Protein AF-0000000065935639 (afdb_homodimer)

InterPro domains:
  IPR000665 Haemagglutinin/haemagglutinin-neuraminidase, paramyxovirus [PF00423] (34-598)
  IPR036278 Sialidase superfamily [SSF50939] (177-603)

Foldseek 3Di:
DPDDPPPDDPPDDDDPDDDDDDPDDDDDDDDDDDDDPVVPPVVVVVVVVVVVVVVVPPVVPPCPPVCPPCVPPCVPPVVVVVVVVCCCVVNVVVVVVCVCVVVVNPQDPDPVSNVVVCVVVVCVPVVVPNDPCVQVLCLDDQDPPQPDPPSVQSVVVVVLVVVLVVCVVQLVQFQVFQAFAQADDPPLVFDKDKDKDWFFQEPDPVSVPLVPPKDWALWFWDDDSFKIKIKIKIQDDPDPPDDDRFIKIKIWIEGFGADPPRDTHHYTQDMDIGTLVLQAVFKEWAEDDQKIKMWGGNAQKAFQAPDPDDDRFFIWIFMAGRNNPDPLRTDTDTDRHHDHFWGIWGGHHAYFYDDPQKTKFKTWTFGDPPQPVLQLLLVQLCVVPPDPLNPQQDEVVVDPSGWTWMKMWMWHSDSSDDTDIDIDTDHAETDRDANTWYWADEPDPQKTWIWGFDDPQWFRTFIWIFGRDPDTDIYGDPQWDRRPRDPDRYIYGHTDRDNPDPQFQDKEGKEFEHYPFTKIKIWTFGDPDPFIWIKMWIDRVVVRDIDIDIGGDPFDFHWDDKYKYWTGGNSKIKIWIKTWGQTPVPSDIRIDTIIMIMHIDRDDDDD/DPPDDDDDDPDDDPDDDDPDPPPPPDDDDDDDDPDPCVVPPVVVVVVVVVVVVVVVPPVVPPVPPVCPDCCPDCVPPVVVVVVVVCCCVVVVVVVVVCVCVVVVNPDDPDPVVNVVVCVVVVCVPVVVPNDPCVQPLCLDCQDPPQPDPPSVQSVVVVVLVVVLVVCVVQLVQFQVFQAFAQADDPPLVFDKDKDKDWFFQEPDPVSVPLVDPKDWALWFWDDDSFKIKIKIKIQDPPDPPDDDRFIKIKIWIEGFGADPPRDTHHYTQDMDIGTVVLQAVFKEWAEDDQKIKMWGGNAQKAFQAPDPPDDRFFIWIFMAGRNSPDPLRTDTDTDRHHDHFWGIWGGHHAYFYDDPQKTKFKTWTFGDPPQPVLQLLLVQLCVVPPDPLNPQQDEVVVDPSGWTWMKMWMWHSDPSDDTDIDIDTDHAETDRDANTWYWADEPDPQKTWIWGFDDPQFFRTFIWIFGNDPDTDIYGDPQWDRRPRGPDRYIYGHTDRDNPDPQFQDKEGKEFEHYPFTKIKIWTFGDPDPFIWIKMWIDRVVVRDIDIDIGGDPFDFHWDDKYKYWTGGNSKIKIWIKTWGQTPVPSDIRIDTIIMIMHIDRDDDDD

Nearest PDB structures (foldseek):
  7zny-assembly1_A  TM=9.201E-01  e=2.730E-72  Morbillivirus canis
  3alz-assembly1_A  TM=9.225E-01  e=1.526E-40  Measles virus strain Edmonston-B
  3alx-assembly1_A  TM=9.258E-01  e=3.860E-40  Measles morbillivirus
  3alx-assembly1_B  TM=9.224E-01  e=2.339E-39  Measles morbillivirus
  2zb6-assembly1_A-2  TM=8.888E-01  e=9.246E-40  Measles virus strain Edmonston-B

Organism: Canine distemper virus (strain A92-27/4) (NCBI:txid82826)

Secondary structure (DSSP, 8-state):
---SSTTS-TT-------------------------THHHHHHHHHHHHHHHHHHHHHHHHHTTTTTTTHHHHHHHHHHHHHHHHHIIIIIIHHHHHHHHHHHT-----SHHHHHHHHHHHHHHHS-SS---GGG--------TT--S-HHHHHHHHHHHHHHHHHHHHHHHHHHHHTS---SPPS---S-EEEEEEEE--EESHHHHHHTTT-EEEEEEEEEETTEEEEEEEEE----TTTS----EEEEEEEEEEEEGGGEEEEEEEEEEEEETTTT-SEEEEEEETTEEEEEEESSSEEE----SSS---PEEEEEEESS--SGGGEEEEEE----SSEEEEE--S-EEEEETTEEEEEEEEEESTTHHHHHHHHHHHHHHS--GGGG--S-TTT-TT--PEEEEEEEE--TTS----EEEEE--SPP---S--EEEE-SSTTEEEEEE--BTTTB--EEEEEE-SSS--EEEEESEE--TT--SS--EE-B-SS-S-TTEEEE---EE--SSS--EEEEEEE-SSSS-EEEEEEEETTTTEEEEEEEEPSS-EEEEEEEEEEEEETTEEEEEEEEEEEETTT--EEEEEEEEEEEEEE-----/---S--------------------------------THHHHHHHHHHHHHHHHHHHHHHHHHHHHTTSSTTTTTTTSHHHHHHHHHIIIIIIHHHHHHHHHHHT-----SHHHHHHHHHHHHHHHS-SS---GGG--------TT--S-HHHHHHHHHHHHHHHHHHHHHHHHHHHHTS---SPPS--SS-EEEEEEEE--EESHHHHHHTTT-EEEEEEEEEETTEEEEEEEEE----TTTS----EEEEEEEEEEEETTTEEEEEEEEEEEEETTTT-SEEEEEEETTEEEEEEESSSEEE----SSS---PEEEEEEESS--SGGGEEEEEE----SSEEEEE--S-EEEEETTEEEEEEEEEESS-HHHHHHHHHHHHHHS--GGGG--S-TTT-TTPPPEEEEEEEE--TTS----EEEEE--S-----S--EEEE-SSTTEEEEEE--BTTTB--EEEEEE-SSS--EEEEESEE--TT--SS--EE-B-SS-S-TTEEEE---EE--SSS--EEEEEEE-SSSS-EEEEEEEETTTTEEEEEEEEPSS-EEEEEEEEEEEEETTEEEEEEEEEEEETTT--EEEEEEEEEEEEEE-----

pLDDT: mean 70.75, std 25.41, range [14.59, 98.06]

Radius of gyration: 39.3 Å; Cα contacts (8 Å, |Δi|>4): 2523; chains: 2; bounding box: 90×131×108 Å

Solvent-accessible surface area (backbone atoms only — not comparable to full-atom values): 66334 Å² total; per-residue (Å²): 110,98,67,84,74,83,72,69,77,88,75,79,84,85,82,83,76,72,87,71,89,78,85,87,84,96,83,94,85,94,81,89,90,83,90,78,67,77,68,56,61,66,55,48,60,62,50,51,60,54,49,59,59,48,55,68,54,51,68,58,51,64,66,52,57,74,52,51,64,65,44,53,66,46,46,68,67,43,50,64,57,45,52,53,49,43,42,37,54,66,42,40,38,47,43,42,45,48,44,14,64,64,69,66,44,86,62,66,85,47,70,69,46,36,46,48,47,45,44,49,46,41,37,58,55,46,30,96,58,88,49,74,64,92,66,66,71,82,44,74,86,65,66,86,79,48,85,56,61,59,65,58,49,30,48,46,52,50,31,51,51,29,50,50,58,27,43,40,63,54,32,50,55,31,48,65,28,29,67,44,62,43,65,58,70,85,86,43,90,31,65,77,43,75,49,76,48,80,38,65,52,46,29,32,68,63,60,44,38,50,78,36,87,33,46,72,43,78,70,38,65,39,74,31,78,35,33,35,27,36,35,31,37,34,39,60,52,76,47,90,84,71,58,79,76,60,44,28,24,39,39,39,26,26,40,40,37,79,40,77,94,72,32,72,26,42,36,35,45,27,73,50,79,39,57,29,90,64,35,37,65,34,45,26,43,17,23,23,92,63,32,35,40,29,50,16,23,71,51,44,67,40,68,17,57,73,59,94,81,70,88,69,73,46,42,28,37,35,36,40,28,41,70,47,39,39,76,81,27,48,39,81,45,72,40,76,58,74,35,94,59,41,39,33,39,41,52,32,78,31,32,20,34,34,57,93,58,26,34,39,38,45,28,46,17,35,49,74,88,63,49,59,61,56,50,46,43,52,50,48,43,35,72,78,42,86,47,83,59,60,76,55,62,38,22,78,91,71,33,92,58,36,56,49,34,45,22,37,39,38,34,55,62,47,85,80,48,78,82,52,75,42,79,46,70,37,70,50,54,55,51,69,73,53,81,44,29,35,33,35,72,39,89,50,82,60,32,24,38,33,25,28,27,40,44,86,62,24,33,76,20,37,36,27,39,29,40,66,50,92,65,62,46,46,40,81,72,45,53,55,43,61,53,86,80,35,78,76,88,42,32,37,60,45,63,50,96,47,66,75,54,85,43,51,73,44,57,20,46,60,36,65,41,75,40,93,58,68,30,39,38,37,39,32,40,32,54,75,44,101,47,27,25,44,35,36,37,41,37,27,68,88,75,71,43,73,47,76,50,73,44,76,41,95,64,57,59,52,66,80,45,47,38,62,40,60,45,46,50,76,34,23,38,33,30,43,38,40,37,31,26,37,28,66,88,73,71,39,80,44,61,49,74,38,35,33,38,42,37,47,41,59,46,76,68,76,130,128,84,76,74,89,79,83,71,90,84,70,70,91,68,84,72,84,70,79,80,75,77,75,80,70,88,75,84,74,85,71,85,77,76,75,71,62,72,62,54,58,62,54,50,58,59,51,52,58,51,49,56,58,48,55,68,53,52,66,58,53,64,67,53,60,80,53,51,70,74,44,58,68,60,45,65,72,46,52,62,58,48,50,53,48,44,41,36,54,65,43,38,37,46,45,40,43,48,46,12,65,69,67,67,43,86,62,66,86,48,71,66,48,36,47,48,48,46,46,51,46,42,37,58,57,48,29,93,58,89,50,70,62,89,65,67,70,81,45,72,86,67,65,85,80,49,86,55,61,59,66,59,50,31,49,45,53,50,29,50,51,30,49,49,57,24,44,40,66,55,34,51,52,30,47,66,28,28,69,46,60,43,66,55,69,85,86,43,90,32,63,77,43,76,52,74,49,79,38,66,52,48,30,34,68,63,60,46,37,49,79,37,84,34,46,73,42,78,68,37,65,40,76,32,79,34,31,36,27,34,37,30,36,36,38,59,50,78,48,90,82,72,59,80,76,59,43,29,24,38,38,38,24,26,40,40,38,79,32,76,96,74,32,73,26,43,38,35,45,27,70,48,77,41,57,30,89,62,34,38,66,34,46,24,43,18,23,22,91,61,33,35,39,30,49,16,23,71,50,44,66,41,66,18,54,76,57,92,85,64,85,72,70,49,41,28,36,36,36,40,26,39,68,48,36,39,77,81,26,48,41,81,46,72,39,76,58,73,34,95,58,40,38,32,37,41,54,32,78,30,31,20,32,34,57,92,57,28,33,37,38,44,28,45,18,36,50,73,88,64,49,57,60,57,48,47,42,51,49,45,42,33,72,77,40,85,48,83,60,58,75,57,61,38,22,76,92,72,33,93,58,36,56,50,33,45,21,37,39,38,34,55,64,48,86,79,47,77,83,52,76,42,79,47,69,35,71,49,54,53,52,70,71,55,82,42,28,34,33,36,73,39,87,51,82,59,33,26,38,33,25,28,29,41,44,86,63,24,33,74,21,38,37,27,39,30,41,67,51,90,66,62,46,48,41,82,73,46,53,57,43,62,51,84,80,34,77,79,87,42,33,38,61,42,62,50,93,48,66,75,52,84,43,52,72,42,57,20,45,61,36,65,40,74,40,93,58,68,32,37,38,39,37,31,40,32,54,75,44,99,47,27,24,44,35,36,39,42,36,27,69,85,74,70,44,72,47,75,48,73,44,77,40,94,63,56,58,53,67,81,45,47,38,62,38,60,46,46,50,75,34,22,39,33,31,42,38,39,38,32,27,37,28,67,89,74,72,39,81,43,63,49,75,39,36,34,37,43,37,48,40,58,47,76,68,77,130

Sequence (1214 aa):
MLSYQDKVGAFYKDNARANSSRLSLVTEDQGGRRPPYLLFVLLILLVGIMALLAITGVRFHQVSTSNMEFSRLLKEDMEKSEAVHHQVIDVLTPLFKIIGDEIGLRLPQKLNEIKQFILQKTNFFNPNREFDFRDLHWCINPPSKIKVNFTNYCDTIGIRKSIASAANPILLSALSRSRGDIFPPYRCSGATTSVGSVFPLSVSLSMSLISRTSEIINMLTAISDGVYGKTYLLVPDYLEGEFDTQKIRVFEIGFIKRWLNNMPLLQTTNYMVLPENSKAKVCTIAVGELTLASLCVDESTVLLYHDSNGSQGGILVVTLGIFGATPMDQVEEVIPVPHPSVEKIHITNHRGFIKDSIATWMVPALVSEKQEEQKNCLESACQRKSYPMCNQTSWEPFGGGQLPSYGRLTLPLDPSIDLQLNISFTYGPVILNGDGMDYYESPLLDSGWLTIPPKNGTVLGLINKASRGDQFTVIPHVLTFAPRESSGNCYLPIQTSQIMDKDVLTESNLVVLPTQNFIYVIATYDISRGDHAIVYYVYDPIRTISYTHAFRLTTKGRPDFLRIECFVWDDDLWCHQFYRFEADSTNSTTSVENLVRIRFSCNRSKPMLSYQDKVGAFYKDNARANSSRLSLVTEDQGGRRPPYLLFVLLILLVGIMALLAITGVRFHQVSTSNMEFSRLLKEDMEKSEAVHHQVIDVLTPLFKIIGDEIGLRLPQKLNEIKQFILQKTNFFNPNREFDFRDLHWCINPPSKIKVNFTNYCDTIGIRKSIASAANPILLSALSRSRGDIFPPYRCSGATTSVGSVFPLSVSLSMSLISRTSEIINMLTAISDGVYGKTYLLVPDYLEGEFDTQKIRVFEIGFIKRWLNNMPLLQTTNYMVLPENSKAKVCTIAVGELTLASLCVDESTVLLYHDSNGSQGGILVVTLGIFGATPMDQVEEVIPVPHPSVEKIHITNHRGFIKDSIATWMVPALVSEKQEEQKNCLESACQRKSYPMCNQTSWEPFGGGQLPSYGRLTLPLDPSIDLQLNISFTYGPVILNGDGMDYYESPLLDSGWLTIPPKNGTVLGLINKASRGDQFTVIPHVLTFAPRESSGNCYLPIQTSQIMDKDVLTESNLVVLPTQNFIYVIATYDISRGDHAIVYYVYDPIRTISYTHAFRLTTKGRPDFLRIECFVWDDDLWCHQFYRFEADSTNSTTSVENLVRIRFSCNRSKP

Structure (mmCIF, N/CA/C/O backbone):
data_AF-0000000065935639-model_v1
#
loop_
_entity.id
_entity.type
_entity.pdbx_description
1 polymer 'Hemagglutinin glycoprotein'
#
loop_
_atom_site.group_PDB
_atom_site.id
_atom_site.type_symbol
_atom_site.label_atom_id
_atom_site.label_alt_id
_atom_site.label_comp_id
_atom_site.label_asym_id
_atom_site.label_entity_id
_atom_site.label_seq_id
_atom_site.pdbx_PDB_ins_code
_atom_site.Cartn_x
_atom_site.Cartn_y
_atom_site.Cartn_z
_atom_site.occupancy
_atom_site.B_iso_or_equiv
_atom_site.auth_seq_id
_atom_site.auth_comp_id
_atom_site.auth_asym_id
_atom_site.auth_atom_id
_atom_site.pdbx_PDB_model_num
ATOM 1 N N . MET A 1 1 ? -36.781 -12.836 -38.5 1 21.86 1 MET A N 1
ATOM 2 C CA . MET A 1 1 ? -37.594 -11.742 -37.969 1 21.86 1 MET A CA 1
ATOM 3 C C . MET A 1 1 ? -38.5 -12.227 -36.844 1 21.86 1 MET A C 1
ATOM 5 O O . MET A 1 1 ? -38.969 -13.352 -36.875 1 21.86 1 MET A O 1
ATOM 9 N N . LEU A 1 2 ? -39 -12.188 -35.656 1 23.28 2 LEU A N 1
ATOM 10 C CA . LEU A 1 2 ? -39.031 -13.625 -35.438 1 23.28 2 LEU A CA 1
ATOM 11 C C . LEU A 1 2 ? -40.344 -14.219 -35.875 1 23.28 2 LEU A C 1
ATOM 13 O O . LEU A 1 2 ? -41.406 -13.703 -35.531 1 23.28 2 LEU A O 1
ATOM 17 N N . SER A 1 3 ? -40.75 -14.594 -37.281 1 20.84 3 SER A N 1
ATOM 18 C CA . SER A 1 3 ? -41.906 -15.148 -37.969 1 20.84 3 SER A CA 1
ATOM 19 C C . SER A 1 3 ? -42.75 -15.977 -37.031 1 20.84 3 SER A C 1
ATOM 21 O O . SER A 1 3 ? -42.25 -16.5 -36.031 1 20.84 3 SER A O 1
ATOM 23 N N . TYR A 1 4 ? -44.188 -15.953 -37.562 1 21.72 4 TYR A N 1
ATOM 24 C CA . TYR A 1 4 ? -45.281 -15.992 -36.625 1 21.72 4 TYR A CA 1
ATOM 25 C C . TYR A 1 4 ? -45.188 -17.188 -35.656 1 21.72 4 TYR A C 1
ATOM 27 O O . TYR A 1 4 ? -45.312 -17.031 -34.469 1 21.72 4 TYR A O 1
ATOM 35 N N . GLN A 1 5 ? -45.625 -18.344 -36.406 1 22.2 5 GLN A N 1
ATOM 36 C CA . GLN A 1 5 ? -46.125 -19.562 -35.75 1 22.2 5 GLN A CA 1
ATOM 37 C C . GLN A 1 5 ? -45.062 -20.109 -34.781 1 22.2 5 GLN A C 1
ATOM 39 O O . GLN A 1 5 ? -45.344 -21.062 -34.062 1 22.2 5 GLN A O 1
ATOM 44 N N . ASP A 1 6 ? -43.938 -19.797 -35.062 1 19.94 6 ASP A N 1
ATOM 45 C CA . ASP A 1 6 ? -42.719 -20.516 -34.688 1 19.94 6 ASP A CA 1
ATOM 46 C C . ASP A 1 6 ? -42.625 -20.703 -33.156 1 19.94 6 ASP A C 1
ATOM 48 O O . ASP A 1 6 ? -41.562 -20.953 -32.625 1 19.94 6 ASP A O 1
ATOM 52 N N . LYS A 1 7 ? -43.469 -20.281 -32.406 1 20.98 7 LYS A N 1
ATOM 53 C CA . LYS A 1 7 ? -44.062 -20.016 -31.094 1 20.98 7 LYS A CA 1
ATOM 54 C C . LYS A 1 7 ? -44.281 -21.328 -30.344 1 20.98 7 LYS A C 1
ATOM 56 O O . LYS A 1 7 ? -44.281 -21.344 -29.109 1 20.98 7 LYS A O 1
ATOM 61 N N . VAL A 1 8 ? -45.125 -22.219 -31.078 1 18.88 8 VAL A N 1
ATOM 62 C CA . VAL A 1 8 ? -46.094 -23.094 -30.438 1 18.88 8 VAL A CA 1
ATOM 63 C C . VAL A 1 8 ? -45.438 -23.922 -29.344 1 18.88 8 VAL A C 1
ATOM 65 O O . VAL A 1 8 ? -45.875 -23.906 -28.188 1 18.88 8 VAL A O 1
ATOM 68 N N . GLY A 1 9 ? -45.406 -25.297 -29.594 1 18.95 9 GLY A N 1
ATOM 69 C CA . GLY A 1 9 ? -45.688 -26.484 -28.781 1 18.95 9 GLY A CA 1
ATOM 70 C C . GLY A 1 9 ? -44.594 -26.828 -27.828 1 18.95 9 GLY A C 1
ATOM 71 O O . GLY A 1 9 ? -44.594 -27.891 -27.219 1 18.95 9 GLY A O 1
ATOM 72 N N . ALA A 1 10 ? -43.594 -26.297 -27.797 1 16.77 10 ALA A N 1
ATOM 73 C CA . ALA A 1 10 ? -42.312 -26.906 -27.5 1 16.77 10 ALA A CA 1
ATOM 74 C C . ALA A 1 10 ? -42.219 -27.375 -26.047 1 16.77 10 ALA A C 1
ATOM 76 O O . ALA A 1 10 ? -41.344 -26.922 -25.297 1 16.77 10 ALA A O 1
ATOM 77 N N . PHE A 1 11 ? -43.062 -27.391 -25.312 1 17.72 11 PHE A N 1
ATOM 78 C CA . PHE A 1 11 ? -43.344 -27.641 -23.906 1 17.72 11 PHE A CA 1
ATOM 79 C C . PHE A 1 11 ? -42.875 -29.031 -23.516 1 17.72 11 PHE A C 1
ATOM 81 O O . PHE A 1 11 ? -42.281 -29.219 -22.438 1 17.72 11 PHE A O 1
ATOM 88 N N . TYR A 1 12 ? -43.438 -30.047 -24.094 1 15.62 12 TYR A N 1
ATOM 89 C CA . TYR A 1 12 ? -43.812 -31.312 -23.484 1 15.62 12 TYR A CA 1
ATOM 90 C C . TYR A 1 12 ? -42.562 -32.125 -23.109 1 15.62 12 TYR A C 1
ATOM 92 O O . TYR A 1 12 ? -42.375 -32.469 -21.953 1 15.62 12 TYR A O 1
ATOM 100 N N . LYS A 1 13 ? -42.031 -33.406 -23.781 1 15.98 13 LYS A N 1
ATOM 101 C CA . LYS A 1 13 ? -42.406 -34.781 -23.422 1 15.98 13 LYS A CA 1
ATOM 102 C C . LYS A 1 13 ? -41.25 -35.5 -22.734 1 15.98 13 LYS A C 1
ATOM 104 O O . LYS A 1 13 ? -41.469 -36.281 -21.812 1 15.98 13 LYS A O 1
ATOM 109 N N . ASP A 1 14 ? -39.906 -35.594 -22.953 1 15.42 14 ASP A N 1
ATOM 110 C CA . ASP A 1 14 ? -39.375 -36.812 -23.547 1 15.42 14 ASP A CA 1
ATOM 111 C C . ASP A 1 14 ? -39 -37.812 -22.484 1 15.42 14 ASP A C 1
ATOM 113 O O . ASP A 1 14 ? -38.469 -37.469 -21.438 1 15.42 14 ASP A O 1
ATOM 117 N N . ASN A 1 15 ? -39.312 -39.031 -22.641 1 15.17 15 ASN A N 1
ATOM 118 C CA . ASN A 1 15 ? -39.188 -40.375 -22.047 1 15.17 15 ASN A CA 1
ATOM 119 C C . ASN A 1 15 ? -37.719 -40.812 -21.938 1 15.17 15 ASN A C 1
ATOM 121 O O . ASN A 1 15 ? -36.938 -40.594 -22.844 1 15.17 15 ASN A O 1
ATOM 125 N N . ALA A 1 16 ? -37.125 -40.906 -20.625 1 16.08 16 ALA A N 1
ATOM 126 C CA . ALA A 1 16 ? -36.125 -41.75 -19.984 1 16.08 16 ALA A CA 1
ATOM 127 C C . ALA A 1 16 ? -36.031 -43.125 -20.672 1 16.08 16 ALA A C 1
ATOM 129 O O . ALA A 1 16 ? -36.875 -43.969 -20.5 1 16.08 16 ALA A O 1
ATOM 130 N N . ARG A 1 17 ? -35.688 -43.188 -21.625 1 14.8 17 ARG A N 1
ATOM 131 C CA . ARG A 1 17 ? -35.594 -44.531 -22.141 1 14.8 17 ARG A CA 1
ATOM 132 C C . ARG A 1 17 ? -34.656 -45.375 -21.312 1 14.8 17 ARG A C 1
ATOM 134 O O . ARG A 1 17 ? -33.625 -44.906 -20.844 1 14.8 17 ARG A O 1
ATOM 141 N N . ALA A 1 18 ? -34.969 -46.75 -20.953 1 15.94 18 ALA A N 1
ATOM 142 C CA . ALA A 1 18 ? -34.719 -48 -20.266 1 15.94 18 ALA A CA 1
ATOM 143 C C . ALA A 1 18 ? -33.469 -48.688 -20.828 1 15.94 18 ALA A C 1
ATOM 145 O O . ALA A 1 18 ? -33.094 -49.781 -20.359 1 15.94 18 ALA A O 1
ATOM 146 N N . ASN A 1 19 ? -32.719 -48.344 -21.578 1 15.45 19 ASN A N 1
ATOM 147 C CA . ASN A 1 19 ? -32.219 -49.531 -22.281 1 15.45 19 ASN A CA 1
ATOM 148 C C . ASN A 1 19 ? -31.516 -50.5 -21.328 1 15.45 19 ASN A C 1
ATOM 150 O O . ASN A 1 19 ? -30.891 -50.062 -20.359 1 15.45 19 ASN A O 1
ATOM 154 N N . SER A 1 20 ? -31.578 -51.938 -21.469 1 15.45 20 SER A N 1
ATOM 155 C CA . SER A 1 20 ? -31.375 -53.312 -21 1 15.45 20 SER A CA 1
ATOM 156 C C . SER A 1 20 ? -29.906 -53.719 -21.109 1 15.45 20 SER A C 1
ATOM 158 O O . SER A 1 20 ? -29.5 -54.781 -20.656 1 15.45 20 SER A O 1
ATOM 160 N N . SER A 1 21 ? -29 -53.188 -21.641 1 16.8 21 SER A N 1
ATOM 161 C CA . SER A 1 21 ? -28.156 -54.188 -22.281 1 16.8 21 SER A CA 1
ATOM 162 C C . SER A 1 21 ? -27.703 -55.25 -21.297 1 16.8 21 SER A C 1
ATOM 164 O O . SER A 1 21 ? -27.562 -55 -20.109 1 16.8 21 SER A O 1
ATOM 166 N N . ARG A 1 22 ? -27.188 -56.562 -21.688 1 16.81 22 ARG A N 1
ATOM 167 C CA . ARG A 1 22 ? -27.016 -58.031 -21.547 1 16.81 22 ARG A CA 1
ATOM 168 C C . ARG A 1 22 ? -25.688 -58.344 -20.844 1 16.81 22 ARG A C 1
ATOM 170 O O . ARG A 1 22 ? -24.625 -58.312 -21.469 1 16.81 22 ARG A O 1
ATOM 177 N N . LEU A 1 23 ? -24.969 -57.844 -20.141 1 15.48 23 LEU A N 1
ATOM 178 C CA . LEU A 1 23 ? -23.875 -58.688 -19.703 1 15.48 23 LEU A CA 1
ATOM 179 C C . LEU A 1 23 ? -24.359 -60.062 -19.344 1 15.48 23 LEU A C 1
ATOM 181 O O . LEU A 1 23 ? -25.266 -60.219 -18.531 1 15.48 23 LEU A O 1
ATOM 185 N N . SER A 1 24 ? -24.141 -61.219 -20 1 16.42 24 SER A N 1
ATOM 186 C CA . SER A 1 24 ? -24.141 -62.656 -20.172 1 16.42 24 SER A CA 1
ATOM 187 C C . SER A 1 24 ? -23.75 -63.375 -18.891 1 16.42 24 SER A C 1
ATOM 189 O O . SER A 1 24 ? -23.156 -62.781 -17.984 1 16.42 24 SER A O 1
ATOM 191 N N . LEU A 1 25 ? -23.25 -64.812 -19.031 1 15.45 25 LEU A N 1
ATOM 192 C CA . LEU A 1 25 ? -23.453 -66.25 -18.688 1 15.45 25 LEU A CA 1
ATOM 193 C C . LEU A 1 25 ? -22.641 -66.625 -17.453 1 15.45 25 LEU A C 1
ATOM 195 O O . LEU A 1 25 ? -23.172 -67.188 -16.5 1 15.45 25 LEU A O 1
ATOM 199 N N . VAL A 1 26 ? -21.156 -67.25 -17.453 1 18.36 26 VAL A N 1
ATOM 200 C CA . VAL A 1 26 ? -20.922 -68.688 -17.156 1 18.36 26 VAL A CA 1
ATOM 201 C C . VAL A 1 26 ? -20.844 -68.875 -15.641 1 18.36 26 VAL A C 1
ATOM 203 O O . VAL A 1 26 ? -20.531 -67.938 -14.898 1 18.36 26 VAL A O 1
ATOM 206 N N . THR A 1 27 ? -20.938 -70.25 -14.898 1 16.05 27 THR A N 1
ATOM 207 C CA . THR A 1 27 ? -21.328 -71.312 -13.953 1 16.05 27 THR A CA 1
ATOM 208 C C . THR A 1 27 ? -20.328 -71.375 -12.797 1 16.05 27 THR A C 1
ATOM 210 O O . THR A 1 27 ? -20.734 -71.5 -11.633 1 16.05 27 THR A O 1
ATOM 213 N N . GLU A 1 28 ? -18.906 -71.812 -12.836 1 18.23 28 GLU A N 1
ATOM 214 C CA . GLU A 1 28 ? -18.609 -73.062 -12.109 1 18.23 28 GLU A CA 1
ATOM 215 C C . GLU A 1 28 ? -18.547 -72.812 -10.609 1 18.23 28 GLU A C 1
ATOM 217 O O . GLU A 1 28 ? -18.328 -71.688 -10.172 1 18.23 28 GLU A O 1
ATOM 222 N N . ASP A 1 29 ? -18.016 -73.75 -9.586 1 17.09 29 ASP A N 1
ATOM 223 C CA . ASP A 1 29 ? -18.203 -74.688 -8.5 1 17.09 29 ASP A CA 1
ATOM 224 C C . ASP A 1 29 ? -17.656 -74.125 -7.188 1 17.09 29 ASP A C 1
ATOM 226 O O . ASP A 1 29 ? -18.344 -74.188 -6.164 1 17.09 29 ASP A O 1
ATOM 230 N N . GLN A 1 30 ? -16.234 -74.188 -6.652 1 18.33 30 GLN A N 1
ATOM 231 C CA . GLN A 1 30 ? -15.992 -75.125 -5.555 1 18.33 30 GLN A CA 1
ATOM 232 C C . GLN A 1 30 ? -16.141 -74.438 -4.203 1 18.33 30 GLN A C 1
ATOM 234 O O . GLN A 1 30 ? -16.062 -73.188 -4.125 1 18.33 30 GLN A O 1
ATOM 239 N N . GLY A 1 31 ? -15.641 -74.812 -2.887 1 17.47 31 GLY A N 1
ATOM 240 C CA . GLY A 1 31 ? -15.891 -75.438 -1.599 1 17.47 31 GLY A CA 1
ATOM 241 C C . GLY A 1 31 ? -15.633 -74.5 -0.426 1 17.47 31 GLY A C 1
ATOM 242 O O . GLY A 1 31 ? -16.484 -74.312 0.444 1 17.47 31 GLY A O 1
ATOM 243 N N . GLY A 1 32 ? -14.328 -74.062 0.168 1 20.08 32 GLY A N 1
ATOM 244 C CA . GLY A 1 32 ? -14.18 -74.5 1.527 1 20.08 32 GLY A CA 1
ATOM 245 C C . GLY A 1 32 ? -14.641 -73.562 2.578 1 20.08 32 GLY A C 1
ATOM 246 O O . GLY A 1 32 ? -14.867 -72.375 2.273 1 20.08 32 GLY A O 1
ATOM 247 N N . ARG A 1 33 ? -14.289 -73.562 3.893 1 21.52 33 ARG A N 1
ATOM 248 C CA . ARG A 1 33 ? -14.75 -73.688 5.27 1 21.52 33 ARG A CA 1
ATOM 249 C C . ARG A 1 33 ? -14.836 -72.375 5.965 1 21.52 33 ARG A C 1
ATOM 251 O O . ARG A 1 33 ? -14.227 -71.375 5.523 1 21.52 33 ARG A O 1
ATOM 258 N N . ARG A 1 34 ? -14.875 -72.188 7.277 1 22.36 34 ARG A N 1
ATOM 259 C CA . ARG A 1 34 ? -15.758 -71.875 8.406 1 22.36 34 ARG A CA 1
ATOM 260 C C . ARG A 1 34 ? -15.508 -70.5 8.977 1 22.36 34 ARG A C 1
ATOM 262 O O . ARG A 1 34 ? -16.438 -69.75 9.148 1 22.36 34 ARG A O 1
ATOM 269 N N . PRO A 1 35 ? -14.289 -69.812 9.75 1 26.23 35 PRO A N 1
ATOM 270 C CA . PRO A 1 35 ? -14.586 -70 11.18 1 26.23 35 PRO A CA 1
ATOM 271 C C . PRO A 1 35 ? -15.008 -68.625 11.828 1 26.23 35 PRO A C 1
ATOM 273 O O . PRO A 1 35 ? -14.781 -67.562 11.266 1 26.23 35 PRO A O 1
ATOM 276 N N . PRO A 1 36 ? -15.289 -68.312 13.242 1 26.48 36 PRO A N 1
ATOM 277 C CA . PRO A 1 36 ? -16.141 -67.75 14.305 1 26.48 36 PRO A CA 1
ATOM 278 C C . PRO A 1 36 ? -15.695 -66.375 14.758 1 26.48 36 PRO A C 1
ATOM 280 O O . PRO A 1 36 ? -16.422 -65.688 15.492 1 26.48 36 PRO A O 1
ATOM 283 N N . TYR A 1 37 ? -14.336 -65.75 14.414 1 26.81 37 TYR A N 1
ATOM 284 C CA . TYR A 1 37 ? -13.625 -65.188 15.555 1 26.81 37 TYR A CA 1
ATOM 285 C C . TYR A 1 37 ? -13.984 -63.688 15.742 1 26.81 37 TYR A C 1
ATOM 287 O O . TYR A 1 37 ? -13.453 -63.031 16.625 1 26.81 37 TYR A O 1
ATOM 295 N N . LEU A 1 38 ? -14.945 -63.156 15.016 1 28.73 38 LEU A N 1
ATOM 296 C CA . LEU A 1 38 ? -15.266 -61.75 15.117 1 28.73 38 LEU A CA 1
ATOM 297 C C . LEU A 1 38 ? -15.906 -61.438 16.469 1 28.73 38 LEU A C 1
ATOM 299 O O . LEU A 1 38 ? -16.094 -60.25 16.812 1 28.73 38 LEU A O 1
ATOM 303 N N . LEU A 1 39 ? -16.672 -62.469 16.906 1 29.52 39 LEU A N 1
ATOM 304 C CA . LEU A 1 39 ? -17.266 -62.438 18.234 1 29.52 39 LEU A CA 1
ATOM 305 C C . LEU A 1 39 ? -16.25 -61.969 19.281 1 29.52 39 LEU A C 1
ATOM 307 O O . LEU A 1 39 ? -16.609 -61.281 20.219 1 29.52 39 LEU A O 1
ATOM 311 N N . PHE A 1 40 ? -14.945 -62.562 19.094 1 31.77 40 PHE A N 1
ATOM 312 C CA . PHE A 1 40 ? -14.055 -62.719 20.25 1 31.77 40 PHE A CA 1
ATOM 313 C C . PHE A 1 40 ? -13.492 -61.375 20.656 1 31.77 40 PHE A C 1
ATOM 315 O O . PHE A 1 40 ? -13.391 -61.062 21.844 1 31.77 40 PHE A O 1
ATOM 322 N N . VAL A 1 41 ? -13.242 -60.469 19.719 1 33.06 41 VAL A N 1
ATOM 323 C CA . VAL A 1 41 ? -12.336 -59.406 20.094 1 33.06 41 VAL A CA 1
ATOM 324 C C . VAL A 1 41 ? -13.117 -58.281 20.75 1 33.06 41 VAL A C 1
ATOM 326 O O . VAL A 1 41 ? -12.57 -57.531 21.562 1 33.06 41 VAL A O 1
ATOM 329 N N . LEU A 1 42 ? -14.414 -58.062 20.453 1 35.78 42 LEU A N 1
ATOM 330 C CA . LEU A 1 42 ? -15.281 -57.031 21.047 1 35.78 42 LEU A CA 1
ATOM 331 C C . LEU A 1 42 ? -15.492 -57.312 22.531 1 35.78 42 LEU A C 1
ATOM 333 O O . LEU A 1 42 ? -15.641 -56.375 23.312 1 35.78 42 LEU A O 1
ATOM 337 N N . LEU A 1 43 ? -15.539 -58.562 22.938 1 35.56 43 LEU A N 1
ATOM 338 C CA . LEU A 1 43 ? -15.594 -59.094 24.297 1 35.56 43 LEU A CA 1
ATOM 339 C C . LEU A 1 43 ? -14.344 -58.688 25.078 1 35.56 43 LEU A C 1
ATOM 341 O O . LEU A 1 43 ? -14.422 -58.406 26.281 1 35.56 43 LEU A O 1
ATOM 345 N N . ILE A 1 44 ? -13.133 -58.594 24.328 1 35.44 44 ILE A N 1
ATOM 346 C CA . ILE A 1 44 ? -11.914 -58.375 25.094 1 35.44 44 ILE A CA 1
ATOM 347 C C . ILE A 1 44 ? -11.852 -56.938 25.562 1 35.44 44 ILE A C 1
ATOM 349 O O . ILE A 1 44 ? -11.359 -56.625 26.656 1 35.44 44 ILE A O 1
ATOM 353 N N . LEU A 1 45 ? -12.375 -56.031 24.844 1 39.88 45 LEU A N 1
ATOM 354 C CA . LEU A 1 45 ? -12.344 -54.594 25.156 1 39.88 45 LEU A CA 1
ATOM 355 C C . LEU A 1 45 ? -13.141 -54.312 26.422 1 39.88 45 LEU A C 1
ATOM 357 O O . LEU A 1 45 ? -12.742 -53.469 27.234 1 39.88 45 LEU A O 1
ATOM 361 N N . LEU A 1 46 ? -14.297 -54.906 26.516 1 40.91 46 LEU A N 1
ATOM 362 C CA . LEU A 1 46 ? -15.164 -54.719 27.672 1 40.91 46 LEU A CA 1
ATOM 363 C C . LEU A 1 46 ? -14.484 -55.25 28.938 1 40.91 46 LEU A C 1
ATOM 365 O O . LEU A 1 46 ? -14.602 -54.625 30 1 40.91 46 LEU A O 1
ATOM 369 N N . VAL A 1 47 ? -13.75 -56.469 28.781 1 36.47 47 VAL A N 1
ATOM 370 C CA . VAL A 1 47 ? -13.141 -57.156 29.906 1 36.47 47 VAL A CA 1
ATOM 371 C C . VAL A 1 47 ? -11.93 -56.375 30.406 1 36.47 47 VAL A C 1
ATOM 373 O O . VAL A 1 47 ? -11.672 -56.312 31.609 1 36.47 47 VAL A O 1
ATOM 376 N N . GLY A 1 48 ? -11.188 -55.844 29.453 1 29.77 48 GLY A N 1
ATOM 377 C CA . GLY A 1 48 ? -9.953 -55.219 29.891 1 29.77 48 GLY A CA 1
ATOM 378 C C . GLY A 1 48 ? -10.188 -53.938 30.672 1 29.77 48 GLY A C 1
ATOM 379 O O . GLY A 1 48 ? -9.367 -53.594 31.531 1 29.77 48 GLY A O 1
ATOM 380 N N . ILE A 1 49 ? -11.258 -53.125 30.375 1 40.41 49 ILE A N 1
ATOM 381 C CA . ILE A 1 49 ? -11.672 -51.938 31.141 1 40.41 49 ILE A CA 1
ATOM 382 C C . ILE A 1 49 ? -12 -52.344 32.562 1 40.41 49 ILE A C 1
ATOM 384 O O . ILE A 1 49 ? -11.68 -51.625 33.531 1 40.41 49 ILE A O 1
ATOM 388 N N . MET A 1 50 ? -12.547 -53.562 32.719 1 36.97 50 MET A N 1
ATOM 389 C CA . MET A 1 50 ? -12.891 -54.094 34.031 1 36.97 50 MET A CA 1
ATOM 390 C C . MET A 1 50 ? -11.633 -54.375 34.844 1 36.97 50 MET A C 1
ATOM 392 O O . MET A 1 50 ? -11.633 -54.188 36.062 1 36.97 50 MET A O 1
ATOM 396 N N . ALA A 1 51 ? -10.609 -54.969 34.062 1 33.53 51 ALA A N 1
ATOM 397 C CA . ALA A 1 51 ? -9.43 -55.438 34.75 1 33.53 51 ALA A CA 1
ATOM 398 C C . ALA A 1 51 ? -8.625 -54.281 35.312 1 33.53 51 ALA A C 1
ATOM 400 O O . ALA A 1 51 ? -8.094 -54.375 36.438 1 33.53 51 ALA A O 1
ATOM 401 N N . LEU A 1 52 ? -8.5 -53.25 34.531 1 32.28 52 LEU A N 1
ATOM 402 C CA . LEU A 1 52 ? -7.68 -52.125 34.969 1 32.28 52 LEU A CA 1
ATOM 403 C C . LEU A 1 52 ? -8.352 -51.406 36.125 1 32.28 52 LEU A C 1
ATOM 405 O O . LEU A 1 52 ? -7.672 -50.812 36.969 1 32.28 52 LEU A O 1
ATOM 409 N N . LEU A 1 53 ? -9.68 -51.406 36.219 1 37.31 53 LEU A N 1
ATOM 410 C CA . LEU A 1 53 ? -10.406 -50.938 37.406 1 37.31 53 LEU A CA 1
ATOM 411 C C . LEU A 1 53 ? -9.992 -51.75 38.625 1 37.31 53 LEU A C 1
ATOM 413 O O . LEU A 1 53 ? -9.938 -51.219 39.719 1 37.31 53 LEU A O 1
ATOM 417 N N . ALA A 1 54 ? -9.641 -53 38.344 1 35.12 54 ALA A N 1
ATOM 418 C CA . ALA A 1 54 ? -9.32 -53.938 39.438 1 35.12 54 ALA A CA 1
ATOM 419 C C . ALA A 1 54 ? -7.953 -53.625 40.031 1 35.12 54 ALA A C 1
ATOM 421 O O . ALA A 1 54 ? -7.773 -53.688 41.25 1 35.12 54 ALA A O 1
ATOM 422 N N . ILE A 1 55 ? -6.988 -53.375 39.094 1 32.56 55 ILE A N 1
ATOM 423 C CA . ILE A 1 55 ? -5.66 -53.25 39.688 1 32.56 55 ILE A CA 1
ATOM 424 C C . ILE A 1 55 ? -5.551 -51.969 40.469 1 32.56 55 ILE A C 1
ATOM 426 O O . ILE A 1 55 ? -4.848 -51.906 41.5 1 32.56 55 ILE A O 1
ATOM 430 N N . THR A 1 56 ? -6.309 -50.781 40.188 1 36.78 56 THR A N 1
ATOM 431 C CA . THR A 1 56 ? -6.348 -49.562 41 1 36.78 56 THR A CA 1
ATOM 432 C C . THR A 1 56 ? -6.793 -49.875 42.438 1 36.78 56 THR A C 1
ATOM 434 O O . THR A 1 56 ? -6.551 -49.094 43.344 1 36.78 56 THR A O 1
ATOM 437 N N . GLY A 1 57 ? -7.387 -51.031 42.5 1 33.78 57 GLY A N 1
ATOM 438 C CA . GLY A 1 57 ? -7.887 -51.531 43.781 1 33.78 57 GLY A CA 1
ATOM 439 C C . GLY A 1 57 ? -6.781 -51.906 44.75 1 33.78 57 GLY A C 1
ATOM 440 O O . GLY A 1 57 ? -6.828 -51.594 45.938 1 33.78 57 GLY A O 1
ATOM 441 N N . VAL A 1 58 ? -5.82 -52.719 44.094 1 33.84 58 VAL A N 1
ATOM 442 C CA . VAL A 1 58 ? -4.941 -53.406 45.031 1 33.84 58 VAL A CA 1
ATOM 443 C C . VAL A 1 58 ? -3.906 -52.469 45.594 1 33.84 58 VAL A C 1
ATOM 445 O O . VAL A 1 58 ? -3.617 -52.5 46.812 1 33.84 58 VAL A O 1
ATOM 448 N N . ARG A 1 59 ? -3.279 -51.688 44.75 1 27.88 59 ARG A N 1
ATOM 449 C CA . ARG A 1 59 ? -2.129 -50.938 45.281 1 27.88 59 ARG A CA 1
ATOM 450 C C . ARG A 1 59 ? -2.561 -49.906 46.281 1 27.88 59 ARG A C 1
ATOM 452 O O . ARG A 1 59 ? -1.72 -49.312 46.969 1 27.88 59 ARG A O 1
ATOM 459 N N . PHE A 1 60 ? -3.879 -49.656 46.469 1 31.97 60 PHE A N 1
ATOM 460 C CA . PHE A 1 60 ? -4.469 -48.938 47.594 1 31.97 60 PHE A CA 1
ATOM 461 C C . PHE A 1 60 ? -4.133 -49.625 48.906 1 31.97 60 PHE A C 1
ATOM 463 O O . PHE A 1 60 ? -3.953 -48.969 49.938 1 31.97 60 PHE A O 1
ATOM 470 N N . HIS A 1 61 ? -4.012 -50.906 48.781 1 32.72 61 HIS A N 1
ATOM 471 C CA . HIS A 1 61 ? -3.951 -51.656 50.031 1 32.72 61 HIS A CA 1
ATOM 472 C C . HIS A 1 61 ? -2.607 -51.469 50.719 1 32.72 61 HIS A C 1
ATOM 474 O O . HIS A 1 61 ? -2.555 -51.312 51.938 1 32.72 61 HIS A O 1
ATOM 480 N N . GLN A 1 62 ? -1.558 -51.656 49.969 1 31.25 62 GLN A N 1
ATOM 481 C CA . GLN A 1 62 ? -0.283 -51.812 50.656 1 31.25 62 GLN A CA 1
ATOM 482 C C . GLN A 1 62 ? 0.219 -50.5 51.219 1 31.25 62 GLN A C 1
ATOM 484 O O . GLN A 1 62 ? 0.938 -50.469 52.219 1 31.25 62 GLN A O 1
ATOM 489 N N . VAL A 1 63 ? -0.094 -49.25 50.562 1 34 63 VAL A N 1
ATOM 490 C CA . VAL A 1 63 ? 0.235 -47.969 51.156 1 34 63 VAL A CA 1
ATOM 491 C C . VAL A 1 63 ? -0.488 -47.781 52.5 1 34 63 VAL A C 1
ATOM 493 O O . VAL A 1 63 ? -0.135 -46.906 53.281 1 34 63 VAL A O 1
ATOM 496 N N . SER A 1 64 ? -1.331 -48.688 52.781 1 31.83 64 SER A N 1
ATOM 497 C CA . SER A 1 64 ? -2.061 -48.688 54.031 1 31.83 64 SER A CA 1
ATOM 498 C C . SER A 1 64 ? -1.134 -48.969 55.219 1 31.83 64 SER A C 1
ATOM 500 O O . SER A 1 64 ? -1.248 -48.312 56.281 1 31.83 64 SER A O 1
ATOM 502 N N . THR A 1 65 ? -0.329 -50 55.062 1 33.41 65 THR A N 1
ATOM 503 C CA . THR A 1 65 ? 0.241 -50.531 56.312 1 33.41 65 THR A CA 1
ATOM 504 C C . THR A 1 65 ? 1.396 -49.656 56.781 1 33.41 65 THR A C 1
ATOM 506 O O . THR A 1 65 ? 1.506 -49.344 57.969 1 33.41 65 THR A O 1
ATOM 509 N N . SER A 1 66 ? 2.395 -49.531 56.062 1 29.08 66 SER A N 1
ATOM 510 C CA . SER A 1 66 ? 3.566 -48.906 56.688 1 29.08 66 SER A CA 1
ATOM 511 C C . SER A 1 66 ? 3.396 -47.406 56.844 1 29.08 66 SER A C 1
ATOM 513 O O . SER A 1 66 ? 4.293 -46.719 57.312 1 29.08 66 SER A O 1
ATOM 515 N N . ASN A 1 67 ? 2.24 -46.75 56.25 1 31.28 67 ASN A N 1
ATOM 516 C CA . ASN A 1 67 ? 1.663 -45.5 56.656 1 31.28 67 ASN A CA 1
ATOM 517 C C . ASN A 1 67 ? 1.357 -45.438 58.125 1 31.28 67 ASN A C 1
ATOM 519 O O . ASN A 1 67 ? 1.036 -44.406 58.688 1 31.28 67 ASN A O 1
ATOM 523 N N . MET A 1 68 ? 1.349 -46.531 58.781 1 33.91 68 MET A N 1
ATOM 524 C CA . MET A 1 68 ? 0.94 -46.594 60.156 1 33.91 68 MET A CA 1
ATOM 525 C C . MET A 1 68 ? 1.983 -45.969 61.062 1 33.91 68 MET A C 1
ATOM 527 O O . MET A 1 68 ? 1.641 -45.188 61.969 1 33.91 68 MET A O 1
ATOM 531 N N . GLU A 1 69 ? 3.207 -46.469 61.156 1 36.66 69 GLU A N 1
ATOM 532 C CA . GLU A 1 69 ? 4.062 -46.125 62.312 1 36.66 69 GLU A CA 1
ATOM 533 C C . GLU A 1 69 ? 4.754 -44.781 62.094 1 36.66 69 GLU A C 1
ATOM 535 O O . GLU A 1 69 ? 4.812 -43.969 63 1 36.66 69 GLU A O 1
ATOM 540 N N . PHE A 1 70 ? 5.516 -44.625 60.969 1 32.19 70 PHE A N 1
ATOM 541 C CA . PHE A 1 70 ? 6.137 -43.344 60.719 1 32.19 70 PHE A CA 1
ATOM 542 C C . PHE A 1 70 ? 5.078 -42.281 60.469 1 32.19 70 PHE A C 1
ATOM 544 O O . PHE A 1 70 ? 5.363 -41.094 60.562 1 32.19 70 PHE A O 1
ATOM 551 N N . SER A 1 71 ? 3.633 -42.5 60.344 1 32.94 71 SER A N 1
ATOM 552 C CA . SER A 1 71 ? 2.377 -41.812 60.562 1 32.94 71 SER A CA 1
ATOM 553 C C . SER A 1 71 ? 2.377 -41.094 61.906 1 32.94 71 SER A C 1
ATOM 555 O O . SER A 1 71 ? 1.844 -39.969 62.031 1 32.94 71 SER A O 1
ATOM 557 N N . ARG A 1 72 ? 2.889 -41.656 62.844 1 40.5 72 ARG A N 1
ATOM 558 C CA . ARG A 1 72 ? 2.793 -41.094 64.188 1 40.5 72 ARG A CA 1
ATOM 559 C C . ARG A 1 72 ? 3.689 -39.875 64.375 1 40.5 72 ARG A C 1
ATOM 561 O O . ARG A 1 72 ? 3.236 -38.844 64.812 1 40.5 72 ARG A O 1
ATOM 568 N N . LEU A 1 73 ? 4.902 -40.031 64.312 1 36.75 73 LEU A N 1
ATOM 569 C CA . LEU A 1 73 ? 5.812 -39 64.812 1 36.75 73 LEU A CA 1
ATOM 570 C C . LEU A 1 73 ? 6.086 -37.969 63.719 1 36.75 73 LEU A C 1
ATOM 572 O O . LEU A 1 73 ? 6.23 -36.781 64 1 36.75 73 LEU A O 1
ATOM 576 N N . LEU A 1 74 ? 6.141 -38.438 62.281 1 33.31 74 LEU A N 1
ATOM 577 C CA . LEU A 1 74 ? 6.105 -37.5 61.188 1 33.31 74 LEU A CA 1
ATOM 578 C C . LEU A 1 74 ? 4.836 -36.656 61.219 1 33.31 74 LEU A C 1
ATOM 580 O O . LEU A 1 74 ? 4.809 -35.562 60.656 1 33.31 74 LEU A O 1
ATOM 584 N N . LYS A 1 75 ? 3.715 -37.156 61.844 1 35.5 75 LYS A N 1
ATOM 585 C CA . LYS A 1 75 ? 2.379 -36.594 62.094 1 35.5 75 LYS A CA 1
ATOM 586 C C . LYS A 1 75 ? 2.451 -35.25 62.75 1 35.5 75 LYS A C 1
ATOM 588 O O . LYS A 1 75 ? 1.721 -34.312 62.375 1 35.5 75 LYS A O 1
ATOM 593 N N . GLU A 1 76 ? 3.135 -35.125 63.781 1 41.16 76 GLU A N 1
ATOM 594 C CA . GLU A 1 76 ? 3.16 -33.875 64.562 1 41.16 76 GLU A CA 1
ATOM 595 C C . GLU A 1 76 ? 3.984 -32.812 63.812 1 41.16 76 GLU A C 1
ATOM 597 O O . GLU A 1 76 ? 3.545 -31.672 63.688 1 41.16 76 GLU A O 1
ATOM 602 N N . ASP A 1 77 ? 5.223 -32.875 63.781 1 34.31 77 ASP A N 1
ATOM 603 C CA . ASP A 1 77 ? 6.125 -31.812 63.312 1 34.31 77 ASP A CA 1
ATOM 604 C C . ASP A 1 77 ? 6.199 -31.797 61.781 1 34.31 77 ASP A C 1
ATOM 606 O O . ASP A 1 77 ? 6.367 -30.734 61.188 1 34.31 77 ASP A O 1
ATOM 610 N N . MET A 1 78 ? 6.176 -32.969 60.969 1 31.94 78 MET A N 1
ATOM 611 C CA . MET A 1 78 ? 6.137 -33.219 59.531 1 31.94 78 MET A CA 1
ATOM 612 C C . MET A 1 78 ? 4.824 -32.719 58.906 1 31.94 78 MET A C 1
ATOM 614 O O . MET A 1 78 ? 4.703 -32.594 57.688 1 31.94 78 MET A O 1
ATOM 618 N N . GLU A 1 79 ? 3.646 -32.594 59.625 1 37.22 79 GLU A N 1
ATOM 619 C CA . GLU A 1 79 ? 2.342 -32.062 59.25 1 37.22 79 GLU A CA 1
ATOM 620 C C . GLU A 1 79 ? 2.461 -30.625 58.75 1 37.22 79 GLU A C 1
ATOM 622 O O . GLU A 1 79 ? 1.819 -30.266 57.75 1 37.22 79 GLU A O 1
ATOM 627 N N . LYS A 1 80 ? 3.283 -29.766 59.375 1 38.84 80 LYS A N 1
ATOM 628 C CA . LYS A 1 80 ? 3.418 -28.375 58.969 1 38.84 80 LYS A CA 1
ATOM 629 C C . LYS A 1 80 ? 4.293 -28.234 57.719 1 38.84 80 LYS A C 1
ATOM 631 O O . LYS A 1 80 ? 3.984 -27.453 56.812 1 38.84 80 LYS A O 1
ATOM 636 N N . SER A 1 81 ? 5.496 -28.844 57.781 1 33.5 81 SER A N 1
ATOM 637 C CA . SER A 1 81 ? 6.41 -28.734 56.656 1 33.5 81 SER A CA 1
ATOM 638 C C . SER A 1 81 ? 5.91 -29.547 55.469 1 33.5 81 SER A C 1
ATOM 640 O O . SER A 1 81 ? 6.121 -29.172 54.312 1 33.5 81 SER A O 1
ATOM 642 N N . GLU A 1 82 ? 5.211 -30.719 55.469 1 38.41 82 GLU A N 1
ATOM 643 C CA . GLU A 1 82 ? 4.648 -31.562 54.438 1 38.41 82 GLU A CA 1
ATOM 644 C C . GLU A 1 82 ? 3.541 -30.844 53.688 1 38.41 82 GLU A C 1
ATOM 646 O O . GLU A 1 82 ? 3.396 -31.031 52.469 1 38.41 82 GLU A O 1
ATOM 651 N N . ALA A 1 83 ? 2.865 -29.906 54.375 1 36.44 83 ALA A N 1
ATOM 652 C CA . ALA A 1 83 ? 1.868 -29.125 53.656 1 36.44 83 ALA A CA 1
ATOM 653 C C . ALA A 1 83 ? 2.527 -28.234 52.594 1 36.44 83 ALA A C 1
ATOM 655 O O . ALA A 1 83 ? 2.006 -28.062 51.5 1 36.44 83 ALA A O 1
ATOM 656 N N . VAL A 1 84 ? 3.713 -27.688 52.969 1 38.53 84 VAL A N 1
ATOM 657 C CA . VAL A 1 84 ? 4.367 -26.859 51.969 1 38.53 84 VAL A CA 1
ATOM 658 C C . VAL A 1 84 ? 4.938 -27.734 50.844 1 38.53 84 VAL A C 1
ATOM 660 O O . VAL A 1 84 ? 4.816 -27.406 49.688 1 38.53 84 VAL A O 1
ATOM 663 N N . HIS A 1 85 ? 5.559 -28.844 51.156 1 36.38 85 HIS A N 1
ATOM 664 C CA . HIS A 1 85 ? 6.082 -29.75 50.125 1 36.38 85 HIS A CA 1
ATOM 665 C C . HIS A 1 85 ? 4.957 -30.328 49.281 1 36.38 85 HIS A C 1
ATOM 667 O O . HIS A 1 85 ? 5.07 -30.375 48.062 1 36.38 85 HIS A O 1
ATOM 673 N N . HIS A 1 86 ? 3.803 -30.719 49.875 1 38.66 86 HIS A N 1
ATOM 674 C CA . HIS A 1 86 ? 2.684 -31.172 49.062 1 38.66 86 HIS A CA 1
ATOM 675 C C . HIS A 1 86 ? 2.158 -30.062 48.188 1 38.66 86 HIS A C 1
ATOM 677 O O . HIS A 1 86 ? 1.825 -30.297 47 1 38.66 86 HIS A O 1
ATOM 683 N N . GLN A 1 87 ? 2.203 -28.859 48.75 1 35.56 87 GLN A N 1
ATOM 684 C CA . GLN A 1 87 ? 1.767 -27.781 47.875 1 35.56 87 GLN A CA 1
ATOM 685 C C . GLN A 1 87 ? 2.752 -27.562 46.719 1 35.56 87 GLN A C 1
ATOM 687 O O . GLN A 1 87 ? 2.346 -27.297 45.594 1 35.56 87 GLN A O 1
ATOM 692 N N . VAL A 1 88 ? 3.992 -27.797 47.062 1 37.53 88 VAL A N 1
ATOM 693 C CA . VAL A 1 88 ? 4.941 -27.609 45.969 1 37.53 88 VAL A CA 1
ATOM 694 C C . VAL A 1 88 ? 4.914 -28.828 45.062 1 37.53 88 VAL A C 1
ATOM 696 O O . VAL A 1 88 ? 4.836 -28.688 43.844 1 37.53 88 VAL A O 1
ATOM 699 N N . ILE A 1 89 ? 5.012 -30.031 45.531 1 41.91 89 ILE A N 1
ATOM 700 C CA . ILE A 1 89 ? 5.121 -31.203 44.656 1 41.91 89 ILE A CA 1
ATOM 701 C C . ILE A 1 89 ? 3.76 -31.516 44.031 1 41.91 89 ILE A C 1
ATOM 703 O O . ILE A 1 89 ? 3.668 -31.828 42.844 1 41.91 89 ILE A O 1
ATOM 707 N N . ASP A 1 90 ? 2.664 -31.422 44.875 1 38.91 90 ASP A N 1
ATOM 708 C CA . ASP A 1 90 ? 1.372 -31.859 44.375 1 38.91 90 ASP A CA 1
ATOM 709 C C . ASP A 1 90 ? 0.634 -30.703 43.688 1 38.91 90 ASP A C 1
ATOM 711 O O . ASP A 1 90 ? -0.237 -30.938 42.844 1 38.91 90 ASP A O 1
ATOM 715 N N . VAL A 1 91 ? 1.006 -29.484 44.281 1 37 91 VAL A N 1
ATOM 716 C CA . VAL A 1 91 ? 0.352 -28.359 43.594 1 37 91 VAL A CA 1
ATOM 717 C C . VAL A 1 91 ? 1.345 -27.672 42.656 1 37 91 VAL A C 1
ATOM 719 O O . VAL A 1 91 ? 1.074 -27.5 41.469 1 37 91 VAL A O 1
ATOM 722 N N . LEU A 1 92 ? 2.529 -27.391 43.312 1 40.66 92 LEU A N 1
ATOM 723 C CA . LEU A 1 92 ? 3.361 -26.531 42.469 1 40.66 92 LEU A CA 1
ATOM 724 C C . LEU A 1 92 ? 4.062 -27.359 41.406 1 40.66 92 LEU A C 1
ATOM 726 O O . LEU A 1 92 ? 4.172 -26.938 40.25 1 40.66 92 LEU A O 1
ATOM 730 N N . THR A 1 93 ? 4.477 -28.625 41.781 1 42.72 93 THR A N 1
ATOM 731 C CA . THR A 1 93 ? 5.172 -29.422 40.75 1 42.72 93 THR A CA 1
ATOM 732 C C . THR A 1 93 ? 4.211 -29.828 39.625 1 42.72 93 THR A C 1
ATOM 734 O O . THR A 1 93 ? 4.52 -29.656 38.469 1 42.72 93 THR A O 1
ATOM 737 N N . PRO A 1 94 ? 3.004 -30.453 40 1 42.62 94 PRO A N 1
ATOM 738 C CA . PRO A 1 94 ? 2.107 -30.672 38.875 1 42.62 94 PRO A CA 1
ATOM 739 C C . PRO A 1 94 ? 1.672 -29.359 38.188 1 42.62 94 PRO A C 1
ATOM 741 O O . PRO A 1 94 ? 1.517 -29.312 36.969 1 42.62 94 PRO A O 1
ATOM 744 N N . LEU A 1 95 ? 1.598 -28.234 39 1 40 95 LEU A N 1
ATOM 745 C CA . LEU A 1 95 ? 1.317 -26.953 38.344 1 40 95 LEU A CA 1
ATOM 746 C C . LEU A 1 95 ? 2.488 -26.5 37.5 1 40 95 LEU A C 1
ATOM 748 O O . LEU A 1 95 ? 2.293 -26.047 36.375 1 40 95 LEU A O 1
ATOM 752 N N . PHE A 1 96 ? 3.748 -26.703 38 1 43.12 96 PHE A N 1
ATOM 753 C CA . PHE A 1 96 ? 4.875 -26.359 37.156 1 43.12 96 PHE A CA 1
ATOM 754 C C . PHE A 1 96 ? 5.031 -27.391 36.031 1 43.12 96 PHE A C 1
ATOM 756 O O . PHE A 1 96 ? 5.402 -27.047 34.906 1 43.12 96 PHE A O 1
ATOM 763 N N . LYS A 1 97 ? 4.742 -28.703 36.25 1 44.03 97 LYS A N 1
ATOM 764 C CA . LYS A 1 97 ? 4.703 -29.688 35.156 1 44.03 97 LYS A CA 1
ATOM 765 C C . LYS A 1 97 ? 3.604 -29.344 34.156 1 44.03 97 LYS A C 1
ATOM 767 O O . LYS A 1 97 ? 3.826 -29.391 32.938 1 44.03 97 LYS A O 1
ATOM 772 N N . ILE A 1 98 ? 2.391 -28.984 34.625 1 38.94 98 ILE A N 1
ATOM 773 C CA . ILE A 1 98 ? 1.301 -28.594 33.75 1 38.94 98 ILE A CA 1
ATOM 774 C C . ILE A 1 98 ? 1.635 -27.266 33.062 1 38.94 98 ILE A C 1
ATOM 776 O O . ILE A 1 98 ? 1.444 -27.125 31.859 1 38.94 98 ILE A O 1
ATOM 780 N N . ILE A 1 99 ? 2.23 -26.328 33.906 1 37.62 99 ILE A N 1
ATOM 781 C CA . ILE A 1 99 ? 2.693 -25.109 33.25 1 37.62 99 ILE A CA 1
ATOM 782 C C . ILE A 1 99 ? 3.867 -25.438 32.312 1 37.62 99 ILE A C 1
ATOM 784 O O . ILE A 1 99 ? 3.928 -24.953 31.188 1 37.62 99 ILE A O 1
ATOM 788 N N . GLY A 1 100 ? 4.852 -26.266 32.812 1 36.41 100 GLY A N 1
ATOM 789 C CA . GLY A 1 100 ? 5.922 -26.719 31.938 1 36.41 100 GLY A CA 1
ATOM 790 C C . GLY A 1 100 ? 5.422 -27.5 30.734 1 36.41 100 GLY A C 1
ATOM 791 O O . GLY A 1 100 ? 5.879 -27.281 29.609 1 36.41 100 GLY A O 1
ATOM 792 N N . ASP A 1 101 ? 4.57 -28.469 30.938 1 42.28 101 ASP A N 1
ATOM 793 C CA . ASP A 1 101 ? 3.996 -29.234 29.828 1 42.28 101 ASP A CA 1
ATOM 794 C C . ASP A 1 101 ? 3.129 -28.344 28.938 1 42.28 101 ASP A C 1
ATOM 796 O O . ASP A 1 101 ? 3.123 -28.5 27.719 1 42.28 101 ASP A O 1
ATOM 800 N N . GLU A 1 102 ? 2.434 -27.375 29.547 1 33.53 102 GLU A N 1
ATOM 801 C CA . GLU A 1 102 ? 1.61 -26.469 28.766 1 33.53 102 GLU A CA 1
ATOM 802 C C . GLU A 1 102 ? 2.457 -25.359 28.141 1 33.53 102 GLU A C 1
ATOM 804 O O . GLU A 1 102 ? 2.197 -24.938 27 1 33.53 102 GLU A O 1
ATOM 809 N N . ILE A 1 103 ? 3.566 -24.922 28.844 1 35.78 103 ILE A N 1
ATOM 810 C CA . ILE A 1 103 ? 4.453 -23.938 28.25 1 35.78 103 ILE A CA 1
ATOM 811 C C . ILE A 1 103 ? 5.652 -24.625 27.609 1 35.78 103 ILE A C 1
ATOM 813 O O . ILE A 1 103 ? 6.367 -24.016 26.812 1 35.78 103 ILE A O 1
ATOM 817 N N . GLY A 1 104 ? 5.742 -25.969 27.375 1 32.72 104 GLY A N 1
ATOM 818 C CA . GLY A 1 104 ? 6.777 -26.812 26.797 1 32.72 104 GLY A CA 1
ATOM 819 C C . GLY A 1 104 ? 8.117 -26.672 27.5 1 32.72 104 GLY A C 1
ATOM 820 O O . GLY A 1 104 ? 9.164 -26.891 26.891 1 32.72 104 GLY A O 1
ATOM 821 N N . LEU A 1 105 ? 8.281 -26.016 28.547 1 32.69 105 LEU A N 1
ATOM 822 C CA . LEU A 1 105 ? 9.562 -26 29.25 1 32.69 105 LEU A CA 1
ATOM 823 C C . LEU A 1 105 ? 9.648 -27.156 30.25 1 32.69 105 LEU A C 1
ATOM 825 O O . LEU A 1 105 ? 8.711 -27.391 31.016 1 32.69 105 LEU A O 1
ATOM 829 N N . ARG A 1 106 ? 10.484 -28.219 29.938 1 34.66 106 ARG A N 1
ATOM 830 C CA . ARG A 1 106 ? 10.828 -29.266 30.891 1 34.66 106 ARG A CA 1
ATOM 831 C C . ARG A 1 106 ? 11.312 -28.672 32.219 1 34.66 106 ARG A C 1
ATOM 833 O O . ARG A 1 106 ? 12.398 -28.094 32.281 1 34.66 106 ARG A O 1
ATOM 840 N N . LEU A 1 107 ? 10.492 -28.438 33.094 1 37 107 LEU A N 1
ATOM 841 C CA . LEU A 1 107 ? 10.914 -27.984 34.438 1 37 107 LEU A CA 1
ATOM 842 C C . LEU A 1 107 ? 11.609 -29.094 35.188 1 37 107 LEU A C 1
ATOM 844 O O . LEU A 1 107 ? 11.133 -30.234 35.188 1 37 107 LEU A O 1
ATOM 848 N N . PRO A 1 108 ? 13.023 -29 35.562 1 36.16 108 PRO A N 1
ATOM 849 C CA . PRO A 1 108 ? 13.781 -30.047 36.281 1 36.16 108 PRO A CA 1
ATOM 850 C C . PRO A 1 108 ? 13.031 -30.609 37.5 1 36.16 108 PRO A C 1
ATOM 852 O O . PRO A 1 108 ? 12.344 -29.859 38.188 1 36.16 108 PRO A O 1
ATOM 855 N N . GLN A 1 109 ? 12.828 -32 37.625 1 38.78 109 GLN A N 1
ATOM 856 C CA . GLN A 1 109 ? 12.07 -32.781 38.594 1 38.78 109 GLN A CA 1
ATOM 857 C C . GLN A 1 109 ? 12.914 -33.094 39.812 1 38.78 109 GLN A C 1
ATOM 859 O O . GLN A 1 109 ? 12.375 -33.469 40.844 1 38.78 109 GLN A O 1
ATOM 864 N N . LYS A 1 110 ? 14.258 -33.344 39.781 1 36.69 110 LYS A N 1
ATOM 865 C CA . LYS A 1 110 ? 15.078 -33.688 40.938 1 36.69 110 LYS A CA 1
ATOM 866 C C . LYS A 1 110 ? 15.766 -32.438 41.5 1 36.69 110 LYS A C 1
ATOM 868 O O . LYS A 1 110 ? 16.016 -31.469 40.812 1 36.69 110 LYS A O 1
ATOM 873 N N . LEU A 1 111 ? 15.977 -32.5 42.906 1 36.31 111 LEU A N 1
ATOM 874 C CA . LEU A 1 111 ? 16.547 -31.375 43.656 1 36.31 111 LEU A CA 1
ATOM 875 C C . LEU A 1 111 ? 17.891 -30.969 43.062 1 36.31 111 LEU A C 1
ATOM 877 O O . LEU A 1 111 ? 18.188 -29.781 42.906 1 36.31 111 LEU A O 1
ATOM 881 N N . ASN A 1 112 ? 18.75 -31.969 42.844 1 41.38 112 ASN A N 1
ATOM 882 C CA . ASN A 1 112 ? 20.047 -31.656 42.219 1 41.38 112 ASN A CA 1
ATOM 883 C C . ASN A 1 112 ? 19.891 -31.062 40.844 1 41.38 112 ASN A C 1
ATOM 885 O O . ASN A 1 112 ? 20.641 -30.156 40.438 1 41.38 112 ASN A O 1
ATOM 889 N N . GLU A 1 113 ? 18.906 -31.484 40.031 1 43.31 113 GLU A N 1
ATOM 890 C CA . GLU A 1 113 ? 18.672 -30.938 38.719 1 43.31 113 GLU A CA 1
ATOM 891 C C . GLU A 1 113 ? 18 -29.578 38.781 1 43.31 113 GLU A C 1
ATOM 893 O O . GLU A 1 113 ? 18.312 -28.688 37.969 1 43.31 113 GLU A O 1
ATOM 898 N N . ILE A 1 114 ? 17.234 -29.406 39.812 1 40.69 114 ILE A N 1
ATOM 899 C CA . ILE A 1 114 ? 16.703 -28.078 40.094 1 40.69 114 ILE A CA 1
ATOM 900 C C . ILE A 1 114 ? 17.828 -27.156 40.562 1 40.69 114 ILE A C 1
ATOM 902 O O . ILE A 1 114 ? 17.922 -26.016 40.125 1 40.69 114 ILE A O 1
ATOM 906 N N . LYS A 1 115 ? 18.719 -27.688 41.469 1 38.72 115 LYS A N 1
ATOM 907 C CA . LYS A 1 115 ? 19.906 -26.938 41.875 1 38.72 115 LYS A CA 1
ATOM 908 C C . LYS A 1 115 ? 20.812 -26.656 40.688 1 38.72 115 LYS A C 1
ATOM 910 O O . LYS A 1 115 ? 21.266 -25.516 40.5 1 38.72 115 LYS A O 1
ATOM 915 N N . GLN A 1 116 ? 21.156 -27.625 39.875 1 45.03 116 GLN A N 1
ATOM 916 C CA . GLN A 1 116 ? 21.984 -27.391 38.688 1 45.03 116 GLN A CA 1
ATOM 917 C C . GLN A 1 116 ? 21.25 -26.5 37.688 1 45.03 116 GLN A C 1
ATOM 919 O O . GLN A 1 116 ? 21.875 -25.656 37.031 1 45.03 116 GLN A O 1
ATOM 924 N N . PHE A 1 117 ? 19.969 -26.578 37.531 1 40.38 117 PHE A N 1
ATOM 925 C CA . PHE A 1 117 ? 19.125 -25.719 36.719 1 40.38 117 PHE A CA 1
ATOM 926 C C . PHE A 1 117 ? 19.094 -24.312 37.281 1 40.38 117 PHE A C 1
ATOM 928 O O . PHE A 1 117 ? 19.266 -23.328 36.531 1 40.38 117 PHE A O 1
ATOM 935 N N . ILE A 1 118 ? 18.953 -24.281 38.531 1 39 118 ILE A N 1
ATOM 936 C CA . ILE A 1 118 ? 19.078 -22.984 39.188 1 39 118 ILE A CA 1
ATOM 937 C C . ILE A 1 118 ? 20.516 -22.5 39.094 1 39 118 ILE A C 1
ATOM 939 O O . ILE A 1 118 ? 20.766 -21.328 38.75 1 39 118 ILE A O 1
ATOM 943 N N . LEU A 1 119 ? 21.5 -23.359 39.375 1 39.06 119 LEU A N 1
ATOM 944 C CA . LEU A 1 119 ? 22.891 -22.969 39.25 1 39.06 119 LEU A CA 1
ATOM 945 C C . LEU A 1 119 ? 23.234 -22.656 37.812 1 39.06 119 LEU A C 1
ATOM 947 O O . LEU A 1 119 ? 23.922 -21.656 37.531 1 39.06 119 LEU A O 1
ATOM 951 N N . GLN A 1 120 ? 22.891 -23.422 36.812 1 39 120 GLN A N 1
ATOM 952 C CA . GLN A 1 120 ? 23.094 -23.125 35.406 1 39 120 GLN A CA 1
ATOM 953 C C . GLN A 1 120 ? 22.281 -21.906 34.969 1 39 120 GLN A C 1
ATOM 955 O O . GLN A 1 120 ? 22.766 -21.062 34.219 1 39 120 GLN A O 1
ATOM 960 N N . LYS A 1 121 ? 21.125 -21.828 35.469 1 35.19 121 LYS A N 1
ATOM 961 C CA . LYS A 1 121 ? 20.359 -20.609 35.188 1 35.19 121 LYS A CA 1
ATOM 962 C C . LYS A 1 121 ? 20.906 -19.438 36 1 35.19 121 LYS A C 1
ATOM 964 O O . LYS A 1 121 ? 20.984 -18.312 35.5 1 35.19 121 LYS A O 1
ATOM 969 N N . THR A 1 122 ? 21.297 -19.594 37.25 1 34.34 122 THR A N 1
ATOM 970 C CA . THR A 1 122 ? 22.016 -18.562 37.969 1 34.34 122 THR A CA 1
ATOM 971 C C . THR A 1 122 ? 23.406 -18.344 37.375 1 34.34 122 THR A C 1
ATOM 973 O O . THR A 1 122 ? 23.875 -17.203 37.312 1 34.34 122 THR A O 1
ATOM 976 N N . ASN A 1 123 ? 24.141 -19.359 37.094 1 37.03 123 ASN A N 1
ATOM 977 C CA . ASN A 1 123 ? 25.359 -19.141 36.312 1 37.03 123 ASN A CA 1
ATOM 978 C C . ASN A 1 123 ? 25.047 -18.469 34.969 1 37.03 123 ASN A C 1
ATOM 980 O O . ASN A 1 123 ? 25.859 -17.703 34.469 1 37.03 123 ASN A O 1
ATOM 984 N N . PHE A 1 124 ? 24.062 -18.828 34.25 1 34.16 124 PHE A N 1
ATOM 985 C CA . PHE A 1 124 ? 23.562 -18.141 33.062 1 34.16 124 PHE A CA 1
ATOM 986 C C . PHE A 1 124 ? 23.109 -16.734 33.438 1 34.16 124 PHE A C 1
ATOM 988 O O . PHE A 1 124 ? 23.344 -15.781 32.688 1 34.16 124 PHE A O 1
ATOM 995 N N . PHE A 1 125 ? 22.406 -16.469 34.406 1 31.91 125 PHE A N 1
ATOM 996 C CA . PHE A 1 125 ? 22.078 -15.125 34.906 1 31.91 125 PHE A CA 1
ATOM 997 C C . PHE A 1 125 ? 23.281 -14.492 35.594 1 31.91 125 PHE A C 1
ATOM 999 O O . PHE A 1 125 ? 23.359 -13.273 35.719 1 31.91 125 PHE A O 1
ATOM 1006 N N . ASN A 1 126 ? 23.938 -15.102 36.281 1 28.55 126 ASN A N 1
ATOM 1007 C CA . ASN A 1 126 ? 25.219 -14.617 36.781 1 28.55 126 ASN A CA 1
ATOM 1008 C C . ASN A 1 126 ? 26.391 -15.25 36.031 1 28.55 126 ASN A C 1
ATOM 1010 O O . ASN A 1 126 ? 27.062 -16.141 36.562 1 28.55 126 ASN A O 1
ATOM 1014 N N . PRO A 1 127 ? 26.312 -15.078 34.594 1 31.62 127 PRO A N 1
ATOM 1015 C CA . PRO A 1 127 ? 27.578 -15.609 34.062 1 31.62 127 PRO A CA 1
ATOM 1016 C C . PRO A 1 127 ? 28.797 -15.094 34.812 1 31.62 127 PRO A C 1
ATOM 1018 O O . PRO A 1 127 ? 28.719 -14.078 35.531 1 31.62 127 PRO A O 1
ATOM 1021 N N . ASN A 1 128 ? 29.703 -15.781 35.094 1 32.03 128 ASN A N 1
ATOM 1022 C CA . ASN A 1 128 ? 30.953 -15.125 35.5 1 32.03 128 ASN A CA 1
ATOM 1023 C C . ASN A 1 128 ? 31.078 -13.734 34.875 1 32.03 128 ASN A C 1
ATOM 1025 O O . ASN A 1 128 ? 31.969 -12.969 35.219 1 32.03 128 ASN A O 1
ATOM 1029 N N . ARG A 1 129 ? 30.719 -13.625 33.625 1 28.69 129 ARG A N 1
ATOM 1030 C CA . ARG A 1 129 ? 30.641 -12.297 33 1 28.69 129 ARG A CA 1
ATOM 1031 C C . ARG A 1 129 ? 29.266 -11.68 33.25 1 28.69 129 ARG A C 1
ATOM 1033 O O . ARG A 1 129 ? 28.266 -12.391 33.375 1 28.69 129 ARG A O 1
ATOM 1040 N N . GLU A 1 130 ? 28.938 -10.391 33.781 1 29.08 130 GLU A N 1
ATOM 1041 C CA . GLU A 1 130 ? 27.875 -9.43 34.031 1 29.08 130 GLU A CA 1
ATOM 1042 C C . GLU A 1 130 ? 26.766 -9.531 33 1 29.08 130 GLU A C 1
ATOM 1044 O O . GLU A 1 130 ? 26.953 -9.164 31.844 1 29.08 130 GLU A O 1
ATOM 1049 N N . PHE A 1 131 ? 25.969 -10.617 33.031 1 26.94 131 PHE A N 1
ATOM 1050 C CA . PHE A 1 131 ? 24.953 -10.688 31.969 1 26.94 131 PHE A CA 1
ATOM 1051 C C . PHE A 1 131 ? 23.781 -9.758 32.281 1 26.94 131 PHE A C 1
ATOM 1053 O O . PHE A 1 131 ? 23.266 -9.758 33.406 1 26.94 131 PHE A O 1
ATOM 1060 N N . ASP A 1 132 ? 23.609 -8.516 31.781 1 28.7 132 ASP A N 1
ATOM 1061 C CA . ASP A 1 132 ? 22.562 -7.5 31.797 1 28.7 132 ASP A CA 1
ATOM 1062 C C . ASP A 1 132 ? 21.203 -8.117 31.469 1 28.7 132 ASP A C 1
ATOM 1064 O O . ASP A 1 132 ? 21 -8.625 30.359 1 28.7 132 ASP A O 1
ATOM 1068 N N . PHE A 1 133 ? 20.438 -8.586 32.438 1 29.5 133 PHE A N 1
ATOM 1069 C CA . PHE A 1 133 ? 19.172 -9.305 32.375 1 29.5 133 PHE A CA 1
ATOM 1070 C C . PHE A 1 133 ? 18.109 -8.461 31.672 1 29.5 133 PHE A C 1
ATOM 1072 O O . PHE A 1 133 ? 16.984 -8.906 31.484 1 29.5 133 PHE A O 1
ATOM 1079 N N . ARG A 1 134 ? 18.172 -7.113 31.734 1 31.09 134 ARG A N 1
ATOM 1080 C CA . ARG A 1 134 ? 17.281 -6.246 30.984 1 31.09 134 ARG A CA 1
ATOM 1081 C C . ARG A 1 134 ? 16.984 -6.824 29.609 1 31.09 134 ARG A C 1
ATOM 1083 O O . ARG A 1 134 ? 16.094 -6.348 28.906 1 31.09 134 ARG A O 1
ATOM 1090 N N . ASP A 1 135 ? 17.938 -7.625 29.109 1 28.16 135 ASP A N 1
ATOM 1091 C CA . ASP A 1 135 ? 17.922 -8.234 27.781 1 28.16 135 ASP A CA 1
ATOM 1092 C C . ASP A 1 135 ? 17.25 -9.609 27.828 1 28.16 135 ASP A C 1
ATOM 1094 O O . ASP A 1 135 ? 17.531 -10.453 26.969 1 28.16 135 ASP A O 1
ATOM 1098 N N . LEU A 1 136 ? 16.766 -10.195 28.875 1 29 136 LEU A N 1
ATOM 1099 C CA . LEU A 1 136 ? 16.234 -11.555 28.906 1 29 136 LEU A CA 1
ATOM 1100 C C . LEU A 1 136 ? 14.945 -11.664 28.109 1 29 136 LEU A C 1
ATOM 1102 O O . LEU A 1 136 ? 13.922 -11.109 28.5 1 29 136 LEU A O 1
ATOM 1106 N N . HIS A 1 137 ? 14.883 -11.555 26.812 1 30.64 137 HIS A N 1
ATOM 1107 C CA . HIS A 1 137 ? 13.789 -11.898 25.922 1 30.64 137 HIS A CA 1
ATOM 1108 C C . HIS A 1 137 ? 13.469 -13.391 25.984 1 30.64 137 HIS A C 1
ATOM 1110 O O . HIS A 1 137 ? 14.336 -14.227 25.719 1 30.64 137 HIS A O 1
ATOM 1116 N N . TRP A 1 138 ? 12.758 -13.969 27.047 1 30.88 138 TRP A N 1
ATOM 1117 C CA . TRP A 1 138 ? 12.383 -15.367 27.203 1 30.88 138 TRP A CA 1
ATOM 1118 C C . TRP A 1 138 ? 11.836 -15.938 25.891 1 30.88 138 TRP A C 1
ATOM 1120 O O . TRP A 1 138 ? 10.672 -15.711 25.547 1 30.88 138 TRP A O 1
ATOM 1130 N N . CYS A 1 139 ? 12.258 -15.734 24.781 1 37.56 139 CYS A N 1
ATOM 1131 C CA . CYS A 1 139 ? 11.836 -16.609 23.688 1 37.56 139 CYS A CA 1
ATOM 1132 C C . CYS A 1 139 ? 12.062 -18.078 24.047 1 37.56 139 CYS A C 1
ATOM 1134 O O . CYS A 1 139 ? 13.156 -18.453 24.484 1 37.56 139 CYS A O 1
ATOM 1136 N N . ILE A 1 140 ? 11.172 -18.891 24.672 1 35.25 140 ILE A N 1
ATOM 1137 C CA . ILE A 1 140 ? 11.398 -20.266 25.078 1 35.25 140 ILE A CA 1
ATOM 1138 C C . ILE A 1 140 ? 12.555 -20.859 24.266 1 35.25 140 ILE A C 1
ATOM 1140 O O . ILE A 1 140 ? 13.016 -20.266 23.297 1 35.25 140 ILE A O 1
ATOM 1144 N N . ASN A 1 141 ? 12.602 -22.5 24.141 1 29.44 141 ASN A N 1
ATOM 1145 C CA . ASN A 1 141 ? 13.656 -23.422 23.75 1 29.44 141 ASN A CA 1
ATOM 1146 C C . ASN A 1 141 ? 14.109 -23.188 22.297 1 29.44 141 ASN A C 1
ATOM 1148 O O . ASN A 1 141 ? 13.422 -23.578 21.359 1 29.44 141 ASN A O 1
ATOM 1152 N N . PRO A 1 142 ? 14.984 -22.172 22.172 1 36.59 142 PRO A N 1
ATOM 1153 C CA . PRO A 1 142 ? 15.523 -22.234 20.812 1 36.59 142 PRO A CA 1
ATOM 1154 C C . PRO A 1 142 ? 16.062 -23.625 20.453 1 36.59 142 PRO A C 1
ATOM 1156 O O . PRO A 1 142 ? 16.516 -24.359 21.328 1 36.59 142 PRO A O 1
ATOM 1159 N N . PRO A 1 143 ? 15.578 -24.203 19.406 1 34 143 PRO A N 1
ATOM 1160 C CA . PRO A 1 143 ? 16.25 -25.453 19.094 1 34 143 PRO A CA 1
ATOM 1161 C C . PRO A 1 143 ? 17.766 -25.375 19.266 1 34 143 PRO A C 1
ATOM 1163 O O . PRO A 1 143 ? 18.344 -24.281 19.203 1 34 143 PRO A O 1
ATOM 1166 N N . SER A 1 144 ? 18.328 -26.312 19.922 1 35.53 144 SER A N 1
ATOM 1167 C CA . SER A 1 144 ? 19.734 -26.5 20.234 1 35.53 144 SER A CA 1
ATOM 1168 C C . SER A 1 144 ? 20.625 -25.844 19.172 1 35.53 144 SER A C 1
ATOM 1170 O O . SER A 1 144 ? 21.703 -25.312 19.5 1 35.53 144 SER A O 1
ATOM 1172 N N . LYS A 1 145 ? 20.5 -26.109 17.922 1 32.09 145 LYS A N 1
ATOM 1173 C CA . LYS A 1 145 ? 21.516 -25.828 16.906 1 32.09 145 LYS A CA 1
ATOM 1174 C C . LYS A 1 145 ? 21.406 -24.375 16.422 1 32.09 145 LYS A C 1
ATOM 1176 O O . LYS A 1 145 ? 21.969 -24.031 15.383 1 32.09 145 LYS A O 1
ATOM 1181 N N . ILE A 1 146 ? 20.641 -23.625 17 1 36.53 146 ILE A N 1
ATOM 1182 C CA . ILE A 1 146 ? 20.547 -22.344 16.328 1 36.53 146 ILE A CA 1
ATOM 1183 C C . ILE A 1 146 ? 21.75 -21.469 16.719 1 36.53 146 ILE A C 1
ATOM 1185 O O . ILE A 1 146 ? 21.953 -21.156 17.891 1 36.53 146 ILE A O 1
ATOM 1189 N N . LYS A 1 147 ? 22.859 -21.547 16.078 1 36.19 147 LYS A N 1
ATOM 1190 C CA . LYS A 1 147 ? 23.938 -20.578 16.125 1 36.19 147 LYS A CA 1
ATOM 1191 C C . LYS A 1 147 ? 23.391 -19.156 16.203 1 36.19 147 LYS A C 1
ATOM 1193 O O . LYS A 1 147 ? 24.141 -18.188 16.094 1 36.19 147 LYS A O 1
ATOM 1198 N N . VAL A 1 148 ? 22.125 -18.922 16.062 1 38.41 148 VAL A N 1
ATOM 1199 C CA . VAL A 1 148 ? 21.594 -17.562 15.891 1 38.41 148 VAL A CA 1
ATOM 1200 C C . VAL A 1 148 ? 21.594 -16.844 17.234 1 38.41 148 VAL A C 1
ATOM 1202 O O . VAL A 1 148 ? 21.484 -17.469 18.281 1 38.41 148 VAL A O 1
ATOM 1205 N N . ASN A 1 149 ? 22.141 -15.664 17.172 1 47 149 ASN A N 1
ATOM 1206 C CA . ASN A 1 149 ? 21.875 -14.672 18.219 1 47 149 ASN A CA 1
ATOM 1207 C C . ASN A 1 149 ? 20.469 -14.805 18.766 1 47 149 ASN A C 1
ATOM 1209 O O . ASN A 1 149 ? 19.5 -14.445 18.094 1 47 149 ASN A O 1
ATOM 1213 N N . PHE A 1 150 ? 20.453 -15.602 19.828 1 47.69 150 PHE A N 1
ATOM 1214 C CA . PHE A 1 150 ? 19.219 -15.992 20.5 1 47.69 150 PHE A CA 1
ATOM 1215 C C . PHE A 1 150 ? 18.281 -14.805 20.656 1 47.69 150 PHE A C 1
ATOM 1217 O O . PHE A 1 150 ? 17.062 -14.938 20.469 1 47.69 150 PHE A O 1
ATOM 1224 N N . THR A 1 151 ? 18.781 -13.75 20.922 1 52.56 151 THR A N 1
ATOM 1225 C CA . THR A 1 151 ? 17.969 -12.562 21.141 1 52.56 151 THR A CA 1
ATOM 1226 C C . THR A 1 151 ? 17.281 -12.133 19.844 1 52.56 151 THR A C 1
ATOM 1228 O O . THR A 1 151 ? 16.094 -11.797 19.844 1 52.56 151 THR A O 1
ATOM 1231 N N . ASN A 1 152 ? 18.109 -12.344 18.875 1 61.94 152 ASN A N 1
ATOM 1232 C CA . ASN A 1 152 ? 17.547 -11.93 17.594 1 61.94 152 ASN A CA 1
ATOM 1233 C C . ASN A 1 152 ? 16.469 -12.891 17.125 1 61.94 152 ASN A C 1
ATOM 1235 O O . ASN A 1 152 ? 15.453 -12.461 16.547 1 61.94 152 ASN A O 1
ATOM 1239 N N . TYR A 1 153 ? 16.719 -14.156 17.547 1 64.06 153 TYR A N 1
ATOM 1240 C CA . TYR A 1 153 ? 15.742 -15.156 17.141 1 64.06 153 TYR A CA 1
ATOM 1241 C C . TYR A 1 153 ? 14.422 -14.977 17.891 1 64.06 153 TYR A C 1
ATOM 1243 O O . TYR A 1 153 ? 13.352 -14.984 17.281 1 64.06 153 TYR A O 1
ATOM 1251 N N . CYS A 1 154 ? 14.516 -14.742 19.156 1 63.22 154 CYS A N 1
ATOM 1252 C CA . CYS A 1 154 ? 13.312 -14.578 19.953 1 63.22 154 CYS A CA 1
ATOM 1253 C C . CYS A 1 154 ? 12.555 -13.312 19.562 1 63.22 154 CYS A C 1
ATOM 1255 O O . CYS A 1 154 ? 11.32 -13.32 19.516 1 63.22 154 CYS A O 1
ATOM 1257 N N . ASP A 1 155 ? 13.305 -12.391 19.266 1 68.25 155 ASP A N 1
ATOM 1258 C CA . ASP A 1 155 ? 12.68 -11.148 18.844 1 68.25 155 ASP A CA 1
ATOM 1259 C C . ASP A 1 155 ? 11.977 -11.312 17.5 1 68.25 155 ASP A C 1
ATOM 1261 O O . ASP A 1 155 ? 10.859 -10.828 17.312 1 68.25 155 ASP A O 1
ATOM 1265 N N . THR A 1 156 ? 12.578 -12.125 16.75 1 72.19 156 THR A N 1
ATOM 1266 C CA . THR A 1 156 ? 12.016 -12.344 15.422 1 72.19 156 THR A CA 1
ATOM 1267 C C . THR A 1 156 ? 10.727 -13.148 15.508 1 72.19 156 THR A C 1
ATOM 1269 O O . THR A 1 156 ? 9.734 -12.828 14.852 1 72.19 156 THR A O 1
ATOM 1272 N N . ILE A 1 157 ? 10.812 -14.156 16.344 1 72.38 157 ILE A N 1
ATOM 1273 C CA . ILE A 1 157 ? 9.625 -14.992 16.484 1 72.38 157 ILE A CA 1
ATOM 1274 C C . ILE A 1 157 ? 8.5 -14.188 17.141 1 72.38 157 ILE A C 1
ATOM 1276 O O . ILE A 1 157 ? 7.336 -14.312 16.766 1 72.38 157 ILE A O 1
ATOM 1280 N N . GLY A 1 158 ? 8.906 -13.414 18.109 1 74 158 GLY A N 1
ATOM 1281 C CA . GLY A 1 158 ? 7.926 -12.555 18.75 1 74 158 GLY A CA 1
ATOM 1282 C C . GLY A 1 158 ? 7.285 -11.562 17.797 1 74 158 GLY A C 1
ATOM 1283 O O . GLY A 1 158 ? 6.066 -11.383 17.797 1 74 158 GLY A O 1
ATOM 1284 N N . ILE A 1 159 ? 8.086 -11.031 16.953 1 77.94 159 ILE A N 1
ATOM 1285 C CA . ILE A 1 159 ? 7.594 -10.062 15.977 1 77.94 159 ILE A CA 1
ATOM 1286 C C . ILE A 1 159 ? 6.68 -10.766 14.977 1 77.94 159 ILE A C 1
ATOM 1288 O O . ILE A 1 159 ? 5.605 -10.258 14.648 1 77.94 159 ILE A O 1
ATOM 1292 N N . ARG A 1 160 ? 7.059 -11.914 14.594 1 79.06 160 ARG A N 1
ATOM 1293 C CA . ARG A 1 160 ? 6.266 -12.664 13.625 1 79.06 160 ARG A CA 1
ATOM 1294 C C . ARG A 1 160 ? 4.898 -13.031 14.195 1 79.06 160 ARG A C 1
ATOM 1296 O O . ARG A 1 160 ? 3.885 -12.922 13.5 1 79.06 160 ARG A O 1
ATOM 1303 N N . LYS A 1 161 ? 4.953 -13.398 15.367 1 77.31 161 LYS A N 1
ATOM 1304 C CA . LYS A 1 161 ? 3.691 -13.758 16.016 1 77.31 161 LYS A CA 1
ATOM 1305 C C . LYS A 1 161 ? 2.791 -12.539 16.172 1 77.31 161 LYS A C 1
ATOM 1307 O O . LYS A 1 161 ? 1.574 -12.625 15.992 1 77.31 161 LYS A O 1
ATOM 1312 N N . SER A 1 162 ? 3.398 -11.492 16.5 1 77.94 162 SER A N 1
ATOM 1313 C CA . SER A 1 162 ? 2.629 -10.266 16.672 1 77.94 162 SER A CA 1
ATOM 1314 C C . SER A 1 162 ? 2.039 -9.797 15.352 1 77.94 162 SER A C 1
ATOM 1316 O O . SER A 1 162 ? 0.885 -9.367 15.297 1 77.94 162 SER A O 1
ATOM 1318 N N . ILE A 1 163 ? 2.814 -9.93 14.367 1 80.44 163 ILE A N 1
ATOM 1319 C CA . ILE A 1 163 ? 2.338 -9.539 13.047 1 80.44 163 ILE A CA 1
ATOM 1320 C C . ILE A 1 163 ? 1.193 -10.453 12.609 1 80.44 163 ILE A C 1
ATOM 1322 O O . ILE A 1 163 ? 0.194 -9.984 12.062 1 80.44 163 ILE A O 1
ATOM 1326 N N . ALA A 1 164 ? 1.391 -11.672 12.898 1 83 164 ALA A N 1
ATOM 1327 C CA . ALA A 1 164 ? 0.335 -12.625 12.562 1 83 164 ALA A CA 1
ATOM 1328 C C . ALA A 1 164 ? -0.948 -12.312 13.328 1 83 164 ALA A C 1
ATOM 1330 O O . ALA A 1 164 ? -2.045 -12.398 12.773 1 83 164 ALA A O 1
ATOM 1331 N N . SER A 1 165 ? -0.791 -11.953 14.539 1 80.56 165 SER A N 1
ATOM 1332 C CA . SER A 1 165 ? -1.955 -11.609 15.344 1 80.56 165 SER A CA 1
ATOM 1333 C C . SER A 1 165 ? -2.629 -10.336 14.836 1 80.56 165 SER A C 1
ATOM 1335 O O . SER A 1 165 ? -3.859 -10.242 14.82 1 80.56 165 SER A O 1
ATOM 1337 N N . ALA A 1 166 ? -1.809 -9.453 14.445 1 79.94 166 ALA A N 1
ATOM 1338 C CA . ALA A 1 166 ? -2.346 -8.203 13.922 1 79.94 166 ALA A CA 1
ATOM 1339 C C . ALA A 1 166 ? -3.045 -8.422 12.586 1 79.94 166 ALA A C 1
ATOM 1341 O O . ALA A 1 166 ? -4.012 -7.727 12.258 1 79.94 166 ALA A O 1
ATOM 1342 N N . ALA A 1 167 ? -2.586 -9.367 11.844 1 85.31 167 ALA A N 1
ATOM 1343 C CA . ALA A 1 167 ? -3.109 -9.617 10.5 1 85.31 167 ALA A CA 1
ATOM 1344 C C . ALA A 1 167 ? -4.344 -10.516 10.547 1 85.31 167 ALA A C 1
ATOM 1346 O O . ALA A 1 167 ? -5.109 -10.578 9.586 1 85.31 167 ALA A O 1
ATOM 1347 N N . ASN A 1 168 ? -4.613 -11.148 11.586 1 84.56 168 ASN A N 1
ATOM 1348 C CA . ASN A 1 168 ? -5.629 -12.195 11.688 1 84.56 168 ASN A CA 1
ATOM 1349 C C . ASN A 1 168 ? -7.02 -11.656 11.352 1 84.56 168 ASN A C 1
ATOM 1351 O O . ASN A 1 168 ? -7.758 -12.273 10.586 1 84.56 168 ASN A O 1
ATOM 1355 N N . PRO A 1 169 ? -7.359 -10.469 11.891 1 81.44 169 PRO A N 1
ATOM 1356 C CA . PRO A 1 169 ? -8.703 -9.984 11.555 1 81.44 169 PRO A CA 1
ATOM 1357 C C . PRO A 1 169 ? -8.883 -9.742 10.055 1 81.44 169 PRO A C 1
ATOM 1359 O O . PRO A 1 169 ? -9.977 -9.938 9.523 1 81.44 169 PRO A O 1
ATOM 1362 N N . ILE A 1 170 ? -7.879 -9.328 9.445 1 85.31 170 ILE A N 1
ATOM 1363 C CA . ILE A 1 170 ? -7.941 -9.078 8.016 1 85.31 170 ILE A CA 1
ATOM 1364 C C . ILE A 1 170 ? -8.094 -10.398 7.262 1 85.31 170 ILE A C 1
ATOM 1366 O O . ILE A 1 170 ? -8.922 -10.508 6.355 1 85.31 170 ILE A O 1
ATOM 1370 N N . LEU A 1 171 ? -7.352 -11.375 7.703 1 88.94 171 LEU A N 1
ATOM 1371 C CA . LEU A 1 171 ? -7.375 -12.672 7.043 1 88.94 171 LEU A CA 1
ATOM 1372 C C . LEU A 1 171 ? -8.719 -13.367 7.258 1 88.94 171 LEU A C 1
ATOM 1374 O O . LEU A 1 171 ? -9.266 -13.961 6.328 1 88.94 171 LEU A O 1
ATOM 1378 N N . LEU A 1 172 ? -9.211 -13.18 8.406 1 86.62 172 LEU A N 1
ATOM 1379 C CA . LEU A 1 172 ? -10.5 -13.797 8.695 1 86.62 172 LEU A CA 1
ATOM 1380 C C . LEU A 1 172 ? -11.609 -13.164 7.867 1 86.62 172 LEU A C 1
ATOM 1382 O O . LEU A 1 172 ? -12.5 -13.859 7.379 1 86.62 172 LEU A O 1
ATOM 1386 N N . SER A 1 173 ? -11.516 -11.938 7.719 1 85.44 173 SER A N 1
ATOM 1387 C CA . SER A 1 173 ? -12.5 -11.242 6.891 1 85.44 173 SER A CA 1
ATOM 1388 C C . SER A 1 173 ? -12.414 -11.695 5.438 1 85.44 173 SER A C 1
ATOM 1390 O O . SER A 1 173 ? -13.438 -11.922 4.789 1 85.44 173 SER A O 1
ATOM 1392 N N . ALA A 1 174 ? -11.273 -11.82 4.973 1 87.5 174 ALA A N 1
ATOM 1393 C CA . ALA A 1 174 ? -11.078 -12.273 3.596 1 87.5 174 ALA A CA 1
ATOM 1394 C C . ALA A 1 174 ? -11.555 -13.711 3.418 1 87.5 174 ALA A C 1
ATOM 1396 O O . ALA A 1 174 ? -12.203 -14.039 2.426 1 87.5 174 ALA A O 1
ATOM 1397 N N . LEU A 1 175 ? -11.242 -14.562 4.352 1 86.38 175 LEU A N 1
ATOM 1398 C CA . LEU A 1 175 ? -11.609 -15.969 4.273 1 86.38 175 LEU A CA 1
ATOM 1399 C C . LEU A 1 175 ? -13.125 -16.141 4.309 1 86.38 175 LEU A C 1
ATOM 1401 O O . LEU A 1 175 ? -13.68 -16.969 3.588 1 86.38 175 LEU A O 1
ATOM 1405 N N . SER A 1 176 ? -13.734 -15.352 5.059 1 86.88 176 SER A N 1
ATOM 1406 C CA . SER A 1 176 ? -15.188 -15.445 5.156 1 86.88 176 SER A CA 1
ATOM 1407 C C . SER A 1 176 ? -15.859 -15.047 3.842 1 86.88 176 SER A C 1
ATOM 1409 O O . SER A 1 176 ? -16.891 -15.617 3.469 1 86.88 176 SER A O 1
ATOM 1411 N N . ARG A 1 177 ? -15.242 -14.289 3.152 1 85.81 177 ARG A N 1
ATOM 1412 C CA . ARG A 1 177 ? -15.836 -13.773 1.92 1 85.81 177 ARG A CA 1
ATOM 1413 C C . ARG A 1 177 ? -15.461 -14.656 0.73 1 85.81 177 ARG A C 1
ATOM 1415 O O . ARG A 1 177 ? -16.047 -14.531 -0.345 1 85.81 177 ARG A O 1
ATOM 1422 N N . SER A 1 178 ? -14.516 -15.484 0.951 1 84.31 178 SER A N 1
ATOM 1423 C CA . SER A 1 178 ? -14.031 -16.344 -0.126 1 84.31 178 SER A CA 1
ATOM 1424 C C . SER A 1 178 ? -14.781 -17.656 -0.17 1 84.31 178 SER A C 1
ATOM 1426 O O . SER A 1 178 ? -14.547 -18.484 -1.051 1 84.31 178 SER A O 1
ATOM 1428 N N . ARG A 1 179 ? -15.742 -17.938 0.667 1 78.75 179 ARG A N 1
ATOM 1429 C CA . ARG A 1 179 ? -16.406 -19.219 0.775 1 78.75 179 ARG A CA 1
ATOM 1430 C C . ARG A 1 179 ? -17.734 -19.219 0.026 1 78.75 179 ARG A C 1
ATOM 1432 O O . ARG A 1 179 ? -18.453 -20.219 0.029 1 78.75 179 ARG A O 1
ATOM 1439 N N . GLY A 1 180 ? -17.891 -18.266 -0.638 1 78.94 180 GLY A N 1
ATOM 1440 C CA . GLY A 1 180 ? -19.188 -18.188 -1.314 1 78.94 180 GLY A CA 1
ATOM 1441 C C . GLY A 1 180 ? -19.219 -18.984 -2.607 1 78.94 180 GLY A C 1
ATOM 1442 O O . GLY A 1 180 ? -18.172 -19.359 -3.137 1 78.94 180 GLY A O 1
ATOM 1443 N N . ASP A 1 181 ? -20.469 -19.297 -2.982 1 83.25 181 ASP A N 1
ATOM 1444 C CA . ASP A 1 181 ? -20.703 -19.953 -4.27 1 83.25 181 ASP A CA 1
ATOM 1445 C C . ASP A 1 181 ? -20.906 -18.922 -5.375 1 83.25 181 ASP A C 1
ATOM 1447 O O . ASP A 1 181 ? -21.766 -18.047 -5.258 1 83.25 181 ASP A O 1
ATOM 1451 N N . ILE A 1 182 ? -20.141 -19.109 -6.367 1 87.19 182 ILE A N 1
ATOM 1452 C CA . ILE A 1 182 ? -20.188 -18.094 -7.41 1 87.19 182 ILE A CA 1
ATOM 1453 C C . ILE A 1 182 ? -21.375 -18.359 -8.328 1 87.19 182 ILE A C 1
ATOM 1455 O O . ILE A 1 182 ? -21.828 -17.453 -9.047 1 87.19 182 ILE A O 1
ATOM 1459 N N . PHE A 1 183 ? -21.828 -19.641 -8.391 1 82.81 183 PHE A N 1
ATOM 1460 C CA . PHE A 1 183 ? -22.922 -19.969 -9.289 1 82.81 183 PHE A CA 1
ATOM 1461 C C . PHE A 1 183 ? -24.25 -19.922 -8.547 1 82.81 183 PHE A C 1
ATOM 1463 O O . PHE A 1 183 ? -24.328 -20.25 -7.359 1 82.81 183 PHE A O 1
ATOM 1470 N N . PRO A 1 184 ? -25.281 -19.453 -9.32 1 78.75 184 PRO A N 1
ATOM 1471 C CA . PRO A 1 184 ? -26.625 -19.531 -8.727 1 78.75 184 PRO A CA 1
ATOM 1472 C C . PRO A 1 184 ? -27.062 -20.953 -8.43 1 78.75 184 PRO A C 1
ATOM 1474 O O . PRO A 1 184 ? -26.484 -21.906 -8.969 1 78.75 184 PRO A O 1
ATOM 1477 N N . PRO A 1 185 ? -28.031 -21.016 -7.523 1 73.12 185 PRO A N 1
ATOM 1478 C CA . PRO A 1 185 ? -28.516 -22.359 -7.199 1 73.12 185 PRO A CA 1
ATOM 1479 C C . PRO A 1 185 ? -29.094 -23.094 -8.414 1 73.12 185 PRO A C 1
ATOM 1481 O O . PRO A 1 185 ? -29.5 -22.453 -9.383 1 73.12 185 PRO A O 1
ATOM 1484 N N . TYR A 1 186 ? -29.016 -24.359 -8.523 1 65.25 186 TYR A N 1
ATOM 1485 C CA . TYR A 1 186 ? -29.391 -25.25 -9.617 1 65.25 186 TYR A CA 1
ATOM 1486 C C . TYR A 1 186 ? -30.797 -24.938 -10.117 1 65.25 186 TYR A C 1
ATOM 1488 O O . TYR A 1 186 ? -31.094 -25.078 -11.305 1 65.25 186 TYR A O 1
ATOM 1496 N N . ARG A 1 187 ? -31.859 -24.672 -9.266 1 60.84 187 ARG A N 1
ATOM 1497 C CA . ARG A 1 187 ? -33.25 -24.516 -9.703 1 60.84 187 ARG A CA 1
ATOM 1498 C C . ARG A 1 187 ? -33.469 -23.109 -10.25 1 60.84 187 ARG A C 1
ATOM 1500 O O . ARG A 1 187 ? -34.469 -22.453 -9.898 1 60.84 187 ARG A O 1
ATOM 1507 N N . CYS A 1 188 ? -32.344 -22.734 -11.016 1 66.88 188 CYS A N 1
ATOM 1508 C CA . CYS A 1 188 ? -32.594 -21.438 -11.625 1 66.88 188 CYS A CA 1
ATOM 1509 C C . CYS A 1 188 ? -33.625 -21.562 -12.75 1 66.88 188 CYS A C 1
ATOM 1511 O O . CYS A 1 188 ? -33.406 -22.328 -13.695 1 66.88 188 CYS A O 1
ATOM 1513 N N . SER A 1 189 ? -34.938 -21.422 -12.539 1 59.34 189 SER A N 1
ATOM 1514 C CA . SER A 1 189 ? -36 -21.578 -13.523 1 59.34 189 SER A CA 1
ATOM 1515 C C . SER A 1 189 ? -35.688 -20.812 -14.805 1 59.34 189 SER A C 1
ATOM 1517 O O . SER A 1 189 ? -36.188 -21.156 -15.883 1 59.34 189 SER A O 1
ATOM 1519 N N . GLY A 1 190 ? -34.75 -19.812 -14.75 1 62.28 190 GLY A N 1
ATOM 1520 C CA . GLY A 1 190 ? -34.469 -19.016 -15.938 1 62.28 190 GLY A CA 1
ATOM 1521 C C . GLY A 1 190 ? -33.031 -19.109 -16.391 1 62.28 190 GLY A C 1
ATOM 1522 O O . GLY A 1 190 ? -32.312 -20.047 -16.016 1 62.28 190 GLY A O 1
ATOM 1523 N N . ALA A 1 191 ? -32.781 -18.375 -17.484 1 71 191 ALA A N 1
ATOM 1524 C CA . ALA A 1 191 ? -31.438 -18.312 -18.062 1 71 191 ALA A CA 1
ATOM 1525 C C . ALA A 1 191 ? -30.453 -17.656 -17.078 1 71 191 ALA A C 1
ATOM 1527 O O . ALA A 1 191 ? -30.844 -16.781 -16.312 1 71 191 ALA A O 1
ATOM 1528 N N . THR A 1 192 ? -29.312 -18.297 -16.906 1 79.56 192 THR A N 1
ATOM 1529 C CA . THR A 1 192 ? -28.25 -17.688 -16.125 1 79.56 192 THR A CA 1
ATOM 1530 C C . THR A 1 192 ? -27.625 -16.531 -16.875 1 79.56 192 THR A C 1
ATOM 1532 O O . THR A 1 192 ? -27.281 -16.656 -18.062 1 79.56 192 THR A O 1
ATOM 1535 N N . THR A 1 193 ? -27.641 -15.398 -16.234 1 84.62 193 THR A N 1
ATOM 1536 C CA . THR A 1 193 ? -27.031 -14.219 -16.828 1 84.62 193 THR A CA 1
ATOM 1537 C C . THR A 1 193 ? -25.734 -13.867 -16.109 1 84.62 193 THR A C 1
ATOM 1539 O O . THR A 1 193 ? -25.609 -14.086 -14.898 1 84.62 193 THR A O 1
ATOM 1542 N N . SER A 1 194 ? -24.75 -13.547 -16.938 1 89.12 194 SER A N 1
ATOM 1543 C CA . SER A 1 194 ? -23.469 -13.094 -16.375 1 89.12 194 SER A CA 1
ATOM 1544 C C . SER A 1 194 ? -23.266 -11.602 -16.641 1 89.12 194 SER A C 1
ATOM 1546 O O . SER A 1 194 ? -23.578 -11.109 -17.719 1 89.12 194 SER A O 1
ATOM 1548 N N . VAL A 1 195 ? -22.891 -10.891 -15.562 1 91.12 195 VAL A N 1
ATOM 1549 C CA . VAL A 1 195 ? -22.531 -9.477 -15.68 1 91.12 195 VAL A CA 1
ATOM 1550 C C . VAL A 1 195 ? -21.078 -9.273 -15.305 1 91.12 195 VAL A C 1
ATOM 1552 O O . VAL A 1 195 ? -20.625 -9.727 -14.25 1 91.12 195 VAL A O 1
ATOM 1555 N N . GLY A 1 196 ? -20.344 -8.703 -16.25 1 92.88 196 GLY A N 1
ATOM 1556 C CA . GLY A 1 196 ? -18.922 -8.453 -16.016 1 92.88 196 GLY A CA 1
ATOM 1557 C C . GLY A 1 196 ? -18.594 -6.984 -15.836 1 92.88 196 GLY A C 1
ATOM 1558 O O . GLY A 1 196 ? -19.234 -6.121 -16.453 1 92.88 196 GLY A O 1
ATOM 1559 N N . SER A 1 197 ? -17.672 -6.68 -14.914 1 90.12 197 SER A N 1
ATOM 1560 C CA . SER A 1 197 ? -17.172 -5.328 -14.695 1 90.12 197 SER A CA 1
ATOM 1561 C C . SER A 1 197 ? -15.648 -5.316 -14.547 1 90.12 197 SER A C 1
ATOM 1563 O O . SER A 1 197 ? -15.055 -6.297 -14.102 1 90.12 197 SER A O 1
ATOM 1565 N N . VAL A 1 198 ? -15.055 -4.266 -14.969 1 90.06 198 VAL A N 1
ATOM 1566 C CA . VAL A 1 198 ? -13.609 -4.086 -14.883 1 90.06 198 VAL A CA 1
ATOM 1567 C C . VAL A 1 198 ? -13.289 -2.967 -13.891 1 90.06 198 VAL A C 1
ATOM 1569 O O . VAL A 1 198 ? -13.938 -1.917 -13.898 1 90.06 198 VAL A O 1
ATOM 1572 N N . PHE A 1 199 ? -12.266 -3.254 -12.992 1 82 199 PHE A N 1
ATOM 1573 C CA . PHE A 1 199 ? -11.922 -2.285 -11.961 1 82 199 PHE A CA 1
ATOM 1574 C C . PHE A 1 199 ? -10.414 -2.092 -11.883 1 82 199 PHE A C 1
ATOM 1576 O O . PHE A 1 199 ? -9.648 -3.045 -12.039 1 82 199 PHE A O 1
ATOM 1583 N N . PRO A 1 200 ? -10.016 -0.87 -11.586 1 78.81 200 PRO A N 1
ATOM 1584 C CA . PRO A 1 200 ? -8.609 -0.649 -11.227 1 78.81 200 PRO A CA 1
ATOM 1585 C C . PRO A 1 200 ? -8.359 -0.754 -9.727 1 78.81 200 PRO A C 1
ATOM 1587 O O . PRO A 1 200 ? -7.824 0.175 -9.117 1 78.81 200 PRO A O 1
ATOM 1590 N N . LEU A 1 201 ? -8.852 -1.677 -9.102 1 68 201 LEU A N 1
ATOM 1591 C CA . LEU A 1 201 ? -8.867 -1.789 -7.645 1 68 201 LEU A CA 1
ATOM 1592 C C . LEU A 1 201 ? -7.594 -2.459 -7.141 1 68 201 LEU A C 1
ATOM 1594 O O . LEU A 1 201 ? -7.652 -3.541 -6.547 1 68 201 LEU A O 1
ATOM 1598 N N . SER A 1 202 ? -6.438 -1.896 -7.445 1 76.75 202 SER A N 1
ATOM 1599 C CA . SER A 1 202 ? -5.168 -2.354 -6.887 1 76.75 202 SER A CA 1
ATOM 1600 C C . SER A 1 202 ? -4.277 -1.178 -6.504 1 76.75 202 SER A C 1
ATOM 1602 O O . SER A 1 202 ? -4.184 -0.195 -7.238 1 76.75 202 SER A O 1
ATOM 1604 N N . VAL A 1 203 ? -3.949 -1.219 -5.227 1 85.88 203 VAL A N 1
ATOM 1605 C CA . VAL A 1 203 ? -2.93 -0.289 -4.75 1 85.88 203 VAL A CA 1
ATOM 1606 C C . VAL A 1 203 ? -1.562 -0.966 -4.773 1 85.88 203 VAL A C 1
ATOM 1608 O O . VAL A 1 203 ? -1.112 -1.509 -3.76 1 85.88 203 VAL A O 1
ATOM 1611 N N . SER A 1 204 ? -1.019 -0.956 -5.969 1 87.75 204 SER A N 1
ATOM 1612 C CA . SER A 1 204 ? 0.226 -1.677 -6.215 1 87.75 204 SER A CA 1
ATOM 1613 C C . SER A 1 204 ? 1.202 -0.833 -7.027 1 87.75 204 SER A C 1
ATOM 1615 O O . SER A 1 204 ? 0.801 0.131 -7.684 1 87.75 204 SER A O 1
ATOM 1617 N N . LEU A 1 205 ? 2.428 -1.194 -6.941 1 86.38 205 LEU A N 1
ATOM 1618 C CA . LEU A 1 205 ? 3.488 -0.488 -7.652 1 86.38 205 LEU A CA 1
ATOM 1619 C C . LEU A 1 205 ? 3.309 -0.616 -9.164 1 86.38 205 LEU A C 1
ATOM 1621 O O . LEU A 1 205 ? 3.52 0.349 -9.898 1 86.38 205 LEU A O 1
ATOM 1625 N N . SER A 1 206 ? 2.836 -1.696 -9.562 1 84.75 206 SER A N 1
ATOM 1626 C CA . SER A 1 206 ? 2.691 -1.94 -10.992 1 84.75 206 SER A CA 1
ATOM 1627 C C . SER A 1 206 ? 1.653 -1.009 -11.609 1 84.75 206 SER A C 1
ATOM 1629 O O . SER A 1 206 ? 1.848 -0.501 -12.719 1 84.75 206 SER A O 1
ATOM 1631 N N . MET A 1 207 ? 0.631 -0.789 -10.883 1 78 207 MET A N 1
ATOM 1632 C CA . MET A 1 207 ? -0.434 0.063 -11.406 1 78 207 MET A CA 1
ATOM 1633 C C . MET A 1 207 ? 0.061 1.492 -11.602 1 78 207 MET A C 1
ATOM 1635 O O . MET A 1 207 ? -0.306 2.15 -12.578 1 78 207 MET A O 1
ATOM 1639 N N . SER A 1 208 ? 0.882 1.911 -10.727 1 73.06 208 SER A N 1
ATOM 1640 C CA . SER A 1 208 ? 1.432 3.26 -10.828 1 73.06 208 SER A CA 1
ATOM 1641 C C . SER A 1 208 ? 2.41 3.373 -11.992 1 73.06 208 SER A C 1
ATOM 1643 O O . SER A 1 208 ? 2.545 4.441 -12.594 1 73.06 208 SER A O 1
ATOM 1645 N N . LEU A 1 209 ? 2.967 2.271 -12.336 1 71.44 209 LEU A N 1
ATOM 1646 C CA . LEU A 1 209 ? 4.012 2.285 -13.352 1 71.44 209 LEU A CA 1
ATOM 1647 C C . LEU A 1 209 ? 3.418 2.104 -14.742 1 71.44 209 LEU A C 1
ATOM 1649 O O . LEU A 1 209 ? 4.004 2.547 -15.734 1 71.44 209 LEU A O 1
ATOM 1653 N N . ILE A 1 210 ? 2.342 1.327 -14.781 1 62.75 210 ILE A N 1
ATOM 1654 C CA . ILE A 1 210 ? 1.697 1.079 -16.062 1 62.75 210 ILE A CA 1
ATOM 1655 C C . ILE A 1 210 ? 1.191 2.396 -16.656 1 62.75 210 ILE A C 1
ATOM 1657 O O . ILE A 1 210 ? 1.196 2.582 -17.875 1 62.75 210 ILE A O 1
ATOM 1661 N N . SER A 1 211 ? 0.875 3.24 -15.742 1 61.44 211 SER A N 1
ATOM 1662 C CA . SER A 1 211 ? 0.405 4.535 -16.234 1 61.44 211 SER A CA 1
ATOM 1663 C C . SER A 1 211 ? 1.547 5.348 -16.828 1 61.44 211 SER A C 1
ATOM 1665 O O . SER A 1 211 ? 1.313 6.312 -17.562 1 61.44 211 SER A O 1
ATOM 1667 N N . ARG A 1 212 ? 2.65 4.699 -16.516 1 62.56 212 ARG A N 1
ATOM 1668 C CA . ARG A 1 212 ? 3.84 5.316 -17.094 1 62.56 212 ARG A CA 1
ATOM 1669 C C . ARG A 1 212 ? 4.27 4.59 -18.375 1 62.56 212 ARG A C 1
ATOM 1671 O O . ARG A 1 212 ? 3.625 3.623 -18.781 1 62.56 212 ARG A O 1
ATOM 1678 N N . THR A 1 213 ? 5.121 5.129 -19.094 1 64.88 213 THR A N 1
ATOM 1679 C CA . THR A 1 213 ? 5.633 4.508 -20.312 1 64.88 213 THR A CA 1
ATOM 1680 C C . THR A 1 213 ? 6.543 3.33 -19.969 1 64.88 213 THR A C 1
ATOM 1682 O O . THR A 1 213 ? 7.332 2.891 -20.812 1 64.88 213 THR A O 1
ATOM 1685 N N . SER A 1 214 ? 6.312 2.748 -18.75 1 74.62 214 SER A N 1
ATOM 1686 C CA . SER A 1 214 ? 7.141 1.607 -18.391 1 74.62 214 SER A CA 1
ATOM 1687 C C . SER A 1 214 ? 6.551 0.301 -18.906 1 74.62 214 SER A C 1
ATOM 1689 O O . SER A 1 214 ? 5.328 0.171 -19.016 1 74.62 214 SER A O 1
ATOM 1691 N N . GLU A 1 215 ? 7.5 -0.542 -19.25 1 83.44 215 GLU A N 1
ATOM 1692 C CA . GLU A 1 215 ? 7.082 -1.855 -19.734 1 83.44 215 GLU A CA 1
ATOM 1693 C C . GLU A 1 215 ? 7.164 -2.9 -18.625 1 83.44 215 GLU A C 1
ATOM 1695 O O . GLU A 1 215 ? 8.164 -2.975 -17.906 1 83.44 215 GLU A O 1
ATOM 1700 N N . ILE A 1 216 ? 6.078 -3.584 -18.438 1 89.19 216 ILE A N 1
ATOM 1701 C CA . ILE A 1 216 ? 6.023 -4.664 -17.453 1 89.19 216 ILE A CA 1
ATOM 1702 C C . ILE A 1 216 ? 5.957 -6.008 -18.172 1 89.19 216 ILE A C 1
ATOM 1704 O O . ILE A 1 216 ? 5.113 -6.207 -19.047 1 89.19 216 ILE A O 1
ATOM 1708 N N . ILE A 1 217 ? 6.93 -6.891 -17.719 1 88.56 217 ILE A N 1
ATOM 1709 C CA . ILE A 1 217 ? 7.043 -8.18 -18.375 1 88.56 217 ILE A CA 1
ATOM 1710 C C . ILE A 1 217 ? 6.863 -9.305 -17.359 1 88.56 217 ILE A C 1
ATOM 1712 O O . ILE A 1 217 ? 7.383 -9.234 -16.25 1 88.56 217 ILE A O 1
ATOM 1716 N N . ASN A 1 218 ? 6.129 -10.391 -17.766 1 85.75 218 ASN A N 1
ATOM 1717 C CA . ASN A 1 218 ? 6.023 -11.648 -17.047 1 85.75 218 ASN A CA 1
ATOM 1718 C C . ASN A 1 218 ? 5.453 -11.453 -15.648 1 85.75 218 ASN A C 1
ATOM 1720 O O . ASN A 1 218 ? 6.059 -11.875 -14.656 1 85.75 218 ASN A O 1
ATOM 1724 N N . MET A 1 219 ? 4.328 -10.859 -15.602 1 92.94 219 MET A N 1
ATOM 1725 C CA . MET A 1 219 ? 3.68 -10.656 -14.305 1 92.94 219 MET A CA 1
ATOM 1726 C C . MET A 1 219 ? 3.016 -11.945 -13.828 1 92.94 219 MET A C 1
ATOM 1728 O O . MET A 1 219 ? 2.314 -12.609 -14.586 1 92.94 219 MET A O 1
ATOM 1732 N N . LEU A 1 220 ? 3.418 -12.297 -12.656 1 95.75 220 LEU A N 1
ATOM 1733 C CA . LEU A 1 220 ? 2.83 -13.438 -11.969 1 95.75 220 LEU A CA 1
ATOM 1734 C C . LEU A 1 220 ? 2.191 -13.008 -10.648 1 95.75 220 LEU A C 1
ATOM 1736 O O . LEU A 1 220 ? 2.801 -12.273 -9.867 1 95.75 220 LEU A O 1
ATOM 1740 N N . THR A 1 221 ? 0.911 -13.383 -10.5 1 96.19 221 THR A N 1
ATOM 1741 C CA . THR A 1 221 ? 0.192 -13.094 -9.266 1 96.19 221 THR A CA 1
ATOM 1742 C C . THR A 1 221 ? -0.315 -14.383 -8.625 1 96.19 221 THR A C 1
ATOM 1744 O O . THR A 1 221 ? -0.78 -15.289 -9.32 1 96.19 221 THR A O 1
ATOM 1747 N N . ALA A 1 222 ? -0.129 -14.477 -7.398 1 97.06 222 ALA A N 1
ATOM 1748 C CA . ALA A 1 222 ? -0.653 -15.594 -6.625 1 97.06 222 ALA A CA 1
ATOM 1749 C C . ALA A 1 222 ? -1.47 -15.109 -5.434 1 97.06 222 ALA A C 1
ATOM 1751 O O . ALA A 1 222 ? -1.095 -14.133 -4.77 1 97.06 222 ALA A O 1
ATOM 1752 N N . ILE A 1 223 ? -2.588 -15.688 -5.227 1 94.62 223 ILE A N 1
ATOM 1753 C CA . ILE A 1 223 ? -3.463 -15.344 -4.109 1 94.62 223 ILE A CA 1
ATOM 1754 C C . ILE A 1 223 ? -3.727 -16.578 -3.258 1 94.62 223 ILE A C 1
ATOM 1756 O O . ILE A 1 223 ? -3.994 -17.656 -3.791 1 94.62 223 ILE A O 1
ATOM 1760 N N . SER A 1 224 ? -3.516 -16.422 -1.981 1 90.38 224 SER A N 1
ATOM 1761 C CA . SER A 1 224 ? -3.799 -17.5 -1.043 1 90.38 224 SER A CA 1
ATOM 1762 C C . SER A 1 224 ? -4.281 -16.969 0.297 1 90.38 224 SER A C 1
ATOM 1764 O O . SER A 1 224 ? -3.57 -16.203 0.958 1 90.38 224 SER A O 1
ATOM 1766 N N . ASP A 1 225 ? -5.418 -17.297 0.762 1 86.81 225 ASP A N 1
ATOM 1767 C CA . ASP A 1 225 ? -5.969 -17.016 2.086 1 86.81 225 ASP A CA 1
ATOM 1768 C C . ASP A 1 225 ? -5.934 -15.523 2.395 1 86.81 225 ASP A C 1
ATOM 1770 O O . ASP A 1 225 ? -5.422 -15.117 3.439 1 86.81 225 ASP A O 1
ATOM 1774 N N . GLY A 1 226 ? -6.289 -14.75 1.48 1 90.44 226 GLY A N 1
ATOM 1775 C CA . GLY A 1 226 ? -6.43 -13.32 1.71 1 90.44 226 GLY A CA 1
ATOM 1776 C C . GLY A 1 226 ? -5.145 -12.547 1.467 1 90.44 226 GLY A C 1
ATOM 1777 O O . GLY A 1 226 ? -5.125 -11.32 1.565 1 90.44 226 GLY A O 1
ATOM 1778 N N . VAL A 1 227 ? -4.09 -13.258 1.227 1 93.38 227 VAL A N 1
ATOM 1779 C CA . VAL A 1 227 ? -2.805 -12.641 0.908 1 93.38 227 VAL A CA 1
ATOM 1780 C C . VAL A 1 227 ? -2.516 -12.789 -0.584 1 93.38 227 VAL A C 1
ATOM 1782 O O . VAL A 1 227 ? -2.814 -13.828 -1.18 1 93.38 227 VAL A O 1
ATOM 1785 N N . TYR A 1 228 ? -2.006 -11.75 -1.154 1 94.81 228 TYR A N 1
ATOM 1786 C CA . TYR A 1 228 ? -1.581 -11.906 -2.541 1 94.81 228 TYR A CA 1
ATOM 1787 C C . TYR A 1 228 ? -0.104 -11.562 -2.699 1 94.81 228 TYR A C 1
ATOM 1789 O O . TYR A 1 228 ? 0.466 -10.844 -1.875 1 94.81 228 TYR A O 1
ATOM 1797 N N . GLY A 1 229 ? 0.509 -12.18 -3.592 1 96.06 229 GLY A N 1
ATOM 1798 C CA . GLY A 1 229 ? 1.866 -11.898 -4.031 1 96.06 229 GLY A CA 1
ATOM 1799 C C . GLY A 1 229 ? 1.984 -11.727 -5.535 1 96.06 229 GLY A C 1
ATOM 1800 O O . GLY A 1 229 ? 1.214 -12.32 -6.293 1 96.06 229 GLY A O 1
ATOM 1801 N N . LYS A 1 230 ? 2.963 -10.852 -5.82 1 96.06 230 LYS A N 1
ATOM 1802 C CA . LYS A 1 230 ? 3.152 -10.57 -7.238 1 96.06 230 LYS A CA 1
ATOM 1803 C C . LYS A 1 230 ? 4.625 -10.344 -7.562 1 96.06 230 LYS A C 1
ATOM 1805 O O . LYS A 1 230 ? 5.391 -9.883 -6.711 1 96.06 230 LYS A O 1
ATOM 1810 N N . THR A 1 231 ? 4.988 -10.758 -8.773 1 96.56 231 THR A N 1
ATOM 1811 C CA . THR A 1 231 ? 6.328 -10.453 -9.266 1 96.56 231 THR A CA 1
ATOM 1812 C C . THR A 1 231 ? 6.301 -10.164 -10.758 1 96.56 231 THR A C 1
ATOM 1814 O O . THR A 1 231 ? 5.434 -10.664 -11.477 1 96.56 231 THR A O 1
ATOM 1817 N N . TYR A 1 232 ? 7.129 -9.297 -11.18 1 94.44 232 TYR A N 1
ATOM 1818 C CA . TYR A 1 232 ? 7.234 -8.93 -12.586 1 94.44 232 TYR A CA 1
ATOM 1819 C C . TYR A 1 232 ? 8.578 -8.281 -12.883 1 94.44 232 TYR A C 1
ATOM 1821 O O . TYR A 1 232 ? 9.281 -7.852 -11.961 1 94.44 232 TYR A O 1
ATOM 1829 N N . LEU A 1 233 ? 8.914 -8.352 -14.125 1 92.44 233 LEU A N 1
ATOM 1830 C CA . LEU A 1 233 ? 10.078 -7.613 -14.594 1 92.44 233 LEU A CA 1
ATOM 1831 C C . LEU A 1 233 ? 9.68 -6.23 -15.102 1 92.44 233 LEU A C 1
ATOM 1833 O O . LEU A 1 233 ? 8.734 -6.098 -15.875 1 92.44 233 LEU A O 1
ATOM 1837 N N . LEU A 1 234 ? 10.422 -5.242 -14.57 1 88.88 234 LEU A N 1
ATOM 1838 C CA . LEU A 1 234 ? 10.164 -3.861 -14.961 1 88.88 234 LEU A CA 1
ATOM 1839 C C . LEU A 1 234 ? 11.312 -3.316 -15.812 1 88.88 234 LEU A C 1
ATOM 1841 O O . LEU A 1 234 ? 12.484 -3.455 -15.445 1 88.88 234 LEU A O 1
ATOM 1845 N N . VAL A 1 235 ? 10.875 -2.809 -16.906 1 84.25 235 VAL A N 1
ATOM 1846 C CA . VAL A 1 235 ? 11.812 -2.059 -17.719 1 84.25 235 VAL A CA 1
ATOM 1847 C C . VAL A 1 235 ? 11.539 -0.562 -17.594 1 84.25 235 VAL A C 1
ATOM 1849 O O . VAL A 1 235 ? 10.648 -0.023 -18.25 1 84.25 235 VAL A O 1
ATOM 1852 N N . PRO A 1 236 ? 12.305 0.035 -16.703 1 75.06 236 PRO A N 1
ATOM 1853 C CA . PRO A 1 236 ? 12.039 1.455 -16.469 1 75.06 236 PRO A CA 1
ATOM 1854 C C . PRO A 1 236 ? 12.242 2.312 -17.719 1 75.06 236 PRO A C 1
ATOM 1856 O O . PRO A 1 236 ? 13.094 1.995 -18.547 1 75.06 236 PRO A O 1
ATOM 1859 N N . ASP A 1 237 ? 11.211 3.225 -17.891 1 68.44 237 ASP A N 1
ATOM 1860 C CA . ASP A 1 237 ? 11.328 4.145 -19.016 1 68.44 237 ASP A CA 1
ATOM 1861 C C . ASP A 1 237 ? 12.555 5.047 -18.859 1 68.44 237 ASP A C 1
ATOM 1863 O O . ASP A 1 237 ? 12.953 5.371 -17.734 1 68.44 237 ASP A O 1
ATOM 1867 N N . TYR A 1 238 ? 13.242 5.082 -20.016 1 56.75 238 TYR A N 1
ATOM 1868 C CA . TYR A 1 238 ? 14.375 6 -20.078 1 56.75 238 TYR A CA 1
ATOM 1869 C C . TYR A 1 238 ? 13.984 7.387 -19.578 1 56.75 238 TYR A C 1
ATOM 1871 O O . TYR A 1 238 ? 13.359 8.156 -20.312 1 56.75 238 TYR A O 1
ATOM 1879 N N . LEU A 1 239 ? 13.484 7.527 -18.5 1 49.72 239 LEU A N 1
ATOM 1880 C CA . LEU A 1 239 ? 13.461 8.969 -18.297 1 49.72 239 LEU A CA 1
ATOM 1881 C C . LEU A 1 239 ? 14.82 9.594 -18.594 1 49.72 239 LEU A C 1
ATOM 1883 O O . LEU A 1 239 ? 15.844 8.922 -18.5 1 49.72 239 LEU A O 1
ATOM 1887 N N . GLU A 1 240 ? 14.914 10.789 -18.984 1 44.81 240 GLU A N 1
ATOM 1888 C CA . GLU A 1 240 ? 16.016 11.617 -19.453 1 44.81 240 GLU A CA 1
ATOM 1889 C C . GLU A 1 240 ? 17.297 11.32 -18.688 1 44.81 240 GLU A C 1
ATOM 1891 O O . GLU A 1 240 ? 17.609 12 -17.703 1 44.81 240 GLU A O 1
ATOM 1896 N N . GLY A 1 241 ? 18 10.234 -19 1 48.06 241 GLY A N 1
ATOM 1897 C CA . GLY A 1 241 ? 19.406 10.07 -18.719 1 48.06 241 GLY A CA 1
ATOM 1898 C C . GLY A 1 241 ? 19.672 9.508 -17.328 1 48.06 241 GLY A C 1
ATOM 1899 O O . GLY A 1 241 ? 20.828 9.234 -16.969 1 48.06 241 GLY A O 1
ATOM 1900 N N . GLU A 1 242 ? 18.75 9.609 -16.453 1 51.22 242 GLU A N 1
ATOM 1901 C CA . GLU A 1 242 ? 19.188 9.469 -15.07 1 51.22 242 GLU A CA 1
ATOM 1902 C C . GLU A 1 242 ? 19.094 8.016 -14.602 1 51.22 242 GLU A C 1
ATOM 1904 O O . GLU A 1 242 ? 19.703 7.641 -13.602 1 51.22 242 GLU A O 1
ATOM 1909 N N . PHE A 1 243 ? 18.156 7.191 -15.188 1 53.22 243 PHE A N 1
ATOM 1910 C CA . PHE A 1 243 ? 18.078 5.891 -14.531 1 53.22 243 PHE A CA 1
ATOM 1911 C C . PHE A 1 243 ? 18.688 4.809 -15.422 1 53.22 243 PHE A C 1
ATOM 1913 O O . PHE A 1 243 ? 18.562 4.859 -16.641 1 53.22 243 PHE A O 1
ATOM 1920 N N . ASP A 1 244 ? 19.75 4.258 -14.938 1 56.03 244 ASP A N 1
ATOM 1921 C CA . ASP A 1 244 ? 20.344 3.1 -15.594 1 56.03 244 ASP A CA 1
ATOM 1922 C C . ASP A 1 244 ? 19.281 2.102 -16.031 1 56.03 244 ASP A C 1
ATOM 1924 O O . ASP A 1 244 ? 18.375 1.781 -15.258 1 56.03 244 ASP A O 1
ATOM 1928 N N . THR A 1 245 ? 19.094 1.869 -17.328 1 62 245 THR A N 1
ATOM 1929 C CA . THR A 1 245 ? 18.156 1.106 -18.141 1 62 245 THR A CA 1
ATOM 1930 C C . THR A 1 245 ? 18.172 -0.367 -17.75 1 62 245 THR A C 1
ATOM 1932 O O . THR A 1 245 ? 17.797 -1.232 -18.547 1 62 245 THR A O 1
ATOM 1935 N N . GLN A 1 246 ? 18.594 -0.695 -16.547 1 75.81 246 GLN A N 1
ATOM 1936 C CA . GLN A 1 246 ? 18.609 -2.131 -16.297 1 75.81 246 GLN A CA 1
ATOM 1937 C C . GLN A 1 246 ? 17.234 -2.611 -15.812 1 75.81 246 GLN A C 1
ATOM 1939 O O . GLN A 1 246 ? 16.562 -1.917 -15.055 1 75.81 246 GLN A O 1
ATOM 1944 N N . LYS A 1 247 ? 16.812 -3.721 -16.422 1 85.06 247 LYS A N 1
ATOM 1945 C CA . LYS A 1 247 ? 15.578 -4.391 -15.992 1 85.06 247 LYS A CA 1
ATOM 1946 C C . LYS A 1 247 ? 15.641 -4.754 -14.516 1 85.06 247 LYS A C 1
ATOM 1948 O O . LYS A 1 247 ? 16.688 -5.145 -14.008 1 85.06 247 LYS A O 1
ATOM 1953 N N . ILE A 1 248 ? 14.555 -4.523 -13.938 1 88.5 248 ILE A N 1
ATOM 1954 C CA . ILE A 1 248 ? 14.516 -4.805 -12.508 1 88.5 248 ILE A CA 1
ATOM 1955 C C . ILE A 1 248 ? 13.375 -5.777 -12.203 1 88.5 248 ILE A C 1
ATOM 1957 O O . ILE A 1 248 ? 12.305 -5.699 -12.812 1 88.5 248 ILE A O 1
ATOM 1961 N N . ARG A 1 249 ? 13.703 -6.734 -11.328 1 93.75 249 ARG A N 1
ATOM 1962 C CA . ARG A 1 249 ? 12.695 -7.648 -10.805 1 93.75 249 ARG A CA 1
ATOM 1963 C C . ARG A 1 249 ? 12.016 -7.062 -9.57 1 93.75 249 ARG A C 1
ATOM 1965 O O . ARG A 1 249 ? 12.688 -6.637 -8.625 1 93.75 249 ARG A O 1
ATOM 1972 N N . VAL A 1 250 ? 10.688 -7.027 -9.602 1 93.38 250 VAL A N 1
ATOM 1973 C CA . VAL A 1 250 ? 9.945 -6.473 -8.477 1 93.38 250 VAL A CA 1
ATOM 1974 C C . VAL A 1 250 ? 9.102 -7.566 -7.82 1 93.38 250 VAL A C 1
ATOM 1976 O O . VAL A 1 250 ? 8.445 -8.352 -8.516 1 93.38 250 VAL A O 1
ATOM 1979 N N . PHE A 1 251 ? 9.188 -7.684 -6.527 1 94.81 251 PHE A N 1
ATOM 1980 C CA . PHE A 1 251 ? 8.305 -8.523 -5.723 1 94.81 251 PHE A CA 1
ATOM 1981 C C . PHE A 1 251 ? 7.391 -7.672 -4.852 1 94.81 251 PHE A C 1
ATOM 1983 O O . PHE A 1 251 ? 7.836 -6.699 -4.238 1 94.81 251 PHE A O 1
ATOM 1990 N N . GLU A 1 252 ? 6.117 -7.969 -4.852 1 94 252 GLU A N 1
ATOM 1991 C CA . GLU A 1 252 ? 5.145 -7.289 -3.998 1 94 252 GLU A CA 1
ATOM 1992 C C . GLU A 1 252 ? 4.332 -8.289 -3.18 1 94 252 GLU A C 1
ATOM 1994 O O . GLU A 1 252 ? 4.012 -9.375 -3.664 1 94 252 GLU A O 1
ATOM 1999 N N . ILE A 1 253 ? 4.016 -7.934 -2.006 1 93.94 253 ILE A N 1
ATOM 2000 C CA . ILE A 1 253 ? 3.127 -8.727 -1.164 1 93.94 253 ILE A CA 1
ATOM 2001 C C . ILE A 1 253 ? 2.143 -7.805 -0.444 1 93.94 253 ILE A C 1
ATOM 2003 O O . ILE A 1 253 ? 2.445 -6.637 -0.195 1 93.94 253 ILE A O 1
ATOM 2007 N N . GLY A 1 254 ? 0.963 -8.289 -0.22 1 92.94 254 GLY A N 1
ATOM 2008 C CA . GLY A 1 254 ? -0.032 -7.477 0.465 1 92.94 254 GLY A CA 1
ATOM 2009 C C . GLY A 1 254 ? -1.288 -8.25 0.819 1 92.94 254 GLY A C 1
ATOM 2010 O O . GLY A 1 254 ? -1.279 -9.484 0.841 1 92.94 254 GLY A O 1
ATOM 2011 N N . PHE A 1 255 ? -2.346 -7.469 1.154 1 91.75 255 PHE A N 1
ATOM 2012 C CA . PHE A 1 255 ? -3.615 -8.047 1.586 1 91.75 255 PHE A CA 1
ATOM 2013 C C . PHE A 1 255 ? -4.699 -7.809 0.542 1 91.75 255 PHE A C 1
ATOM 2015 O O . PHE A 1 255 ? -4.594 -6.887 -0.272 1 91.75 255 PHE A O 1
ATOM 2022 N N . ILE A 1 256 ? -5.617 -8.703 0.588 1 92.56 256 ILE A N 1
ATOM 2023 C CA . ILE A 1 256 ? -6.902 -8.398 -0.03 1 92.56 256 ILE A CA 1
ATOM 2024 C C . ILE A 1 256 ? -7.871 -7.871 1.024 1 92.56 256 ILE A C 1
ATOM 2026 O O . ILE A 1 256 ? -8.258 -8.594 1.942 1 92.56 256 ILE A O 1
ATOM 2030 N N . LYS A 1 257 ? -8.219 -6.609 0.896 1 88.88 257 LYS A N 1
ATOM 2031 C CA . LYS A 1 257 ? -9.055 -5.949 1.894 1 88.88 257 LYS A CA 1
ATOM 2032 C C . LYS A 1 257 ? -10.344 -5.434 1.271 1 88.88 257 LYS A C 1
ATOM 2034 O O . LYS A 1 257 ? -10.438 -5.27 0.052 1 88.88 257 LYS A O 1
ATOM 2039 N N . ARG A 1 258 ? -11.203 -5.215 2.203 1 87.69 258 ARG A N 1
ATOM 2040 C CA . ARG A 1 258 ? -12.477 -4.66 1.771 1 87.69 258 ARG A CA 1
ATOM 2041 C C . ARG A 1 258 ? -12.352 -3.18 1.439 1 87.69 258 ARG A C 1
ATOM 2043 O O . ARG A 1 258 ? -11.695 -2.432 2.164 1 87.69 258 ARG A O 1
ATOM 2050 N N . TRP A 1 259 ? -12.844 -2.912 0.346 1 84.88 259 TRP A N 1
ATOM 2051 C CA . TRP A 1 259 ? -12.945 -1.531 -0.112 1 84.88 259 TRP A CA 1
ATOM 2052 C C . TRP A 1 259 ? -14.406 -1.122 -0.282 1 84.88 259 TRP A C 1
ATOM 2054 O O . TRP A 1 259 ? -15.305 -1.817 0.185 1 84.88 259 TRP A O 1
ATOM 2064 N N . LEU A 1 260 ? -14.672 -0.087 -0.931 1 72.19 260 LEU A N 1
ATOM 2065 C CA . LEU A 1 260 ? -16 0.476 -1.104 1 72.19 260 LEU A CA 1
ATOM 2066 C C . LEU A 1 260 ? -17 -0.604 -1.511 1 72.19 260 LEU A C 1
ATOM 2068 O O . LEU A 1 260 ? -16.688 -1.455 -2.348 1 72.19 260 LEU A O 1
ATOM 2072 N N . ASN A 1 261 ? -18.109 -0.609 -0.908 1 70.06 261 ASN A N 1
ATOM 2073 C CA . ASN A 1 261 ? -19.219 -1.503 -1.217 1 70.06 261 ASN A CA 1
ATOM 2074 C C . ASN A 1 261 ? -18.797 -2.967 -1.168 1 70.06 261 ASN A C 1
ATOM 2076 O O . ASN A 1 261 ? -19.125 -3.746 -2.062 1 70.06 261 ASN A O 1
ATOM 2080 N N . ASN A 1 262 ? -17.875 -3.264 -0.447 1 77.62 262 ASN A N 1
ATOM 2081 C CA . ASN A 1 262 ? -17.438 -4.629 -0.171 1 77.62 262 ASN A CA 1
ATOM 2082 C C . ASN A 1 262 ? -16.641 -5.215 -1.338 1 77.62 262 ASN A C 1
ATOM 2084 O O . ASN A 1 262 ? -16.625 -6.43 -1.525 1 77.62 262 ASN A O 1
ATOM 2088 N N . MET A 1 263 ? -16.141 -4.328 -2.055 1 86.88 263 MET A N 1
ATOM 2089 C CA . MET A 1 263 ? -15.273 -4.801 -3.131 1 86.88 263 MET A CA 1
ATOM 2090 C C . MET A 1 263 ? -13.891 -5.148 -2.6 1 86.88 263 MET A C 1
ATOM 2092 O O . MET A 1 263 ? -13.414 -4.543 -1.636 1 86.88 263 MET A O 1
ATOM 2096 N N . PRO A 1 264 ? -13.359 -6.152 -3.266 1 91.31 264 PRO A N 1
ATOM 2097 C CA . PRO A 1 264 ? -11.992 -6.457 -2.852 1 91.31 264 PRO A CA 1
ATOM 2098 C C . PRO A 1 264 ? -10.977 -5.449 -3.385 1 91.31 264 PRO A C 1
ATOM 2100 O O . PRO A 1 264 ? -11.148 -4.914 -4.484 1 91.31 264 PRO A O 1
ATOM 2103 N N . LEU A 1 265 ? -10.008 -5.168 -2.588 1 91 265 LEU A N 1
ATOM 2104 C CA . LEU A 1 265 ? -8.875 -4.324 -2.957 1 91 265 LEU A CA 1
ATOM 2105 C C . LEU A 1 265 ? -7.555 -5.031 -2.678 1 91 265 LEU A C 1
ATOM 2107 O O . LEU A 1 265 ? -7.348 -5.559 -1.581 1 91 265 LEU A O 1
ATOM 2111 N N . LEU A 1 266 ? -6.734 -5.121 -3.738 1 92.5 266 LEU A N 1
ATOM 2112 C CA . LEU A 1 266 ? -5.375 -5.605 -3.521 1 92.5 266 LEU A CA 1
ATOM 2113 C C . LEU A 1 266 ? -4.469 -4.484 -3.033 1 92.5 266 LEU A C 1
ATOM 2115 O O . LEU A 1 266 ? -4.141 -3.57 -3.793 1 92.5 266 LEU A O 1
ATOM 2119 N N . GLN A 1 267 ? -4.023 -4.633 -1.801 1 90.19 267 GLN A N 1
ATOM 2120 C CA . GLN A 1 267 ? -3.211 -3.584 -1.192 1 90.19 267 GLN A CA 1
ATOM 2121 C C . GLN A 1 267 ? -1.797 -4.082 -0.909 1 90.19 267 GLN A C 1
ATOM 2123 O O . GLN A 1 267 ? -1.596 -4.938 -0.045 1 90.19 267 GLN A O 1
ATOM 2128 N N . THR A 1 268 ? -0.881 -3.449 -1.557 1 91.31 268 THR A N 1
ATOM 2129 C CA . THR A 1 268 ? 0.516 -3.793 -1.315 1 91.31 268 THR A CA 1
ATOM 2130 C C . THR A 1 268 ? 0.994 -3.215 0.013 1 91.31 268 THR A C 1
ATOM 2132 O O . THR A 1 268 ? 0.812 -2.023 0.279 1 91.31 268 THR A O 1
ATOM 2135 N N . THR A 1 269 ? 1.605 -4.02 0.866 1 88.75 269 THR A N 1
ATOM 2136 C CA . THR A 1 269 ? 2.117 -3.559 2.152 1 88.75 269 THR A CA 1
ATOM 2137 C C . THR A 1 269 ? 3.643 -3.582 2.166 1 88.75 269 THR A C 1
ATOM 2139 O O . THR A 1 269 ? 4.273 -2.916 2.992 1 88.75 269 THR A O 1
ATOM 2142 N N . ASN A 1 270 ? 4.199 -4.391 1.301 1 90.12 270 ASN A N 1
ATOM 2143 C CA . ASN A 1 270 ? 5.648 -4.5 1.218 1 90.12 270 ASN A CA 1
ATOM 2144 C C . ASN A 1 270 ? 6.105 -4.867 -0.192 1 90.12 270 ASN A C 1
ATOM 2146 O O . ASN A 1 270 ? 5.328 -5.414 -0.977 1 90.12 270 ASN A O 1
ATOM 2150 N N . TYR A 1 271 ? 7.363 -4.516 -0.505 1 90.5 271 TYR A N 1
ATOM 2151 C CA . TYR A 1 271 ? 7.922 -4.855 -1.81 1 90.5 271 TYR A CA 1
ATOM 2152 C C . TYR A 1 271 ? 9.438 -4.969 -1.74 1 90.5 271 TYR A C 1
ATOM 2154 O O . TYR A 1 271 ? 10.055 -4.516 -0.773 1 90.5 271 TYR A O 1
ATOM 2162 N N . MET A 1 272 ? 10.008 -5.641 -2.721 1 89.88 272 MET A N 1
ATOM 2163 C CA . MET A 1 272 ? 11.445 -5.797 -2.889 1 89.88 272 MET A CA 1
ATOM 2164 C C . MET A 1 272 ? 11.836 -5.688 -4.359 1 89.88 272 MET A C 1
ATOM 2166 O O . MET A 1 272 ? 11.102 -6.137 -5.238 1 89.88 272 MET A O 1
ATOM 2170 N N . VAL A 1 273 ? 12.945 -5.008 -4.543 1 88.5 273 VAL A N 1
ATOM 2171 C CA . VAL A 1 273 ? 13.43 -4.812 -5.902 1 88.5 273 VAL A CA 1
ATOM 2172 C C . VAL A 1 273 ? 14.828 -5.402 -6.043 1 88.5 273 VAL A C 1
ATOM 2174 O O . VAL A 1 273 ? 15.688 -5.176 -5.191 1 88.5 273 VAL A O 1
ATOM 2177 N N . LEU A 1 274 ? 14.984 -6.168 -7.105 1 89.06 274 LEU A N 1
ATOM 2178 C CA . LEU A 1 274 ? 16.281 -6.75 -7.418 1 89.06 274 LEU A CA 1
ATOM 2179 C C . LEU A 1 274 ? 16.688 -6.449 -8.859 1 89.06 274 LEU A C 1
ATOM 2181 O O . LEU A 1 274 ? 15.836 -6.449 -9.758 1 89.06 274 LEU A O 1
ATOM 2185 N N . PRO A 1 275 ? 17.984 -6.168 -8.977 1 83.62 275 PRO A N 1
ATOM 2186 C CA . PRO A 1 275 ? 18.422 -6.07 -10.375 1 83.62 275 PRO A CA 1
ATOM 2187 C C . PRO A 1 275 ? 18.266 -7.387 -11.133 1 83.62 275 PRO A C 1
ATOM 2189 O O . PRO A 1 275 ? 18.453 -8.461 -10.555 1 83.62 275 PRO A O 1
ATOM 2192 N N . GLU A 1 276 ? 17.984 -7.289 -12.383 1 75.25 276 GLU A N 1
ATOM 2193 C CA . GLU A 1 276 ? 17.766 -8.484 -13.188 1 75.25 276 GLU A CA 1
ATOM 2194 C C . GLU A 1 276 ? 19.031 -9.344 -13.242 1 75.25 276 GLU A C 1
ATOM 2196 O O . GLU A 1 276 ? 18.953 -10.578 -13.289 1 75.25 276 GLU A O 1
ATOM 2201 N N . ASN A 1 277 ? 20.062 -8.711 -13.258 1 73.88 277 ASN A N 1
ATOM 2202 C CA . ASN A 1 277 ? 21.312 -9.43 -13.43 1 73.88 277 ASN A CA 1
ATOM 2203 C C . ASN A 1 277 ? 21.672 -10.219 -12.172 1 73.88 277 ASN A C 1
ATOM 2205 O O . ASN A 1 277 ? 22.688 -10.93 -12.148 1 73.88 277 ASN A O 1
ATOM 2209 N N . SER A 1 278 ? 20.766 -10.258 -11.289 1 75.06 278 SER A N 1
ATOM 2210 C CA . SER A 1 278 ? 20.984 -11.016 -10.055 1 75.06 278 SER A CA 1
ATOM 2211 C C . SER A 1 278 ? 20.234 -12.336 -10.07 1 75.06 278 SER A C 1
ATOM 2213 O O . SER A 1 278 ? 19.609 -12.711 -9.078 1 75.06 278 SER A O 1
ATOM 2215 N N . LYS A 1 279 ? 20.25 -13.023 -11.211 1 85.56 279 LYS A N 1
ATOM 2216 C CA . LYS A 1 279 ? 19.578 -14.32 -11.344 1 85.56 279 LYS A CA 1
ATOM 2217 C C . LYS A 1 279 ? 18.078 -14.195 -11.086 1 85.56 279 LYS A C 1
ATOM 2219 O O . LYS A 1 279 ? 17.484 -15.047 -10.43 1 85.56 279 LYS A O 1
ATOM 2224 N N . ALA A 1 280 ? 17.547 -13.07 -11.477 1 90.5 280 ALA A N 1
ATOM 2225 C CA . ALA A 1 280 ? 16.141 -12.828 -11.195 1 90.5 280 ALA A CA 1
ATOM 2226 C C .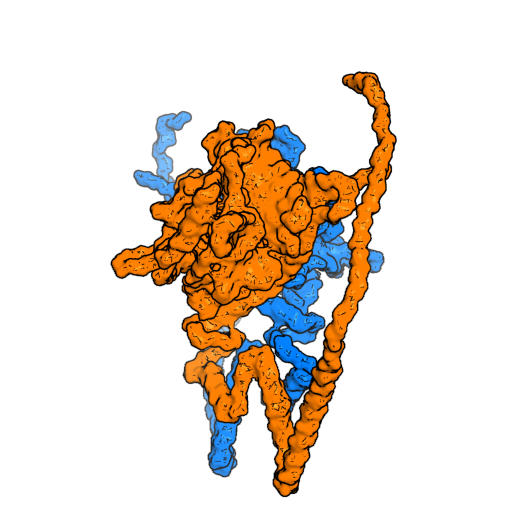 ALA A 1 280 ? 15.344 -12.641 -12.484 1 90.5 280 ALA A C 1
ATOM 2228 O O . ALA A 1 280 ? 14.375 -11.883 -12.523 1 90.5 280 ALA A O 1
ATOM 2229 N N . LYS A 1 281 ? 15.789 -13.375 -13.5 1 90.94 281 LYS A N 1
ATOM 2230 C CA . LYS A 1 281 ? 15.117 -13.227 -14.789 1 90.94 281 LYS A CA 1
ATOM 2231 C C . LYS A 1 281 ? 13.797 -13.992 -14.805 1 90.94 281 LYS A C 1
ATOM 2233 O O . LYS A 1 281 ? 12.773 -13.469 -15.242 1 90.94 281 LYS A O 1
ATOM 2238 N N . VAL A 1 282 ? 13.891 -15.219 -14.398 1 93.69 282 VAL A N 1
ATOM 2239 C CA . VAL A 1 282 ? 12.711 -16.078 -14.312 1 93.69 282 VAL A CA 1
ATOM 2240 C C . VAL A 1 282 ? 12.445 -16.438 -12.852 1 93.69 282 VAL A C 1
ATOM 2242 O O . VAL A 1 282 ? 13.32 -16.984 -12.172 1 93.69 282 VAL A O 1
ATOM 2245 N N . CYS A 1 283 ? 11.219 -16.078 -12.445 1 95.62 283 CYS A N 1
ATOM 2246 C CA . CYS A 1 283 ? 10.93 -16.344 -11.039 1 95.62 283 CYS A CA 1
ATOM 2247 C C . CYS A 1 283 ? 9.57 -17 -10.867 1 95.62 283 CYS A C 1
ATOM 2249 O O . CYS A 1 283 ? 8.625 -16.688 -11.586 1 95.62 283 CYS A O 1
ATOM 2251 N N . THR A 1 284 ? 9.484 -17.969 -9.953 1 96.75 284 THR A N 1
ATOM 2252 C CA . THR A 1 284 ? 8.227 -18.516 -9.461 1 96.75 284 THR A CA 1
ATOM 2253 C C . THR A 1 284 ? 7.922 -17.984 -8.062 1 96.75 284 THR A C 1
ATOM 2255 O O . THR A 1 284 ? 8.828 -17.562 -7.34 1 96.75 284 THR A O 1
ATOM 2258 N N . ILE A 1 285 ? 6.617 -17.953 -7.723 1 97.69 285 ILE A N 1
ATOM 2259 C CA . ILE A 1 285 ? 6.301 -17.453 -6.391 1 97.69 285 ILE A CA 1
ATOM 2260 C C . ILE A 1 285 ? 5.348 -18.422 -5.691 1 97.69 285 ILE A C 1
ATOM 2262 O O . ILE A 1 285 ? 4.613 -19.156 -6.352 1 97.69 285 ILE A O 1
ATOM 2266 N N . ALA A 1 286 ? 5.465 -18.5 -4.453 1 98 286 ALA A N 1
ATOM 2267 C CA . ALA A 1 286 ? 4.516 -19.125 -3.539 1 98 286 ALA A CA 1
ATOM 2268 C C . ALA A 1 286 ? 4.074 -18.156 -2.453 1 98 286 ALA A C 1
ATOM 2270 O O . ALA A 1 286 ? 4.895 -17.406 -1.909 1 98 286 ALA A O 1
ATOM 2271 N N . VAL A 1 287 ? 2.801 -18.141 -2.23 1 96.69 287 VAL A N 1
ATOM 2272 C CA . VAL A 1 287 ? 2.289 -17.188 -1.255 1 96.69 287 VAL A CA 1
ATOM 2273 C C . VAL A 1 287 ? 1.431 -17.906 -0.221 1 96.69 287 VAL A C 1
ATOM 2275 O O . VAL A 1 287 ? 0.753 -18.891 -0.545 1 96.69 287 VAL A O 1
ATOM 2278 N N . GLY A 1 288 ? 1.529 -17.453 0.968 1 93.5 288 GLY A N 1
ATOM 2279 C CA . GLY A 1 288 ? 0.744 -17.984 2.076 1 93.5 288 GLY A CA 1
ATOM 2280 C C . GLY A 1 288 ? 1.311 -17.609 3.434 1 93.5 288 GLY A C 1
ATOM 2281 O O . GLY A 1 288 ? 2.49 -17.266 3.549 1 93.5 288 GLY A O 1
ATOM 2282 N N . GLU A 1 289 ? 0.502 -17.578 4.379 1 90.94 289 GLU A N 1
ATOM 2283 C CA . GLU A 1 289 ? 0.905 -17.359 5.766 1 90.94 289 GLU A CA 1
ATOM 2284 C C . GLU A 1 289 ? 1.709 -16.062 5.898 1 90.94 289 GLU A C 1
ATOM 2286 O O . GLU A 1 289 ? 2.773 -16.047 6.52 1 90.94 289 GLU A O 1
ATOM 2291 N N . LEU A 1 290 ? 1.359 -15.102 5.238 1 90.56 290 LEU A N 1
ATOM 2292 C CA . LEU A 1 290 ? 1.859 -13.734 5.305 1 90.56 290 LEU A CA 1
ATOM 2293 C C . LEU A 1 290 ? 3.268 -13.641 4.73 1 90.56 290 LEU A C 1
ATOM 2295 O O . LEU A 1 290 ? 4.035 -12.75 5.098 1 90.56 290 LEU A O 1
ATOM 2299 N N . THR A 1 291 ? 3.586 -14.586 3.867 1 92.62 291 THR A N 1
ATOM 2300 C CA . THR A 1 291 ? 4.926 -14.617 3.291 1 92.62 291 THR A CA 1
ATOM 2301 C C . THR A 1 291 ? 4.867 -14.93 1.799 1 92.62 291 THR A C 1
ATOM 2303 O O . THR A 1 291 ? 4.004 -15.688 1.351 1 92.62 291 THR A O 1
ATOM 2306 N N . LEU A 1 292 ? 5.711 -14.312 1.107 1 96.19 292 LEU A N 1
ATOM 2307 C CA . LEU A 1 292 ? 5.984 -14.641 -0.286 1 96.19 292 LEU A CA 1
ATOM 2308 C C . LEU A 1 292 ? 7.363 -15.273 -0.434 1 96.19 292 LEU A C 1
ATOM 2310 O O . LEU A 1 292 ? 8.352 -14.758 0.094 1 96.19 292 LEU A O 1
ATOM 2314 N N . ALA A 1 293 ? 7.418 -16.438 -0.994 1 96.75 293 ALA A N 1
ATOM 2315 C CA . ALA A 1 293 ? 8.672 -17.094 -1.333 1 96.75 293 ALA A CA 1
ATOM 2316 C C . ALA A 1 293 ? 8.82 -17.25 -2.844 1 96.75 293 ALA A C 1
ATOM 2318 O O . ALA A 1 293 ? 7.855 -17.547 -3.545 1 96.75 293 ALA A O 1
ATOM 2319 N N . SER A 1 294 ? 10.031 -17.031 -3.275 1 97.06 294 SER A N 1
ATOM 2320 C CA . SER A 1 294 ? 10.266 -17.094 -4.715 1 97.06 294 SER A CA 1
ATOM 2321 C C . SER A 1 294 ? 11.57 -17.812 -5.027 1 97.06 294 SER A C 1
ATOM 2323 O O . SER A 1 294 ? 12.531 -17.734 -4.254 1 97.06 294 SER A O 1
ATOM 2325 N N . LEU A 1 295 ? 11.555 -18.562 -6.074 1 96.81 295 LEU A N 1
ATOM 2326 C CA . LEU A 1 295 ? 12.75 -19.141 -6.684 1 96.81 295 LEU A CA 1
ATOM 2327 C C . LEU A 1 295 ? 13.031 -18.484 -8.031 1 96.81 295 LEU A C 1
ATOM 2329 O O . LEU A 1 295 ? 12.172 -18.469 -8.914 1 96.81 295 LEU A O 1
ATOM 2333 N N . CYS A 1 296 ? 14.234 -17.969 -8.117 1 95.75 296 CYS A N 1
ATOM 2334 C CA . CYS A 1 296 ? 14.586 -17.266 -9.344 1 95.75 296 CYS A CA 1
ATOM 2335 C C . CYS A 1 296 ? 15.828 -17.859 -9.984 1 95.75 296 CYS A C 1
ATOM 2337 O O . CYS A 1 296 ? 16.719 -18.359 -9.281 1 95.75 296 CYS A O 1
ATOM 2339 N N . VAL A 1 297 ? 15.797 -17.797 -11.312 1 93.75 297 VAL A N 1
ATOM 2340 C CA . VAL A 1 297 ? 16.906 -18.359 -12.086 1 93.75 297 VAL A CA 1
ATOM 2341 C C . VAL A 1 297 ? 17.172 -17.484 -13.305 1 93.75 297 VAL A C 1
ATOM 2343 O O . VAL A 1 297 ? 16.328 -16.688 -13.711 1 93.75 297 VAL A O 1
ATOM 2346 N N . ASP A 1 298 ? 18.312 -17.656 -13.859 1 91.19 298 ASP A N 1
ATOM 2347 C CA . ASP A 1 298 ? 18.672 -16.906 -15.055 1 91.19 298 ASP A CA 1
ATOM 2348 C C . ASP A 1 298 ? 18.031 -17.516 -16.297 1 91.19 298 ASP A C 1
ATOM 2350 O O . ASP A 1 298 ? 17.625 -16.781 -17.219 1 91.19 298 ASP A O 1
ATOM 2354 N N . GLU A 1 299 ? 18.047 -18.781 -16.219 1 90 299 GLU A N 1
ATOM 2355 C CA . GLU A 1 299 ? 17.406 -19.531 -17.297 1 90 299 GLU A CA 1
ATOM 2356 C C . GLU A 1 299 ? 16.406 -20.531 -16.734 1 90 299 GLU A C 1
ATOM 2358 O O . GLU A 1 299 ? 16.625 -21.141 -15.695 1 90 299 GLU A O 1
ATOM 2363 N N . SER A 1 300 ? 15.398 -20.75 -17.547 1 92.19 300 SER A N 1
ATOM 2364 C CA . SER A 1 300 ? 14.289 -21.578 -17.062 1 92.19 300 SER A CA 1
ATOM 2365 C C . SER A 1 300 ? 14.742 -23 -16.766 1 92.19 300 SER A C 1
ATOM 2367 O O . SER A 1 300 ? 14.242 -23.625 -15.82 1 92.19 300 SER A O 1
ATOM 2369 N N . THR A 1 301 ? 15.656 -23.5 -17.578 1 90.31 301 THR A N 1
ATOM 2370 C CA . THR A 1 301 ? 16.141 -24.859 -17.344 1 90.31 301 THR A CA 1
ATOM 2371 C C . THR A 1 301 ? 17.391 -24.844 -16.469 1 90.31 301 THR A C 1
ATOM 2373 O O . THR A 1 301 ? 18.375 -24.188 -16.812 1 90.31 301 THR A O 1
ATOM 2376 N N . VAL A 1 302 ? 17.266 -25.516 -15.344 1 90.5 302 VAL A N 1
ATOM 2377 C CA . VAL A 1 302 ? 18.375 -25.562 -14.391 1 90.5 302 VAL A CA 1
ATOM 2378 C C . VAL A 1 302 ? 18.953 -26.969 -14.336 1 90.5 302 VAL A C 1
ATOM 2380 O O . VAL A 1 302 ? 18.219 -27.938 -14.125 1 90.5 302 VAL A O 1
ATOM 2383 N N . LEU A 1 303 ? 20.188 -27.047 -14.477 1 88.94 303 LEU A N 1
ATOM 2384 C CA . LEU A 1 303 ? 20.891 -28.328 -14.367 1 88.94 303 LEU A CA 1
ATOM 2385 C C . LEU A 1 303 ? 21.219 -28.641 -12.914 1 88.94 303 LEU A C 1
ATOM 2387 O O . LEU A 1 303 ? 21.75 -27.781 -12.195 1 88.94 303 LEU A O 1
ATOM 2391 N N . LEU A 1 304 ? 20.781 -29.828 -12.523 1 86.56 304 LEU A N 1
ATOM 2392 C CA . LEU A 1 304 ? 21.031 -30.188 -11.133 1 86.56 304 LEU A CA 1
ATOM 2393 C C . LEU A 1 304 ? 22.203 -31.156 -11.016 1 86.56 304 LEU A C 1
ATOM 2395 O O . LEU A 1 304 ? 22.703 -31.391 -9.914 1 86.56 304 LEU A O 1
ATOM 2399 N N . TYR A 1 305 ? 22.672 -31.875 -12.141 1 70.56 305 TYR A N 1
ATOM 2400 C CA . TYR A 1 305 ? 23.609 -33 -12.109 1 70.56 305 TYR A CA 1
ATOM 2401 C C . TYR A 1 305 ? 24.984 -32.531 -11.609 1 70.56 305 TYR A C 1
ATOM 2403 O O . TYR A 1 305 ? 25.453 -31.453 -11.969 1 70.56 305 TYR A O 1
ATOM 2411 N N . HIS A 1 306 ? 25.469 -33.219 -10.516 1 57.81 306 HIS A N 1
ATOM 2412 C CA . HIS A 1 306 ? 26.766 -33.094 -9.867 1 57.81 306 HIS A CA 1
ATOM 2413 C C . HIS A 1 306 ? 27.906 -33.344 -10.852 1 57.81 306 HIS A C 1
ATOM 2415 O O . HIS A 1 306 ? 28.234 -34.5 -11.125 1 57.81 306 HIS A O 1
ATOM 2421 N N . ASP A 1 307 ? 28.078 -32.875 -11.969 1 50 307 ASP A N 1
ATOM 2422 C CA . ASP A 1 307 ? 29.375 -33.281 -12.5 1 50 307 ASP A CA 1
ATOM 2423 C C . ASP A 1 307 ? 30.531 -32.75 -11.648 1 50 307 ASP A C 1
ATOM 2425 O O . ASP A 1 307 ? 30.375 -31.719 -10.984 1 50 307 ASP A O 1
ATOM 2429 N N . SER A 1 308 ? 31.578 -33.656 -11.359 1 44.5 308 SER A N 1
ATOM 2430 C CA . SER A 1 308 ? 32.875 -33.375 -10.734 1 44.5 308 SER A CA 1
ATOM 2431 C C . SER A 1 308 ? 33.281 -31.922 -10.984 1 44.5 308 SER A C 1
ATOM 2433 O O . SER A 1 308 ? 34.094 -31.359 -10.219 1 44.5 308 SER A O 1
ATOM 2435 N N . ASN A 1 309 ? 33.5 -31.562 -12.172 1 41.22 309 ASN A N 1
ATOM 2436 C CA . ASN A 1 309 ? 34.406 -30.516 -12.609 1 41.22 309 ASN A CA 1
ATOM 2437 C C . ASN A 1 309 ? 33.75 -29.141 -12.609 1 41.22 309 ASN A C 1
ATOM 2439 O O . ASN A 1 309 ? 34.406 -28.125 -12.836 1 41.22 309 ASN A O 1
ATOM 2443 N N . GLY A 1 310 ? 32.781 -28.469 -12.391 1 44 310 GLY A N 1
ATOM 2444 C CA . GLY A 1 310 ? 32.625 -27.016 -12.375 1 44 310 GLY A CA 1
ATOM 2445 C C . GLY A 1 310 ? 31.344 -26.562 -11.75 1 44 310 GLY A C 1
ATOM 2446 O O . GLY A 1 310 ? 30.484 -27.391 -11.398 1 44 310 GLY A O 1
ATOM 2447 N N . SER A 1 311 ? 30.984 -25.016 -11.773 1 48.47 311 SER A N 1
ATOM 2448 C CA . SER A 1 311 ? 30.281 -23.938 -11.109 1 48.47 311 SER A CA 1
ATOM 2449 C C . SER A 1 311 ? 28.766 -24.141 -11.188 1 48.47 311 SER A C 1
ATOM 2451 O O . SER A 1 311 ? 28.172 -24.016 -12.258 1 48.47 311 SER A O 1
ATOM 2453 N N . GLN A 1 312 ? 28.094 -25.078 -10.633 1 54.22 312 GLN A N 1
ATOM 2454 C CA . GLN A 1 312 ? 26.641 -25.281 -10.609 1 54.22 312 GLN A CA 1
ATOM 2455 C C . GLN A 1 312 ? 25.922 -24 -10.242 1 54.22 312 GLN A C 1
ATOM 2457 O O . GLN A 1 312 ? 26.25 -23.359 -9.242 1 54.22 312 GLN A O 1
ATOM 2462 N N . GLY A 1 313 ? 25.203 -23.484 -11.141 1 67.81 313 GLY A N 1
ATOM 2463 C CA . GLY A 1 313 ? 24.438 -22.25 -10.984 1 67.81 313 GLY A CA 1
ATOM 2464 C C . GLY A 1 313 ? 23.391 -22.328 -9.891 1 67.81 313 GLY A C 1
ATOM 2465 O O . GLY A 1 313 ? 22.906 -23.406 -9.57 1 67.81 313 GLY A O 1
ATOM 2466 N N . GLY A 1 314 ? 23.422 -21.703 -8.773 1 85 314 GLY A N 1
ATOM 2467 C CA . GLY A 1 314 ? 22.516 -21.625 -7.637 1 85 314 GLY A CA 1
ATOM 2468 C C . GLY A 1 314 ? 21.203 -20.953 -7.969 1 85 314 GLY A C 1
ATOM 2469 O O . GLY A 1 314 ? 21.031 -20.406 -9.062 1 85 314 GLY A O 1
ATOM 2470 N N . ILE A 1 315 ? 20.172 -21.469 -7.297 1 93.31 315 ILE A N 1
ATOM 2471 C CA . ILE A 1 315 ? 18.844 -20.844 -7.391 1 93.31 315 ILE A CA 1
ATOM 2472 C C . ILE A 1 315 ? 18.734 -19.719 -6.375 1 93.31 315 ILE A C 1
ATOM 2474 O O . ILE A 1 315 ? 19.125 -19.875 -5.211 1 93.31 315 ILE A O 1
ATOM 2478 N N . LEU A 1 316 ? 18.328 -18.609 -6.898 1 95.38 316 LEU A N 1
ATOM 2479 C CA . LEU A 1 316 ? 18.109 -17.484 -6.004 1 95.38 316 LEU A CA 1
ATOM 2480 C C . LEU A 1 316 ? 16.781 -17.641 -5.25 1 95.38 316 LEU A C 1
ATOM 2482 O O . LEU A 1 316 ? 15.727 -17.781 -5.867 1 95.38 316 LEU A O 1
ATOM 2486 N N . VAL A 1 317 ? 16.922 -17.672 -3.957 1 94.94 317 VAL A N 1
ATOM 2487 C CA . VAL A 1 317 ? 15.75 -17.719 -3.1 1 94.94 317 VAL A CA 1
ATOM 2488 C C . VAL A 1 317 ? 15.438 -16.344 -2.545 1 94.94 317 VAL A C 1
ATOM 2490 O O . VAL A 1 317 ? 16.328 -15.656 -2.025 1 94.94 317 VAL A O 1
ATOM 2493 N N . VAL A 1 318 ? 14.188 -15.953 -2.729 1 93.94 318 VAL A N 1
ATOM 2494 C CA . VAL A 1 318 ? 13.719 -14.68 -2.186 1 93.94 318 VAL A CA 1
ATOM 2495 C C . VAL A 1 318 ? 12.531 -14.922 -1.258 1 93.94 318 VAL A C 1
ATOM 2497 O O . VAL A 1 318 ? 11.578 -15.609 -1.625 1 93.94 318 VAL A O 1
ATOM 2500 N N . THR A 1 319 ? 12.594 -14.438 -0.066 1 92.94 319 THR A N 1
ATOM 2501 C CA . THR A 1 319 ? 11.445 -14.438 0.84 1 92.94 319 THR A CA 1
ATOM 2502 C C . THR A 1 319 ? 11.086 -13.016 1.259 1 92.94 319 THR A C 1
ATOM 2504 O O . THR A 1 319 ? 11.969 -12.18 1.481 1 92.94 319 THR A O 1
ATOM 2507 N N . LEU A 1 320 ? 9.828 -12.734 1.271 1 92.88 320 LEU A N 1
ATOM 2508 C CA . LEU A 1 320 ? 9.312 -11.406 1.594 1 92.88 320 LEU A CA 1
ATOM 2509 C C . LEU A 1 320 ? 8.094 -11.5 2.506 1 92.88 320 LEU A C 1
ATOM 2511 O O . LEU A 1 320 ? 7.082 -12.109 2.139 1 92.88 320 LEU A O 1
ATOM 2515 N N . GLY A 1 321 ? 8.219 -10.922 3.674 1 89 321 GLY A N 1
ATOM 2516 C CA . GLY A 1 321 ? 7.074 -10.859 4.57 1 89 321 GLY A CA 1
ATOM 2517 C C . GLY A 1 321 ? 6.18 -9.664 4.309 1 89 321 GLY A C 1
ATOM 2518 O O . GLY A 1 321 ? 6.555 -8.75 3.572 1 89 321 GLY A O 1
ATOM 2519 N N . ILE A 1 322 ? 5.023 -9.68 4.883 1 86.5 322 ILE A N 1
ATOM 2520 C CA . ILE A 1 322 ? 4.012 -8.656 4.66 1 86.5 322 ILE A CA 1
ATOM 2521 C C . ILE A 1 322 ? 4.504 -7.316 5.211 1 86.5 322 ILE A C 1
ATOM 2523 O O . ILE A 1 322 ? 4.148 -6.258 4.691 1 86.5 322 ILE A O 1
ATOM 2527 N N . PHE A 1 323 ? 5.199 -7.172 6.199 1 73.56 323 PHE A N 1
ATOM 2528 C CA . PHE A 1 323 ? 5.684 -5.914 6.762 1 73.56 323 PHE A CA 1
ATOM 2529 C C . PHE A 1 323 ? 7.203 -5.828 6.66 1 73.56 323 PHE A C 1
ATOM 2531 O O . PHE A 1 323 ? 7.773 -4.738 6.762 1 73.56 323 PHE A O 1
ATOM 2538 N N . GLY A 1 324 ? 7.902 -6.617 6.027 1 59.16 324 GLY A N 1
ATOM 2539 C CA . GLY A 1 324 ? 9.336 -6.598 5.797 1 59.16 324 GLY A CA 1
ATOM 2540 C C . GLY A 1 324 ? 10.148 -6.473 7.078 1 59.16 324 GLY A C 1
ATOM 2541 O O . GLY A 1 324 ? 11.133 -5.734 7.129 1 59.16 324 GLY A O 1
ATOM 2542 N N . ALA A 1 325 ? 9.523 -6.633 8.32 1 50.75 325 ALA A N 1
ATOM 2543 C CA . ALA A 1 325 ? 9.922 -6.156 9.641 1 50.75 325 ALA A CA 1
ATOM 2544 C C . ALA A 1 325 ? 11.398 -6.438 9.898 1 50.75 325 ALA A C 1
ATOM 2546 O O . ALA A 1 325 ? 12.094 -5.629 10.531 1 50.75 325 ALA A O 1
ATOM 2547 N N . THR A 1 326 ? 11.922 -7.598 9.672 1 52.34 326 THR A N 1
ATOM 2548 C CA . THR A 1 326 ? 13.273 -7.938 10.094 1 52.34 326 THR A CA 1
ATOM 2549 C C . THR A 1 326 ? 14.094 -8.477 8.922 1 52.34 326 THR A C 1
ATOM 2551 O O . THR A 1 326 ? 13.531 -9.008 7.965 1 52.34 326 THR A O 1
ATOM 2554 N N . PRO A 1 327 ? 15.32 -7.93 8.82 1 46.72 327 PRO A N 1
ATOM 2555 C CA . PRO A 1 327 ? 16.203 -8.562 7.84 1 46.72 327 PRO A CA 1
ATOM 2556 C C . PRO A 1 327 ? 15.844 -10.023 7.59 1 46.72 327 PRO A C 1
ATOM 2558 O O . PRO A 1 327 ? 16.109 -10.555 6.504 1 46.72 327 PRO A O 1
ATOM 2561 N N . MET A 1 328 ? 15.25 -10.531 8.531 1 48.78 328 MET A N 1
ATOM 2562 C CA . MET A 1 328 ? 14.969 -11.961 8.383 1 48.78 328 MET A CA 1
ATOM 2563 C C . MET A 1 328 ? 13.703 -12.188 7.562 1 48.78 328 MET A C 1
ATOM 2565 O O . MET A 1 328 ? 13.469 -13.289 7.062 1 48.78 328 MET A O 1
ATOM 2569 N N . ASP A 1 329 ? 12.977 -11.031 7.402 1 62.5 329 ASP A N 1
ATOM 2570 C CA . ASP A 1 329 ? 11.742 -11.227 6.645 1 62.5 329 ASP A CA 1
ATOM 2571 C C . ASP A 1 329 ? 11.938 -10.859 5.176 1 62.5 329 ASP A C 1
ATOM 2573 O O . ASP A 1 329 ? 10.992 -10.906 4.387 1 62.5 329 ASP A O 1
ATOM 2577 N N . GLN A 1 330 ? 13.094 -10.391 4.914 1 78.25 330 GLN A N 1
ATOM 2578 C CA . GLN A 1 330 ? 13.5 -10.188 3.527 1 78.25 330 GLN A CA 1
ATOM 2579 C C . GLN A 1 330 ? 14.828 -10.875 3.236 1 78.25 330 GLN A C 1
ATOM 2581 O O . GLN A 1 330 ? 15.891 -10.398 3.652 1 78.25 330 GLN A O 1
ATOM 2586 N N . VAL A 1 331 ? 14.711 -12.008 2.629 1 81.81 331 VAL A N 1
ATOM 2587 C CA . VAL A 1 331 ? 15.891 -12.82 2.375 1 81.81 331 VAL A CA 1
ATOM 2588 C C . VAL A 1 331 ? 16.188 -12.867 0.876 1 81.81 331 VAL A C 1
ATOM 2590 O O . VAL A 1 331 ? 15.258 -12.945 0.062 1 81.81 331 VAL A O 1
ATOM 2593 N N . GLU A 1 332 ? 17.422 -12.711 0.532 1 87.06 332 GLU A N 1
ATOM 2594 C CA . GLU A 1 332 ? 17.984 -12.914 -0.803 1 87.06 332 GLU A CA 1
ATOM 2595 C C . GLU A 1 332 ? 19.25 -13.75 -0.75 1 87.06 332 GLU A C 1
ATOM 2597 O O . GLU A 1 332 ? 20.328 -13.25 -0.398 1 87.06 332 GLU A O 1
ATOM 2602 N N . GLU A 1 333 ? 19.062 -15.062 -1.096 1 88.88 333 GLU A N 1
ATOM 2603 C CA . GLU A 1 333 ? 20.188 -15.977 -0.979 1 88.88 333 GLU A CA 1
ATOM 2604 C C . GLU A 1 333 ? 20.25 -16.938 -2.156 1 88.88 333 GLU A C 1
ATOM 2606 O O . GLU A 1 333 ? 19.219 -17.453 -2.592 1 88.88 333 GLU A O 1
ATOM 2611 N N . VAL A 1 334 ? 21.453 -17.125 -2.645 1 90.19 334 VAL A N 1
ATOM 2612 C CA . VAL A 1 334 ? 21.641 -18.125 -3.688 1 90.19 334 VAL A CA 1
ATOM 2613 C C . VAL A 1 334 ? 22.031 -19.469 -3.053 1 90.19 334 VAL A C 1
ATOM 2615 O O . VAL A 1 334 ? 23 -19.547 -2.301 1 90.19 334 VAL A O 1
ATOM 2618 N N . ILE A 1 335 ? 21.219 -20.438 -3.355 1 88 335 ILE A N 1
ATOM 2619 C CA . ILE A 1 335 ? 21.484 -21.75 -2.758 1 88 335 ILE A CA 1
ATOM 2620 C C . ILE A 1 335 ? 21.812 -22.766 -3.852 1 88 335 ILE A C 1
ATOM 2622 O O . ILE A 1 335 ? 21.188 -22.766 -4.914 1 88 335 ILE A O 1
ATOM 2626 N N . PRO A 1 336 ? 22.781 -23.516 -3.533 1 85.69 336 PRO A N 1
ATOM 2627 C CA . PRO A 1 336 ? 23.047 -24.625 -4.457 1 85.69 336 PRO A CA 1
ATOM 2628 C C . PRO A 1 336 ? 22.016 -25.734 -4.34 1 85.69 336 PRO A C 1
ATOM 2630 O O . PRO A 1 336 ? 21.516 -26.016 -3.248 1 85.69 336 PRO A O 1
ATOM 2633 N N . VAL A 1 337 ? 21.75 -26.344 -5.488 1 86.94 337 VAL A N 1
ATOM 2634 C CA . VAL A 1 337 ? 20.719 -27.375 -5.441 1 86.94 337 VAL A CA 1
ATOM 2635 C C . VAL A 1 337 ? 21.172 -28.609 -6.223 1 86.94 337 VAL A C 1
ATOM 2637 O O . VAL A 1 337 ? 20.547 -28.969 -7.219 1 86.94 337 VAL A O 1
ATOM 2640 N N . PRO A 1 338 ? 22.109 -29.266 -5.703 1 84.25 338 PRO A N 1
ATOM 2641 C CA . PRO A 1 338 ? 22.469 -30.516 -6.355 1 84.25 338 PRO A CA 1
ATOM 2642 C C . PRO A 1 338 ? 21.516 -31.656 -6.035 1 84.25 338 PRO A C 1
ATOM 2644 O O . PRO A 1 338 ? 20.922 -31.688 -4.953 1 84.25 338 PRO A O 1
ATOM 2647 N N . HIS A 1 339 ? 21.297 -32.438 -7.066 1 87 339 HIS A N 1
ATOM 2648 C CA . HIS A 1 339 ? 20.469 -33.625 -6.855 1 87 339 HIS A CA 1
ATOM 2649 C C . HIS A 1 339 ? 21.078 -34.844 -7.547 1 87 339 HIS A C 1
ATOM 2651 O O . HIS A 1 339 ? 21.5 -34.781 -8.695 1 87 339 HIS A O 1
ATOM 2657 N N . PRO A 1 340 ? 21.016 -35.969 -6.922 1 82.38 340 PRO A N 1
ATOM 2658 C CA . PRO A 1 340 ? 21.672 -37.156 -7.469 1 82.38 340 PRO A CA 1
ATOM 2659 C C . PRO A 1 340 ? 20.906 -37.781 -8.625 1 82.38 340 PRO A C 1
ATOM 2661 O O . PRO A 1 340 ? 21.5 -38.375 -9.531 1 82.38 340 PRO A O 1
ATOM 2664 N N . SER A 1 341 ? 19.641 -37.719 -8.641 1 83.94 341 SER A N 1
ATOM 2665 C CA . SER A 1 341 ? 18.859 -38.469 -9.617 1 83.94 341 SER A CA 1
ATOM 2666 C C . SER A 1 341 ? 18.172 -37.531 -10.609 1 83.94 341 SER A C 1
ATOM 2668 O O . SER A 1 341 ? 17.766 -37.938 -11.695 1 83.94 341 SER A O 1
ATOM 2670 N N . VAL A 1 342 ? 17.906 -36.312 -10.25 1 88.88 342 VAL A N 1
ATOM 2671 C CA . VAL A 1 342 ? 17.25 -35.375 -11.133 1 88.88 342 VAL A CA 1
ATOM 2672 C C . VAL A 1 342 ? 18.297 -34.594 -11.922 1 88.88 342 VAL A C 1
ATOM 2674 O O . VAL A 1 342 ? 19.109 -33.875 -11.336 1 88.88 342 VAL A O 1
ATOM 2677 N N . GLU A 1 343 ? 18.234 -34.656 -13.203 1 88 343 GLU A N 1
ATOM 2678 C CA . GLU A 1 343 ? 19.219 -34 -14.055 1 88 343 GLU A CA 1
ATOM 2679 C C . GLU A 1 343 ? 18.906 -32.5 -14.227 1 88 343 GLU A C 1
ATOM 2681 O O . GLU A 1 343 ? 19.797 -31.656 -14.086 1 88 343 GLU A O 1
ATOM 2686 N N . LYS A 1 344 ? 17.625 -32.344 -14.609 1 89.69 344 LYS A N 1
ATOM 2687 C CA . LYS A 1 344 ? 17.203 -30.984 -14.906 1 89.69 344 LYS A CA 1
ATOM 2688 C C . LYS A 1 344 ? 15.82 -30.688 -14.336 1 89.69 344 LYS A C 1
ATOM 2690 O O . LYS A 1 344 ? 15 -31.594 -14.211 1 89.69 344 LYS A O 1
ATOM 2695 N N . ILE A 1 345 ? 15.617 -29.484 -13.984 1 92.88 345 ILE A N 1
ATOM 2696 C CA . ILE A 1 345 ? 14.281 -28.969 -13.672 1 92.88 345 ILE A CA 1
ATOM 2697 C C . ILE A 1 345 ? 13.992 -27.734 -14.516 1 92.88 345 ILE A C 1
ATOM 2699 O O . ILE A 1 345 ? 14.914 -27.078 -15 1 92.88 345 ILE A O 1
ATOM 2703 N N . HIS A 1 346 ? 12.711 -27.516 -14.742 1 94.06 346 HIS A N 1
ATOM 2704 C CA . HIS A 1 346 ? 12.273 -26.391 -15.547 1 94.06 346 HIS A CA 1
ATOM 2705 C C . HIS A 1 346 ? 11.391 -25.438 -14.742 1 94.06 346 HIS A C 1
ATOM 2707 O O . HIS A 1 346 ? 10.25 -25.766 -14.422 1 94.06 346 HIS A O 1
ATOM 2713 N N . ILE A 1 347 ? 12 -24.234 -14.469 1 93.12 347 ILE A N 1
ATOM 2714 C CA . ILE A 1 347 ? 11.305 -23.234 -13.664 1 93.12 347 ILE A CA 1
ATOM 2715 C C . ILE A 1 347 ? 10.797 -22.109 -14.578 1 93.12 347 ILE A C 1
ATOM 2717 O O . ILE A 1 347 ? 11.555 -21.531 -15.352 1 93.12 347 ILE A O 1
ATOM 2721 N N . THR A 1 348 ? 9.445 -21.906 -14.477 1 90.12 348 THR A N 1
ATOM 2722 C CA . THR A 1 348 ? 8.844 -20.797 -15.211 1 90.12 348 THR A CA 1
ATOM 2723 C C . THR A 1 348 ? 8.008 -19.922 -14.289 1 90.12 348 THR A C 1
ATOM 2725 O O . THR A 1 348 ? 8.078 -20.062 -13.062 1 90.12 348 THR A O 1
ATOM 2728 N N . ASN A 1 349 ? 7.27 -18.969 -14.891 1 89.25 349 ASN A N 1
ATOM 2729 C CA . ASN A 1 349 ? 6.438 -18.031 -14.148 1 89.25 349 ASN A CA 1
ATOM 2730 C C . ASN A 1 349 ? 5.121 -18.656 -13.719 1 89.25 349 ASN A C 1
ATOM 2732 O O . ASN A 1 349 ? 4.062 -18.344 -14.258 1 89.25 349 ASN A O 1
ATOM 2736 N N . HIS A 1 350 ? 5.27 -19.562 -12.781 1 93 350 HIS A N 1
ATOM 2737 C CA . HIS A 1 350 ? 4.109 -20.25 -12.234 1 93 350 HIS A CA 1
ATOM 2738 C C . HIS A 1 350 ? 4.105 -20.203 -10.711 1 93 350 HIS A C 1
ATOM 2740 O O . HIS A 1 350 ? 5.078 -19.75 -10.102 1 93 350 HIS A O 1
ATOM 2746 N N . ARG A 1 351 ? 2.988 -20.625 -10.203 1 95.69 351 ARG A N 1
ATOM 2747 C CA . ARG A 1 351 ? 2.865 -20.328 -8.781 1 95.69 351 ARG A CA 1
ATOM 2748 C C . ARG A 1 351 ? 2.777 -21.609 -7.965 1 95.69 351 ARG A C 1
ATOM 2750 O O . ARG A 1 351 ? 2.441 -22.672 -8.5 1 95.69 351 ARG A O 1
ATOM 2757 N N . GLY A 1 352 ? 3.174 -21.531 -6.742 1 97.06 352 GLY A N 1
ATOM 2758 C CA . GLY A 1 352 ? 2.908 -22.469 -5.656 1 97.06 352 GLY A CA 1
ATOM 2759 C C . GLY A 1 352 ? 2.203 -21.828 -4.477 1 97.06 352 GLY A C 1
ATOM 2760 O O . GLY A 1 352 ? 1.516 -20.812 -4.637 1 97.06 352 GLY A O 1
ATOM 2761 N N . PHE A 1 353 ? 2.199 -22.516 -3.373 1 95.56 353 PHE A N 1
ATOM 2762 C CA . PHE A 1 353 ? 1.612 -21.906 -2.182 1 95.56 353 PHE A CA 1
ATOM 2763 C C . PHE A 1 353 ? 2.373 -22.344 -0.931 1 95.56 353 PHE A C 1
ATOM 2765 O O . PHE A 1 353 ? 3.205 -23.25 -0.982 1 95.56 353 PHE A O 1
ATOM 2772 N N . ILE A 1 354 ? 2.201 -21.594 0.067 1 95.44 354 ILE A N 1
ATOM 2773 C CA . ILE A 1 354 ? 2.838 -21.844 1.354 1 95.44 354 ILE A CA 1
ATOM 2774 C C . ILE A 1 354 ? 1.805 -22.375 2.346 1 95.44 354 ILE A C 1
ATOM 2776 O O . ILE A 1 354 ? 0.746 -21.766 2.533 1 95.44 354 ILE A O 1
ATOM 2780 N N . LYS A 1 355 ? 2.102 -23.469 2.904 1 92.75 355 LYS A N 1
ATOM 2781 C CA . LYS A 1 355 ? 1.297 -24.078 3.961 1 92.75 355 LYS A CA 1
ATOM 2782 C C . LYS A 1 355 ? 2.18 -24.766 5 1 92.75 355 LYS A C 1
ATOM 2784 O O . LYS A 1 355 ? 3.166 -25.422 4.652 1 92.75 355 LYS A O 1
ATOM 2789 N N . ASP A 1 356 ? 1.911 -24.547 6.254 1 89.38 356 ASP A N 1
ATOM 2790 C CA . ASP A 1 356 ? 2.668 -25.125 7.355 1 89.38 356 ASP A CA 1
ATOM 2791 C C . ASP A 1 356 ? 4.141 -24.734 7.289 1 89.38 356 ASP A C 1
ATOM 2793 O O . ASP A 1 356 ? 5.027 -25.562 7.457 1 89.38 356 ASP A O 1
ATOM 2797 N N . SER A 1 357 ? 4.363 -23.531 6.887 1 88.94 357 SER A N 1
ATOM 2798 C CA . SER A 1 357 ? 5.68 -22.891 6.824 1 88.94 357 SER A CA 1
ATOM 2799 C C . SER A 1 357 ? 6.562 -23.562 5.773 1 88.94 357 SER A C 1
ATOM 2801 O O . SER A 1 357 ? 7.785 -23.625 5.93 1 88.94 357 SER A O 1
ATOM 2803 N N . ILE A 1 358 ? 5.906 -24.172 4.82 1 93.94 358 ILE A N 1
ATOM 2804 C CA . ILE A 1 358 ? 6.648 -24.781 3.717 1 93.94 358 ILE A CA 1
ATOM 2805 C C . ILE A 1 358 ? 6.129 -24.234 2.389 1 93.94 358 ILE A C 1
ATOM 2807 O O . ILE A 1 358 ? 4.938 -24.344 2.088 1 93.94 358 ILE A O 1
ATOM 2811 N N . ALA A 1 359 ? 6.996 -23.656 1.682 1 96.75 359 ALA A N 1
ATOM 2812 C CA . ALA A 1 359 ? 6.656 -23.281 0.312 1 96.75 359 ALA A CA 1
ATOM 2813 C C . ALA A 1 359 ? 6.812 -24.469 -0.638 1 96.75 359 ALA A C 1
ATOM 2815 O O . ALA A 1 359 ? 7.82 -25.172 -0.598 1 96.75 359 ALA A O 1
ATOM 2816 N N . THR A 1 360 ? 5.836 -24.672 -1.468 1 96.81 360 THR A N 1
ATOM 2817 C CA . THR A 1 360 ? 5.859 -25.828 -2.369 1 96.81 360 THR A CA 1
ATOM 2818 C C . THR A 1 360 ? 5.57 -25.391 -3.803 1 96.81 360 THR A C 1
ATOM 2820 O O . THR A 1 360 ? 4.617 -24.641 -4.051 1 96.81 360 THR A O 1
ATOM 2823 N N . TRP A 1 361 ? 6.395 -25.828 -4.688 1 97.38 361 TRP A N 1
ATOM 2824 C CA . TRP A 1 361 ? 6.195 -25.641 -6.121 1 97.38 361 TRP A CA 1
ATOM 2825 C C . TRP A 1 361 ? 6.254 -26.984 -6.852 1 97.38 361 TRP A C 1
ATOM 2827 O O . TRP A 1 361 ? 6.848 -27.953 -6.355 1 97.38 361 TRP A O 1
ATOM 2837 N N . MET A 1 362 ? 5.586 -27 -7.961 1 96.94 362 MET A N 1
ATOM 2838 C CA . MET A 1 362 ? 5.703 -28.109 -8.891 1 96.94 362 MET A CA 1
ATOM 2839 C C . MET A 1 362 ? 6.379 -27.672 -10.188 1 96.94 362 MET A C 1
ATOM 2841 O O . MET A 1 362 ? 6.117 -26.578 -10.688 1 96.94 362 MET A O 1
ATOM 2845 N N . VAL A 1 363 ? 7.27 -28.547 -10.617 1 96.06 363 VAL A N 1
ATOM 2846 C CA . VAL A 1 363 ? 7.988 -28.219 -11.836 1 96.06 363 VAL A CA 1
ATOM 2847 C C . VAL A 1 363 ? 8.219 -29.484 -12.664 1 96.06 363 VAL A C 1
ATOM 2849 O O . VAL A 1 363 ? 8.305 -30.578 -12.117 1 96.06 363 VAL A O 1
ATOM 2852 N N . PRO A 1 364 ? 8.266 -29.297 -13.992 1 94.44 364 PRO A N 1
ATOM 2853 C CA . PRO A 1 364 ? 8.734 -30.422 -14.789 1 94.44 364 PRO A CA 1
ATOM 2854 C C . PRO A 1 364 ? 10.188 -30.797 -14.484 1 94.44 364 PRO A C 1
ATOM 2856 O O . PRO A 1 364 ? 11.031 -29.906 -14.328 1 94.44 364 PRO A O 1
ATOM 2859 N N . ALA A 1 365 ? 10.438 -32.031 -14.352 1 92.56 365 ALA A N 1
ATOM 2860 C CA . ALA A 1 365 ? 11.781 -32.531 -14.039 1 92.56 365 ALA A CA 1
ATOM 2861 C C . ALA A 1 365 ? 12.188 -33.656 -14.977 1 92.56 365 ALA A C 1
ATOM 2863 O O . ALA A 1 365 ? 11.352 -34.438 -15.406 1 92.56 365 ALA A O 1
ATOM 2864 N N . LEU A 1 366 ? 13.438 -33.594 -15.336 1 90.69 366 LEU A N 1
ATOM 2865 C CA . LEU A 1 366 ? 14 -34.719 -16.109 1 90.69 366 LEU A CA 1
ATOM 2866 C C . LEU A 1 366 ? 14.828 -35.625 -15.219 1 90.69 366 LEU A C 1
ATOM 2868 O O . LEU A 1 366 ? 15.805 -35.188 -14.602 1 90.69 366 LEU A O 1
ATOM 2872 N N . VAL A 1 367 ? 14.375 -36.875 -15.164 1 87.69 367 VAL A N 1
ATOM 2873 C CA . VAL A 1 367 ? 15.039 -37.844 -14.305 1 87.69 367 VAL A CA 1
ATOM 2874 C C . VAL A 1 367 ? 15.758 -38.906 -15.156 1 87.69 367 VAL A C 1
ATOM 2876 O O . VAL A 1 367 ? 15.258 -39.281 -16.219 1 87.69 367 VAL A O 1
ATOM 2879 N N . SER A 1 368 ? 17.031 -39.281 -14.773 1 73.56 368 SER A N 1
ATOM 2880 C CA . SER A 1 368 ? 17.906 -40.188 -15.523 1 73.56 368 SER A CA 1
ATOM 2881 C C . SER A 1 368 ? 17.297 -41.594 -15.641 1 73.56 368 SER A C 1
ATOM 2883 O O . SER A 1 368 ? 17.344 -42.219 -16.703 1 73.56 368 SER A O 1
ATOM 2885 N N . GLU A 1 369 ? 16.859 -42.25 -14.617 1 66.38 369 GLU A N 1
ATOM 2886 C CA . GLU A 1 369 ? 16.578 -43.688 -14.539 1 66.38 369 GLU A CA 1
ATOM 2887 C C . GLU A 1 369 ? 15.297 -44.031 -15.289 1 66.38 369 GLU A C 1
ATOM 2889 O O . GLU A 1 369 ? 15.211 -45.094 -15.914 1 66.38 369 GLU A O 1
ATOM 2894 N N . LYS A 1 370 ? 14.195 -43.188 -15.211 1 63.53 370 LYS A N 1
ATOM 2895 C CA . LYS A 1 370 ? 12.898 -43.75 -15.539 1 63.53 370 LYS A CA 1
ATOM 2896 C C . LYS A 1 370 ? 12.227 -43 -16.688 1 63.53 370 LYS A C 1
ATOM 2898 O O . LYS A 1 370 ? 11.016 -42.781 -16.656 1 63.53 370 LYS A O 1
ATOM 2903 N N . GLN A 1 371 ? 12.969 -42.688 -17.672 1 72.38 371 GLN A N 1
ATOM 2904 C CA . GLN A 1 371 ? 12.453 -42.094 -18.906 1 72.38 371 GLN A CA 1
ATOM 2905 C C . GLN A 1 371 ? 11.648 -43.094 -19.719 1 72.38 371 GLN A C 1
ATOM 2907 O O . GLN A 1 371 ? 10.711 -42.75 -20.422 1 72.38 371 GLN A O 1
ATOM 2912 N N . GLU A 1 372 ? 11.836 -44.281 -19.359 1 75.44 372 GLU A N 1
ATOM 2913 C CA . GLU A 1 372 ? 11.273 -45.375 -20.172 1 75.44 372 GLU A CA 1
ATOM 2914 C C . GLU A 1 372 ? 9.789 -45.562 -19.891 1 75.44 372 GLU A C 1
ATOM 2916 O O . GLU A 1 372 ? 9.008 -45.812 -20.812 1 75.44 372 GLU A O 1
ATOM 2921 N N . GLU A 1 373 ? 9.406 -45.281 -18.703 1 76.75 373 GLU A N 1
ATOM 2922 C CA . GLU A 1 373 ? 7.996 -45.469 -18.375 1 76.75 373 GLU A CA 1
ATOM 2923 C C . GLU A 1 373 ? 7.109 -44.5 -19.109 1 76.75 373 GLU A C 1
ATOM 2925 O O . GLU A 1 373 ? 6.059 -44.844 -19.641 1 76.75 373 GLU A O 1
ATOM 2930 N N . GLN A 1 374 ? 7.547 -43.25 -19.172 1 80.56 374 GLN A N 1
ATOM 2931 C CA . GLN A 1 374 ? 6.766 -42.219 -19.828 1 80.56 374 GLN A CA 1
ATOM 2932 C C . GLN A 1 374 ? 6.734 -42.438 -21.344 1 80.56 374 GLN A C 1
ATOM 2934 O O . GLN A 1 374 ? 5.703 -42.25 -21.984 1 80.56 374 GLN A O 1
ATOM 2939 N N . LYS A 1 375 ? 7.77 -42.844 -21.797 1 80 375 LYS A N 1
ATOM 2940 C CA . LYS A 1 375 ? 7.855 -43.094 -23.234 1 80 375 LYS A CA 1
ATOM 2941 C C . LYS A 1 375 ? 6.988 -44.281 -23.625 1 80 375 LYS A C 1
ATOM 2943 O O . LYS A 1 375 ? 6.32 -44.281 -24.656 1 80 375 LYS A O 1
ATOM 2948 N N . ASN A 1 376 ? 7.004 -45.25 -22.797 1 79.56 376 ASN A N 1
ATOM 2949 C CA . ASN A 1 376 ? 6.191 -46.438 -23.047 1 79.56 376 ASN A CA 1
ATOM 2950 C C . ASN A 1 376 ? 4.699 -46.094 -23.031 1 79.56 376 ASN A C 1
ATOM 2952 O O . ASN A 1 376 ? 3.928 -46.656 -23.812 1 79.56 376 ASN A O 1
ATOM 2956 N N . CYS A 1 377 ? 4.406 -45.25 -22.062 1 82 377 CYS A N 1
ATOM 2957 C CA . CYS A 1 377 ? 3.008 -44.812 -22 1 82 377 CYS A CA 1
ATOM 2958 C C . CYS A 1 377 ? 2.578 -44.125 -23.297 1 82 377 CYS A C 1
ATOM 2960 O O . CYS A 1 377 ? 1.518 -44.438 -23.844 1 82 377 CYS A O 1
ATOM 2962 N N . LEU A 1 378 ? 3.377 -43.312 -23.812 1 83.44 378 LEU A N 1
ATOM 2963 C CA . LEU A 1 378 ? 3.062 -42.562 -25.031 1 83.44 378 LEU A CA 1
ATOM 2964 C C . LEU A 1 378 ? 3.027 -43.5 -26.234 1 83.44 378 LEU A C 1
ATOM 2966 O O . LEU A 1 378 ? 2.131 -43.406 -27.062 1 83.44 378 LEU A O 1
ATOM 2970 N N . GLU A 1 379 ? 3.928 -44.375 -26.25 1 81.75 379 GLU A N 1
ATOM 2971 C CA . GLU A 1 379 ? 4.008 -45.312 -27.359 1 81.75 379 GLU A CA 1
ATOM 2972 C C . GLU A 1 379 ? 2.816 -46.25 -27.375 1 81.75 379 GLU A C 1
ATOM 2974 O O . GLU A 1 379 ? 2.268 -46.562 -28.438 1 81.75 379 GLU A O 1
ATOM 2979 N N . SER A 1 380 ? 2.502 -46.656 -26.234 1 79.94 380 SER A N 1
ATOM 2980 C CA . SER A 1 380 ? 1.371 -47.594 -26.125 1 79.94 380 SER A CA 1
ATOM 2981 C C . SER A 1 380 ? 0.074 -46.906 -26.562 1 79.94 380 SER A C 1
ATOM 2983 O O . SER A 1 380 ? -0.798 -47.562 -27.141 1 79.94 380 SER A O 1
ATOM 2985 N N . ALA A 1 381 ? -0.059 -45.688 -26.172 1 80.31 381 ALA A N 1
ATOM 2986 C CA . ALA A 1 381 ? -1.262 -44.938 -26.547 1 80.31 381 ALA A CA 1
ATOM 2987 C C . ALA A 1 381 ? -1.314 -44.688 -28.047 1 80.31 381 ALA A C 1
ATOM 2989 O O . ALA A 1 381 ? -2.396 -44.656 -28.641 1 80.31 381 ALA A O 1
ATOM 2990 N N . CYS A 1 382 ? -0.133 -44.594 -28.672 1 83 382 CYS A N 1
ATOM 2991 C CA . CYS A 1 382 ? -0.07 -44.219 -30.078 1 83 382 CYS A CA 1
ATOM 2992 C C . CYS A 1 382 ? -0.093 -45.438 -30.984 1 83 382 CYS A C 1
ATOM 2994 O O . CYS A 1 382 ? -0.24 -45.312 -32.219 1 83 382 CYS A O 1
ATOM 2996 N N . GLN A 1 383 ? 0.152 -46.562 -30.578 1 78.06 383 GLN A N 1
ATOM 2997 C CA . GLN A 1 383 ? 0.121 -47.781 -31.391 1 78.06 383 GLN A CA 1
ATOM 2998 C C . GLN A 1 383 ? -1.286 -48.062 -31.906 1 78.06 383 GLN A C 1
ATOM 3000 O O . GLN A 1 383 ? -1.455 -48.562 -33.031 1 78.06 383 GLN A O 1
ATOM 3005 N N . ARG A 1 384 ? -2.125 -47.688 -31.188 1 66.75 384 ARG A N 1
ATOM 3006 C CA . ARG A 1 384 ? -3.471 -48.094 -31.562 1 66.75 384 ARG A CA 1
ATOM 3007 C C . ARG A 1 384 ? -4.234 -47 -32.25 1 66.75 384 ARG A C 1
ATOM 3009 O O . ARG A 1 384 ? -5 -47.25 -33.188 1 66.75 384 ARG A O 1
ATOM 3016 N N . LYS A 1 385 ? -4.055 -45.812 -31.672 1 72.56 385 LYS A N 1
ATOM 3017 C CA . LYS A 1 385 ? -4.723 -44.656 -32.25 1 72.56 385 LYS A CA 1
ATOM 3018 C C . LYS A 1 385 ? -3.744 -43.5 -32.469 1 72.56 385 LYS A C 1
ATOM 3020 O O . LYS A 1 385 ? -2.928 -43.219 -31.594 1 72.56 385 LYS A O 1
ATOM 3025 N N . SER A 1 386 ? -3.859 -43.094 -33.625 1 72.44 386 SER A N 1
ATOM 3026 C CA . SER A 1 386 ? -2.971 -41.969 -33.938 1 72.44 386 SER A CA 1
ATOM 3027 C C . SER A 1 386 ? -3.529 -40.6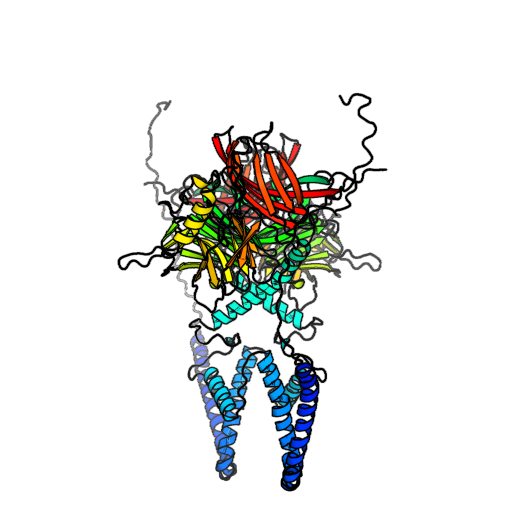56 -33.406 1 72.44 386 SER A C 1
ATOM 3029 O O . SER A 1 386 ? -4.348 -40 -34.062 1 72.44 386 SER A O 1
ATOM 3031 N N . TYR A 1 387 ? -3.072 -40.375 -32.219 1 74.31 387 TYR A N 1
ATOM 3032 C CA . TYR A 1 387 ? -3.412 -39.062 -31.672 1 74.31 387 TYR A CA 1
ATOM 3033 C C . TYR A 1 387 ? -2.439 -38 -32.156 1 74.31 387 TYR A C 1
ATOM 3035 O O . TYR A 1 387 ? -1.304 -38.312 -32.531 1 74.31 387 TYR A O 1
ATOM 3043 N N . PRO A 1 388 ? -2.84 -36.75 -32.219 1 74.69 388 PRO A N 1
ATOM 3044 C CA . PRO A 1 388 ? -1.928 -35.688 -32.656 1 74.69 388 PRO A CA 1
ATOM 3045 C C . PRO A 1 388 ? -0.641 -35.656 -31.828 1 74.69 388 PRO A C 1
ATOM 3047 O O . PRO A 1 388 ? 0.421 -35.281 -32.344 1 74.69 388 PRO A O 1
ATOM 3050 N N . MET A 1 389 ? -0.702 -36.125 -30.656 1 76.31 389 MET A N 1
ATOM 3051 C CA . MET A 1 389 ? 0.437 -36.062 -29.75 1 76.31 389 MET A CA 1
ATOM 3052 C C . MET A 1 389 ? 1.461 -37.156 -30.078 1 76.31 389 MET A C 1
ATOM 3054 O O . MET A 1 389 ? 2.619 -37.062 -29.672 1 76.31 389 MET A O 1
ATOM 3058 N N . CYS A 1 390 ? 1.033 -38.062 -30.828 1 77.56 390 CYS A N 1
ATOM 3059 C CA . CYS A 1 390 ? 1.921 -39.188 -31.141 1 77.56 390 CYS A CA 1
ATOM 3060 C C . CYS A 1 390 ? 3.127 -38.719 -31.938 1 77.56 390 CYS A C 1
ATOM 3062 O O . CYS A 1 390 ? 4.16 -39.375 -31.969 1 77.56 390 CYS A O 1
ATOM 3064 N N . ASN A 1 391 ? 2.914 -37.531 -32.531 1 74.12 391 ASN A N 1
ATOM 3065 C CA . ASN A 1 391 ? 4.023 -36.969 -33.281 1 74.12 391 ASN A CA 1
ATOM 3066 C C . ASN A 1 391 ? 4.977 -36.156 -32.406 1 74.12 391 ASN A C 1
ATOM 3068 O O . ASN A 1 391 ? 6.031 -35.719 -32.875 1 74.12 391 ASN A O 1
ATOM 3072 N N . GLN A 1 392 ? 4.496 -36.031 -31.188 1 73.12 392 GLN A N 1
ATOM 3073 C CA . GLN A 1 392 ? 5.348 -35.281 -30.25 1 73.12 392 GLN A CA 1
ATOM 3074 C C . GLN A 1 392 ? 6.266 -36.219 -29.484 1 73.12 392 GLN A C 1
ATOM 3076 O O . GLN A 1 392 ? 5.797 -37.094 -28.734 1 73.12 392 GLN A O 1
ATOM 3081 N N . THR A 1 393 ? 7.523 -36.188 -29.812 1 67.56 393 THR A N 1
ATOM 3082 C CA . THR A 1 393 ? 8.461 -37.125 -29.234 1 67.56 393 THR A CA 1
ATOM 3083 C C . THR A 1 393 ? 9.227 -36.5 -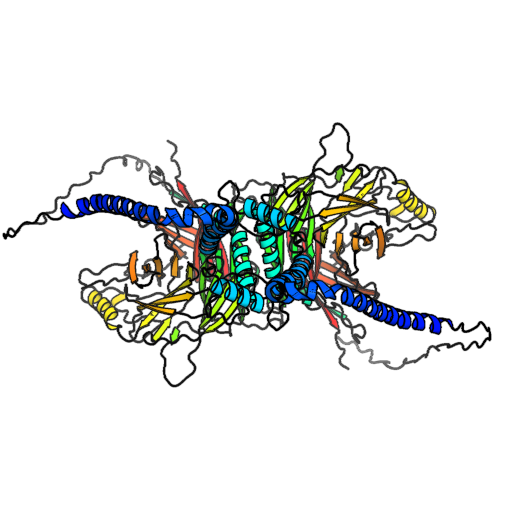28.078 1 67.56 393 THR A C 1
ATOM 3085 O O . THR A 1 393 ? 9.961 -37.188 -27.359 1 67.56 393 THR A O 1
ATOM 3088 N N . SER A 1 394 ? 9.047 -35.219 -27.844 1 77.25 394 SER A N 1
ATOM 3089 C CA . SER A 1 394 ? 9.82 -34.562 -26.781 1 77.25 394 SER A CA 1
ATOM 3090 C C . SER A 1 394 ? 9.078 -33.344 -26.219 1 77.25 394 SER A C 1
ATOM 3092 O O . SER A 1 394 ? 8.156 -32.844 -26.859 1 77.25 394 SER A O 1
ATOM 3094 N N . TRP A 1 395 ? 9.461 -33.156 -24.984 1 83.44 395 TRP A N 1
ATOM 3095 C CA . TRP A 1 395 ? 9.039 -31.875 -24.422 1 83.44 395 TRP A CA 1
ATOM 3096 C C . TRP A 1 395 ? 10.008 -30.766 -24.797 1 83.44 395 TRP A C 1
ATOM 3098 O O . TRP A 1 395 ? 11.211 -30.875 -24.562 1 83.44 395 TRP A O 1
ATOM 3108 N N . GLU A 1 396 ? 9.609 -29.766 -25.391 1 80.56 396 GLU A N 1
ATOM 3109 C CA . GLU A 1 396 ? 10.398 -28.734 -26.078 1 80.56 396 GLU A CA 1
ATOM 3110 C C . GLU A 1 396 ? 11.477 -28.172 -25.156 1 80.56 396 GLU A C 1
ATOM 3112 O O . GLU A 1 396 ? 12.625 -28 -25.578 1 80.56 396 GLU A O 1
ATOM 3117 N N . PRO A 1 397 ? 11.18 -27.969 -23.953 1 85 397 PRO A N 1
ATOM 3118 C CA . PRO A 1 397 ? 12.211 -27.375 -23.109 1 85 397 PRO A CA 1
ATOM 3119 C C . PRO A 1 397 ? 13.383 -28.328 -22.844 1 85 397 PRO A C 1
ATOM 3121 O O . PRO A 1 397 ? 14.5 -27.875 -22.594 1 85 397 PRO A O 1
ATOM 3124 N N . PHE A 1 398 ? 13.172 -29.578 -22.766 1 85.12 398 PHE A N 1
ATOM 3125 C CA . PHE A 1 398 ? 14.25 -30.516 -22.5 1 85.12 398 PHE A CA 1
ATOM 3126 C C . PHE A 1 398 ? 14.812 -31.094 -23.797 1 85.12 398 PHE A C 1
ATOM 3128 O O . PHE A 1 398 ? 15.969 -31.5 -23.844 1 85.12 398 PHE A O 1
ATOM 3135 N N . GLY A 1 399 ? 14.062 -31.031 -24.797 1 78.88 399 GLY A N 1
ATOM 3136 C CA . GLY A 1 399 ? 14.523 -31.516 -26.094 1 78.88 399 GLY A CA 1
ATOM 3137 C C . GLY A 1 399 ? 15.031 -32.938 -26.047 1 78.88 399 GLY A C 1
ATOM 3138 O O . GLY A 1 399 ? 14.859 -33.656 -25.047 1 78.88 399 GLY A O 1
ATOM 3139 N N . GLY A 1 400 ? 15.531 -33.562 -27.172 1 77.06 400 GLY A N 1
ATOM 3140 C CA . GLY A 1 400 ? 16.234 -34.812 -27.297 1 77.06 400 GLY A CA 1
ATOM 3141 C C . GLY A 1 400 ? 15.367 -36.031 -27.031 1 77.06 400 GLY A C 1
ATOM 3142 O O . GLY A 1 400 ? 15.828 -37.031 -26.484 1 77.06 400 GLY A O 1
ATOM 3143 N N . GLY A 1 401 ? 14.125 -35.844 -27.25 1 78.44 401 GLY A N 1
ATOM 3144 C CA . GLY A 1 401 ? 13.227 -36.969 -27.047 1 78.44 401 GLY A CA 1
ATOM 3145 C C . GLY A 1 401 ? 12.953 -37.25 -25.578 1 78.44 401 GLY A C 1
ATOM 3146 O O . GLY A 1 401 ? 12.578 -38.375 -25.219 1 78.44 401 GLY A O 1
ATOM 3147 N N . GLN A 1 402 ? 13.188 -36.312 -24.781 1 85.69 402 GLN A N 1
ATOM 3148 C CA . GLN A 1 402 ? 13.016 -36.5 -23.344 1 85.69 402 GLN A CA 1
ATOM 3149 C C . GLN A 1 402 ? 11.656 -35.969 -22.891 1 85.69 402 GLN A C 1
ATOM 3151 O O . GLN A 1 402 ? 11.219 -34.906 -23.344 1 85.69 402 GLN A O 1
ATOM 3156 N N . LEU A 1 403 ? 10.945 -36.844 -22.078 1 86.75 403 LEU A N 1
ATOM 3157 C CA . LEU A 1 403 ? 9.68 -36.438 -21.469 1 86.75 403 LEU A CA 1
ATOM 3158 C C . LEU A 1 403 ? 9.844 -36.156 -19.984 1 86.75 403 LEU A C 1
ATOM 3160 O O . LEU A 1 403 ? 10.547 -36.906 -19.281 1 86.75 403 LEU A O 1
ATOM 3164 N N . PRO A 1 404 ? 9.242 -35.156 -19.594 1 90.06 404 PRO A N 1
ATOM 3165 C CA . PRO A 1 404 ? 9.453 -34.75 -18.188 1 90.06 404 PRO A CA 1
ATOM 3166 C C . PRO A 1 404 ? 8.656 -35.625 -17.219 1 90.06 404 PRO A C 1
ATOM 3168 O O . PRO A 1 404 ? 7.617 -36.156 -17.578 1 90.06 404 PRO A O 1
ATOM 3171 N N . SER A 1 405 ? 9.172 -35.719 -16.031 1 90.5 405 SER A N 1
ATOM 3172 C CA . SER A 1 405 ? 8.461 -36.156 -14.836 1 90.5 405 SER A CA 1
ATOM 3173 C C . SER A 1 405 ? 8.031 -34.969 -13.977 1 90.5 405 SER A C 1
ATOM 3175 O O . SER A 1 405 ? 8.32 -33.812 -14.312 1 90.5 405 SER A O 1
ATOM 3177 N N . TYR A 1 406 ? 7.258 -35.375 -12.961 1 93.69 406 TYR A N 1
ATOM 3178 C CA . TYR A 1 406 ? 6.824 -34.312 -12.047 1 93.69 406 TYR A CA 1
ATOM 3179 C C . TYR A 1 406 ? 7.852 -34.094 -10.938 1 93.69 406 TYR A C 1
ATOM 3181 O O . TYR A 1 406 ? 8.242 -35.031 -10.25 1 93.69 406 TYR A O 1
ATOM 3189 N N . GLY A 1 407 ? 8.305 -32.875 -10.828 1 94.69 407 GLY A N 1
ATOM 3190 C CA . GLY A 1 407 ? 9.18 -32.469 -9.727 1 94.69 407 GLY A CA 1
ATOM 3191 C C . GLY A 1 407 ? 8.477 -31.625 -8.695 1 94.69 407 GLY A C 1
ATOM 3192 O O . GLY A 1 407 ? 7.684 -30.75 -9.039 1 94.69 407 GLY A O 1
ATOM 3193 N N . ARG A 1 408 ? 8.773 -31.891 -7.477 1 96.5 408 ARG A N 1
ATOM 3194 C CA . ARG A 1 408 ? 8.273 -31.094 -6.363 1 96.5 408 ARG A CA 1
ATOM 3195 C C . ARG A 1 408 ? 9.414 -30.391 -5.641 1 96.5 408 ARG A C 1
ATOM 3197 O O . ARG A 1 408 ? 10.383 -31.016 -5.23 1 96.5 408 ARG A O 1
ATOM 3204 N N . LEU A 1 409 ? 9.281 -29.109 -5.582 1 96.62 409 LEU A N 1
ATOM 3205 C CA . LEU A 1 409 ? 10.234 -28.297 -4.844 1 96.62 409 LEU A CA 1
ATOM 3206 C C . LEU A 1 409 ? 9.633 -27.812 -3.525 1 96.62 409 LEU A C 1
ATOM 3208 O O . LEU A 1 409 ? 8.555 -27.219 -3.508 1 96.62 409 LEU A O 1
ATOM 3212 N N . THR A 1 410 ? 10.297 -28.094 -2.414 1 96.12 410 THR A N 1
ATOM 3213 C CA . THR A 1 410 ? 9.836 -27.641 -1.112 1 96.12 410 THR A CA 1
ATOM 3214 C C . THR A 1 410 ? 10.922 -26.812 -0.413 1 96.12 410 THR A C 1
ATOM 3216 O O . THR A 1 410 ? 12.094 -27.188 -0.448 1 96.12 410 THR A O 1
ATOM 3219 N N . LEU A 1 411 ? 10.492 -25.703 0.147 1 95.62 411 LEU A N 1
ATOM 3220 C CA . LEU A 1 411 ? 11.375 -24.812 0.884 1 95.62 411 LEU A CA 1
ATOM 3221 C C . LEU A 1 411 ? 10.805 -24.5 2.266 1 95.62 411 LEU A C 1
ATOM 3223 O O . LEU A 1 411 ? 9.852 -23.734 2.393 1 95.62 411 LEU A O 1
ATOM 3227 N N . PRO A 1 412 ? 11.398 -25.094 3.291 1 92.81 412 PRO A N 1
ATOM 3228 C CA . PRO A 1 412 ? 10.977 -24.734 4.645 1 92.81 412 PRO A CA 1
ATOM 3229 C C . PRO A 1 412 ? 11.32 -23.281 4.996 1 92.81 412 PRO A C 1
ATOM 3231 O O . PRO A 1 412 ? 12.438 -22.828 4.738 1 92.81 412 PRO A O 1
ATOM 3234 N N . LEU A 1 413 ? 10.359 -22.562 5.57 1 89.38 413 LEU A N 1
ATOM 3235 C CA . LEU A 1 413 ? 10.531 -21.156 5.859 1 89.38 413 LEU A CA 1
ATOM 3236 C C . LEU A 1 413 ? 10.695 -20.922 7.355 1 89.38 413 LEU A C 1
ATOM 3238 O O . LEU A 1 413 ? 10.648 -19.766 7.816 1 89.38 413 LEU A O 1
ATOM 3242 N N . ASP A 1 414 ? 10.938 -21.891 8.031 1 75.62 414 ASP A N 1
ATOM 3243 C CA . ASP A 1 414 ? 11.227 -21.766 9.453 1 75.62 414 ASP A CA 1
ATOM 3244 C C . ASP A 1 414 ? 12.57 -21.078 9.688 1 75.62 414 ASP A C 1
ATOM 3246 O O . ASP A 1 414 ? 13.602 -21.547 9.195 1 75.62 414 ASP A O 1
ATOM 3250 N N . PRO A 1 415 ? 12.492 -20.016 10.406 1 71.94 415 PRO A N 1
ATOM 3251 C CA . PRO A 1 415 ? 13.727 -19.25 10.609 1 71.94 415 PRO A CA 1
ATOM 3252 C C . PRO A 1 415 ? 14.781 -20.031 11.391 1 71.94 415 PRO A C 1
ATOM 3254 O O . PRO A 1 415 ? 15.953 -19.641 11.406 1 71.94 415 PRO A O 1
ATOM 3257 N N . SER A 1 416 ? 14.367 -21.109 11.992 1 67.31 416 SER A N 1
ATOM 3258 C CA . SER A 1 416 ? 15.305 -21.875 12.805 1 67.31 416 SER A CA 1
ATOM 3259 C C . SER A 1 416 ? 16.156 -22.797 11.945 1 67.31 416 SER A C 1
ATOM 3261 O O . SER A 1 416 ? 17.172 -23.328 12.398 1 67.31 416 SER A O 1
ATOM 3263 N N . ILE A 1 417 ? 15.797 -22.938 10.758 1 72.88 417 ILE A N 1
ATOM 3264 C CA . ILE A 1 417 ? 16.484 -23.875 9.875 1 72.88 417 ILE A CA 1
ATOM 3265 C C . ILE A 1 417 ? 17.109 -23.125 8.711 1 72.88 417 ILE A C 1
ATOM 3267 O O . ILE A 1 417 ? 16.578 -22.125 8.242 1 72.88 417 ILE A O 1
ATOM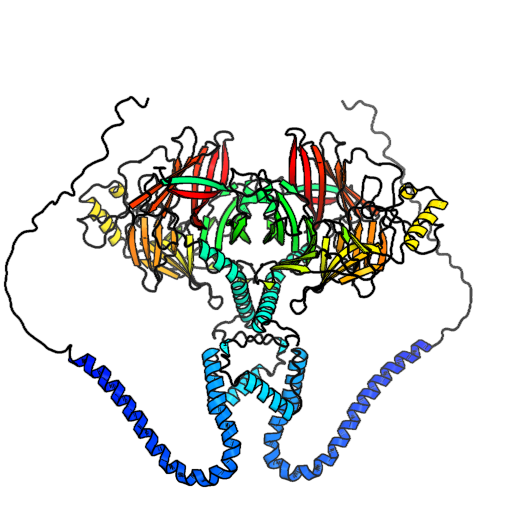 3271 N N . ASP A 1 418 ? 18.266 -23.578 8.367 1 77 418 ASP A N 1
ATOM 3272 C CA . ASP A 1 418 ? 18.891 -23.016 7.18 1 77 418 ASP A CA 1
ATOM 3273 C C . ASP A 1 418 ? 18.031 -23.25 5.938 1 77 418 ASP A C 1
ATOM 3275 O O . ASP A 1 418 ? 17.375 -24.281 5.82 1 77 418 ASP A O 1
ATOM 3279 N N . LEU A 1 419 ? 18.125 -22.312 5.105 1 85.5 419 LEU A N 1
ATOM 3280 C CA . LEU A 1 419 ? 17.359 -22.438 3.863 1 85.5 419 LEU A CA 1
ATOM 3281 C C . LEU A 1 419 ? 17.922 -23.562 2.992 1 85.5 419 LEU A C 1
ATOM 3283 O O . LEU A 1 419 ? 19.094 -23.547 2.641 1 85.5 419 LEU A O 1
ATOM 3287 N N . GLN A 1 420 ? 17.062 -24.531 2.748 1 87.44 420 GLN A N 1
ATOM 3288 C CA . GLN A 1 420 ? 17.422 -25.656 1.887 1 87.44 420 GLN A CA 1
ATOM 3289 C C . GLN A 1 420 ? 16.25 -26.047 0.981 1 87.44 420 GLN A C 1
ATOM 3291 O O . GLN A 1 420 ? 15.133 -26.266 1.456 1 87.44 420 GLN A O 1
ATOM 3296 N N . LEU A 1 421 ? 16.578 -26.094 -0.259 1 93.94 421 LEU A N 1
ATOM 3297 C CA . LEU A 1 421 ? 15.57 -26.516 -1.223 1 93.94 421 LEU A CA 1
ATOM 3298 C C . LEU A 1 421 ? 15.57 -28.031 -1.401 1 93.94 421 LEU A C 1
ATOM 3300 O O . LEU A 1 421 ? 16.594 -28.609 -1.751 1 93.94 421 LEU A O 1
ATOM 3304 N N . ASN A 1 422 ? 14.445 -28.609 -1.138 1 92.38 422 ASN A N 1
ATOM 3305 C CA . ASN A 1 422 ? 14.289 -30.047 -1.328 1 92.38 422 ASN A CA 1
ATOM 3306 C C . ASN A 1 422 ? 13.602 -30.359 -2.654 1 92.38 422 ASN A C 1
ATOM 3308 O O . ASN A 1 422 ? 12.602 -29.734 -3.008 1 92.38 422 ASN A O 1
ATOM 3312 N N . ILE A 1 423 ? 14.18 -31.375 -3.324 1 93.5 423 ILE A N 1
ATOM 3313 C CA . ILE A 1 423 ? 13.625 -31.766 -4.617 1 93.5 423 ILE A CA 1
ATOM 3314 C C . ILE A 1 423 ? 13.211 -33.219 -4.586 1 93.5 423 ILE A C 1
ATOM 3316 O O . ILE A 1 423 ? 14.008 -34.094 -4.219 1 93.5 423 ILE A O 1
ATOM 3320 N N . SER A 1 424 ? 11.977 -33.438 -4.824 1 93.31 424 SER A N 1
ATOM 3321 C CA . SER A 1 424 ? 11.453 -34.781 -5.012 1 93.31 424 SER A CA 1
ATOM 3322 C C . SER A 1 424 ? 10.82 -34.938 -6.395 1 93.31 424 SER A C 1
ATOM 3324 O O . SER A 1 424 ? 10.523 -33.969 -7.062 1 93.31 424 SER A O 1
ATOM 3326 N N . PHE A 1 425 ? 10.742 -36.156 -6.84 1 92.31 425 PHE A N 1
ATOM 3327 C CA . PHE A 1 425 ? 10.141 -36.406 -8.148 1 92.31 425 PHE A CA 1
ATOM 3328 C C . PHE A 1 425 ? 9.219 -37.594 -8.125 1 92.31 425 PHE A C 1
ATOM 3330 O O . PHE A 1 425 ? 9.32 -38.438 -7.227 1 92.31 425 PHE A O 1
ATOM 3337 N N . THR A 1 426 ? 8.273 -37.594 -8.992 1 91.75 426 THR A N 1
ATOM 3338 C CA . THR A 1 426 ? 7.379 -38.75 -9.18 1 91.75 426 THR A CA 1
ATOM 3339 C C . THR A 1 426 ? 6.918 -38.812 -10.633 1 91.75 426 THR A C 1
ATOM 3341 O O . THR A 1 426 ? 7.223 -37.938 -11.445 1 91.75 426 THR A O 1
ATOM 3344 N N . TYR A 1 427 ? 6.344 -40 -10.875 1 87.81 427 TYR A N 1
ATOM 3345 C CA . TYR A 1 427 ? 5.738 -40.188 -12.188 1 87.81 427 TYR A CA 1
ATOM 3346 C C . TYR A 1 427 ? 4.223 -40.031 -12.117 1 87.81 427 TYR A C 1
ATOM 3348 O O . TYR A 1 427 ? 3.621 -40.219 -11.055 1 87.81 427 TYR A O 1
ATOM 3356 N N . GLY A 1 428 ? 3.727 -39.531 -13.203 1 88.25 428 GLY A N 1
ATOM 3357 C CA . GLY A 1 428 ? 2.295 -39.312 -13.336 1 88.25 428 GLY A CA 1
ATOM 3358 C C . GLY A 1 428 ? 1.843 -39.219 -14.781 1 88.25 428 GLY A C 1
ATOM 3359 O O . GLY A 1 428 ? 2.445 -39.812 -15.672 1 88.25 428 GLY A O 1
ATOM 3360 N N . PRO A 1 429 ? 0.685 -38.625 -14.914 1 89 429 PRO A N 1
ATOM 3361 C CA . PRO A 1 429 ? 0.236 -38.438 -16.297 1 89 429 PRO A CA 1
ATOM 3362 C C . PRO A 1 429 ? 1.312 -37.812 -17.188 1 89 429 PRO A C 1
ATOM 3364 O O . PRO A 1 429 ? 2.076 -36.938 -16.719 1 89 429 PRO A O 1
ATOM 3367 N N . VAL A 1 430 ? 1.22 -38.188 -18.438 1 87.25 430 VAL A N 1
ATOM 3368 C CA . VAL A 1 430 ? 2.275 -37.781 -19.344 1 87.25 430 VAL A CA 1
ATOM 3369 C C . VAL A 1 430 ? 2.158 -36.281 -19.625 1 87.25 430 VAL A C 1
ATOM 3371 O O . VAL A 1 430 ? 1.06 -35.75 -19.844 1 87.25 430 VAL A O 1
ATOM 3374 N N . ILE A 1 431 ? 3.34 -35.656 -19.562 1 88.25 431 ILE A N 1
ATOM 3375 C CA . ILE A 1 431 ? 3.426 -34.219 -19.875 1 88.25 431 ILE A CA 1
ATOM 3376 C C . ILE A 1 431 ? 3.916 -34.031 -21.312 1 88.25 431 ILE A C 1
ATOM 3378 O O . ILE A 1 431 ? 5.055 -34.375 -21.641 1 88.25 431 ILE A O 1
ATOM 3382 N N . LEU A 1 432 ? 3.09 -33.438 -22.125 1 81.12 432 LEU A N 1
ATOM 3383 C CA . LEU A 1 432 ? 3.441 -33.312 -23.531 1 81.12 432 LEU A CA 1
ATOM 3384 C C . LEU A 1 432 ? 3.645 -31.859 -23.922 1 81.12 432 LEU A C 1
ATOM 3386 O O . LEU A 1 432 ? 4.285 -31.547 -24.922 1 81.12 432 LEU A O 1
ATOM 3390 N N . ASN A 1 433 ? 2.98 -30.969 -23.094 1 75.75 433 ASN A N 1
ATOM 3391 C CA . ASN A 1 433 ? 3.076 -29.547 -23.391 1 75.75 433 ASN A CA 1
ATOM 3392 C C . ASN A 1 433 ? 2.922 -28.703 -22.141 1 75.75 433 ASN A C 1
ATOM 3394 O O . ASN A 1 433 ? 2.848 -29.234 -21.031 1 75.75 433 ASN A O 1
ATOM 3398 N N . GLY A 1 434 ? 3.189 -27.438 -22.438 1 75.81 434 GLY A N 1
ATOM 3399 C CA . GLY A 1 434 ? 3.016 -26.453 -21.375 1 75.81 434 GLY A CA 1
ATOM 3400 C C . GLY A 1 434 ? 4.309 -25.781 -20.969 1 75.81 434 GLY A C 1
ATOM 3401 O O . GLY A 1 434 ? 5.398 -26.297 -21.219 1 75.81 434 GLY A O 1
ATOM 3402 N N . ASP A 1 435 ? 4.18 -24.547 -20.5 1 75.44 435 ASP A N 1
ATOM 3403 C CA . ASP A 1 435 ? 5.367 -23.781 -20.125 1 75.44 435 ASP A CA 1
ATOM 3404 C C . ASP A 1 435 ? 5.684 -23.953 -18.641 1 75.44 435 ASP A C 1
ATOM 3406 O O . ASP A 1 435 ? 6.793 -23.656 -18.203 1 75.44 435 ASP A O 1
ATOM 3410 N N . GLY A 1 436 ? 4.707 -24.547 -17.953 1 88.12 436 GLY A N 1
ATOM 3411 C CA . GLY A 1 436 ? 4.918 -24.672 -16.531 1 88.12 436 GLY A CA 1
ATOM 3412 C C . GLY A 1 436 ? 3.719 -25.25 -15.797 1 88.12 436 GLY A C 1
ATOM 3413 O O . GLY A 1 436 ? 2.809 -25.797 -16.422 1 88.12 436 GLY A O 1
ATOM 3414 N N . MET A 1 437 ? 3.902 -25.266 -14.477 1 94.69 437 MET A N 1
ATOM 3415 C CA . MET A 1 437 ? 2.885 -25.875 -13.633 1 94.69 437 MET A CA 1
ATOM 3416 C C . MET A 1 437 ? 2.496 -24.953 -12.484 1 94.69 437 MET A C 1
ATOM 3418 O O . MET A 1 437 ? 3.365 -24.406 -11.805 1 94.69 437 MET A O 1
ATOM 3422 N N . ASP A 1 438 ? 1.173 -24.766 -12.375 1 96.62 438 ASP A N 1
ATOM 3423 C CA . ASP A 1 438 ? 0.665 -24.062 -11.203 1 96.62 438 ASP A CA 1
ATOM 3424 C C . ASP A 1 438 ? 0.163 -25.031 -10.148 1 96.62 438 ASP A C 1
ATOM 3426 O O . ASP A 1 438 ? -0.446 -26.047 -10.477 1 96.62 438 ASP A O 1
ATOM 3430 N N . TYR A 1 439 ? 0.48 -24.75 -8.992 1 96.81 439 TYR A N 1
ATOM 3431 C CA . TYR A 1 439 ? 0.058 -25.562 -7.867 1 96.81 439 TYR A CA 1
ATOM 3432 C C . TYR A 1 439 ? -0.842 -24.781 -6.922 1 96.81 439 TYR A C 1
ATOM 3434 O O . TYR A 1 439 ? -0.425 -23.766 -6.359 1 96.81 439 TYR A O 1
ATOM 3442 N N . TYR A 1 440 ? -2.115 -25.219 -6.801 1 95.19 440 TYR A N 1
ATOM 3443 C CA . TYR A 1 440 ? -3.113 -24.547 -5.98 1 95.19 440 TYR A CA 1
ATOM 3444 C C . TYR A 1 440 ? -3.434 -25.359 -4.73 1 95.19 440 TYR A C 1
ATOM 3446 O O . TYR A 1 440 ? -3.344 -26.594 -4.738 1 95.19 440 TYR A O 1
ATOM 3454 N N . GLU A 1 441 ? -3.836 -24.656 -3.768 1 89.75 441 GLU A N 1
ATOM 3455 C CA . GLU A 1 441 ? -4.266 -25.312 -2.539 1 89.75 441 GLU A CA 1
ATOM 3456 C C . GLU A 1 441 ? -5.609 -26.016 -2.729 1 89.75 441 GLU A C 1
ATOM 3458 O O . GLU A 1 441 ? -6.484 -25.5 -3.426 1 89.75 441 GLU A O 1
ATOM 3463 N N . SER A 1 442 ? -5.672 -27.125 -2.168 1 86.12 442 SER A N 1
ATOM 3464 C CA . SER A 1 442 ? -6.926 -27.875 -2.15 1 86.12 442 SER A CA 1
ATOM 3465 C C . SER A 1 442 ? -7.508 -27.953 -0.744 1 86.12 442 SER A C 1
ATOM 3467 O O . SER A 1 442 ? -6.77 -27.969 0.241 1 86.12 442 SER A O 1
ATOM 3469 N N . PRO A 1 443 ? -8.867 -27.891 -0.716 1 78.44 443 PRO A N 1
ATOM 3470 C CA . PRO A 1 443 ? -9.469 -28.047 0.609 1 78.44 443 PRO A CA 1
ATOM 3471 C C . PRO A 1 443 ? -9.234 -29.438 1.204 1 78.44 443 PRO A C 1
ATOM 3473 O O . PRO A 1 443 ? -9.406 -29.625 2.408 1 78.44 443 PRO A O 1
ATOM 3476 N N . LEU A 1 444 ? -8.797 -30.312 0.362 1 73.5 444 LEU A N 1
ATOM 3477 C CA . LEU A 1 444 ? -8.523 -31.672 0.833 1 73.5 444 LEU A CA 1
ATOM 3478 C C . LEU A 1 444 ? -7.18 -31.719 1.559 1 73.5 444 LEU A C 1
ATOM 3480 O O . LEU A 1 444 ? -6.23 -31.031 1.172 1 73.5 444 LEU A O 1
ATOM 3484 N N . LEU A 1 445 ? -7.246 -32.438 2.516 1 74.88 445 LEU A N 1
ATOM 3485 C CA . LEU A 1 445 ? -6.07 -32.5 3.377 1 74.88 445 LEU A CA 1
ATOM 3486 C C . LEU A 1 445 ? -4.863 -33.031 2.607 1 74.88 445 LEU A C 1
ATOM 3488 O O . LEU A 1 445 ? -4.965 -34 1.876 1 74.88 445 LEU A O 1
ATOM 3492 N N . ASP A 1 446 ? -3.752 -32.469 2.625 1 80.94 446 ASP A N 1
ATOM 3493 C CA . ASP A 1 446 ? -2.398 -32.812 2.215 1 80.94 446 ASP A CA 1
ATOM 3494 C C . ASP A 1 446 ? -2.303 -32.969 0.697 1 80.94 446 ASP A C 1
ATOM 3496 O O . ASP A 1 446 ? -1.604 -33.844 0.189 1 80.94 446 ASP A O 1
ATOM 3500 N N . SER A 1 447 ? -3.16 -32.312 0.03 1 88.12 447 SER A N 1
ATOM 3501 C CA . SER A 1 447 ? -3.064 -32.344 -1.427 1 88.12 447 SER A CA 1
ATOM 3502 C C . SER A 1 447 ? -3.34 -30.953 -2.02 1 88.12 447 SER A C 1
ATOM 3504 O O . SER A 1 447 ? -3.842 -30.062 -1.331 1 88.12 447 SER A O 1
ATOM 3506 N N . GLY A 1 448 ? -2.859 -30.812 -3.244 1 93.19 448 GLY A N 1
ATOM 3507 C CA . GLY A 1 448 ? -3.131 -29.609 -4.02 1 93.19 448 GLY A CA 1
ATOM 3508 C C . GLY A 1 448 ? -3.516 -29.906 -5.457 1 93.19 448 GLY A C 1
ATOM 3509 O O . GLY A 1 448 ? -3.451 -31.047 -5.902 1 93.19 448 GLY A O 1
ATOM 3510 N N . TRP A 1 449 ? -4.059 -28.875 -6.016 1 94.62 449 TRP A N 1
ATOM 3511 C CA . TRP A 1 449 ? -4.398 -28.984 -7.43 1 94.62 449 TRP A CA 1
ATOM 3512 C C . TRP A 1 449 ? -3.23 -28.547 -8.305 1 94.62 449 TRP A C 1
ATOM 3514 O O . TRP A 1 449 ? -2.758 -27.422 -8.203 1 94.62 449 TRP A O 1
ATOM 3524 N N . LEU A 1 450 ? -2.816 -29.469 -9.125 1 96.25 450 LEU A N 1
ATOM 3525 C CA . LEU A 1 450 ? -1.724 -29.203 -10.055 1 96.25 450 LEU A CA 1
ATOM 3526 C C . LEU A 1 450 ? -2.252 -28.984 -11.469 1 96.25 450 LEU A C 1
ATOM 3528 O O . LEU A 1 450 ? -2.916 -29.859 -12.023 1 96.25 450 LEU A O 1
ATOM 3532 N N . THR A 1 451 ? -1.875 -27.828 -11.984 1 95.94 451 THR A N 1
ATOM 3533 C CA . THR A 1 451 ? -2.42 -27.516 -13.305 1 95.94 451 THR A CA 1
ATOM 3534 C C . THR A 1 451 ? -1.3 -27.266 -14.305 1 95.94 451 THR A C 1
ATOM 3536 O O . THR A 1 451 ? -0.266 -26.688 -13.961 1 95.94 451 THR A O 1
ATOM 3539 N N . ILE A 1 452 ? -1.483 -27.688 -15.492 1 93.75 452 ILE A N 1
ATOM 3540 C CA . ILE A 1 452 ? -0.672 -27.359 -16.656 1 93.75 452 ILE A CA 1
ATOM 3541 C C . ILE A 1 452 ? -1.517 -26.578 -17.672 1 93.75 452 ILE A C 1
ATOM 3543 O O . ILE A 1 452 ? -2.568 -27.062 -18.109 1 93.75 452 ILE A O 1
ATOM 3547 N N . PRO A 1 453 ? -1.089 -25.422 -17.922 1 91.75 453 PRO A N 1
ATOM 3548 C CA . PRO A 1 453 ? -1.921 -24.562 -18.781 1 91.75 453 PRO A CA 1
ATOM 3549 C C . PRO A 1 453 ? -2.092 -25.141 -20.188 1 91.75 453 PRO A C 1
ATOM 3551 O O . PRO A 1 453 ? -1.307 -25.984 -20.625 1 91.75 453 PRO A O 1
ATOM 3554 N N . PRO A 1 454 ? -3.195 -24.609 -20.859 1 88.38 454 PRO A N 1
ATOM 3555 C CA . PRO A 1 454 ? -3.363 -24.969 -22.266 1 88.38 454 PRO A CA 1
ATOM 3556 C C . PRO A 1 454 ? -2.312 -24.312 -23.172 1 88.38 454 PRO A C 1
ATOM 3558 O O . PRO A 1 454 ? -1.654 -23.359 -22.766 1 88.38 454 PRO A O 1
ATOM 3561 N N . LYS A 1 455 ? -2.209 -24.953 -24.297 1 81.06 455 LYS A N 1
ATOM 3562 C CA . LYS A 1 455 ? -1.258 -24.391 -25.25 1 81.06 455 LYS A CA 1
ATOM 3563 C C . LYS A 1 455 ? -1.759 -24.547 -26.672 1 81.06 455 LYS A C 1
ATOM 3565 O O . LYS A 1 455 ? -2.246 -25.625 -27.062 1 81.06 455 LYS A O 1
ATOM 3570 N N . ASN A 1 456 ? -1.588 -23.594 -27.453 1 72.25 456 ASN A N 1
ATOM 3571 C CA . ASN A 1 456 ? -1.744 -23.562 -28.906 1 72.25 456 ASN A CA 1
ATOM 3572 C C . ASN A 1 456 ? -3.15 -23.984 -29.328 1 72.25 456 ASN A C 1
ATOM 3574 O O . ASN A 1 456 ? -3.336 -24.547 -30.406 1 72.25 456 ASN A O 1
ATOM 3578 N N . GLY A 1 457 ? -4.086 -23.953 -28.422 1 71.94 457 GLY A N 1
ATOM 3579 C CA . GLY A 1 457 ? -5.465 -24.25 -28.781 1 71.94 457 GLY A CA 1
ATOM 3580 C C . GLY A 1 457 ? -5.719 -25.734 -29 1 71.94 457 GLY A C 1
ATOM 3581 O O . GLY A 1 457 ? -6.848 -26.141 -29.297 1 71.94 457 GLY A O 1
ATOM 3582 N N . THR A 1 458 ? -4.707 -26.516 -28.875 1 75.81 458 THR A N 1
ATOM 3583 C CA . THR A 1 458 ? -4.871 -27.938 -29.156 1 75.81 458 THR A CA 1
ATOM 3584 C C . THR A 1 458 ? -4.895 -28.75 -27.859 1 75.81 458 THR A C 1
ATOM 3586 O O . THR A 1 458 ? -5.527 -29.812 -27.797 1 75.81 458 THR A O 1
ATOM 3589 N N . VAL A 1 459 ? -4.199 -28.297 -27 1 81.5 459 VAL A N 1
ATOM 3590 C CA . VAL A 1 459 ? -4.18 -28.969 -25.719 1 81.5 459 VAL A CA 1
ATOM 3591 C C . VAL A 1 459 ? -4.996 -28.188 -24.688 1 81.5 459 VAL A C 1
ATOM 3593 O O . VAL A 1 459 ? -4.742 -27 -24.469 1 81.5 459 VAL A O 1
ATOM 3596 N N . LEU A 1 460 ? -5.922 -28.766 -24.078 1 84.75 460 LEU A N 1
ATOM 3597 C CA . LEU A 1 460 ? -6.848 -28.078 -23.172 1 84.75 460 LEU A CA 1
ATOM 3598 C C . LEU A 1 460 ? -6.211 -27.875 -21.797 1 84.75 460 LEU A C 1
ATOM 3600 O O . LEU A 1 460 ? -6.773 -27.172 -20.953 1 84.75 460 LEU A O 1
ATOM 3604 N N . GLY A 1 461 ? -5.07 -28.375 -21.594 1 88.75 461 GLY A N 1
ATOM 3605 C CA . GLY A 1 461 ? -4.461 -28.328 -20.266 1 88.75 461 GLY A CA 1
ATOM 3606 C C . GLY A 1 461 ? -4.68 -29.578 -19.453 1 88.75 461 GLY A C 1
ATOM 3607 O O . GLY A 1 461 ? -5.176 -30.578 -19.984 1 88.75 461 GLY A O 1
ATOM 3608 N N . LEU A 1 462 ? -4.156 -29.578 -18.234 1 92.44 462 LEU A N 1
ATOM 3609 C CA . LEU A 1 462 ? -4.266 -30.703 -17.328 1 92.44 462 LEU A CA 1
ATOM 3610 C C . LEU A 1 462 ? -4.504 -30.234 -15.898 1 92.44 462 LEU A C 1
ATOM 3612 O O . LEU A 1 462 ? -3.906 -29.25 -15.461 1 92.44 462 LEU A O 1
ATOM 3616 N N . ILE A 1 463 ? -5.426 -30.922 -15.281 1 94.25 463 ILE A N 1
ATOM 3617 C CA . ILE A 1 463 ? -5.594 -30.719 -13.844 1 94.25 463 ILE A CA 1
ATOM 3618 C C . ILE A 1 463 ? -5.402 -32.031 -13.109 1 94.25 463 ILE A C 1
ATOM 3620 O O . ILE A 1 463 ? -6.172 -33 -13.305 1 94.25 463 ILE A O 1
ATOM 3624 N N . ASN A 1 464 ? -4.406 -32.062 -12.305 1 94.44 464 ASN A N 1
ATOM 3625 C CA . ASN A 1 464 ? -4.086 -33.219 -11.492 1 94.44 464 ASN A CA 1
ATOM 3626 C C . ASN A 1 464 ? -4.18 -32.906 -10 1 94.44 464 ASN A C 1
ATOM 3628 O O . ASN A 1 464 ? -4.25 -31.75 -9.609 1 94.44 464 ASN A O 1
ATOM 3632 N N . LYS A 1 465 ? -4.27 -34 -9.281 1 93.69 465 LYS A N 1
ATOM 3633 C CA . LYS A 1 465 ? -4.105 -33.906 -7.836 1 93.69 465 LYS A CA 1
ATOM 3634 C C . LYS A 1 465 ? -2.705 -34.344 -7.414 1 93.69 465 LYS A C 1
ATOM 3636 O O . LYS A 1 465 ? -2.236 -35.406 -7.805 1 93.69 465 LYS A O 1
ATOM 3641 N N . ALA A 1 466 ? -2.047 -33.438 -6.719 1 95.5 466 ALA A N 1
ATOM 3642 C CA . ALA A 1 466 ? -0.693 -33.75 -6.266 1 95.5 466 ALA A CA 1
ATOM 3643 C C . ALA A 1 466 ? -0.602 -33.688 -4.742 1 95.5 466 ALA A C 1
ATOM 3645 O O . ALA A 1 466 ? -1.105 -32.75 -4.113 1 95.5 466 ALA A O 1
ATOM 3646 N N . SER A 1 467 ? 0.09 -34.625 -4.203 1 93.31 467 SER A N 1
ATOM 3647 C CA . SER A 1 467 ? 0.196 -34.75 -2.75 1 93.31 467 SER A CA 1
ATOM 3648 C C . SER A 1 467 ? 1.295 -33.812 -2.211 1 93.31 467 SER A C 1
ATOM 3650 O O . SER A 1 467 ? 2.311 -33.625 -2.875 1 93.31 467 SER A O 1
ATOM 3652 N N . ARG A 1 468 ? 1.099 -33.344 -0.971 1 87.81 468 ARG A N 1
ATOM 3653 C CA . ARG A 1 468 ? 2.086 -32.531 -0.273 1 87.81 468 ARG A CA 1
ATOM 3654 C C . ARG A 1 468 ? 2.791 -33.344 0.814 1 87.81 468 ARG A C 1
ATOM 3656 O O . ARG A 1 468 ? 3.814 -32.906 1.35 1 87.81 468 ARG A O 1
ATOM 3663 N N . GLY A 1 469 ? 2.275 -34.406 1.084 1 79.44 469 GLY A N 1
ATOM 3664 C CA . GLY A 1 469 ? 2.805 -35.219 2.182 1 79.44 469 GLY A CA 1
ATOM 3665 C C . GLY A 1 469 ? 4.125 -35.875 1.853 1 79.44 469 GLY A C 1
ATOM 3666 O O . GLY A 1 469 ? 4.832 -35.469 0.936 1 79.44 469 GLY A O 1
ATOM 3667 N N . ASP A 1 470 ? 4.445 -36.844 2.666 1 82.94 470 ASP A N 1
ATOM 3668 C CA . ASP A 1 470 ? 5.738 -37.5 2.57 1 82.94 470 ASP A CA 1
ATOM 3669 C C . ASP A 1 470 ? 5.863 -38.281 1.256 1 82.94 470 ASP A C 1
ATOM 3671 O O . ASP A 1 470 ? 6.914 -38.25 0.611 1 82.94 470 ASP A O 1
ATOM 3675 N N . GLN A 1 471 ? 4.746 -38.812 0.919 1 88.12 471 GLN A N 1
ATOM 3676 C CA . GLN A 1 471 ? 4.758 -39.531 -0.356 1 88.12 471 GLN A CA 1
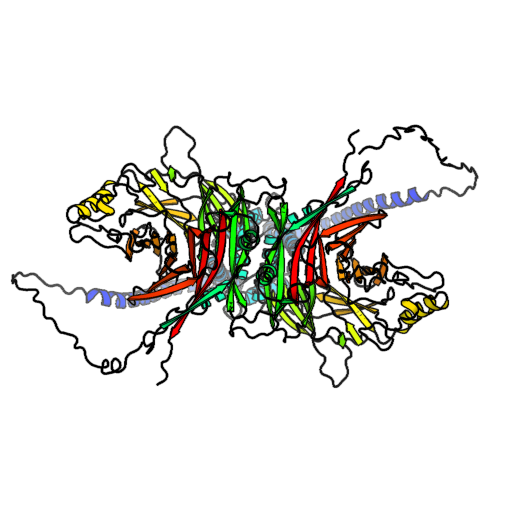ATOM 3677 C C . GLN A 1 471 ? 4.27 -38.625 -1.489 1 88.12 471 GLN A C 1
ATOM 3679 O O . GLN A 1 471 ? 3.109 -38.219 -1.509 1 88.12 471 GLN A O 1
ATOM 3684 N N . PHE A 1 472 ? 5.184 -38.438 -2.412 1 93.44 472 PHE A N 1
ATOM 3685 C CA . PHE A 1 472 ? 4.867 -37.562 -3.543 1 93.44 472 PHE A CA 1
ATOM 3686 C C . PHE A 1 472 ? 4.207 -38.375 -4.664 1 93.44 472 PHE A C 1
ATOM 3688 O O . PHE A 1 472 ? 4.832 -39.25 -5.262 1 93.44 472 PHE A O 1
ATOM 3695 N N . THR A 1 473 ? 2.893 -38.031 -4.863 1 93 473 THR A N 1
ATOM 3696 C CA . THR A 1 473 ? 2.139 -38.688 -5.922 1 93 473 THR A CA 1
ATOM 3697 C C . THR A 1 473 ? 1.35 -37.656 -6.742 1 93 473 THR A C 1
ATOM 3699 O O . THR A 1 473 ? 0.938 -36.625 -6.219 1 93 473 THR A O 1
ATOM 3702 N N . VAL A 1 474 ? 1.229 -37.969 -7.984 1 94.12 474 VAL A N 1
ATOM 3703 C CA . VAL A 1 474 ? 0.405 -37.156 -8.883 1 94.12 474 VAL A CA 1
ATOM 3704 C C . VAL A 1 474 ? -0.655 -38.062 -9.539 1 94.12 474 VAL A C 1
ATOM 3706 O O . VAL A 1 474 ? -0.325 -39 -10.234 1 94.12 474 VAL A O 1
ATOM 3709 N N . ILE A 1 475 ? -1.948 -37.656 -9.266 1 92.12 475 ILE A N 1
ATOM 3710 C CA . ILE A 1 475 ? -3.074 -38.438 -9.773 1 92.12 475 ILE A CA 1
ATOM 3711 C C . ILE A 1 475 ? -3.887 -37.594 -10.75 1 92.12 475 ILE A C 1
ATOM 3713 O O . ILE A 1 475 ? -4.203 -36.438 -10.469 1 92.12 475 ILE A O 1
ATOM 3717 N N . PRO A 1 476 ? -4.156 -38.219 -11.883 1 93.25 476 PRO A N 1
ATOM 3718 C CA . PRO A 1 476 ? -4.984 -37.469 -12.82 1 93.25 476 PRO A CA 1
ATOM 3719 C C . PRO A 1 476 ? -6.367 -37.125 -12.266 1 93.25 476 PRO A C 1
ATOM 3721 O O . PRO A 1 476 ? -6.93 -37.938 -11.508 1 93.25 476 PRO A O 1
ATOM 3724 N N . HIS A 1 477 ? -6.941 -35.938 -12.664 1 90.81 477 HIS A N 1
ATOM 3725 C CA . HIS A 1 477 ? -8.266 -35.562 -12.188 1 90.81 477 HIS A CA 1
ATOM 3726 C C . HIS A 1 477 ? -9.172 -35.156 -13.344 1 90.81 477 HIS A C 1
ATOM 3728 O O . HIS A 1 477 ? -10.102 -35.906 -13.695 1 90.81 477 HIS A O 1
ATOM 3734 N N . VAL A 1 478 ? -8.852 -33.969 -13.922 1 90.62 478 VAL A N 1
ATOM 3735 C CA . VAL A 1 478 ? -9.688 -33.5 -15.023 1 90.62 478 VAL A CA 1
ATOM 3736 C C . VAL A 1 478 ? -8.82 -33.219 -16.25 1 90.62 478 VAL A C 1
ATOM 3738 O O . VAL A 1 478 ? -7.613 -32.969 -16.125 1 90.62 478 VAL A O 1
ATOM 3741 N N . LEU A 1 479 ? -9.398 -33.406 -17.531 1 90.06 479 LEU A N 1
ATOM 3742 C CA . LEU A 1 479 ? -8.797 -33.094 -18.812 1 90.06 479 LEU A CA 1
ATOM 3743 C C . LEU A 1 479 ? -7.73 -34.094 -19.203 1 90.06 479 LEU A C 1
ATOM 3745 O O . LEU A 1 479 ? -6.738 -33.75 -19.844 1 90.06 479 LEU A O 1
ATOM 3749 N N . THR A 1 480 ? -7.844 -35.188 -18.625 1 88.44 480 THR A N 1
ATOM 3750 C CA . THR A 1 480 ? -6.977 -36.312 -18.938 1 88.44 480 THR A CA 1
ATOM 3751 C C . THR A 1 480 ? -7.805 -37.531 -19.328 1 88.44 480 THR A C 1
ATOM 3753 O O . THR A 1 480 ? -8.992 -37.625 -19.016 1 88.44 480 THR A O 1
ATOM 3756 N N . PHE A 1 481 ? -7.191 -38.375 -20.047 1 84.81 481 PHE A N 1
ATOM 3757 C CA . PHE A 1 481 ? -7.871 -39.625 -20.391 1 84.81 481 PHE A CA 1
ATOM 3758 C C . PHE A 1 481 ? -6.898 -40.781 -20.375 1 84.81 481 PHE A C 1
ATOM 3760 O O . PHE A 1 481 ? -5.695 -40.594 -20.562 1 84.81 481 PHE A O 1
ATOM 3767 N N . ALA A 1 482 ? -7.469 -41.969 -20.031 1 85.06 482 ALA A N 1
ATOM 3768 C CA . ALA A 1 482 ? -6.699 -43.219 -20.062 1 85.06 482 ALA A CA 1
ATOM 3769 C C . ALA A 1 482 ? -6.977 -44 -21.328 1 85.06 482 ALA A C 1
ATOM 3771 O O . ALA A 1 482 ? -8.109 -44.406 -21.578 1 85.06 482 ALA A O 1
ATOM 3772 N N . PRO A 1 483 ? -5.914 -44.062 -22.125 1 76.69 483 PRO A N 1
ATOM 3773 C CA . PRO A 1 483 ? -6.164 -44.875 -23.312 1 76.69 483 PRO A CA 1
ATOM 3774 C C . PRO A 1 483 ? -6.48 -46.344 -22.969 1 76.69 483 PRO A C 1
ATOM 3776 O O . PRO A 1 483 ? -5.895 -46.906 -22.047 1 76.69 483 PRO A O 1
ATOM 3779 N N . ARG A 1 484 ? -7.652 -46.969 -23.344 1 63.53 484 ARG A N 1
ATOM 3780 C CA . ARG A 1 484 ? -8.156 -48.312 -23.062 1 63.53 484 ARG A CA 1
ATOM 3781 C C . ARG A 1 484 ? -7.051 -49.344 -23.172 1 63.53 484 ARG A C 1
ATOM 3783 O O . ARG A 1 484 ? -7.008 -50.312 -22.406 1 63.53 484 ARG A O 1
ATOM 3790 N N . GLU A 1 485 ? -6.27 -49.25 -24.172 1 56.47 485 GLU A N 1
ATOM 3791 C CA . GLU A 1 485 ? -5.34 -50.312 -24.484 1 56.47 485 GLU A CA 1
ATOM 3792 C C . GLU A 1 485 ? -4.043 -50.188 -23.703 1 56.47 485 GLU A C 1
ATOM 3794 O O . GLU A 1 485 ? -3.141 -51.031 -23.828 1 56.47 485 GLU A O 1
ATOM 3799 N N . SER A 1 486 ? -3.992 -49.062 -23.109 1 57.38 486 SER A N 1
ATOM 3800 C CA . SER A 1 486 ? -2.686 -48.938 -22.484 1 57.38 486 SER A CA 1
ATOM 3801 C C . SER A 1 486 ? -2.631 -49.688 -21.156 1 57.38 486 SER A C 1
ATOM 3803 O O . SER A 1 486 ? -3.646 -49.844 -20.469 1 57.38 486 SER A O 1
ATOM 3805 N N . SER A 1 487 ? -1.763 -50.625 -21.031 1 54.66 487 SER A N 1
ATOM 3806 C CA . SER A 1 487 ? -1.434 -51.281 -19.781 1 54.66 487 SER A CA 1
ATOM 3807 C C . SER A 1 487 ? -0.962 -50.281 -18.734 1 54.66 487 SER A C 1
ATOM 3809 O O . SER A 1 487 ? -0.321 -49.281 -19.062 1 54.66 487 SER A O 1
ATOM 3811 N N . GLY A 1 488 ? -1.571 -50.312 -17.5 1 59.31 488 GLY A N 1
ATOM 3812 C CA . GLY A 1 488 ? -1.115 -49.625 -16.297 1 59.31 488 GLY A CA 1
ATOM 3813 C C . GLY A 1 488 ? -1.771 -48.281 -16.078 1 59.31 488 GLY A C 1
ATOM 3814 O O . GLY A 1 488 ? -2.844 -48.031 -16.625 1 59.31 488 GLY A O 1
ATOM 3815 N N . ASN A 1 489 ? -1.22 -47.469 -15.328 1 70.44 489 ASN A N 1
ATOM 3816 C CA . ASN A 1 489 ? -1.705 -46.156 -14.898 1 70.44 489 ASN A CA 1
ATOM 3817 C C . ASN A 1 489 ? -1.238 -45.031 -15.836 1 70.44 489 ASN A C 1
ATOM 3819 O O . ASN A 1 489 ? -0.672 -44.031 -15.391 1 70.44 489 ASN A O 1
ATOM 3823 N N . CYS A 1 490 ? -1.486 -45.344 -17.25 1 81.25 490 CYS A N 1
ATOM 3824 C CA . CYS A 1 490 ? -1.075 -44.344 -18.25 1 81.25 490 CYS A CA 1
ATOM 3825 C C . CYS A 1 490 ? -2.189 -43.344 -18.5 1 81.25 490 CYS A C 1
ATOM 3827 O O . CYS A 1 490 ? -3.305 -43.719 -18.859 1 81.25 490 CYS A O 1
ATOM 3829 N N . TYR A 1 491 ? -1.919 -42.094 -18.281 1 88.12 491 TYR A N 1
ATOM 3830 C CA . TYR A 1 491 ? -2.863 -41 -18.516 1 88.12 491 TYR A CA 1
ATOM 3831 C C . TYR A 1 491 ? -2.254 -39.938 -19.438 1 88.12 491 TYR A C 1
ATOM 3833 O O . TYR A 1 491 ? -1.084 -39.594 -19.281 1 88.12 491 TYR A O 1
ATOM 3841 N N . LEU A 1 492 ? -3.096 -39.562 -20.422 1 86.5 492 LEU A N 1
ATOM 3842 C CA . LEU A 1 492 ? -2.656 -38.562 -21.391 1 86.5 492 LEU A CA 1
ATOM 3843 C C . LEU A 1 492 ? -3.58 -37.344 -21.375 1 86.5 492 LEU A C 1
ATOM 3845 O O . LEU A 1 492 ? -4.754 -37.469 -21.016 1 86.5 492 LEU A O 1
ATOM 3849 N N . PRO A 1 493 ? -2.984 -36.188 -21.719 1 86.31 493 PRO A N 1
ATOM 3850 C CA . PRO A 1 493 ? -3.854 -35 -21.828 1 86.31 493 PRO A CA 1
ATOM 3851 C C . PRO A 1 493 ? -4.828 -35.094 -23 1 86.31 493 PRO A C 1
ATOM 3853 O O . PRO A 1 493 ? -4.492 -35.656 -24.047 1 86.31 493 PRO A O 1
ATOM 3856 N N . ILE A 1 494 ? -5.992 -34.469 -22.828 1 83.81 494 ILE A N 1
ATOM 3857 C CA . ILE A 1 494 ? -6.973 -34.406 -23.891 1 83.81 494 ILE A CA 1
ATOM 3858 C C . ILE A 1 494 ? -6.531 -33.375 -24.938 1 83.81 494 ILE A C 1
ATOM 3860 O O . ILE A 1 494 ? -6.176 -32.25 -24.594 1 83.81 494 ILE A O 1
ATOM 3864 N N . GLN A 1 495 ? -6.449 -33.812 -26.141 1 81.25 495 GLN A N 1
ATOM 3865 C CA . GLN A 1 495 ? -6.086 -32.938 -27.234 1 81.25 495 GLN A CA 1
ATOM 3866 C C . GLN A 1 495 ? -7.195 -32.844 -28.281 1 81.25 495 GLN A C 1
ATOM 3868 O O . GLN A 1 495 ? -7.879 -33.844 -28.531 1 81.25 495 GLN A O 1
ATOM 3873 N N . THR A 1 496 ? -7.293 -31.625 -28.734 1 76.19 496 THR A N 1
ATOM 3874 C CA . THR A 1 496 ? -8.211 -31.484 -29.859 1 76.19 496 THR A CA 1
ATOM 3875 C C . THR A 1 496 ? -7.492 -31.75 -31.188 1 76.19 496 THR A C 1
ATOM 3877 O O . THR A 1 496 ? -6.27 -31.609 -31.266 1 76.19 496 THR A O 1
ATOM 3880 N N . SER A 1 497 ? -8.219 -32.344 -32.188 1 68.44 497 SER A N 1
ATOM 3881 C CA . SER A 1 497 ? -7.625 -32.719 -33.469 1 68.44 497 SER A CA 1
ATOM 3882 C C . SER A 1 497 ? -7.156 -31.484 -34.25 1 68.44 497 SER A C 1
ATOM 3884 O O . SER A 1 497 ? -6.195 -31.547 -35 1 68.44 497 SER A O 1
ATOM 3886 N N . GLN A 1 498 ? -7.801 -30.391 -34.125 1 67.06 498 GLN A N 1
ATOM 3887 C CA . GLN A 1 498 ? -7.449 -29.141 -34.781 1 67.06 498 GLN A CA 1
ATOM 3888 C C . GLN A 1 498 ? -7.59 -27.953 -33.875 1 67.06 498 GLN A C 1
ATOM 3890 O O . GLN A 1 498 ? -8.18 -28.062 -32.781 1 67.06 498 GLN A O 1
ATOM 3895 N N . ILE A 1 499 ? -6.742 -27 -34.312 1 68.69 499 ILE A N 1
ATOM 3896 C CA . ILE A 1 499 ? -6.938 -25.734 -33.625 1 68.69 499 ILE A CA 1
ATOM 3897 C C . ILE A 1 499 ? -8.414 -25.344 -33.656 1 68.69 499 ILE A C 1
ATOM 3899 O O . ILE A 1 499 ? -9 -25.203 -34.719 1 68.69 499 ILE A O 1
ATOM 3903 N N . MET A 1 500 ? -9.039 -25.422 -32.531 1 66.5 500 MET A N 1
ATOM 3904 C CA . MET A 1 500 ? -10.484 -25.25 -32.406 1 66.5 500 MET A CA 1
ATOM 3905 C C . MET A 1 500 ? -10.906 -23.859 -32.875 1 66.5 500 MET A C 1
ATOM 3907 O O . MET A 1 500 ? -11.938 -23.719 -33.531 1 66.5 500 MET A O 1
ATOM 3911 N N . ASP A 1 501 ? -10.172 -22.875 -32.531 1 75.06 501 ASP A N 1
ATOM 3912 C CA . ASP A 1 501 ? -10.562 -21.5 -32.844 1 75.06 501 ASP A CA 1
ATOM 3913 C C . ASP A 1 501 ? -9.352 -20.672 -33.25 1 75.06 501 ASP A C 1
ATOM 3915 O O . ASP A 1 501 ? -8.477 -20.375 -32.438 1 75.06 501 ASP A O 1
ATOM 3919 N N . LYS A 1 502 ? -9.266 -20.344 -34.469 1 79.81 502 LYS A N 1
ATOM 3920 C CA . LYS A 1 502 ? -8.133 -19.594 -35.031 1 79.81 502 LYS A CA 1
ATOM 3921 C C . LYS A 1 502 ? -8.148 -18.156 -34.531 1 79.81 502 LYS A C 1
ATOM 3923 O O . LYS A 1 502 ? -7.145 -17.438 -34.625 1 79.81 502 LYS A O 1
ATOM 3928 N N . ASP A 1 503 ? -9.25 -17.797 -34.031 1 84.06 503 ASP A N 1
ATOM 3929 C CA . ASP A 1 503 ? -9.367 -16.406 -33.562 1 84.06 503 ASP A CA 1
ATOM 3930 C C . ASP A 1 503 ? -8.836 -16.25 -32.156 1 84.06 503 ASP A C 1
ATOM 3932 O O . ASP A 1 503 ? -8.711 -15.125 -31.656 1 84.06 503 ASP A O 1
ATOM 3936 N N . VAL A 1 504 ? -8.555 -17.375 -31.562 1 85.88 504 VAL A N 1
ATOM 3937 C CA . VAL A 1 504 ? -7.93 -17.312 -30.25 1 85.88 504 VAL A CA 1
ATOM 3938 C C . VAL A 1 504 ? -6.414 -17.203 -30.391 1 85.88 504 VAL A C 1
ATOM 3940 O O . VAL A 1 504 ? -5.758 -18.125 -30.875 1 85.88 504 VAL A O 1
ATOM 3943 N N . LEU A 1 505 ? -5.883 -16.094 -29.984 1 85.81 505 LEU A N 1
ATOM 3944 C CA . LEU A 1 505 ? -4.469 -15.82 -30.219 1 85.81 505 LEU A CA 1
ATOM 3945 C C . LEU A 1 505 ? -3.629 -16.219 -29.016 1 85.81 505 LEU A C 1
ATOM 3947 O O . LEU A 1 505 ? -2.449 -16.562 -29.156 1 85.81 505 LEU A O 1
ATOM 3951 N N . THR A 1 506 ? -4.207 -16.047 -27.828 1 90.31 506 THR A N 1
ATOM 3952 C CA . THR A 1 506 ? -3.486 -16.406 -26.609 1 90.31 506 THR A CA 1
ATOM 3953 C C . THR A 1 506 ? -4.445 -16.938 -25.547 1 90.31 506 THR A C 1
ATOM 3955 O O . THR A 1 506 ? -5.625 -16.578 -25.547 1 90.31 506 THR A O 1
ATOM 3958 N N . GLU A 1 507 ? -3.861 -17.891 -24.812 1 90.81 507 GLU A N 1
ATOM 3959 C CA . GLU A 1 507 ? -4.613 -18.469 -23.703 1 90.81 507 GLU A CA 1
ATOM 3960 C C . GLU A 1 507 ? -3.928 -18.188 -22.375 1 90.81 507 GLU A C 1
ATOM 3962 O O . GLU A 1 507 ? -2.701 -18.078 -22.297 1 90.81 507 GLU A O 1
ATOM 3967 N N . SER A 1 508 ? -4.762 -18.078 -21.406 1 93.94 508 SER A N 1
ATOM 3968 C CA . SER A 1 508 ? -4.234 -17.875 -20.062 1 93.94 508 SER A CA 1
ATOM 3969 C C . SER A 1 508 ? -3.852 -19.203 -19.422 1 93.94 508 SER A C 1
ATOM 3971 O O . SER A 1 508 ? -4.004 -20.266 -20.031 1 93.94 508 SER A O 1
ATOM 3973 N N . ASN A 1 509 ? -3.354 -19.062 -18.203 1 93.56 509 ASN A N 1
ATOM 3974 C CA . ASN A 1 509 ? -3.191 -20.234 -17.359 1 93.56 509 ASN A CA 1
ATOM 3975 C C . ASN A 1 509 ? -4.539 -20.797 -16.891 1 93.56 509 ASN A C 1
ATOM 3977 O O . ASN A 1 509 ? -5.59 -20.266 -17.281 1 93.56 509 ASN A O 1
ATOM 3981 N N . LEU A 1 510 ? -4.438 -21.875 -16.25 1 95.19 510 LEU A N 1
ATOM 3982 C CA . LEU A 1 510 ? -5.613 -22.516 -15.656 1 95.19 510 LEU A CA 1
ATOM 3983 C C . LEU A 1 510 ? -5.668 -22.281 -14.156 1 95.19 510 LEU A C 1
ATOM 3985 O O . LEU A 1 510 ? -4.785 -22.719 -13.414 1 95.19 510 LEU A O 1
ATOM 3989 N N . VAL A 1 511 ? -6.785 -21.609 -13.773 1 96.5 511 VAL A N 1
ATOM 3990 C CA . VAL A 1 511 ? -6.887 -21.266 -12.359 1 96.5 511 VAL A CA 1
ATOM 3991 C C . VAL A 1 511 ? -7.922 -22.156 -11.68 1 96.5 511 VAL A C 1
ATOM 3993 O O . VAL A 1 511 ? -9.055 -22.281 -12.164 1 96.5 511 VAL A O 1
ATOM 3996 N N . VAL A 1 512 ? -7.496 -22.766 -10.617 1 94.38 512 VAL A N 1
ATOM 3997 C CA . VAL A 1 512 ? -8.438 -23.516 -9.797 1 94.38 512 VAL A CA 1
ATOM 3998 C C . VAL A 1 512 ? -8.828 -22.688 -8.57 1 94.38 512 VAL A C 1
ATOM 4000 O O . VAL A 1 512 ? -7.961 -22.219 -7.832 1 94.38 512 VAL A O 1
ATOM 4003 N N . LEU A 1 513 ? -10.133 -22.531 -8.352 1 91.19 513 LEU A N 1
ATOM 4004 C CA . LEU A 1 513 ? -10.602 -21.734 -7.219 1 91.19 513 LEU A CA 1
ATOM 4005 C C . LEU A 1 513 ? -10.555 -22.562 -5.934 1 91.19 513 LEU A C 1
ATOM 4007 O O . LEU A 1 513 ? -10.836 -23.75 -5.941 1 91.19 513 LEU A O 1
ATOM 4011 N N . PRO A 1 514 ? -10.133 -21.859 -4.902 1 78.5 514 PRO A N 1
ATOM 4012 C CA . PRO A 1 514 ? -10.062 -22.562 -3.617 1 78.5 514 PRO A CA 1
ATOM 4013 C C . PRO A 1 514 ? -11.43 -22.734 -2.961 1 78.5 514 PRO A C 1
ATOM 4015 O O . PRO A 1 514 ? -11.641 -22.297 -1.833 1 78.5 514 PRO A O 1
ATOM 4018 N N . THR A 1 515 ? -12.32 -23.25 -3.572 1 77.88 515 THR A N 1
ATOM 4019 C CA . THR A 1 515 ? -13.664 -23.438 -3.045 1 77.88 515 THR A CA 1
ATOM 4020 C C . THR A 1 515 ? -13.93 -24.922 -2.791 1 77.88 515 THR A C 1
ATOM 4022 O O . THR A 1 515 ? -13.125 -25.781 -3.164 1 77.88 515 THR A O 1
ATOM 4025 N N . GLN A 1 516 ? -14.992 -25.125 -2.102 1 74.75 516 GLN A N 1
ATOM 4026 C CA . GLN A 1 516 ? -15.383 -26.5 -1.843 1 74.75 516 GLN A CA 1
ATOM 4027 C C . GLN A 1 516 ? -15.719 -27.234 -3.141 1 74.75 516 GLN A C 1
ATOM 4029 O O . GLN A 1 516 ? -15.367 -28.406 -3.307 1 74.75 516 GLN A O 1
ATOM 4034 N N . ASN A 1 517 ? -16.312 -26.344 -3.959 1 78.25 517 ASN A N 1
ATOM 4035 C CA . ASN A 1 517 ? -16.578 -26.906 -5.273 1 78.25 517 ASN A CA 1
ATOM 4036 C C . ASN A 1 517 ? -15.398 -26.719 -6.223 1 78.25 517 ASN A C 1
ATOM 4038 O O . ASN A 1 517 ? -14.766 -25.656 -6.223 1 78.25 517 ASN A O 1
ATOM 4042 N N . PHE A 1 518 ? -15.133 -27.828 -6.852 1 86.12 518 PHE A N 1
ATOM 4043 C CA . PHE A 1 518 ? -14.031 -27.766 -7.812 1 86.12 518 PHE A CA 1
ATOM 4044 C C . PHE A 1 518 ? -14.445 -26.953 -9.039 1 86.12 518 PHE A C 1
ATOM 4046 O O . PHE A 1 518 ? -15.25 -27.422 -9.852 1 86.12 518 PHE A O 1
ATOM 4053 N N . ILE A 1 519 ? -13.969 -25.719 -9.078 1 91.88 519 ILE A N 1
ATOM 4054 C CA . ILE A 1 519 ? -14.219 -24.812 -10.188 1 91.88 519 ILE A CA 1
ATOM 4055 C C . ILE A 1 519 ? -12.891 -24.328 -10.773 1 91.88 519 ILE A C 1
ATOM 4057 O O . ILE A 1 519 ? -11.945 -24.047 -10.031 1 91.88 519 ILE A O 1
ATOM 4061 N N . TYR A 1 520 ? -12.781 -24.359 -12.055 1 94.69 520 TYR A N 1
ATOM 4062 C CA . TYR A 1 520 ? -11.57 -23.812 -12.648 1 94.69 520 TYR A CA 1
ATOM 4063 C C . TYR A 1 520 ? -11.906 -22.812 -13.75 1 94.69 520 TYR A C 1
ATOM 4065 O O . TYR A 1 520 ? -13.008 -22.844 -14.305 1 94.69 520 TYR A O 1
ATOM 4073 N N . VAL A 1 521 ? -11.047 -21.906 -13.945 1 96.38 521 VAL A N 1
ATOM 4074 C CA . VAL A 1 521 ? -11.281 -20.766 -14.828 1 96.38 521 VAL A CA 1
ATOM 4075 C C . VAL A 1 521 ? -10.141 -20.656 -15.836 1 96.38 521 VAL A C 1
ATOM 4077 O O . VAL A 1 521 ? -8.977 -20.844 -15.492 1 96.38 521 VAL A O 1
ATOM 4080 N N . ILE A 1 522 ? -10.477 -20.375 -17.109 1 95.25 522 ILE A N 1
ATOM 4081 C CA . ILE A 1 522 ? -9.523 -20.047 -18.172 1 95.25 522 ILE A CA 1
ATOM 4082 C C . ILE A 1 522 ? -9.977 -18.797 -18.906 1 95.25 522 ILE A C 1
ATOM 4084 O O . ILE A 1 522 ? -11.164 -18.453 -18.8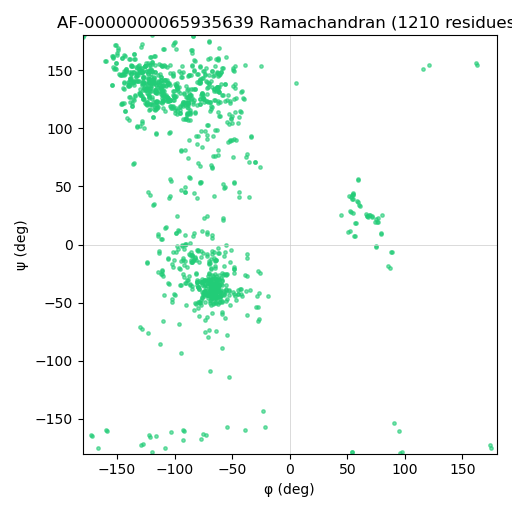91 1 95.25 522 ILE A O 1
ATOM 4088 N N . ALA A 1 523 ? -9.023 -18.094 -19.422 1 96.44 523 ALA A N 1
ATOM 4089 C CA . ALA A 1 523 ? -9.336 -16.938 -20.234 1 96.44 523 ALA A CA 1
ATOM 4090 C C . ALA A 1 523 ? -8.578 -16.984 -21.562 1 96.44 523 ALA A C 1
ATOM 4092 O O . ALA A 1 523 ? -7.48 -17.531 -21.641 1 96.44 523 ALA A O 1
ATOM 4093 N N . THR A 1 524 ? -9.18 -16.406 -22.609 1 93.62 524 THR A N 1
ATOM 4094 C CA . THR A 1 524 ? -8.555 -16.359 -23.922 1 93.62 524 THR A CA 1
ATOM 4095 C C . THR A 1 524 ? -8.648 -14.953 -24.5 1 93.62 524 THR A C 1
ATOM 4097 O O . THR A 1 524 ? -9.578 -14.203 -24.203 1 93.62 524 THR A O 1
ATOM 4100 N N . TYR A 1 525 ? -7.637 -14.586 -25.234 1 94.44 525 TYR A N 1
ATOM 4101 C CA . TYR A 1 525 ? -7.664 -13.367 -26.031 1 94.44 525 TYR A CA 1
ATOM 4102 C C . TYR A 1 525 ? -8.227 -13.648 -27.422 1 94.44 525 TYR A C 1
ATOM 4104 O O . TYR A 1 525 ? -7.559 -14.266 -28.266 1 94.44 525 TYR A O 1
ATOM 4112 N N . ASP A 1 526 ? -9.398 -13.086 -27.719 1 91.12 526 ASP A N 1
ATOM 4113 C CA . ASP A 1 526 ? -10.164 -13.406 -28.922 1 91.12 526 ASP A CA 1
ATOM 4114 C C . ASP A 1 526 ? -10.297 -12.18 -29.828 1 91.12 526 ASP A C 1
ATOM 4116 O O . ASP A 1 526 ? -10.672 -11.102 -29.359 1 91.12 526 ASP A O 1
ATOM 4120 N N . ILE A 1 527 ? -10.031 -12.414 -31.109 1 89.44 527 ILE A N 1
ATOM 4121 C CA . ILE A 1 527 ? -10.125 -11.297 -32.062 1 89.44 527 ILE A CA 1
ATOM 4122 C C . ILE A 1 527 ? -11.32 -11.508 -33 1 89.44 527 ILE A C 1
ATOM 4124 O O . ILE A 1 527 ? -11.469 -10.789 -33.969 1 89.44 527 ILE A O 1
ATOM 4128 N N . SER A 1 528 ? -12.094 -12.5 -32.812 1 79.88 528 SER A N 1
ATOM 4129 C CA . SER A 1 528 ? -13.18 -12.867 -33.719 1 79.88 528 SER A CA 1
ATOM 4130 C C . SER A 1 528 ? -14.289 -11.828 -33.688 1 79.88 528 SER A C 1
ATOM 4132 O O . SER A 1 528 ? -15.055 -11.711 -34.656 1 79.88 528 SER A O 1
ATOM 4134 N N . ARG A 1 529 ? -14.234 -11.203 -32.719 1 75.31 529 ARG A N 1
ATOM 4135 C CA . ARG A 1 529 ? -15.32 -10.234 -32.594 1 75.31 529 ARG A CA 1
ATOM 4136 C C . ARG A 1 529 ? -14.906 -8.875 -33.156 1 75.31 529 ARG A C 1
ATOM 4138 O O . ARG A 1 529 ? -13.758 -8.695 -33.594 1 75.31 529 ARG A O 1
ATOM 4145 N N . GLY A 1 530 ? -15.898 -8.047 -33.75 1 76 530 GLY A N 1
ATOM 4146 C CA . GLY A 1 530 ? -15.562 -6.703 -34.188 1 76 530 GLY A CA 1
ATOM 4147 C C . GLY A 1 530 ? -14.531 -6.023 -33.312 1 76 530 GLY A C 1
ATOM 4148 O O . GLY A 1 530 ? -13.555 -5.457 -33.812 1 76 530 GLY A O 1
ATOM 4149 N N . ASP A 1 531 ? -14.711 -6.281 -32 1 87.31 531 ASP A N 1
ATOM 4150 C CA . ASP A 1 531 ? -13.742 -5.836 -31.016 1 87.31 531 ASP A CA 1
ATOM 4151 C C . ASP A 1 531 ? -13.031 -7.023 -30.359 1 87.31 531 ASP A C 1
ATOM 4153 O O . ASP A 1 531 ? -13.625 -8.094 -30.203 1 87.31 531 ASP A O 1
ATOM 4157 N N . HIS A 1 532 ? -11.766 -6.816 -30.172 1 93.19 532 HIS A N 1
ATOM 4158 C CA . HIS A 1 532 ? -11.062 -7.84 -29.406 1 93.19 532 HIS A CA 1
ATOM 4159 C C . HIS A 1 532 ? -11.688 -8.023 -28.016 1 93.19 532 HIS A C 1
ATOM 4161 O O . HIS A 1 532 ? -12.391 -7.129 -27.531 1 93.19 532 HIS A O 1
ATOM 4167 N N . ALA A 1 533 ? -11.57 -9.18 -27.484 1 95 533 ALA A N 1
ATOM 4168 C CA . ALA A 1 533 ? -12.148 -9.438 -26.172 1 95 533 ALA A CA 1
ATOM 4169 C C . ALA A 1 533 ? -11.328 -10.461 -25.406 1 95 533 ALA A C 1
ATOM 4171 O O . ALA A 1 533 ? -10.656 -11.312 -26 1 95 533 ALA A O 1
ATOM 4172 N N . ILE A 1 534 ? -11.305 -10.273 -24.156 1 96.06 534 ILE A N 1
ATOM 4173 C CA . ILE A 1 534 ? -10.867 -11.352 -23.281 1 96.06 534 ILE A CA 1
ATOM 4174 C C . ILE A 1 534 ? -12.078 -12.164 -22.828 1 96.06 534 ILE A C 1
ATOM 4176 O O . ILE A 1 534 ? -12.969 -11.641 -22.156 1 96.06 534 ILE A O 1
ATOM 4180 N N . VAL A 1 535 ? -12.031 -13.414 -23.188 1 94.5 535 VAL A N 1
ATOM 4181 C CA . VAL A 1 535 ? -13.188 -14.266 -22.906 1 94.5 535 VAL A CA 1
ATOM 4182 C C . VAL A 1 535 ? -12.859 -15.219 -21.75 1 94.5 535 VAL A C 1
ATOM 4184 O O . VAL A 1 535 ? -11.883 -15.969 -21.828 1 94.5 535 VAL A O 1
ATOM 4187 N N . TYR A 1 536 ? -13.703 -15.164 -20.75 1 96.62 536 TYR A N 1
ATOM 4188 C CA . TYR A 1 536 ? -13.547 -16.047 -19.609 1 96.62 536 TYR A CA 1
ATOM 4189 C C . TYR A 1 536 ? -14.43 -17.281 -19.734 1 96.62 536 TYR A C 1
ATOM 4191 O O . TYR A 1 536 ? -15.578 -17.188 -20.172 1 96.62 536 TYR A O 1
ATOM 4199 N N . TYR A 1 537 ? -13.82 -18.375 -19.422 1 93.69 537 TYR A N 1
ATOM 4200 C CA . TYR A 1 537 ? -14.531 -19.641 -19.328 1 93.69 537 TYR A CA 1
ATOM 4201 C C . TYR A 1 537 ? -14.484 -20.188 -17.906 1 93.69 537 TYR A C 1
ATOM 4203 O O . TYR A 1 537 ? -13.398 -20.453 -17.359 1 93.69 537 TYR A O 1
ATOM 4211 N N . VAL A 1 538 ? -15.656 -20.312 -17.344 1 94.56 538 VAL A N 1
ATOM 4212 C CA . VAL A 1 538 ? -15.758 -20.812 -15.977 1 94.56 538 VAL A CA 1
ATOM 4213 C C . VAL A 1 538 ? -16.422 -22.188 -15.992 1 94.56 538 VAL A C 1
ATOM 4215 O O . VAL A 1 538 ? -17.578 -22.328 -16.422 1 94.56 538 VAL A O 1
ATOM 4218 N N . TYR A 1 539 ? -15.625 -23.188 -15.398 1 92.06 539 TYR A N 1
ATOM 4219 C CA . TYR A 1 539 ? -16.094 -24.562 -15.5 1 92.06 539 TYR A CA 1
ATOM 4220 C C . TYR A 1 539 ? -16.391 -25.141 -14.117 1 92.06 539 TYR A C 1
ATOM 4222 O O . TYR A 1 539 ? -15.594 -24.969 -13.188 1 92.06 539 TYR A O 1
ATOM 4230 N N . ASP A 1 540 ? -17.516 -25.734 -14.062 1 87.31 540 ASP A N 1
ATOM 4231 C CA . ASP A 1 540 ? -17.875 -26.609 -12.938 1 87.31 540 ASP A CA 1
ATOM 4232 C C . ASP A 1 540 ? -18.062 -28.047 -13.398 1 87.31 540 ASP A C 1
ATOM 4234 O O . ASP A 1 540 ? -19.172 -28.453 -13.727 1 87.31 540 ASP A O 1
ATOM 4238 N N . PRO A 1 541 ? -17 -28.797 -13.242 1 83.75 541 PRO A N 1
ATOM 4239 C CA . PRO A 1 541 ? -17.094 -30.156 -13.773 1 83.75 541 PRO A CA 1
ATOM 4240 C C . PRO A 1 541 ? -18.031 -31.047 -12.969 1 83.75 541 PRO A C 1
ATOM 4242 O O . PRO A 1 541 ? -18.594 -32 -13.508 1 83.75 541 PRO A O 1
ATOM 4245 N N . ILE A 1 542 ? -18.141 -30.797 -11.766 1 77.12 542 ILE A N 1
ATOM 4246 C CA . ILE A 1 542 ? -19.031 -31.625 -10.945 1 77.12 542 ILE A CA 1
ATOM 4247 C C . ILE A 1 542 ? -20.484 -31.438 -11.398 1 77.12 542 ILE A C 1
ATOM 4249 O O . ILE A 1 542 ? -21.219 -32.406 -11.555 1 77.12 542 ILE A O 1
ATOM 4253 N N . ARG A 1 543 ? -20.797 -30.234 -11.703 1 74.81 543 ARG A N 1
ATOM 4254 C CA . ARG A 1 543 ? -22.156 -29.938 -12.148 1 74.81 543 ARG A CA 1
ATOM 4255 C C . ARG A 1 543 ? -22.25 -29.984 -13.664 1 74.81 543 ARG A C 1
ATOM 4257 O O . ARG A 1 543 ? -23.344 -29.828 -14.227 1 74.81 543 ARG A O 1
ATOM 4264 N N . THR A 1 544 ? -21.234 -30.219 -14.297 1 78 544 THR A N 1
ATOM 4265 C CA . THR A 1 544 ? -21.156 -30.25 -15.75 1 78 544 THR A CA 1
ATOM 4266 C C . THR A 1 544 ? -21.703 -28.969 -16.359 1 78 544 THR A C 1
ATOM 4268 O O . THR A 1 544 ? -22.516 -29.016 -17.281 1 78 544 THR A O 1
ATOM 4271 N N . ILE A 1 545 ? -21.359 -27.891 -15.719 1 79 545 ILE A N 1
ATOM 4272 C CA . ILE A 1 545 ? -21.797 -26.578 -16.188 1 79 545 ILE A CA 1
ATOM 4273 C C . ILE A 1 545 ? -20.594 -25.719 -16.547 1 79 545 ILE A C 1
ATOM 4275 O O . ILE A 1 545 ? -19.516 -25.859 -15.945 1 79 545 ILE A O 1
ATOM 4279 N N . SER A 1 546 ? -20.75 -24.98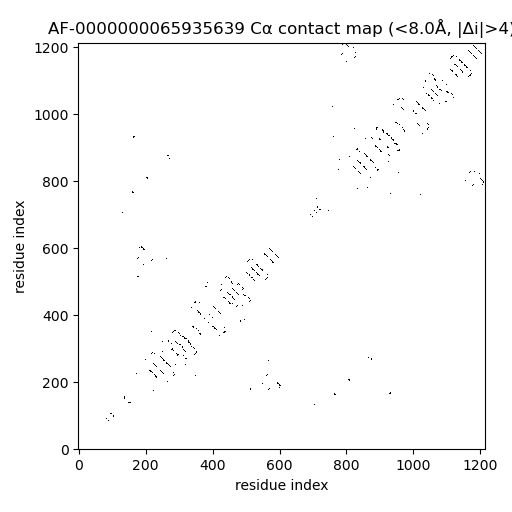4 -17.641 1 84.25 546 SER A N 1
ATOM 4280 C CA . SER A 1 546 ? -19.734 -24 -18.031 1 84.25 546 SER A CA 1
ATOM 4281 C C . SER A 1 546 ? -20.359 -22.688 -18.453 1 84.25 546 SER A C 1
ATOM 4283 O O . SER A 1 546 ? -21.469 -22.672 -19.016 1 84.25 546 SER A O 1
ATOM 4285 N N . TYR A 1 547 ? -19.766 -21.641 -18 1 88.25 547 TYR A N 1
ATOM 4286 C CA . TYR A 1 547 ? -20.219 -20.312 -18.375 1 88.25 547 TYR A CA 1
ATOM 4287 C C . TYR A 1 547 ? -19.109 -19.547 -19.094 1 88.25 547 TYR A C 1
ATOM 4289 O O . TYR A 1 547 ? -17.922 -19.812 -18.891 1 88.25 547 TYR A O 1
ATOM 4297 N N . THR A 1 548 ? -19.594 -18.703 -19.969 1 90.94 548 THR A N 1
ATOM 4298 C CA . THR A 1 548 ? -18.641 -17.859 -20.688 1 90.94 548 THR A CA 1
ATOM 4299 C C . THR A 1 548 ? -19.016 -16.391 -20.562 1 90.94 548 THR A C 1
ATOM 4301 O O . THR A 1 548 ? -20.203 -16.047 -20.531 1 90.94 548 THR A O 1
ATOM 4304 N N . HIS A 1 549 ? -18.031 -15.578 -20.375 1 94.44 549 HIS A N 1
ATOM 4305 C CA . HIS A 1 549 ? -18.219 -14.133 -20.375 1 94.44 549 HIS A CA 1
ATOM 4306 C C . HIS A 1 549 ? -17.078 -13.43 -21.109 1 94.44 549 HIS A C 1
ATOM 4308 O O . HIS A 1 549 ? -15.906 -13.711 -20.859 1 94.44 549 HIS A O 1
ATOM 4314 N N . ALA A 1 550 ? -17.484 -12.445 -21.922 1 94.25 550 ALA A N 1
ATOM 4315 C CA . ALA A 1 550 ? -16.5 -11.734 -22.719 1 94.25 550 ALA A CA 1
ATOM 4316 C C . ALA A 1 550 ? -16.344 -10.289 -22.25 1 94.25 550 ALA A C 1
ATOM 4318 O O . ALA A 1 550 ? -17.344 -9.602 -22.016 1 94.25 550 ALA A O 1
ATOM 4319 N N . PHE A 1 551 ? -15.117 -9.867 -22.062 1 95 551 PHE A N 1
ATOM 4320 C CA . PHE A 1 551 ? -14.789 -8.469 -21.812 1 95 551 PHE A CA 1
ATOM 4321 C C . PHE A 1 551 ? -14.227 -7.812 -23.062 1 95 551 PHE A C 1
ATOM 4323 O O . PHE A 1 551 ? -13.109 -8.117 -23.484 1 95 551 PHE A O 1
ATOM 4330 N N . ARG A 1 552 ? -14.953 -6.84 -23.516 1 93.38 552 ARG A N 1
ATOM 4331 C CA . ARG A 1 552 ? -14.539 -6.176 -24.75 1 93.38 552 ARG A CA 1
ATOM 4332 C C . ARG A 1 552 ? -13.398 -5.195 -24.484 1 93.38 552 ARG A C 1
ATOM 4334 O O . ARG A 1 552 ? -13.398 -4.5 -23.469 1 93.38 552 ARG A O 1
ATOM 4341 N N . LEU A 1 553 ? -12.539 -5.25 -25.391 1 91.62 553 LEU A N 1
ATOM 4342 C CA . LEU A 1 553 ? -11.398 -4.355 -25.266 1 91.62 553 LEU A CA 1
ATOM 4343 C C . LEU A 1 553 ? -11.562 -3.139 -26.172 1 91.62 553 LEU A C 1
ATOM 4345 O O . LEU A 1 553 ? -12.141 -3.24 -27.266 1 91.62 553 LEU A O 1
ATOM 4349 N N . THR A 1 554 ? -11.086 -2.006 -25.719 1 85.12 554 THR A N 1
ATOM 4350 C CA . THR A 1 554 ? -11.18 -0.777 -26.5 1 85.12 554 THR A CA 1
ATOM 4351 C C . THR A 1 554 ? -10.008 -0.662 -27.469 1 85.12 554 THR A C 1
ATOM 4353 O O . THR A 1 554 ? -10.031 0.162 -28.375 1 85.12 554 THR A O 1
ATOM 4356 N N . THR A 1 555 ? -9.078 -1.454 -27.266 1 83.75 555 THR A N 1
ATOM 4357 C CA . THR A 1 555 ? -7.902 -1.39 -28.125 1 83.75 555 THR A CA 1
ATOM 4358 C C . THR A 1 555 ? -7.68 -2.717 -28.844 1 83.75 555 THR A C 1
ATOM 4360 O O . THR A 1 555 ? -8.047 -3.775 -28.328 1 83.75 555 THR A O 1
ATOM 4363 N N . LYS A 1 556 ? -7.156 -2.484 -30.078 1 87.44 556 LYS A N 1
ATOM 4364 C CA . LYS A 1 556 ? -6.867 -3.668 -30.891 1 87.44 556 LYS A CA 1
ATOM 4365 C C . LYS A 1 556 ? -5.363 -3.889 -31.016 1 87.44 556 LYS A C 1
ATOM 4367 O O . LYS A 1 556 ? -4.586 -2.932 -31.031 1 87.44 556 LYS A O 1
ATOM 4372 N N . GLY A 1 557 ? -5.031 -5.145 -30.969 1 90.88 557 GLY A N 1
ATOM 4373 C CA . GLY A 1 557 ? -3.623 -5.48 -31.109 1 90.88 557 GLY A CA 1
ATOM 4374 C C . GLY A 1 557 ? -3.355 -6.973 -31.047 1 90.88 557 GLY A C 1
ATOM 4375 O O . GLY A 1 557 ? -4.289 -7.777 -31.031 1 90.88 557 GLY A O 1
ATOM 4376 N N . ARG A 1 558 ? -2.119 -7.332 -31.203 1 91.38 558 ARG A N 1
ATOM 4377 C CA . ARG A 1 558 ? -1.684 -8.719 -31.125 1 91.38 558 ARG A CA 1
ATOM 4378 C C . ARG A 1 558 ? -1.167 -9.055 -29.719 1 91.38 558 ARG A C 1
ATOM 4380 O O . ARG A 1 558 ? -0.142 -8.523 -29.297 1 91.38 558 ARG A O 1
ATOM 4387 N N . PRO A 1 559 ? -1.887 -9.961 -29.078 1 92.25 559 PRO A N 1
ATOM 4388 C CA . PRO A 1 559 ? -1.447 -10.289 -27.719 1 92.25 559 PRO A CA 1
ATOM 4389 C C . PRO A 1 559 ? -0.199 -11.164 -27.703 1 92.25 559 PRO A C 1
ATOM 4391 O O . PRO A 1 559 ? -0.003 -11.984 -28.594 1 92.25 559 PRO A O 1
ATOM 4394 N N . ASP A 1 560 ? 0.638 -11.039 -26.672 1 90.06 560 ASP A N 1
ATOM 4395 C CA . ASP A 1 560 ? 1.806 -11.898 -26.5 1 90.06 560 ASP A CA 1
ATOM 4396 C C . ASP A 1 560 ? 1.789 -12.594 -25.141 1 90.06 560 ASP A C 1
ATOM 4398 O O . ASP A 1 560 ? 2.559 -13.523 -24.906 1 90.06 560 ASP A O 1
ATOM 4402 N N . PHE A 1 561 ? 0.952 -12.055 -24.344 1 92.5 561 PHE A N 1
ATOM 4403 C CA . PHE A 1 561 ? 0.937 -12.625 -23 1 92.5 561 PHE A CA 1
ATOM 4404 C C . PHE A 1 561 ? -0.418 -12.414 -22.344 1 92.5 561 PHE A C 1
ATOM 4406 O O . PHE A 1 561 ? -1.03 -11.359 -22.484 1 92.5 561 PHE A O 1
ATOM 4413 N N . LEU A 1 562 ? -0.943 -13.43 -21.656 1 95.06 562 LEU A N 1
ATOM 4414 C CA . LEU A 1 562 ? -2.164 -13.352 -20.859 1 95.06 562 LEU A CA 1
ATOM 4415 C C . LEU A 1 562 ? -2.07 -14.234 -19.625 1 95.06 562 LEU A C 1
ATOM 4417 O O . LEU A 1 562 ? -1.794 -15.43 -19.719 1 95.06 562 LEU A O 1
ATOM 4421 N N . ARG A 1 563 ? -2.219 -13.641 -18.5 1 96.06 563 ARG A N 1
ATOM 4422 C CA . ARG A 1 563 ? -2.199 -14.359 -17.219 1 96.06 563 ARG A CA 1
ATOM 4423 C C . ARG A 1 563 ? -3.328 -13.891 -16.312 1 96.06 563 ARG A C 1
ATOM 4425 O O . ARG A 1 563 ? -3.633 -12.695 -16.25 1 96.06 563 ARG A O 1
ATOM 4432 N N . ILE A 1 564 ? -3.928 -14.875 -15.609 1 96.75 564 ILE A N 1
ATOM 4433 C CA . ILE A 1 564 ? -5.012 -14.516 -14.695 1 96.75 564 ILE A CA 1
ATOM 4434 C C . ILE A 1 564 ? -4.809 -15.211 -13.352 1 96.75 564 ILE A C 1
ATOM 4436 O O . ILE A 1 564 ? -4.078 -16.203 -13.266 1 96.75 564 ILE A O 1
ATOM 4440 N N . GLU A 1 565 ? -5.273 -14.688 -12.328 1 97.12 565 GLU A N 1
ATOM 4441 C CA . GLU A 1 565 ? -5.449 -15.242 -10.984 1 97.12 565 GLU A CA 1
ATOM 4442 C C . GLU A 1 565 ? -6.812 -14.883 -10.414 1 97.12 565 GLU A C 1
ATOM 4444 O O . GLU A 1 565 ? -7.191 -13.703 -10.391 1 97.12 565 GLU A O 1
ATOM 4449 N N . CYS A 1 566 ? -7.535 -15.883 -10.008 1 96.44 566 CYS A N 1
ATOM 4450 C CA . CYS A 1 566 ? -8.922 -15.641 -9.641 1 96.44 566 CYS A CA 1
ATOM 4451 C C . CYS A 1 566 ? -9.188 -16.062 -8.203 1 96.44 566 CYS A C 1
ATOM 4453 O O . CYS A 1 566 ? -8.484 -16.922 -7.664 1 96.44 566 CYS A O 1
ATOM 4455 N N . PHE A 1 567 ? -10.172 -15.461 -7.617 1 94.06 567 PHE A N 1
ATOM 4456 C CA . PHE A 1 567 ? -10.625 -15.75 -6.262 1 94.06 567 PHE A CA 1
ATOM 4457 C C . PHE A 1 567 ? -12.094 -15.383 -6.09 1 94.06 567 PHE A C 1
ATOM 4459 O O . PHE A 1 567 ? -12.664 -14.68 -6.922 1 94.06 567 PHE A O 1
ATOM 4466 N N . VAL A 1 568 ? -12.656 -15.914 -5.094 1 94.06 568 VAL A N 1
ATOM 4467 C CA . VAL A 1 568 ? -14.055 -15.617 -4.785 1 94.06 568 VAL A CA 1
ATOM 4468 C C . VAL A 1 568 ? -14.125 -14.547 -3.703 1 94.06 568 VAL A C 1
ATOM 4470 O O . VAL A 1 568 ? -13.359 -14.57 -2.736 1 94.06 568 VAL A O 1
ATOM 4473 N N . TRP A 1 569 ? -14.977 -13.602 -3.955 1 93.69 569 TRP A N 1
ATOM 4474 C CA . TRP A 1 569 ? -15.227 -12.539 -2.984 1 93.69 569 TRP A CA 1
ATOM 4475 C C . TRP A 1 569 ? -16.703 -12.148 -2.979 1 93.69 569 TRP A C 1
ATOM 4477 O O . TRP A 1 569 ? -17.219 -11.656 -3.98 1 93.69 569 TRP A O 1
ATOM 4487 N N . ASP A 1 570 ? -17.453 -12.375 -1.872 1 90.38 570 ASP A N 1
ATOM 4488 C CA . ASP A 1 570 ? -18.859 -12.078 -1.689 1 90.38 570 ASP A CA 1
ATOM 4489 C C . ASP A 1 570 ? -19.703 -12.719 -2.793 1 90.38 570 ASP A C 1
ATOM 4491 O O . ASP A 1 570 ? -20.484 -12.039 -3.461 1 90.38 570 ASP A O 1
ATOM 4495 N N . ASP A 1 571 ? -19.469 -13.898 -3.168 1 89.62 571 ASP A N 1
ATOM 4496 C CA . ASP A 1 571 ? -20.266 -14.758 -4.043 1 89.62 571 ASP A CA 1
ATOM 4497 C C . ASP A 1 571 ? -20.047 -14.391 -5.512 1 89.62 571 ASP A C 1
ATOM 4499 O O . ASP A 1 571 ? -20.828 -14.805 -6.375 1 89.62 571 ASP A O 1
ATOM 4503 N N . ASP A 1 572 ? -19.094 -13.547 -5.746 1 93.06 572 ASP A N 1
ATOM 4504 C CA . ASP A 1 572 ? -18.734 -13.203 -7.121 1 93.06 572 ASP A CA 1
ATOM 4505 C C . ASP A 1 572 ? -17.359 -13.734 -7.48 1 93.06 572 ASP A C 1
ATOM 4507 O O . ASP A 1 572 ? -16.516 -13.953 -6.598 1 93.06 572 ASP A O 1
ATOM 4511 N N . LEU A 1 573 ? -17.188 -13.938 -8.758 1 95.5 573 LEU A N 1
ATOM 4512 C CA . LEU A 1 573 ? -15.859 -14.32 -9.242 1 95.5 573 LEU A CA 1
ATOM 4513 C C . LEU A 1 573 ? -15.023 -13.078 -9.57 1 95.5 573 LEU A C 1
ATOM 4515 O O . LEU A 1 573 ? -15.445 -12.234 -10.359 1 95.5 573 LEU A O 1
ATOM 4519 N N . TRP A 1 574 ? -13.969 -12.961 -8.867 1 95.38 574 TRP A N 1
ATOM 4520 C CA . TRP A 1 574 ? -13.008 -11.891 -9.133 1 95.38 574 TRP A CA 1
ATOM 4521 C C . TRP A 1 574 ? -11.711 -12.453 -9.719 1 95.38 574 TRP A C 1
ATOM 4523 O O . TRP A 1 574 ? -11.211 -13.484 -9.25 1 95.38 574 TRP A O 1
ATOM 4533 N N . CYS A 1 575 ? -11.172 -11.789 -10.742 1 96.69 575 CYS A N 1
ATOM 4534 C CA . CYS A 1 575 ? -9.914 -12.234 -11.344 1 96.69 575 CYS A CA 1
ATOM 4535 C C . CYS A 1 575 ? -8.977 -11.062 -11.57 1 96.69 575 CYS A C 1
ATOM 4537 O O . CYS A 1 575 ? -9.398 -10 -12.047 1 96.69 575 CYS A O 1
ATOM 4539 N N . HIS A 1 576 ? -7.789 -11.219 -11.094 1 96.25 576 HIS A N 1
ATOM 4540 C CA . HIS A 1 576 ? -6.711 -10.344 -11.547 1 96.25 576 HIS A CA 1
ATOM 4541 C C . HIS A 1 576 ? -6.246 -10.727 -12.945 1 96.25 576 HIS A C 1
ATOM 4543 O O . HIS A 1 576 ? -5.902 -11.883 -13.195 1 96.25 576 HIS A O 1
ATOM 4549 N N . GLN A 1 577 ? -6.258 -9.766 -13.812 1 95 577 GLN A N 1
ATOM 4550 C CA . GLN A 1 577 ? -5.891 -10.047 -15.195 1 95 577 GLN A CA 1
ATOM 4551 C C . GLN A 1 577 ? -4.738 -9.156 -15.648 1 95 577 GLN A C 1
ATOM 4553 O O . GLN A 1 577 ? -4.727 -7.953 -15.375 1 95 577 GLN A O 1
ATOM 4558 N N . PHE A 1 578 ? -3.758 -9.789 -16.203 1 94.62 578 PHE A N 1
ATOM 4559 C CA . PHE A 1 578 ? -2.645 -9.078 -16.828 1 94.62 578 PHE A CA 1
ATOM 4560 C C . PHE A 1 578 ? -2.418 -9.57 -18.25 1 94.62 578 PHE A C 1
ATOM 4562 O O . PHE A 1 578 ? -2.295 -10.773 -18.484 1 94.62 578 PHE A O 1
ATOM 4569 N N . TYR A 1 579 ? -2.418 -8.617 -19.188 1 93.31 579 TYR A N 1
ATOM 4570 C CA . TYR A 1 579 ? -2.09 -9 -20.547 1 93.31 579 TYR A CA 1
ATOM 4571 C C . TYR A 1 579 ? -1.258 -7.922 -21.234 1 93.31 579 TYR A C 1
ATOM 4573 O O . TYR A 1 579 ? -1.308 -6.754 -20.844 1 93.31 579 TYR A O 1
ATOM 4581 N N . ARG A 1 580 ? -0.502 -8.398 -22.109 1 92.5 580 ARG A N 1
ATOM 4582 C CA . ARG A 1 580 ? 0.345 -7.543 -22.938 1 92.5 580 ARG A CA 1
ATOM 4583 C C . ARG A 1 580 ? 0.041 -7.738 -24.422 1 92.5 580 ARG A C 1
ATOM 4585 O O . ARG A 1 580 ? -0.253 -8.852 -24.859 1 92.5 580 ARG A O 1
ATOM 4592 N N . PHE A 1 581 ? 0.06 -6.617 -25.141 1 90.69 581 PHE A N 1
ATOM 4593 C CA . PHE A 1 581 ? -0.211 -6.707 -26.578 1 90.69 581 PHE A CA 1
ATOM 4594 C C . PHE A 1 581 ? 0.504 -5.594 -27.328 1 90.69 581 PHE A C 1
ATOM 4596 O O . PHE A 1 581 ? 0.861 -4.57 -26.75 1 90.69 581 PHE A O 1
ATOM 4603 N N . GLU A 1 582 ? 0.803 -5.898 -28.5 1 91.56 582 GLU A N 1
ATOM 4604 C CA . GLU A 1 582 ? 1.312 -4.875 -29.406 1 91.56 582 GLU A CA 1
ATOM 4605 C C . GLU A 1 582 ? 0.172 -4.133 -30.094 1 91.56 582 GLU A C 1
ATOM 4607 O O . GLU A 1 582 ? -0.541 -4.707 -30.922 1 91.56 582 GLU A O 1
ATOM 4612 N N . ALA A 1 583 ? 0.105 -2.883 -29.703 1 88.69 583 ALA A N 1
ATOM 4613 C CA . ALA A 1 583 ? -1.008 -2.096 -30.234 1 88.69 583 ALA A CA 1
ATOM 4614 C C . ALA A 1 583 ? -0.833 -1.826 -31.719 1 88.69 583 ALA A C 1
ATOM 4616 O O . ALA A 1 583 ? 0.255 -1.459 -32.156 1 88.69 583 ALA A O 1
ATOM 4617 N N . ASP A 1 584 ? -1.935 -1.944 -32.406 1 84.81 584 ASP A N 1
ATOM 4618 C CA . ASP A 1 584 ? -1.903 -1.705 -33.844 1 84.81 584 ASP A CA 1
ATOM 4619 C C . ASP A 1 584 ? -1.654 -0.231 -34.156 1 84.81 584 ASP A C 1
ATOM 4621 O O . ASP A 1 584 ? -0.963 0.1 -35.125 1 84.81 584 ASP A O 1
ATOM 4625 N N . SER A 1 585 ? -2.152 0.669 -33.375 1 83 585 SER A N 1
ATOM 4626 C CA . SER A 1 585 ? -2.105 2.105 -33.625 1 83 585 SER A CA 1
ATOM 4627 C C . SER A 1 585 ? -0.703 2.662 -33.406 1 83 585 SER A C 1
ATOM 4629 O O . SER A 1 585 ? -0.237 3.512 -34.156 1 83 585 SER A O 1
ATOM 4631 N N . THR A 1 586 ? -0.013 2.217 -32.375 1 80.38 586 THR A N 1
ATOM 4632 C CA . THR A 1 586 ? 1.255 2.836 -32 1 80.38 586 THR A CA 1
ATOM 4633 C C . THR A 1 586 ? 2.414 1.867 -32.219 1 80.38 586 THR A C 1
ATOM 4635 O O . THR A 1 586 ? 3.58 2.254 -32.125 1 80.38 586 THR A O 1
ATOM 4638 N N . ASN A 1 587 ? 2.174 0.683 -32.562 1 82.62 587 ASN A N 1
ATOM 4639 C CA . ASN A 1 587 ? 3.197 -0.35 -32.719 1 82.62 587 ASN A CA 1
ATOM 4640 C C . ASN A 1 587 ? 4.066 -0.439 -31.453 1 82.62 587 ASN A C 1
ATOM 4642 O O . ASN A 1 587 ? 5.281 -0.618 -31.547 1 82.62 587 ASN A O 1
ATOM 4646 N N . SER A 1 588 ? 3.453 -0.103 -30.375 1 84.31 588 SER A N 1
ATOM 4647 C CA . SER A 1 588 ? 4.148 -0.199 -29.094 1 84.31 588 SER A CA 1
ATOM 4648 C C . SER A 1 588 ? 3.512 -1.256 -28.203 1 84.31 588 SER A C 1
ATOM 4650 O O . SER A 1 588 ? 2.322 -1.554 -28.328 1 84.31 588 SER A O 1
ATOM 4652 N N . THR A 1 589 ? 4.414 -1.868 -27.453 1 87.06 589 THR A N 1
ATOM 4653 C CA . THR A 1 589 ? 3.93 -2.873 -26.5 1 87.06 589 THR A CA 1
ATOM 4654 C C . THR A 1 589 ? 3.229 -2.213 -25.328 1 87.06 589 THR A C 1
ATOM 4656 O O . THR A 1 589 ? 3.779 -1.307 -24.688 1 87.06 589 THR A O 1
ATOM 4659 N N . THR A 1 590 ? 2.012 -2.598 -25.125 1 85.56 590 THR A N 1
ATOM 4660 C CA . THR A 1 590 ? 1.214 -2.059 -24.031 1 85.56 590 THR A CA 1
ATOM 4661 C C . THR A 1 590 ? 0.824 -3.164 -23.062 1 85.56 590 THR A C 1
ATOM 4663 O O . THR A 1 590 ? 0.552 -4.293 -23.469 1 85.56 590 THR A O 1
ATOM 4666 N N . SER A 1 591 ? 0.908 -2.809 -21.812 1 89.12 591 SER A N 1
ATOM 4667 C CA . SER A 1 591 ? 0.487 -3.723 -20.75 1 89.12 591 SER A CA 1
ATOM 4668 C C . SER A 1 591 ? -0.767 -3.215 -20.047 1 89.12 591 SER A C 1
ATOM 4670 O O . SER A 1 591 ? -0.918 -2.01 -19.828 1 89.12 591 SER A O 1
ATOM 4672 N N . VAL A 1 592 ? -1.662 -4.152 -19.703 1 88.75 592 VAL A N 1
ATOM 4673 C CA . VAL A 1 592 ? -2.885 -3.811 -18.984 1 88.75 592 VAL A CA 1
ATOM 4674 C C . VAL A 1 592 ? -3.033 -4.711 -17.766 1 88.75 592 VAL A C 1
ATOM 4676 O O . VAL A 1 592 ? -2.809 -5.922 -17.844 1 88.75 592 VAL A O 1
ATOM 4679 N N . GLU A 1 593 ? -3.25 -4.125 -16.625 1 90.62 593 GLU A N 1
ATOM 4680 C CA . GLU A 1 593 ? -3.521 -4.812 -15.367 1 90.62 593 GLU A CA 1
ATOM 4681 C C . GLU A 1 593 ? -4.832 -4.34 -14.75 1 90.62 593 GLU A C 1
ATOM 4683 O O . GLU A 1 593 ? -5.008 -3.148 -14.484 1 90.62 593 GLU A O 1
ATOM 4688 N N . ASN A 1 594 ? -5.754 -5.301 -14.516 1 89.81 594 ASN A N 1
ATOM 4689 C CA . ASN A 1 594 ? -7.039 -4.938 -13.922 1 89.81 594 ASN A CA 1
ATOM 4690 C C . ASN A 1 594 ? -7.617 -6.082 -13.094 1 89.81 594 ASN A C 1
ATOM 4692 O O . ASN A 1 594 ? -7.117 -7.207 -13.141 1 89.81 594 ASN A O 1
ATOM 4696 N N . LEU A 1 595 ? -8.578 -5.688 -12.305 1 91.69 595 LEU A N 1
ATOM 4697 C CA . LEU A 1 595 ? -9.453 -6.656 -11.648 1 91.69 595 LEU A CA 1
ATOM 4698 C C . LEU A 1 595 ? -10.789 -6.758 -12.375 1 91.69 595 LEU A C 1
ATOM 4700 O O . LEU A 1 595 ? -11.383 -5.742 -12.75 1 91.69 595 LEU A O 1
ATOM 4704 N N . VAL A 1 596 ? -11.172 -7.977 -12.609 1 94.75 596 VAL A N 1
ATOM 4705 C CA . VAL A 1 596 ? -12.469 -8.18 -13.258 1 94.75 596 VAL A CA 1
ATOM 4706 C C . VAL A 1 596 ? -13.391 -8.961 -12.328 1 94.75 596 VAL A C 1
ATOM 4708 O O . VAL A 1 596 ? -12.945 -9.828 -11.578 1 94.75 596 VAL A O 1
ATOM 4711 N N . ARG A 1 597 ? -14.609 -8.578 -12.398 1 94.5 597 ARG A N 1
ATOM 4712 C CA . ARG A 1 597 ? -15.664 -9.242 -11.641 1 94.5 597 ARG A CA 1
ATOM 4713 C C . ARG A 1 597 ? -16.688 -9.891 -12.57 1 94.5 597 ARG A C 1
ATOM 4715 O O . ARG A 1 597 ? -17.125 -9.273 -13.539 1 94.5 597 ARG A O 1
ATOM 4722 N N . ILE A 1 598 ? -17 -11.094 -12.336 1 95.12 598 ILE A N 1
ATOM 4723 C CA . ILE A 1 598 ? -18.078 -11.766 -13.031 1 95.12 598 ILE A CA 1
ATOM 4724 C C . ILE A 1 598 ? -19.141 -12.227 -12.031 1 95.12 598 ILE A C 1
ATOM 4726 O O . ILE A 1 598 ? -18.844 -13.031 -11.141 1 95.12 598 ILE A O 1
ATOM 4730 N N . ARG A 1 599 ? -20.328 -11.742 -12.211 1 92.75 599 ARG A N 1
ATOM 4731 C CA . ARG A 1 599 ? -21.469 -12.109 -11.375 1 92.75 599 ARG A CA 1
ATOM 4732 C C . ARG A 1 599 ? -22.453 -12.977 -12.156 1 92.75 599 ARG A C 1
ATOM 4734 O O . ARG A 1 599 ? -22.844 -12.625 -13.273 1 92.75 599 ARG A O 1
ATOM 4741 N N . PHE A 1 600 ? -22.75 -14.016 -11.523 1 89.5 600 PHE A N 1
ATOM 4742 C CA . PHE A 1 600 ? -23.766 -14.898 -12.117 1 89.5 600 PHE A CA 1
ATOM 4743 C C . PHE A 1 600 ? -25.078 -14.781 -11.367 1 89.5 600 PHE A C 1
ATOM 4745 O O . PHE A 1 600 ? -25.125 -14.836 -10.141 1 89.5 600 PHE A O 1
ATOM 4752 N N . SER A 1 601 ? -26.094 -14.438 -12.117 1 86.12 601 SER A N 1
ATOM 4753 C CA . SER A 1 601 ? -27.406 -14.336 -11.492 1 86.12 601 SER A CA 1
ATOM 4754 C C . SER A 1 601 ? -28.453 -15.094 -12.297 1 86.12 601 SER A C 1
ATOM 4756 O O . SER A 1 601 ? -28.266 -15.375 -13.484 1 86.12 601 SER A O 1
ATOM 4758 N N . CYS A 1 602 ? -29.578 -15.523 -11.492 1 81.06 602 CYS A N 1
ATOM 4759 C CA . CYS A 1 602 ? -30.703 -16.203 -12.133 1 81.06 602 CYS A CA 1
ATOM 4760 C C . CYS A 1 602 ? -31.766 -15.195 -12.57 1 81.06 602 CYS A C 1
ATOM 4762 O O . CYS A 1 602 ? -32.156 -14.312 -11.797 1 81.06 602 CYS A O 1
ATOM 4764 N N . ASN A 1 603 ? -31.969 -14.891 -13.867 1 69.5 603 ASN A N 1
ATOM 4765 C CA . ASN A 1 603 ? -33.062 -14.047 -14.297 1 69.5 603 ASN A CA 1
ATOM 4766 C C . ASN A 1 603 ? -34.438 -14.711 -14.023 1 69.5 603 ASN A C 1
ATOM 4768 O O . ASN A 1 603 ? -34.656 -15.859 -14.414 1 69.5 603 ASN A O 1
ATOM 4772 N N . ARG A 1 604 ? -35.156 -14.375 -12.922 1 55.12 604 ARG A N 1
ATOM 4773 C CA . ARG A 1 604 ? -36.531 -14.852 -12.695 1 55.12 604 ARG A CA 1
ATOM 4774 C C . ARG A 1 604 ? -37.406 -14.508 -13.883 1 55.12 604 ARG A C 1
ATOM 4776 O O . ARG A 1 604 ? -37.438 -13.367 -14.359 1 55.12 604 ARG A O 1
ATOM 4783 N N . SER A 1 605 ? -37.75 -15.453 -14.703 1 45.72 605 SER A N 1
ATOM 4784 C CA . SER A 1 605 ? -38.906 -15.203 -15.562 1 45.72 605 SER A CA 1
ATOM 4785 C C . SER A 1 605 ? -40.094 -14.734 -14.742 1 45.72 605 SER A C 1
ATOM 4787 O O . SER A 1 605 ? -40.406 -15.32 -13.703 1 45.72 605 SER A O 1
ATOM 4789 N N . LYS A 1 606 ? -40.5 -13.531 -14.789 1 41.22 606 LYS A N 1
ATOM 4790 C CA . LYS A 1 606 ? -41.906 -13.242 -14.398 1 41.22 606 LYS A CA 1
ATOM 4791 C C . LYS A 1 606 ? -42.844 -14.312 -14.922 1 41.22 606 LYS A C 1
ATOM 4793 O O . LYS A 1 606 ? -42.781 -14.688 -16.094 1 41.22 606 LYS A O 1
ATOM 4798 N N . PRO A 1 607 ? -43.656 -14.891 -13.898 1 35.38 607 PRO A N 1
ATOM 4799 C CA . PRO A 1 607 ? -44.812 -15.539 -14.555 1 35.38 607 PRO A CA 1
ATOM 4800 C C . PRO A 1 607 ? -45.594 -14.586 -15.453 1 35.38 607 PRO A C 1
ATOM 4802 O O . PRO A 1 607 ? -45.656 -13.383 -15.18 1 35.38 607 PRO A O 1
ATOM 4805 N N . MET B 1 1 ? 21.219 38 -37.625 1 19.69 1 MET B N 1
ATOM 4806 C CA . MET B 1 1 ? 22.641 38 -38 1 19.69 1 MET B CA 1
ATOM 4807 C C . MET B 1 1 ? 23.453 38.75 -36.938 1 19.69 1 MET B C 1
ATOM 4809 O O . MET B 1 1 ? 22.938 39.656 -36.281 1 19.69 1 MET B O 1
ATOM 4813 N N . LEU B 1 2 ? 25.016 38.531 -36.844 1 22.31 2 LEU B N 1
ATOM 4814 C CA . LEU B 1 2 ? 25.578 39.125 -35.656 1 22.31 2 LEU B CA 1
ATOM 4815 C C . LEU B 1 2 ? 25.734 40.656 -35.812 1 22.31 2 LEU B C 1
ATOM 4817 O O . LEU B 1 2 ? 26.469 41.094 -36.719 1 22.31 2 LEU B O 1
ATOM 4821 N N . SER B 1 3 ? 24.75 41.5 -36.156 1 18.23 3 SER B N 1
ATOM 4822 C CA . SER B 1 3 ? 25.281 42.75 -36.656 1 18.23 3 SER B CA 1
ATOM 4823 C C . SER B 1 3 ? 26.516 43.188 -35.844 1 18.23 3 SER B C 1
ATOM 4825 O O . SER B 1 3 ? 26.672 42.812 -34.688 1 18.23 3 SER B O 1
ATOM 4827 N N . TYR B 1 4 ? 27.516 44.062 -36.5 1 17.05 4 TYR B N 1
ATOM 4828 C CA . TYR B 1 4 ? 28.953 44.25 -36.344 1 17.05 4 TYR B CA 1
ATOM 4829 C C . TYR B 1 4 ? 29.281 44.656 -34.938 1 17.05 4 TYR B C 1
ATOM 4831 O O . TYR B 1 4 ? 30.375 44.375 -34.406 1 17.05 4 TYR B O 1
ATOM 4839 N N . GLN B 1 5 ? 28.625 45.875 -34.625 1 19.77 5 GLN B N 1
ATOM 4840 C CA . GLN B 1 5 ? 29.422 46.719 -33.719 1 19.77 5 GLN B CA 1
ATOM 4841 C C . GLN B 1 5 ? 29.812 45.938 -32.469 1 19.77 5 GLN B C 1
ATOM 4843 O O . GLN B 1 5 ? 28.984 45.281 -31.844 1 19.77 5 GLN B O 1
ATOM 4848 N N . ASP B 1 6 ? 31.062 45.844 -32 1 18.36 6 ASP B N 1
ATOM 4849 C CA . ASP B 1 6 ? 32.25 45.031 -31.688 1 18.36 6 ASP B CA 1
ATOM 4850 C C . ASP B 1 6 ? 32.188 44.562 -30.234 1 18.36 6 ASP B C 1
ATOM 4852 O O . ASP B 1 6 ? 31.406 45.062 -29.438 1 18.36 6 ASP B O 1
ATOM 4856 N N . LYS B 1 7 ? 33.312 43.969 -29.562 1 15.8 7 LYS B N 1
ATOM 4857 C CA . LYS B 1 7 ? 34.344 43.375 -28.719 1 15.8 7 LYS B CA 1
ATOM 4858 C C . LYS B 1 7 ? 34.531 44.188 -27.453 1 15.8 7 LYS B C 1
ATOM 4860 O O . LYS B 1 7 ? 35.344 43.844 -26.594 1 15.8 7 LYS B O 1
ATOM 4865 N N . VAL B 1 8 ? 34.188 45.406 -27.562 1 16.83 8 VAL B N 1
ATOM 4866 C CA . VAL B 1 8 ? 35 46.312 -26.766 1 16.83 8 VAL B CA 1
ATOM 4867 C C . VAL B 1 8 ? 35 45.875 -25.312 1 16.83 8 VAL B C 1
ATOM 4869 O O . VAL B 1 8 ? 34.125 45.156 -24.859 1 16.83 8 VAL B O 1
ATOM 4872 N N . GLY B 1 9 ? 35.281 46.812 -24.312 1 17.05 9 GLY B N 1
ATOM 4873 C CA . GLY B 1 9 ? 36.281 46.938 -23.266 1 17.05 9 GLY B CA 1
ATOM 4874 C C . GLY B 1 9 ? 35.875 46.25 -21.969 1 17.05 9 GLY B C 1
ATOM 4875 O O . GLY B 1 9 ? 34.781 46.406 -21.484 1 17.05 9 GLY B O 1
ATOM 4876 N N . ALA B 1 10 ? 36.188 44.906 -21.719 1 16.08 10 ALA B N 1
ATOM 4877 C CA . ALA B 1 10 ? 36.531 43.812 -20.812 1 16.08 10 ALA B CA 1
ATOM 4878 C C . ALA B 1 10 ? 37.062 44.375 -19.484 1 16.08 10 ALA B C 1
ATOM 4880 O O . ALA B 1 10 ? 37.312 43.594 -18.547 1 16.08 10 ALA B O 1
ATOM 4881 N N . PHE B 1 11 ? 37.875 45.312 -19.641 1 15.88 11 PHE B N 1
ATOM 4882 C CA . PHE B 1 11 ? 39.062 45.406 -18.828 1 15.88 11 PHE B CA 1
ATOM 4883 C C . PHE B 1 11 ? 38.719 45.5 -17.344 1 15.88 11 PHE B C 1
ATOM 4885 O O . PHE B 1 11 ? 39.25 44.75 -16.531 1 15.88 11 PHE B O 1
ATOM 4892 N N . TYR B 1 12 ? 38.531 46.656 -16.828 1 14.9 12 TYR B N 1
ATOM 4893 C CA . TYR B 1 12 ? 39.375 47.156 -15.766 1 14.9 12 TYR B CA 1
ATOM 4894 C C . TYR B 1 12 ? 38.844 46.781 -14.391 1 14.9 12 TYR B C 1
ATOM 4896 O O . TYR B 1 12 ? 39.594 46.312 -13.531 1 14.9 12 TYR B O 1
ATOM 4904 N N . LYS B 1 13 ? 37.562 47 -13.914 1 15.32 13 LYS B N 1
ATOM 4905 C CA . LYS B 1 13 ? 37.719 47.812 -12.727 1 15.32 13 LYS B CA 1
ATOM 4906 C C . LYS B 1 13 ? 37.906 46.969 -11.477 1 15.32 13 LYS B C 1
ATOM 4908 O O . LYS B 1 13 ? 37 46.219 -11.125 1 15.32 13 LYS B O 1
ATOM 4913 N N . ASP B 1 14 ? 38.938 46.344 -11.141 1 14.7 14 ASP B N 1
ATOM 4914 C CA . ASP B 1 14 ? 39.344 45.5 -10.031 1 14.7 14 ASP B CA 1
ATOM 4915 C C . ASP B 1 14 ? 39 46.125 -8.688 1 14.7 14 ASP B C 1
ATOM 4917 O O . ASP B 1 14 ? 39.125 45.5 -7.641 1 14.7 14 ASP B O 1
ATOM 4921 N N . ASN B 1 15 ? 38.812 47.281 -8.531 1 14.98 15 ASN B N 1
ATOM 4922 C CA . ASN B 1 15 ? 39.625 47.812 -7.426 1 14.98 15 ASN B CA 1
ATOM 4923 C C . ASN B 1 15 ? 39.156 47.25 -6.086 1 14.98 15 ASN B C 1
ATOM 4925 O O . ASN B 1 15 ? 37.969 47 -5.891 1 14.98 15 ASN B O 1
ATOM 4929 N N . ALA B 1 16 ? 40.062 46.844 -4.957 1 15.76 16 ALA B N 1
ATOM 4930 C CA . ALA B 1 16 ? 40.438 46.125 -3.744 1 15.76 16 ALA B CA 1
ATOM 4931 C C . ALA B 1 16 ? 39.781 46.75 -2.514 1 15.76 16 ALA B C 1
ATOM 4933 O O . ALA B 1 16 ? 39.875 46.188 -1.413 1 15.76 16 ALA B O 1
ATOM 4934 N N . ARG B 1 17 ? 38.906 47.562 -2.506 1 15.52 17 ARG B N 1
ATOM 4935 C CA . ARG B 1 17 ? 39.281 48.406 -1.362 1 15.52 17 ARG B CA 1
ATOM 4936 C C . ARG B 1 17 ? 39.031 47.656 -0.049 1 15.52 17 ARG B C 1
ATOM 4938 O O . ARG B 1 17 ? 38.031 46.938 0.085 1 15.52 17 ARG B O 1
ATOM 4945 N N . ALA B 1 18 ? 39.969 47.531 0.956 1 15.86 18 ALA B N 1
ATOM 4946 C CA . ALA B 1 18 ? 40.438 46.938 2.203 1 15.86 18 ALA B CA 1
ATOM 4947 C C . ALA B 1 18 ? 39.531 47.344 3.375 1 15.86 18 ALA B C 1
ATOM 4949 O O . ALA B 1 18 ? 39.5 48.5 3.756 1 15.86 18 ALA B O 1
ATOM 4950 N N . ASN B 1 19 ? 38.344 47.406 3.355 1 15.7 19 ASN B N 1
ATOM 4951 C CA . ASN B 1 19 ? 37.969 48.281 4.445 1 15.7 19 ASN B CA 1
ATOM 4952 C C . ASN B 1 19 ? 38.594 47.875 5.766 1 15.7 19 ASN B C 1
ATOM 4954 O O . ASN B 1 19 ? 38.75 46.688 6.031 1 15.7 19 ASN B O 1
ATOM 4958 N N . SER B 1 20 ? 39.312 48.688 6.363 1 14.59 20 SER B N 1
ATOM 4959 C CA . SER B 1 20 ? 40.062 48.844 7.609 1 14.59 20 SER B CA 1
ATOM 4960 C C . SER B 1 20 ? 39.188 48.5 8.82 1 14.59 20 SER B C 1
ATOM 4962 O O . SER B 1 20 ? 38.031 48.938 8.891 1 14.59 20 SER B O 1
ATOM 4964 N N . SER B 1 21 ? 39.406 47.375 9.391 1 15.95 21 SER B N 1
ATOM 4965 C CA . SER B 1 21 ? 39.344 46.844 10.75 1 15.95 21 SER B CA 1
ATOM 4966 C C . SER B 1 21 ? 39.781 47.906 11.773 1 15.95 21 SER B C 1
ATOM 4968 O O . SER B 1 21 ? 40.969 48.25 11.859 1 15.95 21 SER B O 1
ATOM 4970 N N . ARG B 1 22 ? 39.031 48.75 11.898 1 15.91 22 ARG B N 1
ATOM 4971 C CA . ARG B 1 22 ? 39.5 49.562 13 1 15.91 22 ARG B CA 1
ATOM 4972 C C . ARG B 1 22 ? 39.438 48.812 14.32 1 15.91 22 ARG B C 1
ATOM 4974 O O . ARG B 1 22 ? 38.375 48.375 14.742 1 15.91 22 ARG B O 1
ATOM 4981 N N . LEU B 1 23 ? 40.5 48.188 14.711 1 16.25 23 LEU B N 1
ATOM 4982 C CA . LEU B 1 23 ? 40.969 47.781 16.031 1 16.25 23 LEU B CA 1
ATOM 4983 C C . LEU B 1 23 ? 41.062 48.969 16.969 1 16.25 23 LEU B C 1
ATOM 4985 O O . LEU B 1 23 ? 41.969 49.812 16.828 1 16.25 23 LEU B O 1
ATOM 4989 N N . SER B 1 24 ? 40.219 49.781 17.156 1 16.31 24 SER B N 1
ATOM 4990 C CA . SER B 1 24 ? 40.688 50.844 18.062 1 16.31 24 SER B CA 1
ATOM 4991 C C . SER B 1 24 ? 41.062 50.25 19.406 1 16.31 24 SER B C 1
ATOM 4993 O O . SER B 1 24 ? 40.375 49.375 19.938 1 16.31 24 SER B O 1
ATOM 4995 N N . LEU B 1 25 ? 42.469 50.5 19.859 1 16.48 25 LEU B N 1
ATOM 4996 C CA . LEU B 1 25 ? 43.344 50.375 21.016 1 16.48 25 LEU B CA 1
ATOM 4997 C C . LEU B 1 25 ? 42.719 51 22.25 1 16.48 25 LEU B C 1
ATOM 4999 O O . LEU B 1 25 ? 43.375 51.062 23.312 1 16.48 25 LEU B O 1
ATOM 5003 N N . VAL B 1 26 ? 41.688 51.625 22.359 1 18.7 26 VAL B N 1
ATOM 5004 C CA . VAL B 1 26 ? 41.875 52.594 23.438 1 18.7 26 VAL B CA 1
ATOM 5005 C C . VAL B 1 26 ? 42.219 51.875 24.734 1 18.7 26 VAL B C 1
ATOM 5007 O O . VAL B 1 26 ? 41.656 50.812 25.031 1 18.7 26 VAL B O 1
ATOM 5010 N N . THR B 1 27 ? 43.375 52.25 25.531 1 17.17 27 THR B N 1
ATOM 5011 C CA . THR B 1 27 ? 44.25 52 26.672 1 17.17 27 THR B CA 1
ATOM 5012 C C . THR B 1 27 ? 43.469 51.938 27.969 1 17.17 27 THR B C 1
ATOM 5014 O O . THR B 1 27 ? 43.906 51.375 28.953 1 17.17 27 THR B O 1
ATOM 5017 N N . GLU B 1 28 ? 42.406 52.781 28.188 1 18.83 28 GLU B N 1
ATOM 5018 C CA . GLU B 1 28 ? 42.562 53.344 29.531 1 18.83 28 GLU B CA 1
ATOM 5019 C C . GLU B 1 28 ? 42.531 52.25 30.594 1 18.83 28 GLU B C 1
ATOM 5021 O O . GLU B 1 28 ? 42.031 51.156 30.359 1 18.83 28 GLU B O 1
ATOM 5026 N N . ASP B 1 29 ? 42.875 52.5 31.938 1 17.62 29 ASP B N 1
ATOM 5027 C CA . ASP B 1 29 ? 43.406 52.188 33.25 1 17.62 29 ASP B CA 1
ATOM 5028 C C . ASP B 1 29 ? 42.406 51.312 34.031 1 17.62 29 ASP B C 1
ATOM 5030 O O . ASP B 1 29 ? 42.781 50.688 35.031 1 17.62 29 ASP B O 1
ATOM 5034 N N . GLN B 1 30 ? 41.062 51.469 33.906 1 19.17 30 GLN B N 1
ATOM 5035 C CA . GLN B 1 30 ? 40.625 51.5 35.312 1 19.17 30 GLN B CA 1
ATOM 5036 C C . GLN B 1 30 ? 40.844 50.156 36 1 19.17 30 GLN B C 1
ATOM 5038 O O . GLN B 1 30 ? 40.75 49.125 35.344 1 19.17 30 GLN B O 1
ATOM 5043 N N . GLY B 1 31 ? 41.188 49.906 37.25 1 18.05 31 GLY B N 1
ATOM 5044 C CA . GLY B 1 31 ? 41.781 49.125 38.312 1 18.05 31 GLY B CA 1
ATOM 5045 C C . GLY B 1 31 ? 41.031 47.844 38.594 1 18.05 31 GLY B C 1
ATOM 5046 O O . GLY B 1 31 ? 41.562 46.938 39.25 1 18.05 31 GLY B O 1
ATOM 5047 N N . GLY B 1 32 ? 39.562 47.719 38.375 1 21.3 32 GLY B N 1
ATOM 5048 C CA . GLY B 1 32 ? 39.281 47.031 39.625 1 21.3 32 GLY B CA 1
ATOM 5049 C C . GLY B 1 32 ? 39.75 45.594 39.656 1 21.3 32 GLY B C 1
ATOM 5050 O O . GLY B 1 32 ? 40 45 38.594 1 21.3 32 GLY B O 1
ATOM 5051 N N . ARG B 1 33 ? 40.094 45 40.812 1 22.22 33 ARG B N 1
ATOM 5052 C CA . ARG B 1 33 ? 40.719 43.875 41.469 1 22.22 33 ARG B CA 1
ATOM 5053 C C . ARG B 1 33 ? 40.094 42.562 41.031 1 22.22 33 ARG B C 1
ATOM 5055 O O . ARG B 1 33 ? 38.906 42.5 40.812 1 22.22 33 ARG B O 1
ATOM 5062 N N . ARG B 1 34 ? 40.844 41.75 40.562 1 24.73 34 ARG B N 1
ATOM 5063 C CA . ARG B 1 34 ? 41.125 40.344 40.156 1 24.73 34 ARG B CA 1
ATOM 5064 C C . ARG B 1 34 ? 40.469 39.375 41.125 1 24.73 34 ARG B C 1
ATOM 5066 O O . ARG B 1 34 ? 40.75 38.188 41.094 1 24.73 34 ARG B O 1
ATOM 5073 N N . PRO B 1 35 ? 39.125 39.594 41.656 1 26.97 35 PRO B N 1
ATOM 5074 C CA . PRO B 1 35 ? 39.312 38.938 42.938 1 26.97 35 PRO B CA 1
ATOM 5075 C C . PRO B 1 35 ? 39.562 37.438 42.781 1 26.97 35 PRO B C 1
ATOM 5077 O O . PRO B 1 35 ? 39.188 36.844 41.781 1 26.97 35 PRO B O 1
ATOM 5080 N N . PRO B 1 36 ? 40.25 36.656 43.656 1 25.7 36 PRO B N 1
ATOM 5081 C CA . PRO B 1 36 ? 40.906 35.344 43.844 1 25.7 36 PRO B CA 1
ATOM 5082 C C . PRO B 1 36 ? 39.938 34.156 43.719 1 25.7 36 PRO B C 1
ATOM 5084 O O . PRO B 1 36 ? 40.344 33.031 43.938 1 25.7 36 PRO B O 1
ATOM 5087 N N . TYR B 1 37 ? 38.531 34.5 43.5 1 26.81 37 TYR B N 1
ATOM 5088 C CA . TYR B 1 37 ? 37.75 33.5 44.25 1 26.81 37 TYR B CA 1
ATOM 5089 C C . TYR B 1 37 ? 37.656 32.188 43.469 1 26.81 37 TYR B C 1
ATOM 5091 O O . TYR B 1 37 ? 36.938 31.266 43.875 1 26.81 37 TYR B O 1
ATOM 5099 N N . LEU B 1 38 ? 38.219 32.188 42.188 1 29.58 38 LEU B N 1
ATOM 5100 C CA . LEU B 1 38 ? 38.188 30.969 41.406 1 29.58 38 LEU B CA 1
ATOM 5101 C C . LEU B 1 38 ? 38.875 29.828 42.156 1 29.58 38 LEU B C 1
ATOM 5103 O O . LEU B 1 38 ? 38.656 28.656 41.844 1 29.58 38 LEU B O 1
ATOM 5107 N N . LEU B 1 39 ? 39.969 30.328 42.75 1 29.27 39 LEU B N 1
ATOM 5108 C CA . LEU B 1 39 ? 40.781 29.375 43.5 1 29.27 39 LEU B CA 1
ATOM 5109 C C . LEU B 1 39 ? 39.906 28.562 44.438 1 29.27 39 LEU B C 1
ATOM 5111 O O . LEU B 1 39 ? 40.156 27.375 44.656 1 29.27 39 LEU B O 1
ATOM 5115 N N . PHE B 1 40 ? 38.906 29.359 45.062 1 32.72 40 PHE B N 1
ATOM 5116 C CA . PHE B 1 40 ? 38.344 28.844 46.312 1 32.72 40 PHE B CA 1
ATOM 5117 C C . PHE B 1 40 ? 37.406 27.688 46.031 1 32.72 40 PHE B C 1
ATOM 5119 O O . PHE B 1 40 ? 37.406 26.703 46.75 1 32.72 40 PHE B O 1
ATOM 5126 N N . VAL B 1 41 ? 36.688 27.766 44.938 1 34.78 41 VAL B N 1
ATOM 5127 C CA . VAL B 1 41 ? 35.594 26.797 44.844 1 34.78 41 VAL B CA 1
ATOM 5128 C C . VAL B 1 41 ? 36.156 25.453 44.375 1 34.78 41 VAL B C 1
ATOM 5130 O O . VAL B 1 41 ? 35.531 24.406 44.594 1 34.78 41 VAL B O 1
ATOM 5133 N N . LEU B 1 42 ? 37.219 25.422 43.531 1 34.12 42 LEU B N 1
ATOM 5134 C CA . LEU B 1 42 ? 37.875 24.188 43.125 1 34.12 42 LEU B CA 1
ATOM 5135 C C . LEU B 1 42 ? 38.344 23.375 44.312 1 34.12 42 LEU B C 1
ATOM 5137 O O . LEU B 1 42 ? 38.375 22.141 44.281 1 34.12 42 LEU B O 1
ATOM 5141 N N . LEU B 1 43 ? 38.781 24.078 45.375 1 35.75 43 LEU B N 1
ATOM 5142 C CA . LEU B 1 43 ? 39.219 23.5 46.656 1 35.75 43 LEU B CA 1
ATOM 5143 C C . LEU B 1 43 ? 38.062 22.766 47.312 1 35.75 43 LEU B C 1
ATOM 5145 O O . LEU B 1 43 ? 38.25 21.719 47.938 1 35.75 43 LEU B O 1
ATOM 5149 N N . ILE B 1 44 ? 36.812 23.281 47.094 1 36.66 44 ILE B N 1
ATOM 5150 C CA . ILE B 1 44 ? 35.75 22.672 47.875 1 36.66 44 ILE B CA 1
ATOM 5151 C C . ILE B 1 44 ? 35.375 21.312 47.281 1 36.66 44 ILE B C 1
ATOM 5153 O O . ILE B 1 44 ? 35.062 20.375 48 1 36.66 44 ILE B O 1
ATOM 5157 N N . LEU B 1 45 ? 35.469 21.141 46 1 39.44 45 LEU B N 1
ATOM 5158 C CA . LEU B 1 45 ? 35.125 19.891 45.344 1 39.44 45 LEU B CA 1
ATOM 5159 C C . LEU B 1 45 ? 36.062 18.781 45.75 1 39.44 45 LEU B C 1
ATOM 5161 O O . LEU B 1 45 ? 35.656 17.625 45.906 1 39.44 45 LEU B O 1
ATOM 5165 N N . LEU B 1 46 ? 37.344 19.125 45.844 1 38.5 46 LEU B N 1
ATOM 5166 C CA . LEU B 1 46 ? 38.375 18.156 46.25 1 38.5 46 LEU B CA 1
ATOM 5167 C C . LEU B 1 46 ? 38.094 17.625 47.656 1 38.5 46 LEU B C 1
ATOM 5169 O O . LEU B 1 46 ? 38.25 16.438 47.906 1 38.5 46 LEU B O 1
ATOM 5173 N N . VAL B 1 47 ? 37.656 18.594 48.531 1 37.22 47 VAL B N 1
ATOM 5174 C CA . VAL B 1 47 ? 37.5 18.234 49.938 1 37.22 47 VAL B CA 1
ATOM 5175 C C . VAL B 1 47 ? 36.281 17.328 50.094 1 37.22 47 VAL B C 1
ATOM 5177 O O . VAL B 1 47 ? 36.281 16.453 50.969 1 37.22 47 VAL B O 1
ATOM 5180 N N . GLY B 1 48 ? 35.312 17.625 49.312 1 30.33 48 GLY B N 1
ATOM 5181 C CA . GLY B 1 48 ? 34.094 16.844 49.5 1 30.33 48 GLY B CA 1
ATOM 5182 C C . GLY B 1 48 ? 34.25 15.391 49.094 1 30.33 48 GLY B C 1
ATOM 5183 O O . GLY B 1 48 ? 33.562 14.516 49.625 1 30.33 48 GLY B O 1
ATOM 5184 N N . ILE B 1 49 ? 35.062 15.047 48 1 39.81 49 ILE B N 1
ATOM 5185 C CA . ILE B 1 49 ? 35.375 13.68 47.594 1 39.81 49 ILE B CA 1
ATOM 5186 C C . ILE B 1 49 ? 36.062 12.961 48.75 1 39.81 49 ILE B C 1
ATOM 5188 O O . ILE B 1 49 ? 35.812 11.773 48.969 1 39.81 49 ILE B O 1
ATOM 5192 N N . MET B 1 50 ? 36.875 13.695 49.531 1 36.72 50 MET B N 1
ATOM 5193 C CA . MET B 1 50 ? 37.594 13.117 50.656 1 36.72 50 MET B CA 1
ATOM 5194 C C . MET B 1 50 ? 36.625 12.656 51.75 1 36.72 50 MET B C 1
ATOM 5196 O O . MET B 1 50 ? 36.875 11.648 52.406 1 36.72 50 MET B O 1
ATOM 5200 N N . ALA B 1 51 ? 35.625 13.609 51.938 1 33.84 51 ALA B N 1
ATOM 5201 C CA . ALA B 1 51 ? 34.75 13.336 53.062 1 33.84 51 ALA B CA 1
ATOM 5202 C C . ALA B 1 51 ? 33.906 12.078 52.812 1 33.84 51 ALA B C 1
ATOM 5204 O O . ALA B 1 51 ? 33.656 11.289 53.75 1 33.84 51 ALA B O 1
ATOM 5205 N N . LEU B 1 52 ? 33.469 11.906 51.625 1 33.84 52 LEU B N 1
ATOM 5206 C CA . LEU B 1 52 ? 32.688 10.734 51.281 1 33.84 52 LEU B CA 1
ATOM 5207 C C . LEU B 1 52 ? 33.5 9.461 51.406 1 33.84 52 LEU B C 1
ATOM 5209 O O . LEU B 1 52 ? 33 8.414 51.812 1 33.84 52 LEU B O 1
ATOM 5213 N N . LEU B 1 53 ? 34.75 9.547 51.031 1 35.94 53 LEU B N 1
ATOM 5214 C CA . LEU B 1 53 ? 35.656 8.422 51.219 1 35.94 53 LEU B CA 1
ATOM 5215 C C . LEU B 1 53 ? 35.812 8.102 52.719 1 35.94 53 LEU B C 1
ATOM 5217 O O . LEU B 1 53 ? 35.938 6.93 53.094 1 35.94 53 LEU B O 1
ATOM 5221 N N . ALA B 1 54 ? 35.812 9.164 53.469 1 35.62 54 ALA B N 1
ATOM 5222 C CA . ALA B 1 54 ? 36 8.992 54.906 1 35.62 54 ALA B CA 1
ATOM 5223 C C . ALA B 1 54 ? 34.812 8.312 55.562 1 35.62 54 ALA B C 1
ATOM 5225 O O . ALA B 1 54 ? 34.969 7.492 56.469 1 35.62 54 ALA B O 1
ATOM 5226 N N . ILE B 1 55 ? 33.625 8.789 55.094 1 31.52 55 ILE B N 1
ATOM 5227 C CA . ILE B 1 55 ? 32.469 8.227 55.844 1 31.52 55 ILE B CA 1
ATOM 5228 C C . ILE B 1 55 ? 32.344 6.742 55.5 1 31.52 55 ILE B C 1
ATOM 5230 O O . ILE B 1 55 ? 31.969 5.941 56.375 1 31.52 55 ILE B O 1
ATOM 5234 N N . THR B 1 56 ? 32.656 6.164 54.25 1 34.97 56 THR B N 1
ATOM 5235 C CA . THR B 1 56 ? 32.625 4.742 53.938 1 34.97 56 THR B CA 1
ATOM 5236 C C . THR B 1 56 ? 33.562 3.971 54.875 1 34.97 56 THR B C 1
ATOM 5238 O O . THR B 1 56 ? 33.375 2.771 55.094 1 34.97 56 THR B O 1
ATOM 5241 N N . GLY B 1 57 ? 34.562 4.691 55.344 1 31.78 57 GLY B N 1
ATOM 5242 C CA . GLY B 1 57 ? 35.531 4.121 56.281 1 31.78 57 GLY B CA 1
ATOM 5243 C C . GLY B 1 57 ? 34.938 3.734 57.625 1 31.78 57 GLY B C 1
ATOM 5244 O O . GLY B 1 57 ? 35.25 2.67 58.156 1 31.78 57 GLY B O 1
ATOM 5245 N N . VAL B 1 58 ? 34.188 4.766 58.156 1 31.84 58 VAL B N 1
ATOM 5246 C CA . VAL B 1 58 ? 33.844 4.578 59.562 1 31.84 58 VAL B CA 1
ATOM 5247 C C . VAL B 1 58 ? 32.812 3.453 59.719 1 31.84 58 VAL B C 1
ATOM 5249 O O . VAL B 1 58 ? 32.938 2.619 60.625 1 31.84 58 VAL B O 1
ATOM 5252 N N . ARG B 1 59 ? 31.812 3.428 58.938 1 26.5 59 ARG B N 1
ATOM 5253 C CA . ARG B 1 59 ? 30.75 2.488 59.25 1 26.5 59 ARG B CA 1
ATOM 5254 C C . ARG B 1 59 ? 31.203 1.047 59.062 1 26.5 59 ARG B C 1
ATOM 5256 O O . ARG B 1 59 ? 30.516 0.109 59.469 1 26.5 59 ARG B O 1
ATOM 5263 N N . PHE B 1 60 ? 32.344 0.762 58.438 1 30.19 60 PHE B N 1
ATOM 5264 C CA . PHE B 1 60 ? 33 -0.529 58.438 1 30.19 60 PHE B CA 1
ATOM 5265 C C . PHE B 1 60 ? 33.344 -0.96 59.844 1 30.19 60 PHE B C 1
ATOM 5267 O O . PHE B 1 60 ? 33.312 -2.15 60.188 1 30.19 60 PHE B O 1
ATOM 5274 N N . HIS B 1 61 ? 33.781 0.021 60.625 1 30.31 61 HIS B N 1
ATOM 5275 C CA . HIS B 1 61 ? 34.344 -0.337 61.906 1 30.31 61 HIS B CA 1
ATOM 5276 C C . HIS B 1 61 ? 33.312 -0.949 62.844 1 30.31 61 HIS B C 1
ATOM 5278 O O . HIS B 1 61 ? 33.562 -1.932 63.531 1 30.31 61 HIS B O 1
ATOM 5284 N N . GLN B 1 62 ? 32.156 -0.208 62.969 1 28.92 62 GLN B N 1
ATOM 5285 C CA . GLN B 1 62 ? 31.312 -0.577 64.062 1 28.92 62 GLN B CA 1
ATOM 5286 C C . GLN B 1 62 ? 30.703 -1.96 63.875 1 28.92 62 GLN B C 1
ATOM 5288 O O . GLN B 1 62 ? 30.484 -2.695 64.875 1 28.92 62 GLN B O 1
ATOM 5293 N N . VAL B 1 63 ? 30.375 -2.404 62.625 1 30.47 63 VAL B N 1
ATOM 5294 C CA . VAL B 1 63 ? 29.781 -3.715 62.406 1 30.47 63 VAL B CA 1
ATOM 5295 C C . VAL B 1 63 ? 30.781 -4.809 62.781 1 30.47 63 VAL B C 1
ATOM 5297 O O . VAL B 1 63 ? 30.406 -5.977 62.906 1 30.47 63 VAL B O 1
ATOM 5300 N N . SER B 1 64 ? 31.984 -4.496 63 1 28.95 64 SER B N 1
ATOM 5301 C CA . SER B 1 64 ? 33 -5.465 63.406 1 28.95 64 SER B CA 1
ATOM 5302 C C . SER B 1 64 ? 32.719 -6.035 64.812 1 28.95 64 SER B C 1
ATOM 5304 O O . SER B 1 64 ? 32.938 -7.219 65 1 28.95 64 SER B O 1
ATOM 5306 N N . THR B 1 65 ? 32.5 -5.133 65.75 1 29.36 65 THR B N 1
ATOM 5307 C CA . THR B 1 65 ? 32.594 -5.621 67.125 1 29.36 65 THR B CA 1
ATOM 5308 C C . THR B 1 65 ? 31.469 -6.594 67.438 1 29.36 65 THR B C 1
ATOM 5310 O O . THR B 1 65 ? 31.688 -7.598 68.125 1 29.36 65 THR B O 1
ATOM 5313 N N . SER B 1 66 ? 30.281 -6.145 67.312 1 24.47 66 SER B N 1
ATOM 5314 C CA . SER B 1 66 ? 29.25 -6.953 67.938 1 24.47 66 SER B CA 1
ATOM 5315 C C . SER B 1 66 ? 29.078 -8.297 67.25 1 24.47 66 SER B C 1
ATOM 5317 O O . SER B 1 66 ? 28.156 -9.055 67.562 1 24.47 66 SER B O 1
ATOM 5319 N N . ASN B 1 67 ? 29.797 -8.57 66.062 1 28.73 67 ASN B N 1
ATOM 5320 C CA . ASN B 1 67 ? 29.953 -9.836 65.375 1 28.73 67 ASN B CA 1
ATOM 5321 C C . ASN B 1 67 ? 30.547 -10.906 66.25 1 28.73 67 ASN B C 1
ATOM 5323 O O . ASN B 1 67 ? 30.781 -12.039 65.812 1 28.73 67 ASN B O 1
ATOM 5327 N N . MET B 1 68 ? 31 -10.539 67.375 1 29.12 68 MET B N 1
ATOM 5328 C CA . MET B 1 68 ? 31.859 -11.398 68.188 1 29.12 68 MET B CA 1
ATOM 5329 C C . MET B 1 68 ? 31.109 -12.648 68.625 1 29.12 68 MET B C 1
ATOM 5331 O O . MET B 1 68 ? 31.625 -13.758 68.562 1 29.12 68 MET B O 1
ATOM 5335 N N . GLU B 1 69 ? 30.172 -12.492 69.625 1 29.89 69 GLU B N 1
ATOM 5336 C CA . GLU B 1 69 ? 29.891 -13.672 70.438 1 29.89 69 GLU B CA 1
ATOM 5337 C C . GLU B 1 69 ? 29.016 -14.664 69.688 1 29.89 69 GLU B C 1
ATOM 5339 O O . GLU B 1 69 ? 29.234 -15.875 69.75 1 29.89 69 GLU B O 1
ATOM 5344 N N . PHE B 1 70 ? 27.891 -14.086 69 1 28.45 70 PHE B N 1
ATOM 5345 C CA . PHE B 1 70 ? 27.078 -14.992 68.25 1 28.45 70 PHE B CA 1
ATOM 5346 C C . PHE B 1 70 ? 27.891 -15.648 67.125 1 28.45 70 PHE B C 1
ATOM 5348 O O . PHE B 1 70 ? 27.422 -16.594 66.5 1 28.45 70 PHE B O 1
ATOM 5355 N N . SER B 1 71 ? 29.188 -15.273 66.812 1 30 71 SER B N 1
ATOM 5356 C CA . SER B 1 71 ? 30.312 -15.867 66.125 1 30 71 SER B CA 1
ATOM 5357 C C . SER B 1 71 ? 30.5 -17.328 66.5 1 30 71 SER B C 1
ATOM 5359 O O . SER B 1 71 ? 30.922 -18.141 65.625 1 30 71 SER B O 1
ATOM 5361 N N . ARG B 1 72 ? 30.391 -17.641 67.625 1 36.62 72 ARG B N 1
ATOM 5362 C CA . ARG B 1 72 ? 30.922 -18.953 68 1 36.62 72 ARG B CA 1
ATOM 5363 C C . ARG B 1 72 ? 30.062 -20.078 67.438 1 36.62 72 ARG B C 1
ATOM 5365 O O . ARG B 1 72 ? 30.578 -21 66.812 1 36.62 72 ARG B O 1
ATOM 5372 N N . LEU B 1 73 ? 29.047 -20.375 68 1 33.19 73 LEU B N 1
ATOM 5373 C CA . LEU B 1 73 ? 28.438 -21.672 67.75 1 33.19 73 LEU B CA 1
ATOM 5374 C C . LEU B 1 73 ? 27.656 -21.641 66.438 1 33.19 73 LEU B C 1
ATOM 5376 O O . LEU B 1 73 ? 27.703 -22.609 65.688 1 33.19 73 LEU B O 1
ATOM 5380 N N . LEU B 1 74 ? 26.672 -20.656 66.25 1 28.84 74 LEU B N 1
ATOM 5381 C CA . LEU B 1 74 ? 25.875 -20.406 65.062 1 28.84 74 LEU B CA 1
ATOM 5382 C C . LEU B 1 74 ? 26.766 -20.156 63.812 1 28.84 74 LEU B C 1
ATOM 5384 O O . LEU B 1 74 ? 26.281 -20.062 62.688 1 28.84 74 LEU B O 1
ATOM 5388 N N . LYS B 1 75 ? 28.234 -20.031 63.812 1 33.53 75 LYS B N 1
ATOM 5389 C CA . LYS B 1 75 ? 29.453 -20.328 63.062 1 33.53 75 LYS B CA 1
ATOM 5390 C C . LYS B 1 75 ? 29.359 -21.688 62.375 1 33.53 75 LYS B C 1
ATOM 5392 O O . LYS B 1 75 ? 29.766 -21.812 61.219 1 33.53 75 LYS B O 1
ATOM 5397 N N . GLU B 1 76 ? 29.203 -22.703 63.062 1 37.44 76 GLU B N 1
ATOM 5398 C CA . GLU B 1 76 ? 29.391 -23.969 62.375 1 37.44 76 GLU B CA 1
ATOM 5399 C C . GLU B 1 76 ? 28.234 -24.219 61.375 1 37.44 76 GLU B C 1
ATOM 5401 O O . GLU B 1 76 ? 28.469 -24.562 60.219 1 37.44 76 GLU B O 1
ATOM 5406 N N . ASP B 1 77 ? 27.094 -24.531 61.812 1 32.59 77 ASP B N 1
ATOM 5407 C CA . ASP B 1 77 ? 25.984 -25.031 60.969 1 32.59 77 ASP B CA 1
ATOM 5408 C C . ASP B 1 77 ? 25.297 -23.875 60.25 1 32.59 77 ASP B C 1
ATOM 5410 O O . ASP B 1 77 ? 24.766 -24.047 59.156 1 32.59 77 ASP B O 1
ATOM 5414 N N . MET B 1 78 ? 25.047 -22.562 60.75 1 31.03 78 MET B N 1
ATOM 5415 C CA . MET B 1 78 ? 24.484 -21.328 60.25 1 31.03 78 MET B CA 1
ATOM 5416 C C . MET B 1 78 ? 25.328 -20.797 59.062 1 31.03 78 MET B C 1
ATOM 5418 O O . MET B 1 78 ? 24.891 -19.891 58.344 1 31.03 78 MET B O 1
ATOM 5422 N N . GLU B 1 79 ? 26.641 -21.109 58.938 1 35.34 79 GLU B N 1
ATOM 5423 C CA . GLU B 1 79 ? 27.562 -20.734 57.875 1 35.34 79 GLU B CA 1
ATOM 5424 C C . GLU B 1 79 ? 27.031 -21.172 56.5 1 35.34 79 GLU B C 1
ATOM 5426 O O . GLU B 1 79 ? 27.141 -20.438 55.5 1 35.34 79 GLU B O 1
ATOM 5431 N N . LYS B 1 80 ? 26.422 -22.359 56.406 1 36.06 80 LYS B N 1
ATOM 5432 C CA . LYS B 1 80 ? 25.969 -22.859 55.125 1 36.06 80 LYS B CA 1
ATOM 5433 C C . LYS B 1 80 ? 24.672 -22.156 54.688 1 36.06 80 LYS B C 1
ATOM 5435 O O . LYS B 1 80 ? 24.516 -21.844 53.5 1 36.06 80 LYS B O 1
ATOM 5440 N N . SER B 1 81 ? 23.688 -22.062 55.594 1 32.81 81 SER B N 1
ATOM 5441 C CA . SER B 1 81 ? 22.422 -21.469 55.219 1 32.81 81 SER B CA 1
ATOM 5442 C C . SER B 1 81 ? 22.562 -19.969 55 1 32.81 81 SER B C 1
ATOM 5444 O O . SER B 1 81 ? 21.859 -19.391 54.156 1 32.81 81 SER B O 1
ATOM 5446 N N . GLU B 1 82 ? 23.359 -19.156 55.656 1 37.12 82 GLU B N 1
ATOM 5447 C CA . GLU B 1 82 ? 23.578 -17.719 55.5 1 37.12 82 GLU B CA 1
ATOM 5448 C C . GLU B 1 82 ? 24.172 -17.406 54.125 1 37.12 82 GLU B C 1
ATOM 5450 O O . GLU B 1 82 ? 23.859 -16.359 53.562 1 37.12 82 GLU B O 1
ATOM 5455 N N . ALA B 1 83 ? 24.891 -18.375 53.562 1 35.16 83 ALA B N 1
ATOM 5456 C CA . ALA B 1 83 ? 25.391 -18.125 52.219 1 35.16 83 ALA B CA 1
ATOM 5457 C C . ALA B 1 83 ? 24.25 -18.047 51.219 1 35.16 83 ALA B C 1
ATOM 5459 O O . ALA B 1 83 ? 24.281 -17.219 50.281 1 35.16 83 ALA B O 1
ATOM 5460 N N . VAL B 1 84 ? 23.234 -18.859 51.469 1 37 84 VAL B N 1
ATOM 5461 C CA . VAL B 1 84 ? 22.125 -18.781 50.531 1 37 84 VAL B CA 1
ATOM 5462 C C . VAL B 1 84 ? 21.328 -17.5 50.781 1 37 84 VAL B C 1
ATOM 5464 O O . VAL B 1 84 ? 20.922 -16.812 49.844 1 37 84 VAL B O 1
ATOM 5467 N N . HIS B 1 85 ? 21.109 -17.125 52.031 1 35.56 85 HIS B N 1
ATOM 5468 C CA . HIS B 1 85 ? 20.375 -15.891 52.281 1 35.56 85 HIS B CA 1
ATOM 5469 C C . HIS B 1 85 ? 21.156 -14.664 51.812 1 35.56 85 HIS B C 1
ATOM 5471 O O . HIS B 1 85 ? 20.562 -13.773 51.188 1 35.56 85 HIS B O 1
ATOM 5477 N N . HIS B 1 86 ? 22.469 -14.617 52 1 37.72 86 HIS B N 1
ATOM 5478 C CA . HIS B 1 86 ? 23.234 -13.5 51.469 1 37.72 86 HIS B CA 1
ATOM 5479 C C . HIS B 1 86 ? 23.203 -13.516 49.938 1 37.72 86 HIS B C 1
ATOM 5481 O O . HIS B 1 86 ? 23.094 -12.461 49.312 1 37.72 86 HIS B O 1
ATOM 5487 N N . GLN B 1 87 ? 23.203 -14.758 49.438 1 34.34 87 GLN B N 1
ATOM 5488 C CA . GLN B 1 87 ? 23.094 -14.766 47.969 1 34.34 87 GLN B CA 1
ATOM 5489 C C . GLN B 1 87 ? 21.719 -14.273 47.531 1 34.34 87 GLN B C 1
ATOM 5491 O O . GLN B 1 87 ? 21.594 -13.578 46.531 1 34.34 87 GLN B O 1
ATOM 5496 N N . VAL B 1 88 ? 20.781 -14.578 48.344 1 37.09 88 VAL B N 1
ATOM 5497 C CA . VAL B 1 88 ? 19.469 -14.102 47.938 1 37.09 88 VAL B CA 1
ATOM 5498 C C . VAL B 1 88 ? 19.344 -12.609 48.25 1 37.09 88 VAL B C 1
ATOM 5500 O O . VAL B 1 88 ? 18.891 -11.82 47.438 1 37.09 88 VAL B O 1
ATOM 5503 N N . ILE B 1 89 ? 19.656 -12.18 49.438 1 41.19 89 ILE B N 1
ATOM 5504 C CA . ILE B 1 89 ? 19.422 -10.781 49.812 1 41.19 89 ILE B CA 1
ATOM 5505 C C . ILE B 1 89 ? 20.469 -9.891 49.156 1 41.19 89 ILE B C 1
ATOM 5507 O O . ILE B 1 89 ? 20.141 -8.82 48.656 1 41.19 89 ILE B O 1
ATOM 5511 N N . ASP B 1 90 ? 21.75 -10.352 49.188 1 38.47 90 ASP B N 1
ATOM 5512 C CA . ASP B 1 90 ? 22.812 -9.453 48.719 1 38.47 90 ASP B CA 1
ATOM 5513 C C . ASP B 1 90 ? 23.031 -9.602 47.219 1 38.47 90 ASP B C 1
ATOM 5515 O O . ASP B 1 90 ? 23.547 -8.688 46.562 1 38.47 90 ASP B O 1
ATOM 5519 N N . VAL B 1 91 ? 22.734 -10.922 46.781 1 36.69 91 VAL B N 1
ATOM 5520 C CA . VAL B 1 91 ? 22.875 -11.094 45.312 1 36.69 91 VAL B CA 1
ATOM 5521 C C . VAL B 1 91 ? 21.5 -11.078 44.656 1 36.69 91 VAL B C 1
ATOM 5523 O O . VAL B 1 91 ? 21.266 -10.312 43.719 1 36.69 91 VAL B O 1
ATOM 5526 N N . LEU B 1 92 ? 20.641 -11.922 45.375 1 39.78 92 LEU B N 1
ATOM 5527 C CA . LEU B 1 92 ? 19.422 -12.039 44.594 1 39.78 92 LEU B CA 1
ATOM 5528 C C . LEU B 1 92 ? 18.516 -10.836 44.812 1 39.78 92 LEU B C 1
ATOM 5530 O O . LEU B 1 92 ? 17.875 -10.344 43.875 1 39.78 92 LEU B O 1
ATOM 5534 N N . THR B 1 93 ? 18.531 -10.305 46.094 1 41.69 93 THR B N 1
ATOM 5535 C CA . THR B 1 93 ? 17.641 -9.172 46.312 1 41.69 93 THR B CA 1
ATOM 5536 C C . THR B 1 93 ? 18.141 -7.938 45.562 1 41.69 93 THR B C 1
ATOM 5538 O O . THR B 1 93 ? 17.359 -7.27 44.875 1 41.69 93 THR B O 1
ATOM 5541 N N . PRO B 1 94 ? 19.453 -7.57 45.719 1 42.16 94 PRO B N 1
ATOM 5542 C CA . PRO B 1 94 ? 19.844 -6.465 44.844 1 42.16 94 PRO B CA 1
ATOM 5543 C C . PRO B 1 94 ? 19.75 -6.816 43.375 1 42.16 94 PRO B C 1
ATOM 5545 O O . PRO B 1 94 ? 19.406 -5.969 42.562 1 42.16 94 PRO B O 1
ATOM 5548 N N . LEU B 1 95 ? 19.953 -8.109 43 1 39.28 95 LEU B N 1
ATOM 5549 C CA . LEU B 1 95 ? 19.75 -8.523 41.625 1 39.28 95 LEU B CA 1
ATOM 5550 C C . LEU B 1 95 ? 18.266 -8.445 41.25 1 39.28 95 LEU B C 1
ATOM 5552 O O . LEU B 1 95 ? 17.906 -7.949 40.188 1 39.28 95 LEU B O 1
ATOM 5556 N N . PHE B 1 96 ? 17.406 -8.883 42.219 1 42.09 96 PHE B N 1
ATOM 5557 C CA . PHE B 1 96 ? 15.977 -8.719 41.938 1 42.09 96 PHE B CA 1
ATOM 5558 C C . PHE B 1 96 ? 15.57 -7.258 42.031 1 42.09 96 PHE B C 1
ATOM 5560 O O . PHE B 1 96 ? 14.727 -6.785 41.281 1 42.09 96 PHE B O 1
ATOM 5567 N N . LYS B 1 97 ? 16.109 -6.461 42.969 1 43.5 97 LYS B N 1
ATOM 5568 C CA . LYS B 1 97 ? 15.875 -5.023 43 1 43.5 97 LYS B CA 1
ATOM 5569 C C . LYS B 1 97 ? 16.406 -4.352 41.719 1 43.5 97 LYS B C 1
ATOM 5571 O O . LYS B 1 97 ? 15.734 -3.518 41.125 1 43.5 97 LYS B O 1
ATOM 5576 N N . ILE B 1 98 ? 17.641 -4.691 41.25 1 38.41 98 ILE B N 1
ATOM 5577 C CA . ILE B 1 98 ? 18.203 -4.152 40.031 1 38.41 98 ILE B CA 1
ATOM 5578 C C . ILE B 1 98 ? 17.391 -4.668 38.844 1 38.41 98 ILE B C 1
ATOM 5580 O O . ILE B 1 98 ? 17.062 -3.902 37.938 1 38.41 98 ILE B O 1
ATOM 5584 N N . ILE B 1 99 ? 17.078 -6.016 38.875 1 36.91 99 ILE B N 1
ATOM 5585 C CA . ILE B 1 99 ? 16.172 -6.484 37.844 1 36.91 99 ILE B CA 1
ATOM 5586 C C . ILE B 1 99 ? 14.797 -5.828 38 1 36.91 99 ILE B C 1
ATOM 5588 O O . ILE B 1 99 ? 14.195 -5.383 37.031 1 36.91 99 ILE B O 1
ATOM 5592 N N . GLY B 1 100 ? 14.273 -5.77 39.281 1 36.03 100 GLY B N 1
ATOM 5593 C CA . GLY B 1 100 ? 13.039 -5.035 39.531 1 36.03 100 GLY B CA 1
ATOM 5594 C C . GLY B 1 100 ? 13.133 -3.57 39.156 1 36.03 100 GLY B C 1
ATOM 5595 O O . GLY B 1 100 ? 12.234 -3.029 38.5 1 36.03 100 GLY B O 1
ATOM 5596 N N . ASP B 1 101 ? 14.133 -2.889 39.562 1 42.97 101 ASP B N 1
ATOM 5597 C CA . ASP B 1 101 ? 14.32 -1.481 39.25 1 42.97 101 ASP B CA 1
ATOM 5598 C C . ASP B 1 101 ? 14.602 -1.312 37.75 1 42.97 101 ASP B C 1
ATOM 5600 O O . ASP B 1 101 ? 14.125 -0.361 37.125 1 42.97 101 ASP B O 1
ATOM 5604 N N . GLU B 1 102 ? 15.336 -2.252 37.156 1 33.78 102 GLU B N 1
ATOM 5605 C CA . GLU B 1 102 ? 15.617 -2.174 35.75 1 33.78 102 GLU B CA 1
ATOM 5606 C C . GLU B 1 102 ? 14.438 -2.686 34.906 1 33.78 102 GLU B C 1
ATOM 5608 O O . GLU B 1 102 ? 14.141 -2.156 33.844 1 33.78 102 GLU B O 1
ATOM 5613 N N . ILE B 1 103 ? 13.672 -3.717 35.469 1 35.25 103 ILE B N 1
ATOM 5614 C CA . ILE B 1 103 ? 12.484 -4.184 34.781 1 35.25 103 ILE B CA 1
ATOM 5615 C C . ILE B 1 103 ? 11.242 -3.5 35.344 1 35.25 103 ILE B C 1
ATOM 5617 O O . ILE B 1 103 ? 10.172 -3.529 34.719 1 35.25 103 ILE B O 1
ATOM 5621 N N . GLY B 1 104 ? 11.281 -2.416 36.188 1 32.28 104 GLY B N 1
ATOM 5622 C CA . GLY B 1 104 ? 10.227 -1.644 36.812 1 32.28 104 GLY B CA 1
ATOM 5623 C C . GLY B 1 104 ? 9.297 -2.492 37.656 1 32.28 104 GLY B C 1
ATOM 5624 O O . GLY B 1 104 ? 8.141 -2.133 37.875 1 32.28 104 GLY B O 1
ATOM 5625 N N . LEU B 1 105 ? 9.508 -3.709 37.906 1 31.75 105 LEU B N 1
ATOM 5626 C CA . LEU B 1 105 ? 8.672 -4.477 38.812 1 31.75 105 LEU B CA 1
ATOM 5627 C C . LEU B 1 105 ? 9.156 -4.328 40.25 1 31.75 105 LEU B C 1
ATOM 5629 O O . LEU B 1 105 ? 10.352 -4.465 40.531 1 31.75 105 LEU B O 1
ATOM 5633 N N . ARG B 1 106 ? 8.406 -3.562 41.125 1 34.5 106 ARG B N 1
ATOM 5634 C CA . ARG B 1 106 ? 8.633 -3.541 42.562 1 34.5 106 ARG B CA 1
ATOM 5635 C C . ARG B 1 106 ? 8.664 -4.953 43.125 1 34.5 106 ARG B C 1
ATOM 5637 O O . ARG B 1 106 ? 7.637 -5.633 43.188 1 34.5 106 ARG B O 1
ATOM 5644 N N . LEU B 1 107 ? 9.773 -5.551 43.156 1 35.94 107 LEU B N 1
ATOM 5645 C CA . LEU B 1 107 ? 9.891 -6.848 43.812 1 35.94 107 LEU B CA 1
ATOM 5646 C C . LEU B 1 107 ? 9.727 -6.711 45.344 1 35.94 107 LEU B C 1
ATOM 5648 O O . LEU B 1 107 ? 10.305 -5.812 45.938 1 35.94 107 LEU B O 1
ATOM 5652 N N . PRO B 1 108 ? 8.602 -7.352 46.031 1 35.41 108 PRO B N 1
ATOM 5653 C CA . PRO B 1 108 ? 8.352 -7.254 47.469 1 35.41 108 PRO B CA 1
ATOM 5654 C C . PRO B 1 108 ? 9.602 -7.527 48.312 1 35.41 108 PRO B C 1
ATOM 5656 O O . PRO B 1 108 ? 10.406 -8.391 47.969 1 35.41 108 PRO B O 1
ATOM 5659 N N . GLN B 1 109 ? 10.031 -6.586 49.25 1 37.88 109 GLN B N 1
ATOM 5660 C CA . GLN B 1 109 ? 11.227 -6.559 50.094 1 37.88 109 GLN B CA 1
ATOM 5661 C C . GLN B 1 109 ? 11.016 -7.344 51.375 1 37.88 109 GLN B C 1
ATOM 5663 O O . GLN B 1 109 ? 11.977 -7.676 52.062 1 37.88 109 GLN B O 1
ATOM 5668 N N . LYS B 1 110 ? 9.82 -7.391 52.062 1 36.12 110 LYS B N 1
ATOM 5669 C CA . LYS B 1 110 ? 9.594 -8.094 53.312 1 36.12 110 LYS B CA 1
ATOM 5670 C C . LYS B 1 110 ? 9.039 -9.492 53.062 1 36.12 110 LYS B C 1
ATOM 5672 O O . LYS B 1 110 ? 8.375 -9.734 52.062 1 36.12 110 LYS B O 1
ATOM 5677 N N . LEU B 1 111 ? 9.445 -10.445 54 1 35.19 111 LEU B N 1
ATOM 5678 C CA . LEU B 1 111 ? 9.062 -11.852 53.906 1 35.19 111 LEU B CA 1
ATOM 5679 C C . LEU B 1 111 ? 7.551 -12 53.812 1 35.19 111 LEU B C 1
ATOM 5681 O O . LEU B 1 111 ? 7.051 -12.789 53 1 35.19 111 LEU B O 1
ATOM 5685 N N . ASN B 1 112 ? 6.82 -11.305 54.656 1 40.69 112 ASN B N 1
ATOM 5686 C CA . ASN B 1 112 ? 5.363 -11.359 54.594 1 40.69 112 ASN B CA 1
ATOM 5687 C C . ASN B 1 112 ? 4.844 -10.82 53.25 1 40.69 112 ASN B C 1
ATOM 5689 O O . ASN B 1 112 ? 3.883 -11.352 52.688 1 40.69 112 ASN B O 1
ATOM 5693 N N . GLU B 1 113 ? 5.453 -9.781 52.688 1 42.75 113 GLU B N 1
ATOM 5694 C CA . GLU B 1 113 ? 5.027 -9.234 51.406 1 42.75 113 GLU B CA 1
ATOM 5695 C C . GLU B 1 113 ? 5.449 -10.133 50.25 1 42.75 113 GLU B C 1
ATOM 5697 O O . GLU B 1 113 ? 4.703 -10.297 49.281 1 42.75 113 GLU B O 1
ATOM 5702 N N . ILE B 1 114 ? 6.527 -10.797 50.438 1 39.56 114 ILE B N 1
ATOM 5703 C CA . ILE B 1 114 ? 6.926 -11.836 49.5 1 39.56 114 ILE B CA 1
ATOM 5704 C C . ILE B 1 114 ? 5.969 -13.016 49.594 1 39.56 114 ILE B C 1
ATOM 5706 O O . ILE B 1 114 ? 5.531 -13.562 48.594 1 39.56 114 ILE B O 1
ATOM 5710 N N . LYS B 1 115 ? 5.613 -13.453 50.844 1 37.75 115 LYS B N 1
ATOM 5711 C CA . LYS B 1 115 ? 4.613 -14.5 51.062 1 37.75 115 LYS B CA 1
ATOM 5712 C C . LYS B 1 115 ? 3.258 -14.07 50.5 1 37.75 115 LYS B C 1
ATOM 5714 O O . LYS B 1 115 ? 2.607 -14.836 49.781 1 37.75 115 LYS B O 1
ATOM 5719 N N . GLN B 1 116 ? 2.742 -12.891 50.781 1 44.31 116 GLN B N 1
ATOM 5720 C CA . GLN B 1 116 ? 1.482 -12.414 50.219 1 44.31 116 GLN B CA 1
ATOM 5721 C C . GLN B 1 116 ? 1.59 -12.234 48.719 1 44.31 116 GLN B C 1
ATOM 5723 O O . GLN B 1 116 ? 0.642 -12.516 47.969 1 44.31 116 GLN B O 1
ATOM 5728 N N . PHE B 1 117 ? 2.691 -11.812 48.156 1 40.28 117 PHE B N 1
ATOM 5729 C CA . PHE B 1 117 ? 2.982 -11.734 46.75 1 40.28 117 PHE B CA 1
ATOM 5730 C C . PHE B 1 117 ? 3.023 -13.125 46.125 1 40.28 117 PHE B C 1
ATOM 5732 O O . PHE B 1 117 ? 2.41 -13.359 45.062 1 40.28 117 PHE B O 1
ATOM 5739 N N . ILE B 1 118 ? 3.682 -13.961 46.812 1 38.22 118 ILE B N 1
ATOM 5740 C CA . ILE B 1 118 ? 3.641 -15.352 46.375 1 38.22 118 ILE B CA 1
ATOM 5741 C C . ILE B 1 118 ? 2.23 -15.914 46.562 1 38.22 118 ILE B C 1
ATOM 5743 O O . ILE B 1 118 ? 1.697 -16.562 45.656 1 38.22 118 ILE B O 1
ATOM 5747 N N . LEU B 1 119 ? 1.587 -15.703 47.688 1 38.78 119 LEU B N 1
ATOM 5748 C CA . LEU B 1 119 ? 0.219 -16.172 47.906 1 38.78 119 LEU B CA 1
ATOM 5749 C C . LEU B 1 119 ? -0.734 -15.484 46.938 1 38.78 119 LEU B C 1
ATOM 5751 O O . LEU B 1 119 ? -1.606 -16.141 46.344 1 38.78 119 LEU B O 1
ATOM 5755 N N . GLN B 1 120 ? -0.709 -14.203 46.688 1 39.06 120 GLN B N 1
ATOM 5756 C CA . GLN B 1 120 ? -1.525 -13.516 45.688 1 39.06 120 GLN B CA 1
ATOM 5757 C C . GLN B 1 120 ? -1.144 -13.938 44.281 1 39.06 120 GLN B C 1
ATOM 5759 O O . GLN B 1 120 ? -2.014 -14.133 43.438 1 39.06 120 GLN B O 1
ATOM 5764 N N . LYS B 1 121 ? 0.087 -14.078 44.062 1 35.38 121 LYS B N 1
ATOM 5765 C CA . LYS B 1 121 ? 0.492 -14.625 42.75 1 35.38 121 LYS B CA 1
ATOM 5766 C C . LYS B 1 121 ? 0.18 -16.109 42.688 1 35.38 121 LYS B C 1
ATOM 5768 O O . LYS B 1 121 ? -0.244 -16.609 41.625 1 35.38 121 LYS B O 1
ATOM 5773 N N . THR B 1 122 ? 0.393 -16.938 43.688 1 34.44 122 THR B N 1
ATOM 5774 C CA . THR B 1 122 ? -0.092 -18.312 43.719 1 34.44 122 THR B CA 1
ATOM 5775 C C . THR B 1 122 ? -1.618 -18.344 43.719 1 34.44 122 THR B C 1
ATOM 5777 O O . THR B 1 122 ? -2.227 -19.219 43.094 1 34.44 122 THR B O 1
ATOM 5780 N N . ASN B 1 123 ? -2.299 -17.578 44.5 1 37.44 123 ASN B N 1
ATOM 5781 C CA . ASN B 1 123 ? -3.742 -17.453 44.344 1 37.44 123 ASN B CA 1
ATOM 5782 C C . ASN B 1 123 ? -4.094 -16.984 42.938 1 37.44 123 ASN B C 1
ATOM 5784 O O . ASN B 1 123 ? -5.137 -17.359 42.375 1 37.44 123 ASN B O 1
ATOM 5788 N N . PHE B 1 124 ? -3.418 -16.047 42.344 1 34.66 124 PHE B N 1
ATOM 5789 C CA . PHE B 1 124 ? -3.529 -15.688 40.938 1 34.66 124 PHE B CA 1
ATOM 5790 C C . PHE B 1 124 ? -3.16 -16.875 40.031 1 34.66 124 PHE B C 1
ATOM 5792 O O . PHE B 1 124 ? -3.812 -17.109 39.031 1 34.66 124 PHE B O 1
ATOM 5799 N N . PHE B 1 125 ? -2.18 -17.594 40.219 1 31.94 125 PHE B N 1
ATOM 5800 C CA . PHE B 1 125 ? -1.874 -18.812 39.469 1 31.94 125 PHE B CA 1
ATOM 5801 C C . PHE B 1 125 ? -2.77 -19.953 39.938 1 31.94 125 PHE B C 1
ATOM 5803 O O . PHE B 1 125 ? -2.982 -20.922 39.188 1 31.94 125 PHE B O 1
ATOM 5810 N N . ASN B 1 126 ? -3.031 -20.156 41 1 28.73 126 ASN B N 1
ATOM 5811 C CA . ASN B 1 126 ? -4.059 -21.078 41.469 1 28.73 126 ASN B CA 1
ATOM 5812 C C . ASN B 1 126 ? -5.316 -20.344 41.938 1 28.73 126 ASN B C 1
ATOM 5814 O O . ASN B 1 126 ? -5.566 -20.203 43.125 1 28.73 126 ASN B O 1
ATOM 5818 N N . PRO B 1 127 ? -5.875 -19.469 40.875 1 31.91 127 PRO B N 1
ATOM 5819 C CA . PRO B 1 127 ? -7.133 -18.938 41.406 1 31.91 127 PRO B CA 1
ATOM 5820 C C . PRO B 1 127 ? -8.031 -20.031 42 1 31.91 127 PRO B C 1
ATOM 5822 O O . PRO B 1 127 ? -7.855 -21.219 41.688 1 31.91 127 PRO B O 1
ATOM 5825 N N . ASN B 1 128 ? -8.594 -19.875 43.031 1 32.41 128 ASN B N 1
ATOM 5826 C CA . ASN B 1 128 ? -9.664 -20.812 43.344 1 32.41 128 ASN B CA 1
ATOM 5827 C C . ASN B 1 128 ? -10.312 -21.359 42.094 1 32.41 128 ASN B C 1
ATOM 5829 O O . ASN B 1 128 ? -11.086 -22.328 42.156 1 32.41 128 ASN B O 1
ATOM 5833 N N . ARG B 1 129 ? -10.578 -20.547 41.156 1 29.48 129 ARG B N 1
ATOM 5834 C CA . ARG B 1 129 ? -11.008 -21.031 39.844 1 29.48 129 ARG B CA 1
ATOM 5835 C C . ARG B 1 129 ? -9.812 -21.344 38.969 1 29.48 129 ARG B C 1
ATOM 5837 O O . ARG B 1 129 ? -8.75 -20.734 39.094 1 29.48 129 ARG B O 1
ATOM 5844 N N . GLU B 1 130 ? -9.555 -22.547 38.25 1 29.5 130 GLU B N 1
ATOM 5845 C CA . GLU B 1 130 ? -8.664 -23.172 37.281 1 29.5 130 GLU B CA 1
ATOM 5846 C C . GLU B 1 130 ? -8.102 -22.141 36.312 1 29.5 130 GLU B C 1
ATOM 5848 O O . GLU B 1 130 ? -8.836 -21.625 35.469 1 29.5 130 GLU B O 1
ATOM 5853 N N . PHE B 1 131 ? -7.199 -21.266 36.75 1 27.39 131 PHE B N 1
ATOM 5854 C CA . PHE B 1 131 ? -6.699 -20.281 35.812 1 27.39 131 PHE B CA 1
ATOM 5855 C C . PHE B 1 131 ? -5.738 -20.938 34.812 1 27.39 131 PHE B C 1
ATOM 5857 O O . PHE B 1 131 ? -4.832 -21.672 35.219 1 27.39 131 PHE B O 1
ATOM 5864 N N . ASP B 1 132 ? -6.086 -21.359 33.562 1 28.91 132 ASP B N 1
ATOM 5865 C CA . ASP B 1 132 ? -5.34 -21.844 32.438 1 28.91 132 ASP B CA 1
ATOM 5866 C C . ASP B 1 132 ? -4.148 -20.938 32.125 1 28.91 132 ASP B C 1
ATOM 5868 O O . ASP B 1 132 ? -4.324 -19.766 31.781 1 28.91 132 ASP B O 1
ATOM 5872 N N . PHE B 1 133 ? -2.969 -21.188 32.688 1 29.75 133 PHE B N 1
ATOM 5873 C CA . PHE B 1 133 ? -1.725 -20.438 32.594 1 29.75 133 PHE B CA 1
ATOM 5874 C C . PHE B 1 133 ? -1.297 -20.25 31.156 1 29.75 133 PHE B C 1
ATOM 5876 O O . PHE B 1 133 ? -0.288 -19.594 30.875 1 29.75 133 PHE B O 1
ATOM 5883 N N . ARG B 1 134 ? -1.688 -21.141 30.266 1 31.23 134 ARG B N 1
ATOM 5884 C CA . ARG B 1 134 ? -1.434 -20.953 28.844 1 31.23 134 ARG B CA 1
ATOM 5885 C C . ARG B 1 134 ? -1.625 -19.5 28.438 1 31.23 134 ARG B C 1
ATOM 5887 O O . ARG B 1 134 ? -1.257 -19.109 27.328 1 31.23 134 ARG B O 1
ATOM 5894 N N . ASP B 1 135 ? -2.492 -18.812 29.234 1 28.19 135 ASP B N 1
ATOM 5895 C CA . ASP B 1 135 ? -2.896 -17.438 28.969 1 28.19 135 ASP B CA 1
ATOM 5896 C C . ASP B 1 135 ? -1.979 -16.453 29.688 1 28.19 135 ASP B C 1
ATOM 5898 O O . ASP B 1 135 ? -2.369 -15.312 29.938 1 28.19 135 ASP B O 1
ATOM 5902 N N . LEU B 1 136 ? -1.015 -16.75 30.484 1 29.11 136 LEU B N 1
ATOM 5903 C CA . LEU B 1 136 ? -0.246 -15.781 31.25 1 29.11 136 LEU B CA 1
ATOM 5904 C C . LEU B 1 136 ? 0.599 -14.906 30.328 1 29.11 136 LEU B C 1
ATOM 5906 O O . LEU B 1 136 ? 1.559 -15.391 29.719 1 29.11 136 LEU B O 1
ATOM 5910 N N . HIS B 1 137 ? 0.061 -14.062 29.5 1 30.86 137 HIS B N 1
ATOM 5911 C CA . HIS B 1 137 ? 0.747 -13.008 28.766 1 30.86 137 HIS B CA 1
ATOM 5912 C C . HIS B 1 137 ? 1.307 -11.953 29.703 1 30.86 137 HIS B C 1
ATOM 5914 O O . HIS B 1 137 ? 0.558 -11.328 30.453 1 30.86 137 HIS B O 1
ATOM 5920 N N . TRP B 1 138 ? 2.455 -12.156 30.453 1 30.83 138 TRP B N 1
ATOM 5921 C CA . TRP B 1 138 ? 3.09 -11.234 31.391 1 30.83 138 TRP B CA 1
ATOM 5922 C C . TRP B 1 138 ? 3.152 -9.828 30.812 1 30.83 138 TRP B C 1
ATOM 5924 O O . TRP B 1 138 ? 3.992 -9.531 29.953 1 30.83 138 TRP B O 1
ATOM 5934 N N . CYS B 1 139 ? 2.219 -9.258 30.234 1 37.88 139 CYS B N 1
ATOM 5935 C CA . CYS B 1 139 ? 2.316 -7.816 30.062 1 37.88 139 CYS B CA 1
ATOM 5936 C C . CYS B 1 139 ? 2.561 -7.117 31.391 1 37.88 139 CYS B C 1
ATOM 5938 O O . CYS B 1 139 ? 1.816 -7.324 32.344 1 37.88 139 CYS B O 1
ATOM 5940 N N . ILE B 1 140 ? 3.752 -6.863 31.953 1 36.06 140 ILE B N 1
ATOM 5941 C CA . ILE B 1 140 ? 4.008 -6.316 33.281 1 36.06 140 ILE B CA 1
ATOM 5942 C C . ILE B 1 140 ? 2.787 -5.535 33.75 1 36.06 140 ILE B C 1
ATOM 5944 O O . ILE B 1 140 ? 1.819 -5.363 33.031 1 36.06 140 ILE B O 1
ATOM 5948 N N . ASN B 1 141 ? 3.006 -4.211 34.594 1 29.55 141 ASN B N 1
ATOM 5949 C CA . ASN B 1 141 ? 2.121 -3.404 35.406 1 29.55 141 ASN B CA 1
ATOM 5950 C C . ASN B 1 141 ? 1.043 -2.713 34.594 1 29.55 141 ASN B C 1
ATOM 5952 O O . ASN B 1 141 ? 1.279 -1.645 34.031 1 29.55 141 ASN B O 1
ATOM 5956 N N . PRO B 1 142 ? 0.05 -3.514 34.219 1 37.66 142 PRO B N 1
ATOM 5957 C CA . PRO B 1 142 ? -0.996 -2.648 33.656 1 37.66 142 PRO B CA 1
ATOM 5958 C C . PRO B 1 142 ? -1.421 -1.545 34.625 1 37.66 142 PRO B C 1
ATOM 5960 O O . PRO B 1 142 ? -1.369 -1.731 35.844 1 37.66 142 PRO B O 1
ATOM 5963 N N . PRO B 1 143 ? -1.345 -0.323 34.219 1 34.75 143 PRO B N 1
ATOM 5964 C CA . PRO B 1 143 ? -1.856 0.659 35.156 1 34.75 143 PRO B CA 1
ATOM 5965 C C . PRO B 1 143 ? -3.17 0.224 35.812 1 34.75 143 PRO B C 1
ATOM 5967 O O . PRO B 1 143 ? -3.906 -0.583 35.25 1 34.75 143 PRO B O 1
ATOM 5970 N N . SER B 1 144 ? -3.225 0.334 37.062 1 36.28 144 SER B N 1
ATOM 5971 C CA . SER B 1 144 ? -4.34 -0.007 37.938 1 36.28 144 SER B CA 1
ATOM 5972 C C . SER B 1 144 ? -5.676 0.146 37.219 1 36.28 144 SER B C 1
ATOM 5974 O O . SER B 1 144 ? -6.613 -0.611 37.469 1 36.28 144 SER B O 1
ATOM 5976 N N . LYS B 1 145 ? -5.996 1.251 36.625 1 32.09 145 LYS B N 1
ATOM 5977 C CA . LYS B 1 145 ? -7.355 1.577 36.219 1 32.09 145 LYS B CA 1
ATOM 5978 C C . LYS B 1 145 ? -7.688 0.949 34.875 1 32.09 145 LYS B C 1
ATOM 5980 O O . LYS B 1 145 ? -8.641 1.362 34.219 1 32.09 145 LYS B O 1
ATOM 5985 N N . ILE B 1 146 ? -6.914 0.168 34.438 1 36.62 146 ILE B N 1
ATOM 5986 C CA . ILE B 1 146 ? -7.293 -0.272 33.094 1 36.62 146 ILE B CA 1
ATOM 5987 C C . ILE B 1 146 ? -8.438 -1.276 33.188 1 36.62 146 ILE B C 1
ATOM 5989 O O . ILE B 1 146 ? -8.289 -2.348 33.781 1 36.62 146 ILE B O 1
ATOM 5993 N N . LYS B 1 147 ? -9.633 -0.881 33.281 1 36.41 147 LYS B N 1
ATOM 5994 C CA . LYS B 1 147 ? -10.805 -1.723 33.062 1 36.41 147 LYS B CA 1
ATOM 5995 C C . LYS B 1 147 ? -10.547 -2.715 31.922 1 36.41 147 LYS B C 1
ATOM 5997 O O . LYS B 1 147 ? -11.453 -3.428 31.484 1 36.41 147 LYS B O 1
ATOM 6002 N N . VAL B 1 148 ? -9.516 -2.598 31.156 1 38.16 148 VAL B N 1
ATOM 6003 C CA . VAL B 1 148 ? -9.352 -3.352 29.922 1 38.16 148 VAL B CA 1
ATOM 6004 C C . VAL B 1 148 ? -8.961 -4.793 30.234 1 38.16 148 VAL B C 1
ATOM 6006 O O . VAL B 1 148 ? -8.352 -5.059 31.281 1 38.16 148 VAL B O 1
ATOM 6009 N N . ASN B 1 149 ? -9.688 -5.648 29.625 1 46.97 149 ASN B N 1
ATOM 6010 C CA . ASN B 1 149 ? -9.211 -7.016 29.469 1 46.97 149 ASN B CA 1
ATOM 6011 C C . ASN B 1 149 ? -7.691 -7.066 29.297 1 46.97 149 ASN B C 1
ATOM 6013 O O . ASN B 1 149 ? -7.16 -6.672 28.266 1 46.97 149 ASN B O 1
ATOM 6017 N N . PHE B 1 150 ? -7.09 -7.246 30.484 1 47.34 150 PHE B N 1
ATOM 6018 C CA . PHE B 1 150 ? -5.645 -7.227 30.656 1 47.34 150 PHE B CA 1
ATOM 6019 C C . PHE B 1 150 ? -4.953 -7.992 29.531 1 47.34 150 PHE B C 1
ATOM 6021 O O . PHE B 1 150 ? -3.91 -7.566 29.031 1 47.34 150 PHE B O 1
ATOM 6028 N N . THR B 1 151 ? -5.496 -9 29.141 1 52.34 151 THR B N 1
ATOM 6029 C CA . THR B 1 151 ? -4.887 -9.828 28.109 1 52.34 151 THR B CA 1
ATOM 6030 C C . THR B 1 151 ? -4.871 -9.086 26.766 1 52.34 151 THR B C 1
ATOM 6032 O O . THR B 1 151 ? -3.865 -9.094 26.062 1 52.34 151 THR B O 1
ATOM 6035 N N . ASN B 1 152 ? -5.965 -8.406 26.672 1 61.72 152 ASN B N 1
ATOM 6036 C CA . ASN B 1 152 ? -6.055 -7.695 25.391 1 61.72 152 ASN B CA 1
ATOM 6037 C C . ASN B 1 152 ? -5.105 -6.5 25.359 1 61.72 152 ASN B C 1
ATOM 6039 O O . ASN B 1 152 ? -4.508 -6.215 24.312 1 61.72 152 ASN B O 1
ATOM 6043 N N . TYR B 1 153 ? -4.93 -5.977 26.609 1 64.06 153 TYR B N 1
ATOM 6044 C CA . TYR B 1 153 ? -4.043 -4.82 26.688 1 64.06 153 TYR B CA 1
ATOM 6045 C C . TYR B 1 153 ? -2.594 -5.23 26.469 1 64.06 153 TYR B C 1
ATOM 6047 O O . TYR B 1 153 ? -1.877 -4.609 25.672 1 64.06 153 TYR B O 1
ATOM 6055 N N . CYS B 1 154 ? -2.199 -6.305 27.078 1 63.28 154 CYS B N 1
ATOM 6056 C CA . CYS B 1 154 ? -0.82 -6.766 26.953 1 63.28 154 CYS B CA 1
ATOM 6057 C C . CYS B 1 154 ? -0.525 -7.215 25.531 1 63.28 154 CYS B C 1
ATOM 6059 O O . CYS B 1 154 ? 0.557 -6.953 25 1 63.28 154 CYS B O 1
ATOM 6061 N N . ASP B 1 155 ? -1.477 -7.777 25 1 68.19 155 ASP B N 1
ATOM 6062 C CA . ASP B 1 155 ? -1.308 -8.219 23.625 1 68.19 155 ASP B CA 1
ATOM 6063 C C . ASP B 1 155 ? -1.188 -7.031 22.672 1 68.19 155 ASP B C 1
ATOM 6065 O O . ASP B 1 155 ? -0.349 -7.035 21.766 1 68.19 155 ASP B O 1
ATOM 6069 N N . THR B 1 156 ? -1.9 -6.051 23.047 1 72.06 156 THR B N 1
ATOM 6070 C CA . THR B 1 156 ? -1.886 -4.867 22.203 1 72.06 156 THR B CA 1
ATOM 6071 C C . THR B 1 156 ? -0.546 -4.145 22.297 1 72.06 156 THR B C 1
ATOM 6073 O O . THR B 1 156 ? 0.021 -3.727 21.297 1 72.06 156 THR B O 1
ATOM 6076 N N . ILE B 1 157 ? -0.109 -4.051 23.531 1 72.75 157 ILE B N 1
ATOM 6077 C CA . ILE B 1 157 ? 1.168 -3.373 23.734 1 72.75 157 ILE B CA 1
ATOM 6078 C C . ILE B 1 157 ? 2.289 -4.188 23.094 1 72.75 157 ILE B C 1
ATOM 6080 O O . ILE B 1 157 ? 3.205 -3.623 22.484 1 72.75 157 ILE B O 1
ATOM 6084 N N . GLY B 1 158 ? 2.168 -5.477 23.266 1 74.12 158 GLY B N 1
ATOM 6085 C CA . GLY B 1 158 ? 3.148 -6.34 22.625 1 74.12 158 GLY B CA 1
ATOM 6086 C C . GLY B 1 158 ? 3.158 -6.223 21.125 1 74.12 158 GLY B C 1
ATOM 6087 O O . GLY B 1 158 ? 4.227 -6.141 20.5 1 74.12 158 GLY B O 1
ATOM 6088 N N . ILE B 1 159 ? 2.014 -6.141 20.578 1 78.19 159 ILE B N 1
ATOM 6089 C CA . ILE B 1 159 ? 1.882 -6.016 19.125 1 78.19 159 ILE B CA 1
ATOM 6090 C C . ILE B 1 159 ? 2.434 -4.664 18.672 1 78.19 159 ILE B C 1
ATOM 6092 O O . ILE B 1 159 ? 3.18 -4.59 17.703 1 78.19 159 ILE B O 1
ATOM 6096 N N . ARG B 1 160 ? 2.139 -3.672 19.422 1 79.06 160 ARG B N 1
ATOM 6097 C CA . ARG B 1 160 ? 2.598 -2.334 19.062 1 79.06 160 ARG B CA 1
ATOM 6098 C C . ARG B 1 160 ? 4.121 -2.25 19.109 1 79.06 160 ARG B C 1
ATOM 6100 O O . ARG B 1 160 ? 4.734 -1.659 18.219 1 79.06 160 ARG B O 1
ATOM 6107 N N . LYS B 1 161 ? 4.609 -2.828 20.078 1 77.38 161 LYS B N 1
ATOM 6108 C CA . LYS B 1 161 ? 6.062 -2.814 20.203 1 77.38 161 LYS B CA 1
ATOM 6109 C C . LYS B 1 161 ? 6.719 -3.611 19.078 1 77.38 161 LYS B C 1
ATOM 6111 O O . LYS B 1 161 ? 7.754 -3.207 18.531 1 77.38 161 LYS B O 1
ATOM 6116 N N . SER B 1 162 ? 6.117 -4.664 18.781 1 78.31 162 SER B N 1
ATOM 6117 C CA . SER B 1 162 ? 6.656 -5.492 17.703 1 78.31 162 SER B CA 1
ATOM 6118 C C . SER B 1 162 ? 6.566 -4.781 16.359 1 78.31 162 SER B C 1
ATOM 6120 O O . SER B 1 162 ? 7.5 -4.84 15.555 1 78.31 162 SER B O 1
ATOM 6122 N N . ILE B 1 163 ? 5.5 -4.129 16.188 1 80.62 163 ILE B N 1
ATOM 6123 C CA . ILE B 1 163 ? 5.328 -3.385 14.953 1 80.62 163 ILE B CA 1
ATOM 6124 C C . ILE B 1 163 ? 6.352 -2.252 14.883 1 80.62 163 ILE B C 1
ATOM 6126 O O . ILE B 1 163 ? 6.945 -2.008 13.828 1 80.62 163 ILE B O 1
ATOM 6130 N N . ALA B 1 164 ? 6.52 -1.645 15.984 1 83.31 164 ALA B N 1
ATOM 6131 C CA . ALA B 1 164 ? 7.5 -0.564 16.031 1 83.31 164 ALA B CA 1
ATOM 6132 C C . ALA B 1 164 ? 8.906 -1.088 15.742 1 83.31 164 ALA B C 1
ATOM 6134 O O . ALA B 1 164 ? 9.68 -0.444 15.031 1 83.31 164 ALA B O 1
ATOM 6135 N N . SER B 1 165 ? 9.172 -2.217 16.25 1 80.75 165 SER B N 1
ATOM 6136 C CA . SER B 1 165 ? 10.477 -2.818 16.016 1 80.75 165 SER B CA 1
ATOM 6137 C C . SER B 1 165 ? 10.656 -3.211 14.555 1 80.75 165 SER B C 1
ATOM 6139 O O . SER B 1 165 ? 11.734 -3.039 13.984 1 80.75 165 SER B O 1
ATOM 6141 N N . ALA B 1 166 ? 9.617 -3.699 14.047 1 80.06 166 ALA B N 1
ATOM 6142 C CA . ALA B 1 166 ? 9.664 -4.102 12.641 1 80.06 166 ALA B CA 1
ATOM 6143 C C . ALA B 1 166 ? 9.781 -2.887 11.727 1 80.06 166 ALA B C 1
ATOM 6145 O O . ALA B 1 166 ? 10.398 -2.963 10.664 1 80.06 166 ALA B O 1
ATOM 6146 N N . ALA B 1 167 ? 9.234 -1.806 12.141 1 85.25 167 ALA B N 1
ATOM 6147 C CA . ALA B 1 167 ? 9.195 -0.601 11.32 1 85.25 167 ALA B CA 1
ATOM 6148 C C . ALA B 1 167 ? 10.477 0.208 11.469 1 85.25 167 ALA B C 1
ATOM 6150 O O . ALA B 1 167 ? 10.781 1.065 10.641 1 85.25 167 ALA B O 1
ATOM 6151 N N . ASN B 1 168 ? 11.25 -0.026 12.406 1 84.69 168 ASN B N 1
ATOM 6152 C CA . ASN B 1 168 ? 12.391 0.812 12.781 1 84.69 168 ASN B CA 1
ATOM 6153 C C . ASN B 1 168 ? 13.398 0.927 11.648 1 84.69 168 ASN B C 1
ATOM 6155 O O . ASN B 1 168 ? 13.859 2.025 11.328 1 84.69 168 ASN B O 1
ATOM 6159 N N . PRO B 1 169 ? 13.719 -0.204 10.992 1 81.5 169 PRO B N 1
ATOM 6160 C CA . PRO B 1 169 ? 14.688 -0.062 9.906 1 81.5 169 PRO B CA 1
ATOM 6161 C C . PRO B 1 169 ? 14.195 0.851 8.789 1 81.5 169 PRO B C 1
ATOM 6163 O O . PRO B 1 169 ? 14.992 1.56 8.164 1 81.5 169 PRO B O 1
ATOM 6166 N N . ILE B 1 170 ? 12.977 0.804 8.562 1 85.31 170 ILE B N 1
ATOM 6167 C CA . ILE B 1 170 ? 12.391 1.646 7.52 1 85.31 170 ILE B CA 1
ATOM 6168 C C . ILE B 1 170 ? 12.461 3.111 7.945 1 85.31 170 ILE B C 1
ATOM 6170 O O . ILE B 1 170 ? 12.859 3.975 7.156 1 85.31 170 ILE B O 1
ATOM 6174 N N . LEU B 1 171 ? 12.156 3.344 9.188 1 89.19 171 LEU B N 1
ATOM 6175 C CA . LEU B 1 171 ? 12.141 4.707 9.711 1 89.19 171 LEU B CA 1
ATOM 6176 C C . LEU B 1 171 ? 13.555 5.281 9.766 1 89.19 171 LEU B C 1
ATOM 6178 O O . LEU B 1 171 ? 13.773 6.441 9.422 1 89.19 171 LEU B O 1
ATOM 6182 N N . LEU B 1 172 ? 14.43 4.449 10.109 1 86.81 172 LEU B N 1
ATOM 6183 C CA . LEU B 1 172 ? 15.812 4.906 10.188 1 86.81 172 LEU B CA 1
ATOM 6184 C C . LEU B 1 172 ? 16.359 5.246 8.805 1 86.81 172 LEU B C 1
ATOM 6186 O O . LEU B 1 172 ? 17.078 6.23 8.641 1 86.81 172 LEU B O 1
ATOM 6190 N N . SER B 1 173 ? 15.992 4.48 7.898 1 85.56 173 SER B N 1
ATOM 6191 C CA . SER B 1 173 ? 16.406 4.762 6.527 1 85.56 173 SER B CA 1
ATOM 6192 C C . SER B 1 173 ? 15.82 6.078 6.027 1 85.56 173 SER B C 1
ATOM 6194 O O . SER B 1 173 ? 16.516 6.875 5.395 1 85.56 173 SER B O 1
ATOM 6196 N N . ALA B 1 174 ? 14.625 6.281 6.305 1 87.62 174 ALA B N 1
ATOM 6197 C CA . ALA B 1 174 ? 13.969 7.52 5.895 1 87.62 174 ALA B CA 1
ATOM 6198 C C . ALA B 1 174 ? 14.586 8.727 6.605 1 87.62 174 ALA B C 1
ATOM 6200 O O . ALA B 1 174 ? 14.82 9.766 5.984 1 87.62 174 ALA B O 1
ATOM 6201 N N . LEU B 1 175 ? 14.836 8.602 7.871 1 86.81 175 LEU B N 1
ATOM 6202 C CA . LEU B 1 175 ? 15.391 9.695 8.664 1 86.81 175 LEU B CA 1
ATOM 6203 C C . LEU B 1 175 ? 16.797 10.055 8.18 1 86.81 175 LEU B C 1
ATOM 6205 O O . LEU B 1 175 ? 17.141 11.234 8.117 1 86.81 175 LEU B O 1
ATOM 6209 N N . SER B 1 176 ? 17.516 9.094 7.816 1 86.88 176 SER B N 1
ATOM 6210 C CA . SER B 1 176 ? 18.875 9.352 7.348 1 86.88 176 SER B CA 1
ATOM 6211 C C . SER B 1 176 ? 18.875 10.125 6.031 1 86.88 176 SER B C 1
ATOM 6213 O O . SER B 1 176 ? 19.734 10.961 5.789 1 86.88 176 SER B O 1
ATOM 6215 N N . ARG B 1 177 ? 17.906 9.961 5.34 1 86.06 177 ARG B N 1
ATOM 6216 C CA . ARG B 1 177 ? 17.844 10.578 4.02 1 86.06 177 ARG B CA 1
ATOM 6217 C C . ARG B 1 177 ? 17.188 11.953 4.09 1 86.06 177 ARG B C 1
ATOM 6219 O O . ARG B 1 177 ? 17.25 12.727 3.137 1 86.06 177 ARG B O 1
ATOM 6226 N N . SER B 1 178 ? 16.578 12.188 5.188 1 84.38 178 SER B N 1
ATOM 6227 C CA . SER B 1 178 ? 15.852 13.445 5.355 1 84.38 178 SER B CA 1
ATOM 6228 C C . SER B 1 178 ? 16.75 14.523 5.953 1 84.38 178 SER B C 1
ATOM 6230 O O . SER B 1 178 ? 16.328 15.672 6.117 1 84.38 178 SER B O 1
ATOM 6232 N N . ARG B 1 179 ? 17.984 14.297 6.242 1 78.88 179 ARG B N 1
ATOM 6233 C CA . ARG B 1 179 ? 18.859 15.227 6.945 1 78.88 179 ARG B CA 1
ATOM 6234 C C . ARG B 1 179 ? 19.734 16 5.961 1 78.88 179 ARG B C 1
ATOM 6236 O O . ARG B 1 179 ? 20.562 16.828 6.371 1 78.88 179 ARG B O 1
ATOM 6243 N N . GLY B 1 180 ? 19.438 15.852 4.828 1 79 180 GLY B N 1
ATOM 6244 C CA . GLY B 1 180 ? 20.281 16.516 3.852 1 79 180 GLY B CA 1
ATOM 6245 C C . GLY B 1 180 ? 19.938 17.969 3.646 1 79 180 GLY B C 1
ATOM 6246 O O . GLY B 1 180 ? 18.875 18.422 4.062 1 79 180 GLY B O 1
ATOM 6247 N N . ASP B 1 181 ? 20.953 18.688 3.139 1 83.38 181 ASP B N 1
ATOM 6248 C CA . ASP B 1 181 ? 20.75 20.078 2.76 1 83.38 181 ASP B CA 1
ATOM 6249 C C . ASP B 1 181 ? 20.312 20.188 1.303 1 83.38 181 ASP B C 1
ATOM 6251 O O . ASP B 1 181 ? 20.984 19.688 0.403 1 83.38 181 ASP B O 1
ATOM 6255 N N . ILE B 1 182 ? 19.234 20.875 1.174 1 87.25 182 ILE B N 1
ATOM 6256 C CA . ILE B 1 182 ? 18.672 20.922 -0.173 1 87.25 182 ILE B CA 1
ATOM 6257 C C . ILE B 1 182 ? 19.406 21.969 -0.999 1 87.25 182 ILE B C 1
ATOM 6259 O O . ILE B 1 182 ? 19.344 21.953 -2.23 1 87.25 182 ILE B O 1
ATOM 6263 N N . PHE B 1 183 ? 20 22.984 -0.305 1 83.12 183 PHE B N 1
ATOM 6264 C CA . PHE B 1 183 ? 20.672 24.047 -1.038 1 83.12 183 PHE B CA 1
ATOM 6265 C C . PHE B 1 183 ? 22.156 23.734 -1.198 1 83.12 183 PHE B C 1
ATOM 6267 O O . PHE B 1 183 ? 22.766 23.125 -0.316 1 83.12 183 PHE B O 1
ATOM 6274 N N . PRO B 1 184 ? 22.672 24.156 -2.402 1 78.62 184 PRO B N 1
ATOM 6275 C CA . PRO B 1 184 ? 24.125 24.031 -2.572 1 78.62 184 PRO B CA 1
ATOM 6276 C C . PRO B 1 184 ? 24.906 24.875 -1.569 1 78.62 184 PRO B C 1
ATOM 6278 O O . PRO B 1 184 ? 24.359 25.781 -0.953 1 78.62 184 PRO B O 1
ATOM 6281 N N . PRO B 1 185 ? 26.156 24.469 -1.419 1 73.44 185 PRO B N 1
ATOM 6282 C CA . PRO B 1 185 ? 26.969 25.25 -0.479 1 73.44 185 PRO B CA 1
ATOM 6283 C C . PRO B 1 185 ? 27.094 26.719 -0.878 1 73.44 185 PRO B C 1
ATOM 6285 O O . PRO B 1 185 ? 26.922 27.062 -2.051 1 73.44 185 PRO B O 1
ATOM 6288 N N . TYR B 1 186 ? 27.203 27.625 0.013 1 65.88 186 TYR B N 1
ATOM 6289 C CA . TYR B 1 186 ? 27.234 29.078 -0.128 1 65.88 186 TYR B CA 1
ATOM 6290 C C . TYR B 1 186 ? 28.203 29.5 -1.222 1 65.88 186 TYR B C 1
ATOM 6292 O O . TYR B 1 186 ? 27.969 30.484 -1.928 1 65.88 186 TYR B O 1
ATOM 6300 N N . ARG B 1 187 ? 29.469 28.938 -1.362 1 61.44 187 ARG B N 1
ATOM 6301 C CA . ARG B 1 187 ? 30.453 29.422 -2.314 1 61.44 187 ARG B CA 1
ATOM 6302 C C . ARG B 1 187 ? 30.219 28.828 -3.703 1 61.44 187 ARG B C 1
ATOM 6304 O O . ARG B 1 187 ? 31.125 28.281 -4.324 1 61.44 187 ARG B O 1
ATOM 6311 N N . CYS B 1 188 ? 28.844 28.906 -3.965 1 67.38 188 CYS B N 1
ATOM 6312 C CA . CYS B 1 188 ? 28.609 28.469 -5.336 1 67.38 188 CYS B CA 1
ATOM 6313 C C . CYS B 1 188 ? 29.109 29.516 -6.332 1 67.38 188 CYS B C 1
ATOM 6315 O O . CYS B 1 188 ? 28.688 30.672 -6.285 1 67.38 188 CYS B O 1
ATOM 6317 N N . SER B 1 189 ? 30.344 29.484 -6.891 1 59.12 189 SER B N 1
ATOM 6318 C CA . SER B 1 189 ? 30.938 30.438 -7.809 1 59.12 189 SER B CA 1
ATOM 6319 C C . SER B 1 189 ? 29.984 30.766 -8.961 1 59.12 189 SER B C 1
ATOM 6321 O O . SER B 1 189 ? 30.062 31.844 -9.562 1 59.12 189 SER B O 1
ATOM 6323 N N . GLY B 1 190 ? 29 29.891 -9.234 1 62.56 190 GLY B N 1
ATOM 6324 C CA . GLY B 1 190 ? 28.125 30.125 -10.367 1 62.56 190 GLY B CA 1
ATOM 6325 C C . GLY B 1 190 ? 26.672 30.266 -9.977 1 62.56 190 GLY B C 1
ATOM 6326 O O . GLY B 1 190 ? 26.344 30.516 -8.812 1 62.56 190 GLY B O 1
ATOM 6327 N N . ALA B 1 191 ? 25.859 30.453 -11.016 1 71.75 191 ALA B N 1
ATOM 6328 C CA . ALA B 1 191 ? 24.406 30.578 -10.836 1 71.75 191 ALA B CA 1
ATOM 6329 C C . ALA B 1 191 ? 23.812 29.266 -10.328 1 71.75 191 ALA B C 1
ATOM 6331 O O . ALA B 1 191 ? 24.312 28.172 -10.664 1 71.75 191 ALA B O 1
ATOM 6332 N N . THR B 1 192 ? 22.984 29.375 -9.305 1 79.94 192 THR B N 1
ATOM 6333 C CA . THR B 1 192 ? 22.25 28.219 -8.836 1 79.94 192 THR B CA 1
ATOM 6334 C C . THR B 1 192 ? 21.156 27.828 -9.836 1 79.94 192 THR B C 1
ATOM 6336 O O . THR B 1 192 ? 20.391 28.672 -10.297 1 79.94 192 THR B O 1
ATOM 6339 N N . THR B 1 193 ? 21.25 26.594 -10.266 1 84.81 193 THR B N 1
ATOM 6340 C CA . THR B 1 193 ? 20.234 26.094 -11.195 1 84.81 193 THR B CA 1
ATOM 6341 C C . THR B 1 193 ? 19.312 25.109 -10.484 1 84.81 193 THR B C 1
ATOM 6343 O O . THR B 1 193 ? 19.734 24.391 -9.578 1 84.81 193 THR B O 1
ATOM 6346 N N . SER B 1 194 ? 18.031 25.281 -10.797 1 89.25 194 SER B N 1
ATOM 6347 C CA . SER B 1 194 ? 17.047 24.344 -10.273 1 89.25 194 SER B CA 1
ATOM 6348 C C . SER B 1 194 ? 16.484 23.469 -11.375 1 89.25 194 SER B C 1
ATOM 6350 O O . SER B 1 194 ? 16.234 23.922 -12.484 1 89.25 194 SER B O 1
ATOM 6352 N N . VAL B 1 195 ? 16.438 22.156 -11.086 1 91.12 195 VAL B N 1
ATOM 6353 C CA . VAL B 1 195 ? 15.836 21.188 -12 1 91.12 195 VAL B CA 1
ATOM 6354 C C . VAL B 1 195 ? 14.641 20.516 -11.32 1 91.12 195 VAL B C 1
ATOM 6356 O O . VAL B 1 195 ? 14.75 20.016 -10.203 1 91.12 195 VAL B O 1
ATOM 6359 N N . GLY B 1 196 ? 13.5 20.656 -11.977 1 92.81 196 GLY B N 1
ATOM 6360 C CA . GLY B 1 196 ? 12.281 20.078 -11.438 1 92.81 196 GLY B CA 1
ATOM 6361 C C . GLY B 1 196 ? 11.805 18.875 -12.227 1 92.81 196 GLY B C 1
ATOM 6362 O O . GLY B 1 196 ? 11.961 18.812 -13.445 1 92.81 196 GLY B O 1
ATOM 6363 N N . SER B 1 197 ? 11.281 17.844 -11.523 1 89.94 197 SER B N 1
ATOM 6364 C CA . SER B 1 197 ? 10.68 16.672 -12.141 1 89.94 197 SER B CA 1
ATOM 6365 C C . SER B 1 197 ? 9.383 16.281 -11.445 1 89.94 197 SER B C 1
ATOM 6367 O O . SER B 1 197 ? 9.211 16.531 -10.25 1 89.94 197 SER B O 1
ATOM 6369 N N . VAL B 1 198 ? 8.484 15.742 -12.188 1 90 198 VAL B N 1
ATOM 6370 C CA . VAL B 1 198 ? 7.199 15.289 -11.672 1 90 198 VAL B CA 1
ATOM 6371 C C . VAL B 1 198 ? 7.117 13.766 -11.742 1 90 198 VAL B C 1
ATOM 6373 O O . VAL B 1 198 ? 7.504 13.164 -12.75 1 90 198 VAL B O 1
ATOM 6376 N N . PHE B 1 199 ? 6.617 13.156 -10.602 1 82 199 PHE B N 1
ATOM 6377 C CA . PHE B 1 199 ? 6.559 11.703 -10.531 1 82 199 PHE B CA 1
ATOM 6378 C C . PHE B 1 199 ? 5.207 11.234 -10.008 1 82 199 PHE B C 1
ATOM 6380 O O . PHE B 1 199 ? 4.641 11.859 -9.102 1 82 199 PHE B O 1
ATOM 6387 N N . PRO B 1 200 ? 4.73 10.117 -10.539 1 79.19 200 PRO B N 1
ATOM 6388 C CA . PRO B 1 200 ? 3.572 9.469 -9.922 1 79.19 200 PRO B CA 1
ATOM 6389 C C . PRO B 1 200 ? 3.969 8.438 -8.867 1 79.19 200 PRO B C 1
ATOM 6391 O O . PRO B 1 200 ? 3.527 7.289 -8.922 1 79.19 200 PRO B O 1
ATOM 6394 N N . LEU B 1 201 ? 4.852 8.742 -8.047 1 69.56 201 LEU B N 1
ATOM 6395 C CA . LEU B 1 201 ? 5.477 7.805 -7.121 1 69.56 201 LEU B CA 1
ATOM 6396 C C . LEU B 1 201 ? 4.668 7.691 -5.832 1 69.56 201 LEU B C 1
ATOM 6398 O O . LEU B 1 201 ? 5.164 8.023 -4.754 1 69.56 201 LEU B O 1
ATOM 6402 N N . SER B 1 202 ? 3.4 7.328 -5.922 1 77.31 202 SER B N 1
ATOM 6403 C CA . SER B 1 202 ? 2.57 7.035 -4.758 1 77.31 202 SER B CA 1
ATOM 6404 C C . SER B 1 202 ? 1.72 5.789 -4.988 1 77.31 202 SER B C 1
ATOM 6406 O O . SER B 1 202 ? 1.142 5.613 -6.062 1 77.31 202 SER B O 1
ATOM 6408 N N . VAL B 1 203 ? 1.955 4.863 -4.086 1 86.38 203 VAL B N 1
ATOM 6409 C CA . VAL B 1 203 ? 1.082 3.695 -4.047 1 86.38 203 VAL B CA 1
ATOM 6410 C C . VAL B 1 203 ? -0.028 3.914 -3.02 1 86.38 203 VAL B C 1
ATOM 6412 O O . VAL B 1 203 ? 0.076 3.461 -1.878 1 86.38 203 VAL B O 1
ATOM 6415 N N . SER B 1 204 ? -1.001 4.66 -3.504 1 87.88 204 SER B N 1
ATOM 6416 C CA . SER B 1 204 ? -2.084 5.09 -2.627 1 87.88 204 SER B CA 1
ATOM 6417 C C . SER B 1 204 ? -3.443 4.891 -3.289 1 87.88 204 SER B C 1
ATOM 6419 O O . SER B 1 204 ? -3.531 4.762 -4.512 1 87.88 204 SER B O 1
ATOM 6421 N N . LEU B 1 205 ? -4.422 4.844 -2.49 1 86.56 205 LEU B N 1
ATOM 6422 C CA . LEU B 1 205 ? -5.789 4.656 -2.961 1 86.56 205 LEU B CA 1
ATOM 6423 C C . LEU B 1 205 ? -6.238 5.84 -3.814 1 86.56 205 LEU B C 1
ATOM 6425 O O . LEU B 1 205 ? -6.91 5.656 -4.832 1 86.56 205 LEU B O 1
ATOM 6429 N N . SER B 1 206 ? -5.793 6.953 -3.477 1 84.88 206 SER B N 1
ATOM 6430 C CA . SER B 1 206 ? -6.211 8.148 -4.195 1 84.88 206 SER B CA 1
ATOM 6431 C C . SER B 1 206 ? -5.711 8.133 -5.637 1 84.88 206 SER B C 1
ATOM 6433 O O . SER B 1 206 ? -6.438 8.523 -6.555 1 84.88 206 SER B O 1
ATOM 6435 N N . MET B 1 207 ? -4.535 7.668 -5.781 1 78 207 MET B N 1
ATOM 6436 C CA . MET B 1 207 ? -3.957 7.648 -7.121 1 78 207 MET B CA 1
ATOM 6437 C C . MET B 1 207 ? -4.742 6.715 -8.039 1 78 207 MET B C 1
ATOM 6439 O O . MET B 1 207 ? -4.938 7.016 -9.219 1 78 207 MET B O 1
ATOM 6443 N N . SER B 1 208 ? -5.191 5.652 -7.492 1 73.5 208 SER B N 1
ATOM 6444 C CA . SER B 1 208 ? -5.969 4.695 -8.273 1 73.5 208 SER B CA 1
ATOM 6445 C C . SER B 1 208 ? -7.344 5.258 -8.633 1 73.5 208 SER B C 1
ATOM 6447 O O . SER B 1 208 ? -7.91 4.906 -9.664 1 73.5 208 SER B O 1
ATOM 6449 N N . LEU B 1 209 ? -7.777 6.164 -7.844 1 71.88 209 LEU B N 1
ATOM 6450 C CA . LEU B 1 209 ? -9.133 6.68 -8.016 1 71.88 209 LEU B CA 1
ATOM 6451 C C . LEU B 1 209 ? -9.141 7.895 -8.938 1 71.88 209 LEU B C 1
ATOM 6453 O O . LEU B 1 209 ? -10.148 8.18 -9.586 1 71.88 209 LEU B O 1
ATOM 6457 N N . ILE B 1 210 ? -8.047 8.656 -8.859 1 63.16 210 ILE B N 1
ATOM 6458 C CA . ILE B 1 210 ? -7.953 9.859 -9.68 1 63.16 210 ILE B CA 1
ATOM 6459 C C . ILE B 1 210 ? -7.984 9.477 -11.156 1 63.16 210 ILE B C 1
ATOM 6461 O O . ILE B 1 210 ? -8.523 10.211 -11.984 1 63.16 210 ILE B O 1
ATOM 6465 N N . SER B 1 211 ? -7.48 8.305 -11.383 1 61.41 211 SER B N 1
ATOM 6466 C CA . SER B 1 211 ? -7.5 7.859 -12.773 1 61.41 211 SER B CA 1
ATOM 6467 C C . SER B 1 211 ? -8.914 7.504 -13.227 1 61.41 211 SER B C 1
ATOM 6469 O O . SER B 1 211 ? -9.18 7.391 -14.422 1 61.41 211 SER B O 1
ATOM 6471 N N . ARG B 1 212 ? -9.68 7.551 -12.156 1 63.25 212 ARG B N 1
ATOM 6472 C CA . ARG B 1 212 ? -11.094 7.301 -12.438 1 63.25 212 ARG B CA 1
ATOM 6473 C C . ARG B 1 212 ? -11.883 8.602 -12.469 1 63.25 212 ARG B C 1
ATOM 6475 O O . ARG B 1 212 ? -11.312 9.688 -12.297 1 63.25 212 ARG B O 1
ATOM 6482 N N . THR B 1 213 ? -13.055 8.531 -12.852 1 65.44 213 THR B N 1
ATOM 6483 C CA . THR B 1 213 ? -13.914 9.711 -12.898 1 65.44 213 THR B CA 1
ATOM 6484 C C . THR B 1 213 ? -14.352 10.125 -11.5 1 65.44 213 THR B C 1
ATOM 6486 O O . THR B 1 213 ? -15.32 10.867 -11.336 1 65.44 213 THR B O 1
ATOM 6489 N N . SER B 1 214 ? -13.539 9.703 -10.5 1 75.06 214 SER B N 1
ATOM 6490 C CA . SER B 1 214 ? -13.891 10.086 -9.141 1 75.06 214 SER B CA 1
ATOM 6491 C C . SER B 1 214 ? -13.336 11.461 -8.789 1 75.06 214 SER B C 1
ATOM 6493 O O . SER B 1 214 ? -12.289 11.867 -9.305 1 75.06 214 SER B O 1
ATOM 6495 N N . GLU B 1 215 ? -14.148 12.117 -7.98 1 83.56 215 GLU B N 1
ATOM 6496 C CA . GLU B 1 215 ? -13.727 13.438 -7.527 1 83.56 215 GLU B CA 1
ATOM 6497 C C . GLU B 1 215 ? -13.156 13.383 -6.113 1 83.56 215 GLU B C 1
ATOM 6499 O O . GLU B 1 215 ? -13.742 12.766 -5.227 1 83.56 215 GLU B O 1
ATOM 6504 N N . ILE B 1 216 ? -11.984 13.906 -5.984 1 89.31 216 ILE B N 1
ATOM 6505 C CA . ILE B 1 216 ? -11.336 13.984 -4.684 1 89.31 216 ILE B CA 1
ATOM 6506 C C . ILE B 1 216 ? -11.328 15.43 -4.195 1 89.31 216 ILE B C 1
ATOM 6508 O O . ILE B 1 216 ? -10.898 16.328 -4.918 1 89.31 216 ILE B O 1
ATOM 6512 N N . ILE B 1 217 ? -11.844 15.539 -2.906 1 88.69 217 ILE B N 1
ATOM 6513 C CA . ILE B 1 217 ? -11.984 16.875 -2.346 1 88.69 217 ILE B CA 1
ATOM 6514 C C . ILE B 1 217 ? -11.188 16.984 -1.046 1 88.69 217 ILE B C 1
ATOM 6516 O O . ILE B 1 217 ? -11.203 16.062 -0.229 1 88.69 217 ILE B O 1
ATOM 6520 N N . ASN B 1 218 ? -10.492 18.141 -0.839 1 86.12 218 ASN B N 1
ATOM 6521 C CA . ASN B 1 218 ? -9.859 18.531 0.413 1 86.12 218 ASN B CA 1
ATOM 6522 C C . ASN B 1 218 ? -8.82 17.5 0.861 1 86.12 218 ASN B C 1
ATOM 6524 O O . ASN B 1 218 ? -8.875 17.016 1.988 1 86.12 218 ASN B O 1
ATOM 6528 N N . MET B 1 219 ? -7.914 17.266 0.008 1 93.31 219 MET B N 1
ATOM 6529 C CA . MET B 1 219 ? -6.844 16.328 0.357 1 93.31 219 MET B CA 1
ATOM 6530 C C . MET B 1 219 ? -5.816 17 1.264 1 93.31 219 MET B C 1
ATOM 6532 O O . MET B 1 219 ? -5.379 18.109 0.997 1 93.31 219 MET B O 1
ATOM 6536 N N . LEU B 1 220 ? -5.629 16.359 2.357 1 96 220 LEU B N 1
ATOM 6537 C CA . LEU B 1 220 ? -4.613 16.766 3.32 1 96 220 LEU B CA 1
ATOM 6538 C C . LEU B 1 220 ? -3.582 15.656 3.527 1 96 220 LEU B C 1
ATOM 6540 O O . LEU B 1 220 ? -3.945 14.5 3.734 1 96 220 LEU B O 1
ATOM 6544 N N . THR B 1 221 ? -2.311 16.031 3.332 1 96.44 221 THR B N 1
ATOM 6545 C CA . THR B 1 221 ? -1.216 15.094 3.561 1 96.44 221 THR B CA 1
ATOM 6546 C C . THR B 1 221 ? -0.263 15.625 4.629 1 96.44 221 THR B C 1
ATOM 6548 O O . THR B 1 221 ? 0.039 16.812 4.66 1 96.44 221 THR B O 1
ATOM 6551 N N . ALA B 1 222 ? 0.088 14.805 5.492 1 97.19 222 ALA B N 1
ATOM 6552 C CA . ALA B 1 222 ? 1.078 15.133 6.516 1 97.19 222 ALA B CA 1
ATOM 6553 C C . ALA B 1 222 ? 2.207 14.102 6.535 1 97.19 222 ALA B C 1
ATOM 6555 O O . ALA B 1 222 ? 1.964 12.906 6.402 1 97.19 222 ALA B O 1
ATOM 6556 N N . ILE B 1 223 ? 3.396 14.555 6.594 1 94.81 223 ILE B N 1
ATOM 6557 C CA . ILE B 1 223 ? 4.574 13.695 6.645 1 94.81 223 ILE B CA 1
ATOM 6558 C C . ILE B 1 223 ? 5.387 14 7.898 1 94.81 223 ILE B C 1
ATOM 6560 O O . ILE B 1 223 ? 5.617 15.172 8.227 1 94.81 223 ILE B O 1
ATOM 6564 N N . SER B 1 224 ? 5.684 12.969 8.633 1 90.75 224 SER B N 1
ATOM 6565 C CA . SER B 1 224 ? 6.52 13.102 9.82 1 90.75 224 SER B CA 1
ATOM 6566 C C . SER B 1 224 ? 7.402 11.875 10.031 1 90.75 224 SER B C 1
ATOM 6568 O O . SER B 1 224 ? 6.895 10.758 10.172 1 90.75 224 SER B O 1
ATOM 6570 N N . ASP B 1 225 ? 8.664 11.984 10.062 1 87.19 225 ASP B N 1
ATOM 6571 C CA . ASP B 1 225 ? 9.648 10.969 10.422 1 87.19 225 ASP B CA 1
ATOM 6572 C C . ASP B 1 225 ? 9.469 9.711 9.578 1 87.19 225 ASP B C 1
ATOM 6574 O O . ASP B 1 225 ? 9.359 8.609 10.109 1 87.19 225 ASP B O 1
ATOM 6578 N N . GLY B 1 226 ? 9.289 9.883 8.352 1 90.69 226 GLY B N 1
ATOM 6579 C CA . GLY B 1 226 ? 9.25 8.758 7.43 1 90.69 226 GLY B CA 1
ATOM 6580 C C . GLY B 1 226 ? 7.863 8.164 7.273 1 90.69 226 GLY B C 1
ATOM 6581 O O . GLY B 1 226 ? 7.664 7.238 6.484 1 90.69 226 GLY B O 1
ATOM 6582 N N . VAL B 1 227 ? 6.945 8.641 8.062 1 93.5 227 VAL B N 1
ATOM 6583 C CA . VAL B 1 227 ? 5.555 8.211 7.973 1 93.5 227 VAL B CA 1
ATOM 6584 C C . VAL B 1 227 ? 4.711 9.305 7.324 1 93.5 227 VAL B C 1
ATOM 6586 O O . VAL B 1 227 ? 4.918 10.492 7.59 1 93.5 227 VAL B O 1
ATOM 6589 N N . TYR B 1 228 ? 3.836 8.891 6.461 1 95 228 TYR B N 1
ATOM 6590 C CA . TYR B 1 228 ? 2.912 9.891 5.938 1 95 228 TYR B CA 1
ATOM 6591 C C . TYR B 1 228 ? 1.467 9.5 6.211 1 95 228 TYR B C 1
ATOM 6593 O O . TYR B 1 228 ? 1.166 8.32 6.414 1 95 228 TYR B O 1
ATOM 6601 N N . GLY B 1 229 ? 0.657 10.43 6.375 1 96.25 229 GLY B N 1
ATOM 6602 C CA . GLY B 1 229 ? -0.788 10.297 6.477 1 96.25 229 GLY B CA 1
ATOM 6603 C C . GLY B 1 229 ? -1.539 11.211 5.531 1 96.25 229 GLY B C 1
ATOM 6604 O O . GLY B 1 229 ? -1.055 12.297 5.195 1 96.25 229 GLY B O 1
ATOM 6605 N N . LYS B 1 230 ? -2.691 10.633 5.156 1 96.25 230 LYS B N 1
ATOM 6606 C CA . LYS B 1 230 ? -3.492 11.406 4.207 1 96.25 230 LYS B CA 1
ATOM 6607 C C . LYS B 1 230 ? -4.984 11.211 4.461 1 96.25 230 LYS B C 1
ATOM 6609 O O . LYS B 1 230 ? -5.402 10.156 4.949 1 96.25 230 LYS B O 1
ATOM 6614 N N . THR B 1 231 ? -5.723 12.281 4.199 1 96.69 231 THR B N 1
ATOM 6615 C CA . THR B 1 231 ? -7.176 12.172 4.246 1 96.69 231 THR B CA 1
ATOM 6616 C C . THR B 1 231 ? -7.816 13.023 3.158 1 96.69 231 THR B C 1
ATOM 6618 O O . THR B 1 231 ? -7.242 14.031 2.73 1 96.69 231 THR B O 1
ATOM 6621 N N . TYR B 1 232 ? -8.898 12.578 2.656 1 94.5 232 TYR B N 1
ATOM 6622 C CA . TYR B 1 232 ? -9.641 13.297 1.625 1 94.5 232 TYR B CA 1
ATOM 6623 C C . TYR B 1 232 ? -11.078 12.805 1.554 1 94.5 232 TYR B C 1
ATOM 6625 O O . TYR B 1 232 ? -11.406 11.742 2.082 1 94.5 232 TYR B O 1
ATOM 6633 N N . LEU B 1 233 ? -11.867 13.672 1.017 1 92.44 233 LEU B N 1
ATOM 6634 C CA . LEU B 1 233 ? -13.234 13.281 0.707 1 92.44 233 LEU B CA 1
ATOM 6635 C C . LEU B 1 233 ? -13.344 12.75 -0.721 1 92.44 233 LEU B C 1
ATOM 6637 O O . LEU B 1 233 ? -12.836 13.375 -1.655 1 92.44 233 LEU B O 1
ATOM 6641 N N . LEU B 1 234 ? -13.977 11.578 -0.807 1 89 234 LEU B N 1
ATOM 6642 C CA . LEU B 1 234 ? -14.156 10.938 -2.107 1 89 234 LEU B CA 1
ATOM 6643 C C . LEU B 1 234 ? -15.625 10.945 -2.516 1 89 234 LEU B C 1
ATOM 6645 O O . LEU B 1 234 ? -16.5 10.57 -1.727 1 89 234 LEU B O 1
ATOM 6649 N N . VAL B 1 235 ? -15.789 11.461 -3.684 1 84.31 235 VAL B N 1
ATOM 6650 C CA . VAL B 1 235 ? -17.109 11.352 -4.305 1 84.31 235 VAL B CA 1
ATOM 6651 C C . VAL B 1 235 ? -17.078 10.281 -5.395 1 84.31 235 VAL B C 1
ATOM 6653 O O . VAL B 1 235 ? -16.641 10.547 -6.52 1 84.31 235 VAL B O 1
ATOM 6656 N N . PRO B 1 236 ? -17.516 9.109 -5.012 1 75.25 236 PRO B N 1
ATOM 6657 C CA . PRO B 1 236 ? -17.422 8.023 -5.984 1 75.25 236 PRO B CA 1
ATOM 6658 C C . PRO B 1 236 ? -18.281 8.273 -7.223 1 75.25 236 PRO B C 1
ATOM 6660 O O . PRO B 1 236 ? -19.328 8.914 -7.133 1 75.25 236 PRO B O 1
ATOM 6663 N N . ASP B 1 237 ? -17.594 7.996 -8.398 1 68.5 237 ASP B N 1
ATOM 6664 C CA . ASP B 1 237 ? -18.344 8.133 -9.641 1 68.5 237 ASP B CA 1
ATOM 6665 C C . ASP B 1 237 ? -19.5 7.148 -9.695 1 68.5 237 ASP B C 1
ATOM 6667 O O . ASP B 1 237 ? -19.438 6.062 -9.109 1 68.5 237 ASP B O 1
ATOM 6671 N N . TYR B 1 238 ? -20.609 7.785 -10.148 1 56.69 238 TYR B N 1
ATOM 6672 C CA . TYR B 1 238 ? -21.797 6.973 -10.391 1 56.69 238 TYR B CA 1
ATOM 6673 C C . TYR B 1 238 ? -21.453 5.734 -11.211 1 56.69 238 TYR B C 1
ATOM 6675 O O . TYR B 1 238 ? -21.344 5.805 -12.438 1 56.69 238 TYR B O 1
ATOM 6683 N N . LEU B 1 239 ? -20.594 5.012 -10.875 1 49.22 239 LEU B N 1
ATOM 6684 C CA . LEU B 1 239 ? -20.719 3.865 -11.773 1 49.22 239 LEU B CA 1
ATOM 6685 C C . LEU B 1 239 ? -22.172 3.4 -11.844 1 49.22 239 LEU B C 1
ATOM 6687 O O . LEU B 1 239 ? -22.953 3.635 -10.922 1 49.22 239 LEU B O 1
ATOM 6691 N N . GLU B 1 240 ? -22.625 2.795 -12.852 1 44.56 240 GLU B N 1
ATOM 6692 C CA . GLU B 1 240 ? -23.938 2.354 -13.289 1 44.56 240 GLU B CA 1
ATOM 6693 C C . GLU B 1 240 ? -24.766 1.85 -12.109 1 44.56 240 GLU B C 1
ATOM 6695 O O . GLU B 1 240 ? -24.844 0.644 -11.859 1 44.56 240 GLU B O 1
ATOM 6700 N N . GLY B 1 241 ? -25.297 2.723 -11.273 1 48.06 241 GLY B N 1
ATOM 6701 C CA . GLY B 1 241 ? -26.438 2.412 -10.43 1 48.06 241 GLY B CA 1
ATOM 6702 C C . GLY B 1 241 ? -26.062 1.746 -9.125 1 48.06 241 GLY B C 1
ATOM 6703 O O . GLY B 1 241 ? -26.906 1.505 -8.266 1 48.06 241 GLY B O 1
ATOM 6704 N N . GLU B 1 242 ? -24.922 1.206 -9.039 1 50.97 242 GLU B N 1
ATOM 6705 C CA . GLU B 1 242 ? -24.781 0.23 -7.961 1 50.97 242 GLU B CA 1
ATOM 6706 C C . GLU B 1 242 ? -24.234 0.888 -6.691 1 50.97 242 GLU B C 1
ATOM 6708 O O . GLU B 1 242 ? -24.328 0.311 -5.605 1 50.97 242 GLU B O 1
ATOM 6713 N N . PHE B 1 243 ? -23.484 2.025 -6.797 1 53.12 243 PHE B N 1
ATOM 6714 C CA . PHE B 1 243 ? -22.922 2.428 -5.512 1 53.12 243 PHE B CA 1
ATOM 6715 C C . PHE B 1 243 ? -23.578 3.701 -5.004 1 53.12 243 PHE B C 1
ATOM 6717 O O . PHE B 1 243 ? -23.984 4.559 -5.797 1 53.12 243 PHE B O 1
ATOM 6724 N N . ASP B 1 244 ? -24.219 3.559 -3.889 1 56.06 244 ASP B N 1
ATOM 6725 C CA . ASP B 1 244 ? -24.797 4.703 -3.184 1 56.06 244 ASP B CA 1
ATOM 6726 C C . ASP B 1 244 ? -23.828 5.887 -3.186 1 56.06 244 ASP B C 1
ATOM 6728 O O . ASP B 1 244 ? -22.641 5.727 -2.895 1 56.06 244 ASP B O 1
ATOM 6732 N N . THR B 1 245 ? -24.141 7.004 -3.854 1 61.97 245 THR B N 1
ATOM 6733 C CA . THR B 1 245 ? -23.5 8.273 -4.184 1 61.97 245 THR B CA 1
ATOM 6734 C C . THR B 1 245 ? -23.078 9.008 -2.914 1 61.97 245 THR B C 1
ATOM 6736 O O . THR B 1 245 ? -22.906 10.234 -2.932 1 61.97 245 THR B O 1
ATOM 6739 N N . GLN B 1 246 ? -22.922 8.328 -1.809 1 75.81 246 GLN B N 1
ATOM 6740 C CA . GLN B 1 246 ? -22.562 9.133 -0.645 1 75.81 246 GLN B CA 1
ATOM 6741 C C . GLN B 1 246 ? -21.062 9.383 -0.591 1 75.81 246 GLN B C 1
ATOM 6743 O O . GLN B 1 246 ? -20.266 8.5 -0.914 1 75.81 246 GLN B O 1
ATOM 6748 N N . LYS B 1 247 ? -20.734 10.656 -0.34 1 85.19 247 LYS B N 1
ATOM 6749 C CA . LYS B 1 247 ? -19.344 11.047 -0.126 1 85.19 247 LYS B CA 1
ATOM 6750 C C . LYS B 1 247 ? -18.719 10.25 1.019 1 85.19 247 LYS B C 1
ATOM 6752 O O . LYS B 1 247 ? -19.375 9.977 2.021 1 85.19 247 LYS B O 1
ATOM 6757 N N . ILE B 1 248 ? -17.547 9.875 0.771 1 88.56 248 ILE B N 1
ATOM 6758 C CA . ILE B 1 248 ? -16.875 9.086 1.794 1 88.56 248 ILE B CA 1
ATOM 6759 C C . ILE B 1 248 ? -15.555 9.75 2.176 1 88.56 248 ILE B C 1
ATOM 6761 O O . ILE B 1 248 ? -14.867 10.312 1.323 1 88.56 248 ILE B O 1
ATOM 6765 N N . ARG B 1 249 ? -15.297 9.727 3.482 1 93.81 249 ARG B N 1
ATOM 6766 C CA . ARG B 1 249 ? -14.016 10.172 4.012 1 93.81 249 ARG B CA 1
ATOM 6767 C C . ARG B 1 249 ? -13.008 9.023 4.039 1 93.81 249 ARG B C 1
ATOM 6769 O O . ARG B 1 249 ? -13.297 7.953 4.57 1 93.81 249 ARG B O 1
ATOM 6776 N N . VAL B 1 250 ? -11.844 9.258 3.451 1 93.44 250 VAL B N 1
ATOM 6777 C CA . VAL B 1 250 ? -10.82 8.219 3.412 1 93.44 250 VAL B CA 1
ATOM 6778 C C . VAL B 1 250 ? -9.602 8.672 4.207 1 93.44 250 VAL B C 1
ATOM 6780 O O . VAL B 1 250 ? -9.156 9.812 4.078 1 93.44 250 VAL B O 1
ATOM 6783 N N . PHE B 1 251 ? -9.117 7.836 5.082 1 94.94 251 PHE B N 1
ATOM 6784 C CA . PHE B 1 251 ? -7.844 8.008 5.773 1 94.94 251 PHE B CA 1
ATOM 6785 C C . PHE B 1 251 ? -6.828 6.977 5.301 1 94.94 251 PHE B C 1
ATOM 6787 O O . PHE B 1 251 ? -7.152 5.797 5.16 1 94.94 251 PHE B O 1
ATOM 6794 N N . GLU B 1 252 ? -5.637 7.398 4.984 1 94.06 252 GLU B N 1
ATOM 6795 C CA . GLU B 1 252 ? -4.543 6.508 4.602 1 94.06 252 GLU B CA 1
ATOM 6796 C C . GLU B 1 252 ? -3.299 6.77 5.441 1 94.06 252 GLU B C 1
ATOM 6798 O O . GLU B 1 252 ? -3.01 7.918 5.793 1 94.06 252 GLU B O 1
ATOM 6803 N N . ILE B 1 253 ? -2.592 5.77 5.75 1 94.06 253 ILE B N 1
ATOM 6804 C CA . ILE B 1 253 ? -1.309 5.887 6.438 1 94.06 253 ILE B CA 1
ATOM 6805 C C . ILE B 1 253 ? -0.302 4.922 5.816 1 94.06 253 ILE B C 1
ATOM 6807 O O . ILE B 1 253 ? -0.682 3.883 5.266 1 94.06 253 ILE B O 1
ATOM 6811 N N . GLY B 1 254 ? 0.932 5.301 5.797 1 93 254 GLY B N 1
ATOM 6812 C CA . GLY B 1 254 ? 1.957 4.438 5.234 1 93 254 GLY B CA 1
ATOM 6813 C C . GLY B 1 254 ? 3.365 4.957 5.461 1 93 254 GLY B C 1
ATOM 6814 O O . GLY B 1 254 ? 3.592 5.785 6.348 1 93 254 GLY B O 1
ATOM 6815 N N . PHE B 1 255 ? 4.305 4.383 4.676 1 91.94 255 PHE B N 1
ATOM 6816 C CA . PHE B 1 255 ? 5.719 4.711 4.809 1 91.94 255 PHE B CA 1
ATOM 6817 C C . PHE B 1 255 ? 6.215 5.48 3.59 1 91.94 255 PHE B C 1
ATOM 6819 O O . PHE B 1 255 ? 5.613 5.406 2.518 1 91.94 255 PHE B O 1
ATOM 6826 N N . ILE B 1 256 ? 7.215 6.23 3.869 1 92.62 256 ILE B N 1
ATOM 6827 C CA . ILE B 1 256 ? 8.055 6.684 2.768 1 92.62 256 ILE B CA 1
ATOM 6828 C C . ILE B 1 256 ? 9.258 5.746 2.615 1 92.62 256 ILE B C 1
ATOM 6830 O O . ILE B 1 256 ? 10.109 5.668 3.504 1 92.62 256 ILE B O 1
ATOM 6834 N N . LYS B 1 257 ? 9.281 5.051 1.51 1 88.94 257 LYS B N 1
ATOM 6835 C CA . LYS B 1 257 ? 10.312 4.043 1.284 1 88.94 257 LYS B CA 1
ATOM 6836 C C . LYS B 1 257 ? 11.109 4.348 0.019 1 88.94 257 LYS B C 1
ATOM 6838 O O . LYS B 1 257 ? 10.656 5.102 -0.842 1 88.94 257 LYS B O 1
ATOM 6843 N N . ARG B 1 258 ? 12.211 3.713 0.029 1 87.69 258 ARG B N 1
ATOM 6844 C CA . ARG B 1 258 ? 13.07 3.871 -1.138 1 87.69 258 ARG B CA 1
ATOM 6845 C C . ARG B 1 258 ? 12.539 3.072 -2.324 1 87.69 258 ARG B C 1
ATOM 6847 O O . ARG B 1 258 ? 12.094 1.936 -2.162 1 87.69 258 ARG B O 1
ATOM 6854 N N . TRP B 1 259 ? 12.453 3.84 -3.402 1 83.31 259 TRP B N 1
ATOM 6855 C CA . TRP B 1 259 ? 12.078 3.26 -4.688 1 83.31 259 TRP B CA 1
ATOM 6856 C C . TRP B 1 259 ? 13.172 3.494 -5.727 1 83.31 259 TRP B C 1
ATOM 6858 O O . TRP B 1 259 ? 13.812 4.547 -5.734 1 83.31 259 TRP B O 1
ATOM 6868 N N . LEU B 1 260 ? 13.289 2.668 -6.562 1 72.31 260 LEU B N 1
ATOM 6869 C CA . LEU B 1 260 ? 14.266 2.701 -7.648 1 72.31 260 LEU B CA 1
ATOM 6870 C C . LEU B 1 260 ? 15.211 3.887 -7.496 1 72.31 260 LEU B C 1
ATOM 6872 O O . LEU B 1 260 ? 14.773 5.004 -7.211 1 72.31 260 LEU B O 1
ATOM 6876 N N . ASN B 1 261 ? 16.391 3.773 -7.715 1 70.12 261 ASN B N 1
ATOM 6877 C CA . ASN B 1 261 ? 17.438 4.785 -7.699 1 70.12 261 ASN B CA 1
ATOM 6878 C C . ASN B 1 261 ? 17.328 5.699 -6.484 1 70.12 261 ASN B C 1
ATOM 6880 O O . ASN B 1 261 ? 17.391 6.926 -6.613 1 70.12 261 ASN B O 1
ATOM 6884 N N . ASN B 1 262 ? 16.797 5.305 -5.5 1 78.31 262 ASN B N 1
ATOM 6885 C CA . ASN B 1 262 ? 16.75 5.988 -4.211 1 78.31 262 ASN B CA 1
ATOM 6886 C C . ASN B 1 262 ? 15.688 7.082 -4.188 1 78.31 262 ASN B C 1
ATOM 6888 O O . ASN B 1 262 ? 15.836 8.086 -3.486 1 78.31 262 ASN B O 1
ATOM 6892 N N . MET B 1 263 ? 14.758 6.883 -5.012 1 86.75 263 MET B N 1
ATOM 6893 C CA . MET B 1 263 ? 13.633 7.809 -4.969 1 86.75 263 MET B CA 1
ATOM 6894 C C . MET B 1 263 ? 12.672 7.445 -3.842 1 86.75 263 MET B C 1
ATOM 6896 O O . MET B 1 263 ? 12.531 6.273 -3.492 1 86.75 263 MET B O 1
ATOM 6900 N N . PRO B 1 264 ? 12.109 8.523 -3.33 1 91.31 264 PRO B N 1
ATOM 6901 C CA . PRO B 1 264 ? 11.109 8.211 -2.314 1 91.31 264 PRO B CA 1
ATOM 6902 C C . PRO B 1 264 ? 9.797 7.711 -2.918 1 91.31 264 PRO B C 1
ATOM 6904 O O . PRO B 1 264 ? 9.406 8.148 -4.004 1 91.31 264 PRO B O 1
ATOM 6907 N N . LEU B 1 265 ? 9.195 6.785 -2.258 1 90.94 265 LEU B N 1
ATOM 6908 C CA . LEU B 1 265 ? 7.883 6.266 -2.607 1 90.94 265 LEU B CA 1
ATOM 6909 C C . LEU B 1 265 ? 6.941 6.32 -1.407 1 90.94 265 LEU B C 1
ATOM 6911 O O . LEU B 1 265 ? 7.297 5.879 -0.312 1 90.94 265 LEU B O 1
ATOM 6915 N N . LEU B 1 266 ? 5.777 6.992 -1.635 1 92.5 266 LEU B N 1
ATOM 6916 C CA . LEU B 1 266 ? 4.738 6.93 -0.612 1 92.5 266 LEU B CA 1
ATOM 6917 C C . LEU B 1 266 ? 3.924 5.648 -0.741 1 92.5 266 LEU B C 1
ATOM 6919 O O . LEU B 1 266 ? 3.152 5.492 -1.689 1 92.5 266 LEU B O 1
ATOM 6923 N N . GLN B 1 267 ? 4.07 4.805 0.258 1 90.25 267 GLN B N 1
ATOM 6924 C CA . GLN B 1 267 ? 3.4 3.51 0.216 1 90.25 267 GLN B CA 1
ATOM 6925 C C . GLN B 1 267 ? 2.34 3.402 1.31 1 90.25 267 GLN B C 1
ATOM 6927 O O . GLN B 1 267 ? 2.668 3.377 2.498 1 90.25 267 GLN B O 1
ATOM 6932 N N . THR B 1 268 ? 1.136 3.23 0.862 1 91.31 268 THR B N 1
ATOM 6933 C CA . THR B 1 268 ? 0.05 3.047 1.818 1 91.31 268 THR B CA 1
ATOM 6934 C C . THR B 1 268 ? 0.056 1.627 2.379 1 91.31 268 THR B C 1
ATOM 6936 O O . THR B 1 268 ? 0.103 0.656 1.62 1 91.31 268 THR B O 1
ATOM 6939 N N . THR B 1 269 ? 0.025 1.491 3.695 1 88.69 269 THR B N 1
ATOM 6940 C CA . THR B 1 269 ? 0.008 0.177 4.328 1 88.69 269 THR B CA 1
ATOM 6941 C C . THR B 1 269 ? -1.344 -0.09 4.984 1 88.69 269 THR B C 1
ATOM 6943 O O . THR B 1 269 ? -1.688 -1.241 5.262 1 88.69 269 THR B O 1
ATOM 6946 N N . ASN B 1 270 ? -2.053 0.968 5.27 1 90.06 270 ASN B N 1
ATOM 6947 C CA . ASN B 1 270 ? -3.365 0.841 5.895 1 90.06 270 ASN B CA 1
ATOM 6948 C C . ASN B 1 270 ? -4.281 2.002 5.516 1 90.06 270 ASN B C 1
ATOM 6950 O O . ASN B 1 270 ? -3.807 3.068 5.121 1 90.06 270 ASN B O 1
ATOM 6954 N N . TYR B 1 271 ? -5.586 1.753 5.605 1 90.44 271 TYR B N 1
ATOM 6955 C CA . TYR B 1 271 ? -6.559 2.801 5.316 1 90.44 271 TYR B CA 1
ATOM 6956 C C . TYR B 1 271 ? -7.863 2.555 6.066 1 90.44 271 TYR B C 1
ATOM 6958 O O . TYR B 1 271 ? -8.102 1.455 6.57 1 90.44 271 TYR B O 1
ATOM 6966 N N . MET B 1 272 ? -8.648 3.604 6.195 1 90.06 272 MET B N 1
ATOM 6967 C CA . MET B 1 272 ? -9.977 3.564 6.805 1 90.06 272 MET B CA 1
ATOM 6968 C C . MET B 1 272 ? -10.953 4.445 6.035 1 90.06 272 MET B C 1
ATOM 6970 O O . MET B 1 272 ? -10.578 5.512 5.543 1 90.06 272 MET B O 1
ATOM 6974 N N . VAL B 1 273 ? -12.125 3.91 5.91 1 88.38 273 VAL B N 1
ATOM 6975 C CA . VAL B 1 273 ? -13.156 4.641 5.184 1 88.38 273 VAL B CA 1
ATOM 6976 C C . VAL B 1 273 ? -14.359 4.887 6.098 1 88.38 273 VAL B C 1
ATOM 6978 O O . VAL B 1 273 ? -14.812 3.977 6.793 1 88.38 273 VAL B O 1
ATOM 6981 N N . LEU B 1 274 ? -14.789 6.113 6.09 1 88.81 274 LEU B N 1
ATOM 6982 C CA . LEU B 1 274 ? -15.977 6.496 6.852 1 88.81 274 LEU B CA 1
ATOM 6983 C C . LEU B 1 274 ? -16.984 7.211 5.965 1 88.81 274 LEU B C 1
ATOM 6985 O O . LEU B 1 274 ? -16.609 7.988 5.086 1 88.81 274 LEU B O 1
ATOM 6989 N N . PRO B 1 275 ? -18.25 6.844 6.238 1 83.25 275 PRO B N 1
ATOM 6990 C CA . PRO B 1 275 ? -19.25 7.656 5.527 1 83.25 275 PRO B CA 1
ATOM 6991 C C . PRO B 1 275 ? -19.203 9.125 5.941 1 83.25 275 PRO B C 1
ATOM 6993 O O . PRO B 1 275 ? -18.922 9.438 7.102 1 83.25 275 PRO B O 1
ATOM 6996 N N . GLU B 1 276 ? -19.516 9.984 5.039 1 74.25 276 GLU B N 1
ATOM 6997 C CA . GLU B 1 276 ? -19.453 11.422 5.312 1 74.25 276 GLU B CA 1
ATOM 6998 C C . GLU B 1 276 ? -20.438 11.812 6.422 1 74.25 276 GLU B C 1
ATOM 7000 O O . GLU B 1 276 ? -20.156 12.703 7.215 1 74.25 276 GLU B O 1
ATOM 7005 N N . ASN B 1 277 ? -21.438 11.18 6.395 1 72.5 277 ASN B N 1
ATOM 7006 C CA . ASN B 1 277 ? -22.484 11.547 7.344 1 72.5 277 ASN B CA 1
ATOM 7007 C C . ASN B 1 277 ? -22.109 11.156 8.773 1 72.5 277 ASN B C 1
ATOM 7009 O O . ASN B 1 277 ? -22.844 11.445 9.711 1 72.5 277 ASN B O 1
ATOM 7013 N N . SER B 1 278 ? -20.906 10.789 8.922 1 74.19 278 SER B N 1
ATOM 7014 C CA . SER B 1 278 ? -20.438 10.414 10.25 1 74.19 278 SER B CA 1
ATOM 7015 C C . SER B 1 278 ? -19.562 11.508 10.852 1 74.19 278 SER B C 1
ATOM 7017 O O . SER B 1 278 ? -18.531 11.219 11.469 1 74.19 278 SER B O 1
ATOM 7019 N N . LYS B 1 279 ? -19.938 12.766 10.656 1 85.56 279 LYS B N 1
ATOM 7020 C CA . LYS B 1 279 ? -19.172 13.898 11.195 1 85.56 279 LYS B CA 1
ATOM 7021 C C . LYS B 1 279 ? -17.75 13.922 10.633 1 85.56 279 LYS B C 1
ATOM 7023 O O . LYS B 1 279 ? -16.797 14.188 11.367 1 85.56 279 LYS B O 1
ATOM 7028 N N . ALA B 1 280 ? -17.625 13.492 9.414 1 90.75 280 ALA B N 1
ATOM 7029 C CA . ALA B 1 280 ? -16.297 13.391 8.82 1 90.75 280 ALA B CA 1
ATOM 7030 C C . ALA B 1 280 ? -16.172 14.312 7.609 1 90.75 280 ALA B C 1
ATOM 7032 O O . ALA B 1 280 ? -15.469 13.984 6.645 1 90.75 280 ALA B O 1
ATOM 7033 N N . LYS B 1 281 ? -16.844 15.453 7.73 1 91.19 281 LYS B N 1
ATOM 7034 C CA . LYS B 1 281 ? -16.812 16.375 6.598 1 91.19 281 LYS B CA 1
ATOM 7035 C C . LYS B 1 281 ? -15.5 17.156 6.57 1 91.19 281 LYS B C 1
ATOM 7037 O O . LYS B 1 281 ? -14.867 17.281 5.523 1 91.19 281 LYS B O 1
ATOM 7042 N N . VAL B 1 282 ? -15.18 17.703 7.715 1 93.88 282 VAL B N 1
ATOM 7043 C CA . VAL B 1 282 ? -13.93 18.438 7.867 1 93.88 282 VAL B CA 1
ATOM 7044 C C . VAL B 1 282 ? -13.031 17.734 8.867 1 93.88 282 VAL B C 1
ATOM 7046 O O . VAL B 1 282 ? -13.43 17.469 10.008 1 93.88 282 VAL B O 1
ATOM 7049 N N . CYS B 1 283 ? -11.836 17.406 8.344 1 95.75 283 CYS B N 1
ATOM 7050 C CA . CYS B 1 283 ? -10.953 16.656 9.227 1 95.75 283 CYS B CA 1
ATOM 7051 C C . CYS B 1 283 ? -9.547 17.25 9.227 1 95.75 283 CYS B C 1
ATOM 7053 O O . CYS B 1 283 ? -9.07 17.703 8.188 1 95.75 283 CYS B O 1
ATOM 7055 N N . THR B 1 284 ? -8.922 17.281 10.398 1 96.94 284 THR B N 1
ATOM 7056 C CA . THR B 1 284 ? -7.492 17.547 10.539 1 96.94 284 THR B CA 1
ATOM 7057 C C . THR B 1 284 ? -6.738 16.266 10.898 1 96.94 284 THR B C 1
ATOM 7059 O O . THR B 1 284 ? -7.332 15.312 11.406 1 96.94 284 THR B O 1
ATOM 7062 N N . ILE B 1 285 ? -5.445 16.219 10.516 1 97.81 285 ILE B N 1
ATOM 7063 C CA . ILE B 1 285 ? -4.711 14.992 10.828 1 97.81 285 ILE B CA 1
ATOM 7064 C C . ILE B 1 285 ? -3.396 15.336 11.516 1 97.81 285 ILE B C 1
ATOM 7066 O O . ILE B 1 285 ? -2.877 16.453 11.359 1 97.81 285 ILE B O 1
ATOM 7070 N N . ALA B 1 286 ? -2.98 14.508 12.352 1 98.06 286 ALA B N 1
ATOM 7071 C CA . ALA B 1 286 ? -1.642 14.469 12.938 1 98.06 286 ALA B CA 1
ATOM 7072 C C . ALA B 1 286 ? -0.983 13.117 12.703 1 98.06 286 ALA B C 1
ATOM 7074 O O . ALA B 1 286 ? -1.629 12.07 12.828 1 98.06 286 ALA B O 1
ATOM 7075 N N . VAL B 1 287 ? 0.242 13.18 12.297 1 96.81 287 VAL B N 1
ATOM 7076 C CA . VAL B 1 287 ? 0.925 11.93 11.977 1 96.81 287 VAL B CA 1
ATOM 7077 C C . VAL B 1 287 ? 2.25 11.859 12.734 1 96.81 287 VAL B C 1
ATOM 7079 O O . VAL B 1 287 ? 2.904 12.883 12.953 1 96.81 287 VAL B O 1
ATOM 7082 N N . GLY B 1 288 ? 2.574 10.695 13.141 1 93.69 288 GLY B N 1
ATOM 7083 C CA . GLY B 1 288 ? 3.828 10.414 13.828 1 93.69 288 GLY B CA 1
ATOM 7084 C C . GLY B 1 288 ? 3.811 9.109 14.594 1 93.69 288 GLY B C 1
ATOM 7085 O O . GLY B 1 288 ? 2.742 8.586 14.914 1 93.69 288 GLY B O 1
ATOM 7086 N N . GLU B 1 289 ? 4.918 8.578 14.805 1 91.06 289 GLU B N 1
ATOM 7087 C CA . GLU B 1 289 ? 5.086 7.379 15.625 1 91.06 289 GLU B CA 1
ATOM 7088 C C . GLU B 1 289 ? 4.188 6.246 15.133 1 91.06 289 GLU B C 1
ATOM 7090 O O . GLU B 1 289 ? 3.49 5.609 15.922 1 91.06 289 GLU B O 1
ATOM 7095 N N . LEU B 1 290 ? 4.059 6.105 13.93 1 90.69 290 LEU B N 1
ATOM 7096 C CA . LEU B 1 290 ? 3.391 5.02 13.219 1 90.69 290 LEU B CA 1
ATOM 7097 C C . LEU B 1 290 ? 1.878 5.105 13.398 1 90.69 290 LEU B C 1
ATOM 7099 O O . LEU B 1 290 ? 1.182 4.09 13.305 1 90.69 290 LEU B O 1
ATOM 7103 N N . THR B 1 291 ? 1.415 6.305 13.672 1 92.69 291 THR B N 1
ATOM 7104 C CA . THR B 1 291 ? -0.012 6.488 13.906 1 92.69 291 THR B CA 1
ATOM 7105 C C . THR B 1 291 ? -0.514 7.762 13.234 1 92.69 291 THR B C 1
ATOM 7107 O O . THR B 1 291 ? 0.212 8.758 13.148 1 92.69 291 THR B O 1
ATOM 7110 N N . LEU B 1 292 ? -1.672 7.672 12.742 1 96.25 292 LEU B N 1
ATOM 7111 C CA . LEU B 1 292 ? -2.428 8.828 12.273 1 96.25 292 LEU B CA 1
ATOM 7112 C C . LEU B 1 292 ? -3.605 9.117 13.195 1 96.25 292 LEU B C 1
ATOM 7114 O O . LEU B 1 292 ? -4.367 8.211 13.539 1 96.25 292 LEU B O 1
ATOM 7118 N N . ALA B 1 293 ? -3.668 10.297 13.711 1 96.81 293 ALA B N 1
ATOM 7119 C CA . ALA B 1 293 ? -4.805 10.766 14.5 1 96.81 293 ALA B CA 1
ATOM 7120 C C . ALA B 1 293 ? -5.531 11.906 13.781 1 96.81 293 ALA B C 1
ATOM 7122 O O . ALA B 1 293 ? -4.898 12.781 13.188 1 96.81 293 ALA B O 1
ATOM 7123 N N . SER B 1 294 ? -6.84 11.844 13.883 1 97.12 294 SER B N 1
ATOM 7124 C CA . SER B 1 294 ? -7.625 12.852 13.18 1 97.12 294 SER B CA 1
ATOM 7125 C C . SER B 1 294 ? -8.789 13.344 14.039 1 97.12 294 SER B C 1
ATOM 7127 O O . SER B 1 294 ? -9.336 12.586 14.836 1 97.12 294 SER B O 1
ATOM 7129 N N . LEU B 1 295 ? -9.055 14.586 13.945 1 96.88 295 LEU B N 1
ATOM 7130 C CA . LEU B 1 295 ? -10.266 15.203 14.484 1 96.88 295 LEU B CA 1
ATOM 7131 C C . LEU B 1 295 ? -11.195 15.648 13.359 1 96.88 295 LEU B C 1
ATOM 7133 O O . LEU B 1 295 ? -10.789 16.406 12.477 1 96.88 295 LEU B O 1
ATOM 7137 N N . CYS B 1 296 ? -12.391 15.141 13.445 1 95.81 296 CYS B N 1
ATOM 7138 C CA . CYS B 1 296 ? -13.344 15.453 12.383 1 95.81 296 CYS B CA 1
ATOM 7139 C C . CYS B 1 296 ? -14.602 16.094 12.945 1 95.81 296 CYS B C 1
ATOM 7141 O O . CYS B 1 296 ? -15.016 15.781 14.062 1 95.81 296 CYS B O 1
ATOM 7143 N N . VAL B 1 297 ? -15.141 16.984 12.102 1 94 297 VAL B N 1
ATOM 7144 C CA . VAL B 1 297 ? -16.344 17.703 12.5 1 94 297 VAL B CA 1
ATOM 7145 C C . VAL B 1 297 ? -17.25 17.906 11.297 1 94 297 VAL B C 1
ATOM 7147 O O . VAL B 1 297 ? -16.812 17.812 10.148 1 94 297 VAL B O 1
ATOM 7150 N N . ASP B 1 298 ? -18.453 18.203 11.555 1 91.25 298 ASP B N 1
ATOM 7151 C CA . ASP B 1 298 ? -19.422 18.469 10.484 1 91.25 298 ASP B CA 1
ATOM 7152 C C . ASP B 1 298 ? -19.25 19.875 9.922 1 91.25 298 ASP B C 1
ATOM 7154 O O . ASP B 1 298 ? -19.406 20.094 8.719 1 91.25 298 ASP B O 1
ATOM 7158 N N . GLU B 1 299 ? -18.984 20.688 10.852 1 90 299 GLU B N 1
ATOM 7159 C CA . GLU B 1 299 ? -18.719 22.078 10.508 1 90 299 GLU B CA 1
ATOM 7160 C C . GLU B 1 299 ? -17.406 22.562 11.117 1 90 299 GLU B C 1
ATOM 7162 O O . GLU B 1 299 ? -17.062 22.203 12.25 1 90 299 GLU B O 1
ATOM 7167 N N . SER B 1 300 ? -16.797 23.438 10.383 1 92.25 300 SER B N 1
ATOM 7168 C CA . SER B 1 300 ? -15.453 23.859 10.773 1 92.25 300 SER B CA 1
ATOM 7169 C C . SER B 1 300 ? -15.461 24.547 12.133 1 92.25 300 SER B C 1
ATOM 7171 O O . SER B 1 300 ? -14.516 24.422 12.906 1 92.25 300 SER B O 1
ATOM 7173 N N . THR B 1 301 ? -16.516 25.297 12.383 1 90.44 301 THR B N 1
ATOM 7174 C CA . THR B 1 301 ? -16.594 26 13.664 1 90.44 301 THR B CA 1
ATOM 7175 C C . THR B 1 301 ? -17.375 25.156 14.68 1 90.44 301 THR B C 1
ATOM 7177 O O . THR B 1 301 ? -18.531 24.797 14.43 1 90.44 301 THR B O 1
ATOM 7180 N N . VAL B 1 302 ? -16.688 24.859 15.758 1 90.69 302 VAL B N 1
ATOM 7181 C CA . VAL B 1 302 ? -17.281 24.031 16.797 1 90.69 302 VAL B CA 1
ATOM 7182 C C . VAL B 1 302 ? -17.516 24.859 18.062 1 90.69 302 VAL B C 1
ATOM 7184 O O . VAL B 1 302 ? -16.594 25.516 18.562 1 90.69 302 VAL B O 1
ATOM 7187 N N . LEU B 1 303 ? -18.656 24.781 18.531 1 88.94 303 LEU B N 1
ATOM 7188 C CA . LEU B 1 303 ? -19 25.453 19.766 1 88.94 303 LEU B CA 1
ATOM 7189 C C . LEU B 1 303 ? -18.656 24.594 20.984 1 88.94 303 LEU B C 1
ATOM 7191 O O . LEU B 1 303 ? -18.984 23.406 21.016 1 88.94 303 LEU B O 1
ATOM 7195 N N . LEU B 1 304 ? -17.891 25.203 21.844 1 86.81 304 LEU B N 1
ATOM 7196 C CA . LEU B 1 304 ? -17.453 24.438 23 1 86.81 304 LEU B CA 1
ATOM 7197 C C . LEU B 1 304 ? -18.281 24.797 24.234 1 86.81 304 LEU B C 1
ATOM 7199 O O . LEU B 1 304 ? -18.234 24.094 25.25 1 86.81 304 LEU B O 1
ATOM 7203 N N . TYR B 1 305 ? -19.016 26 24.281 1 70.94 305 TYR B N 1
ATOM 7204 C CA . TYR B 1 305 ? -19.609 26.578 25.469 1 70.94 305 TYR B CA 1
ATOM 7205 C C . TYR B 1 305 ? -20.734 25.672 26.016 1 70.94 305 TYR B C 1
ATOM 7207 O O . TYR B 1 305 ? -21.484 25.094 25.234 1 70.94 305 TYR B O 1
ATOM 7215 N N . HIS B 1 306 ? -20.625 25.266 27.312 1 57.84 306 HIS B N 1
ATOM 7216 C CA . HIS B 1 306 ? -21.547 24.469 28.109 1 57.84 306 HIS B CA 1
ATOM 7217 C C . HIS B 1 306 ? -22.922 25.125 28.172 1 57.84 306 HIS B C 1
ATOM 7219 O O . HIS B 1 306 ? -23.156 26 29 1 57.84 306 HIS B O 1
ATOM 7225 N N . ASP B 1 307 ? -23.625 25.516 27.203 1 50.12 307 ASP B N 1
ATOM 7226 C CA . ASP B 1 307 ? -24.938 25.938 27.688 1 50.12 307 ASP B CA 1
ATOM 7227 C C . ASP B 1 307 ? -25.734 24.75 28.219 1 50.12 307 ASP B C 1
ATOM 7229 O O . ASP B 1 307 ? -25.531 23.625 27.781 1 50.12 307 ASP B O 1
ATOM 7233 N N . SER B 1 308 ? -26.406 24.922 29.422 1 46.41 308 SER B N 1
ATOM 7234 C CA . SER B 1 308 ? -27.375 24.047 30.094 1 46.41 308 SER B CA 1
ATOM 7235 C C . SER B 1 308 ? -28.125 23.188 29.078 1 46.41 308 SER B C 1
ATOM 7237 O O . SER B 1 308 ? -28.5 22.047 29.375 1 46.41 308 SER B O 1
ATOM 7239 N N . ASN B 1 309 ? -28.891 23.656 28.234 1 45.12 309 ASN B N 1
ATOM 7240 C CA . ASN B 1 309 ? -29.938 22.953 27.5 1 45.12 309 ASN B CA 1
ATOM 7241 C C . ASN B 1 309 ? -29.359 22.266 26.266 1 45.12 309 ASN B C 1
ATOM 7243 O O . ASN B 1 309 ? -30.078 21.531 25.562 1 45.12 309 ASN B O 1
ATOM 7247 N N . GLY B 1 310 ? -28.375 22.766 25.438 1 46.62 310 GLY B N 1
ATOM 7248 C CA . GLY B 1 310 ? -28.219 22.422 24.031 1 46.62 310 GLY B CA 1
ATOM 7249 C C . GLY B 1 310 ? -27.172 21.344 23.781 1 46.62 310 GLY B C 1
ATOM 7250 O O . GLY B 1 310 ? -26.312 21.109 24.641 1 46.62 310 GLY B O 1
ATOM 7251 N N . SER B 1 311 ? -27.453 20.406 22.891 1 50.16 311 SER B N 1
ATOM 7252 C CA . SER B 1 311 ? -26.844 19.203 22.328 1 50.16 311 SER B CA 1
ATOM 7253 C C . SER B 1 311 ? -25.406 19.469 21.875 1 50.16 311 SER B C 1
ATOM 7255 O O . SER B 1 311 ? -25.172 20.281 20.984 1 50.16 311 SER B O 1
ATOM 7257 N N . GLN B 1 312 ? -24.375 19.594 22.703 1 54.84 312 GLN B N 1
ATOM 7258 C CA . GLN B 1 312 ? -22.953 19.75 22.422 1 54.84 312 GLN B CA 1
ATOM 7259 C C . GLN B 1 312 ? -22.5 18.766 21.344 1 54.84 312 GLN B C 1
ATOM 7261 O O . GLN B 1 312 ? -22.688 17.562 21.469 1 54.84 312 GLN B O 1
ATOM 7266 N N . GLY B 1 313 ? -22.297 19.266 20.188 1 68.5 313 GLY B N 1
ATOM 7267 C CA . GLY B 1 313 ? -21.812 18.453 19.078 1 68.5 313 GLY B CA 1
ATOM 7268 C C . GLY B 1 313 ? -20.438 17.875 19.344 1 68.5 313 GLY B C 1
ATOM 7269 O O . GLY B 1 313 ? -19.641 18.422 20.109 1 68.5 313 GLY B O 1
ATOM 7270 N N . GLY B 1 314 ? -20.172 16.609 19.484 1 85.38 314 GLY B N 1
ATOM 7271 C CA . GLY B 1 314 ? -18.922 15.883 19.703 1 85.38 314 GLY B CA 1
ATOM 7272 C C . GLY B 1 314 ? -18.016 15.883 18.5 1 85.38 314 GLY B C 1
ATOM 7273 O O . GLY B 1 314 ? -18.422 16.297 17.406 1 85.38 314 GLY B O 1
ATOM 7274 N N . ILE B 1 315 ? -16.703 15.914 18.812 1 93.5 315 ILE B N 1
ATOM 7275 C CA . ILE B 1 315 ? -15.688 15.781 17.781 1 93.5 315 ILE B CA 1
ATOM 7276 C C . ILE B 1 315 ? -15.383 14.305 17.547 1 93.5 315 ILE B C 1
ATOM 7278 O O . ILE B 1 315 ? -15.227 13.539 18.484 1 93.5 315 ILE B O 1
ATOM 7282 N N . LEU B 1 316 ? -15.422 13.992 16.297 1 95.31 316 LEU B N 1
ATOM 7283 C CA . LEU B 1 316 ? -15.062 12.625 15.93 1 95.31 316 LEU B CA 1
ATOM 7284 C C . LEU B 1 316 ? -13.555 12.445 15.938 1 95.31 316 LEU B C 1
ATOM 7286 O O . LEU B 1 316 ? -12.836 13.164 15.242 1 95.31 316 LEU B O 1
ATOM 7290 N N . VAL B 1 317 ? -13.141 11.523 16.766 1 95 317 VAL B N 1
ATOM 7291 C CA . VAL B 1 317 ? -11.727 11.18 16.812 1 95 317 VAL B CA 1
ATOM 7292 C C . VAL B 1 317 ? -11.477 9.891 16.047 1 95 317 VAL B C 1
ATOM 7294 O O . VAL B 1 317 ? -12.18 8.891 16.234 1 95 317 VAL B O 1
ATOM 7297 N N . VAL B 1 318 ? -10.508 9.977 15.148 1 93.94 318 VAL B N 1
ATOM 7298 C CA . VAL B 1 318 ? -10.109 8.805 14.383 1 93.94 318 VAL B CA 1
ATOM 7299 C C . VAL B 1 318 ? -8.617 8.531 14.602 1 93.94 318 VAL B C 1
ATOM 7301 O O . VAL B 1 318 ? -7.789 9.438 14.469 1 93.94 318 VAL B O 1
ATOM 7304 N N . THR B 1 319 ? -8.289 7.348 14.992 1 92.94 319 THR B N 1
ATOM 7305 C CA . THR B 1 319 ? -6.895 6.918 15.055 1 92.94 319 THR B CA 1
ATOM 7306 C C . THR B 1 319 ? -6.66 5.703 14.164 1 92.94 319 THR B C 1
ATOM 7308 O O . THR B 1 319 ? -7.504 4.809 14.086 1 92.94 319 THR B O 1
ATOM 7311 N N . LEU B 1 320 ? -5.578 5.73 13.445 1 92.88 320 LEU B N 1
ATOM 7312 C CA . LEU B 1 320 ? -5.23 4.68 12.492 1 92.88 320 LEU B CA 1
ATOM 7313 C C . LEU B 1 320 ? -3.752 4.328 12.594 1 92.88 320 LEU B C 1
ATOM 7315 O O . LEU B 1 320 ? -2.889 5.18 12.375 1 92.88 320 LEU B O 1
ATOM 7319 N N . GLY B 1 321 ? -3.488 3.092 12.93 1 89.06 321 GLY B N 1
ATOM 7320 C CA . GLY B 1 321 ? -2.111 2.625 12.922 1 89.06 321 GLY B CA 1
ATOM 7321 C C . GLY B 1 321 ? -1.645 2.148 11.562 1 89.06 321 GLY B C 1
ATOM 7322 O O . GLY B 1 321 ? -2.455 1.967 10.648 1 89.06 321 GLY B O 1
ATOM 7323 N N . ILE B 1 322 ? -0.377 1.965 11.43 1 86.62 322 ILE B N 1
ATOM 7324 C CA . ILE B 1 322 ? 0.244 1.602 10.156 1 86.62 322 ILE B CA 1
ATOM 7325 C C . ILE B 1 322 ? -0.22 0.21 9.734 1 86.62 322 ILE B C 1
ATOM 7327 O O . ILE B 1 322 ? -0.32 -0.082 8.539 1 86.62 322 ILE B O 1
ATOM 7331 N N . PHE B 1 323 ? -0.481 -0.692 10.508 1 74.06 323 PHE B N 1
ATOM 7332 C CA . PHE B 1 323 ? -0.912 -2.039 10.156 1 74.06 323 PHE B CA 1
ATOM 7333 C C . PHE B 1 323 ? -2.342 -2.291 10.625 1 74.06 323 PHE B C 1
ATOM 7335 O O . PHE B 1 323 ? -3.016 -3.188 10.109 1 74.06 323 PHE B O 1
ATOM 7342 N N . GLY B 1 324 ? -3.068 -1.419 11.109 1 59.25 324 GLY B N 1
ATOM 7343 C CA . GLY B 1 324 ? -4.465 -1.493 11.5 1 59.25 324 GLY B CA 1
ATOM 7344 C C . GLY B 1 324 ? -4.77 -2.676 12.406 1 59.25 324 GLY B C 1
ATOM 7345 O O . GLY B 1 324 ? -5.793 -3.342 12.242 1 59.25 324 GLY B O 1
ATOM 7346 N N . ALA B 1 325 ? -3.691 -3.441 12.977 1 50.78 325 ALA B N 1
ATOM 7347 C CA . ALA B 1 325 ? -3.699 -4.82 13.461 1 50.78 325 ALA B CA 1
ATOM 7348 C C . ALA B 1 325 ? -4.824 -5.043 14.469 1 50.78 325 ALA B C 1
ATOM 7350 O O . ALA B 1 325 ? -5.426 -6.121 14.508 1 50.78 325 ALA B O 1
ATOM 7351 N N . THR B 1 326 ? -5.062 -4.137 15.422 1 52.5 326 THR B N 1
ATOM 7352 C CA . THR B 1 326 ? -5.996 -4.422 16.516 1 52.5 326 THR B CA 1
ATOM 7353 C C . THR B 1 326 ? -7.07 -3.342 16.594 1 52.5 326 THR B C 1
ATOM 7355 O O . THR B 1 326 ? -6.855 -2.207 16.156 1 52.5 326 THR B O 1
ATOM 7358 N N . PRO B 1 327 ? -8.32 -3.857 16.703 1 47 327 PRO B N 1
ATOM 7359 C CA . PRO B 1 327 ? -9.352 -2.85 16.969 1 47 327 PRO B CA 1
ATOM 7360 C C . PRO B 1 327 ? -8.805 -1.624 17.703 1 47 327 PRO B C 1
ATOM 7362 O O . PRO B 1 327 ? -9.359 -0.53 17.578 1 47 327 PRO B O 1
ATOM 7365 N N . MET B 1 328 ? -7.785 -1.866 18.312 1 48.72 328 MET B N 1
ATOM 7366 C CA . MET B 1 328 ? -7.277 -0.748 19.094 1 48.72 328 MET B CA 1
ATOM 7367 C C . MET B 1 328 ? -6.441 0.192 18.234 1 48.72 328 MET B C 1
ATOM 7369 O O . MET B 1 328 ? -6.207 1.342 18.609 1 48.72 328 MET B O 1
ATOM 7373 N N . ASP B 1 329 ? -6.113 -0.348 17.016 1 62.25 329 ASP B N 1
ATOM 7374 C CA . ASP B 1 329 ? -5.301 0.524 16.188 1 62.25 329 ASP B CA 1
ATOM 7375 C C . ASP B 1 329 ? -6.168 1.276 15.172 1 62.25 329 ASP B C 1
ATOM 7377 O O . ASP B 1 329 ? -5.648 2 14.32 1 62.25 329 ASP B O 1
ATOM 7381 N N . GLN B 1 330 ? -7.402 0.971 15.227 1 77.5 330 GLN B N 1
ATOM 7382 C CA . GLN B 1 330 ? -8.375 1.737 14.461 1 77.5 330 GLN B CA 1
ATOM 7383 C C . GLN B 1 330 ? -9.547 2.174 15.328 1 77.5 330 GLN B C 1
ATOM 7385 O O . GLN B 1 330 ? -10.391 1.354 15.695 1 77.5 330 GLN B O 1
ATOM 7390 N N . VAL B 1 331 ? -9.5 3.41 15.711 1 81.44 331 VAL B N 1
ATOM 7391 C CA . VAL B 1 331 ? -10.508 3.932 16.625 1 81.44 331 VAL B CA 1
ATOM 7392 C C . VAL B 1 331 ? -11.367 4.969 15.914 1 81.44 331 VAL B C 1
ATOM 7394 O O . VAL B 1 331 ? -10.859 5.77 15.125 1 81.44 331 VAL B O 1
ATOM 7397 N N . GLU B 1 332 ? -12.648 4.879 16.109 1 86.69 332 GLU B N 1
ATOM 7398 C CA . GLU B 1 332 ? -13.648 5.859 15.703 1 86.69 332 GLU B CA 1
ATOM 7399 C C . GLU B 1 332 ? -14.609 6.168 16.844 1 86.69 332 GLU B C 1
ATOM 7401 O O . GLU B 1 332 ? -15.5 5.367 17.156 1 86.69 332 GLU B O 1
ATOM 7406 N N . GLU B 1 333 ? -14.336 7.367 17.484 1 88.56 333 GLU B N 1
ATOM 7407 C CA . GLU B 1 333 ? -15.133 7.707 18.656 1 88.56 333 GLU B CA 1
ATOM 7408 C C . GLU B 1 333 ? -15.492 9.188 18.672 1 88.56 333 GLU B C 1
ATOM 7410 O O . GLU B 1 333 ? -14.664 10.039 18.359 1 88.56 333 GLU B O 1
ATOM 7415 N N . VAL B 1 334 ? -16.734 9.422 19.031 1 90.12 334 VAL B N 1
ATOM 7416 C CA . VAL B 1 334 ? -17.156 10.805 19.203 1 90.12 334 VAL B CA 1
ATOM 7417 C C . VAL B 1 334 ? -16.984 11.219 20.672 1 90.12 334 VAL B C 1
ATOM 7419 O O . VAL B 1 334 ? -17.516 10.57 21.578 1 90.12 334 VAL B O 1
ATOM 7422 N N . ILE B 1 335 ? -16.203 12.258 20.828 1 87.88 335 ILE B N 1
ATOM 7423 C CA . ILE B 1 335 ? -15.945 12.695 22.203 1 87.88 335 ILE B CA 1
ATOM 7424 C C . ILE B 1 335 ? -16.516 14.094 22.406 1 87.88 335 ILE B C 1
ATOM 7426 O O . ILE B 1 335 ? -16.406 14.953 21.531 1 87.88 335 ILE B O 1
ATOM 7430 N N . PRO B 1 336 ? -17.109 14.203 23.516 1 85.69 336 PRO B N 1
ATOM 7431 C CA . PRO B 1 336 ? -17.516 15.57 23.859 1 85.69 336 PRO B CA 1
ATOM 7432 C C . PRO B 1 336 ? -16.344 16.453 24.281 1 85.69 336 PRO B C 1
ATOM 7434 O O . PRO B 1 336 ? -15.391 15.969 24.906 1 85.69 336 PRO B O 1
ATOM 7437 N N . VAL B 1 337 ? -16.484 17.719 23.938 1 87.06 337 VAL B N 1
ATOM 7438 C CA . VAL B 1 337 ? -15.352 18.594 24.25 1 87.06 337 VAL B CA 1
ATOM 7439 C C . VAL B 1 337 ? -15.844 19.906 24.844 1 87.06 337 VAL B C 1
ATOM 7441 O O . VAL B 1 337 ? -15.625 20.969 24.266 1 87.06 337 VAL B O 1
ATOM 7444 N N . PRO B 1 338 ? -16.344 19.828 25.984 1 84.75 338 PRO B N 1
ATOM 7445 C CA . PRO B 1 338 ? -16.734 21.078 26.641 1 84.75 338 PRO B CA 1
ATOM 7446 C C . PRO B 1 338 ? -15.531 21.828 27.234 1 84.75 338 PRO B C 1
ATOM 7448 O O . PRO B 1 338 ? -14.547 21.188 27.641 1 84.75 338 PRO B O 1
ATOM 7451 N N . HIS B 1 339 ? -15.625 23.125 27.094 1 87.25 339 HIS B N 1
ATOM 7452 C CA . HIS B 1 339 ? -14.586 23.953 27.703 1 87.25 339 HIS B CA 1
ATOM 7453 C C . HIS B 1 339 ? -15.188 25.172 28.391 1 87.25 339 HIS B C 1
ATOM 7455 O O . HIS B 1 339 ? -16.062 25.828 27.844 1 87.25 339 HIS B O 1
ATOM 7461 N N . PRO B 1 340 ? -14.672 25.516 29.516 1 82.69 340 PRO B N 1
ATOM 7462 C CA . PRO B 1 340 ? -15.273 26.609 30.297 1 82.69 340 PRO B CA 1
ATOM 7463 C C . PRO B 1 340 ? -14.938 27.984 29.734 1 82.69 340 PRO B C 1
ATOM 7465 O O . PRO B 1 340 ? -15.742 28.922 29.859 1 82.69 340 PRO B O 1
ATOM 7468 N N . SER B 1 341 ? -13.82 28.172 29.172 1 84.06 341 SER B N 1
ATOM 7469 C CA . SER B 1 341 ? -13.383 29.516 28.781 1 84.06 341 SER B CA 1
ATOM 7470 C C . SER B 1 341 ? -13.352 29.688 27.266 1 84.06 341 SER B C 1
ATOM 7472 O O . SER B 1 341 ? -13.336 30.797 26.766 1 84.06 341 SER B O 1
ATOM 7474 N N . VAL B 1 342 ? -13.195 28.656 26.547 1 88.88 342 VAL B N 1
ATOM 7475 C CA . VAL B 1 342 ? -13.133 28.719 25.078 1 88.88 342 VAL B CA 1
ATOM 7476 C C . VAL B 1 342 ? -14.531 28.547 24.5 1 88.88 342 VAL B C 1
ATOM 7478 O O . VAL B 1 342 ? -15.164 27.5 24.688 1 88.88 342 VAL B O 1
ATOM 7481 N N . GLU B 1 343 ? -14.992 29.484 23.766 1 88 343 GLU B N 1
ATOM 7482 C CA . GLU B 1 343 ? -16.344 29.453 23.219 1 88 343 GLU B CA 1
ATOM 7483 C C . GLU B 1 343 ? -16.406 28.609 21.953 1 88 343 GLU B C 1
ATOM 7485 O O . GLU B 1 343 ? -17.281 27.75 21.812 1 88 343 GLU B O 1
ATOM 7490 N N . LYS B 1 344 ? -15.438 28.969 21.094 1 89.94 344 LYS B N 1
ATOM 7491 C CA . LYS B 1 344 ? -15.445 28.312 19.781 1 89.94 344 LYS B CA 1
ATOM 7492 C C . LYS B 1 344 ? -14.023 27.969 19.344 1 89.94 344 LYS B C 1
ATOM 7494 O O . LYS B 1 344 ? -13.07 28.656 19.703 1 89.94 344 LYS B O 1
ATOM 7499 N N . ILE B 1 345 ? -13.922 26.922 18.625 1 93 345 ILE B N 1
ATOM 7500 C CA . ILE B 1 345 ? -12.695 26.594 17.906 1 93 345 ILE B CA 1
ATOM 7501 C C . ILE B 1 345 ? -13.008 26.375 16.438 1 93 345 ILE B C 1
ATOM 7503 O O . ILE B 1 345 ? -14.148 26.078 16.062 1 93 345 ILE B O 1
ATOM 7507 N N . HIS B 1 346 ? -11.984 26.625 15.633 1 94.06 346 HIS B N 1
ATOM 7508 C CA . HIS B 1 346 ? -12.133 26.484 14.188 1 94.06 346 HIS B CA 1
ATOM 7509 C C . HIS B 1 346 ? -11.188 25.422 13.641 1 94.06 346 HIS B C 1
ATOM 7511 O O . HIS B 1 346 ? -9.977 25.641 13.578 1 94.06 346 HIS B O 1
ATOM 7517 N N . ILE B 1 347 ? -11.828 24.281 13.211 1 93.25 347 ILE B N 1
ATOM 7518 C CA . ILE B 1 347 ? -11.062 23.156 12.695 1 93.25 347 ILE B CA 1
ATOM 7519 C C . ILE B 1 347 ? -11.172 23.125 11.172 1 93.25 347 ILE B C 1
ATOM 7521 O O . ILE B 1 347 ? -12.281 23.141 10.625 1 93.25 347 ILE B O 1
ATOM 7525 N N . THR B 1 348 ? -9.961 23.141 10.531 1 90.38 348 THR B N 1
ATOM 7526 C CA . THR B 1 348 ? -9.938 23.016 9.078 1 90.38 348 THR B CA 1
ATOM 7527 C C . THR B 1 348 ? -8.969 21.922 8.648 1 90.38 348 THR B C 1
ATOM 7529 O O . THR B 1 348 ? -8.492 21.141 9.477 1 90.38 348 THR B O 1
ATOM 7532 N N . ASN B 1 349 ? -8.758 21.828 7.316 1 90.38 349 ASN B N 1
ATOM 7533 C CA . ASN B 1 349 ? -7.906 20.812 6.707 1 90.38 349 ASN B CA 1
ATOM 7534 C C . ASN B 1 349 ? -6.426 21.172 6.867 1 90.38 349 ASN B C 1
ATOM 7536 O O . ASN B 1 349 ? -5.75 21.469 5.883 1 90.38 349 ASN B O 1
ATOM 7540 N N . HIS B 1 350 ? -6.016 21.125 8.102 1 93.81 350 HIS B N 1
ATOM 7541 C CA . HIS B 1 350 ? -4.621 21.406 8.43 1 93.81 350 HIS B CA 1
ATOM 7542 C C . HIS B 1 350 ? -4.02 20.297 9.281 1 93.81 350 HIS B C 1
ATOM 7544 O O . HIS B 1 350 ? -4.711 19.359 9.656 1 93.81 350 HIS B O 1
ATOM 7550 N N . ARG B 1 351 ? -2.744 20.438 9.461 1 96 351 ARG B N 1
ATOM 7551 C CA . ARG B 1 351 ? -2.105 19.266 10.039 1 96 351 ARG B CA 1
ATOM 7552 C C . ARG B 1 351 ? -1.448 19.594 11.375 1 96 351 ARG B C 1
ATOM 7554 O O . ARG B 1 351 ? -1.168 20.766 11.664 1 96 351 ARG B O 1
ATOM 7561 N N . GLY B 1 352 ? -1.302 18.609 12.188 1 97.31 352 GLY B N 1
ATOM 7562 C CA . GLY B 1 352 ? -0.442 18.547 13.359 1 97.31 352 GLY B CA 1
ATOM 7563 C C . GLY B 1 352 ? 0.551 17.406 13.297 1 97.31 352 GLY B C 1
ATOM 7564 O O . GLY B 1 352 ? 0.917 16.938 12.219 1 97.31 352 GLY B O 1
ATOM 7565 N N . PHE B 1 353 ? 1.125 17.094 14.438 1 95.81 353 PHE B N 1
ATOM 7566 C CA . PHE B 1 353 ? 2.027 15.953 14.469 1 95.81 353 PHE B CA 1
ATOM 7567 C C . PHE B 1 353 ? 1.935 15.227 15.812 1 95.81 353 PHE B C 1
ATOM 7569 O O . PHE B 1 353 ? 1.338 15.742 16.766 1 95.81 353 PHE B O 1
ATOM 7576 N N . ILE B 1 354 ? 2.369 14.039 15.797 1 95.56 354 ILE B N 1
ATOM 7577 C CA . ILE B 1 354 ? 2.375 13.195 16.984 1 95.56 354 ILE B CA 1
ATOM 7578 C C . ILE B 1 354 ? 3.801 13.055 17.516 1 95.56 354 ILE B C 1
ATOM 7580 O O . ILE B 1 354 ? 4.715 12.703 16.766 1 95.56 354 ILE B O 1
ATOM 7584 N N . LYS B 1 355 ? 3.961 13.359 18.734 1 92.94 355 LYS B N 1
ATOM 7585 C CA . LYS B 1 355 ? 5.223 13.18 19.438 1 92.94 355 LYS B CA 1
ATOM 7586 C C . LYS B 1 355 ? 4.988 12.773 20.891 1 92.94 355 LYS B C 1
ATOM 7588 O O . LYS B 1 355 ? 4.082 13.289 21.547 1 92.94 355 LYS B O 1
ATOM 7593 N N . ASP B 1 356 ? 5.707 11.805 21.359 1 89.62 356 ASP B N 1
ATOM 7594 C CA . ASP B 1 356 ? 5.594 11.297 22.734 1 89.62 356 ASP B CA 1
ATOM 7595 C C . ASP B 1 356 ? 4.18 10.797 23.016 1 89.62 356 ASP B C 1
ATOM 7597 O O . ASP B 1 356 ? 3.607 11.094 24.062 1 89.62 356 ASP B O 1
ATOM 7601 N N . SER B 1 357 ? 3.594 10.211 22.031 1 89.12 357 SER B N 1
ATOM 7602 C CA . SER B 1 357 ? 2.279 9.578 22.094 1 89.12 357 SER B CA 1
ATOM 7603 C C . SER B 1 357 ? 1.18 10.617 22.312 1 89.12 357 SER B C 1
ATOM 7605 O O . SER B 1 357 ? 0.162 10.328 22.938 1 89.12 357 SER B O 1
ATOM 7607 N N . ILE B 1 358 ? 1.479 11.82 21.906 1 94.25 358 ILE B N 1
ATOM 7608 C CA . ILE B 1 358 ? 0.476 12.875 22 1 94.25 358 ILE B CA 1
ATOM 7609 C C . ILE B 1 358 ? 0.296 13.523 20.625 1 94.25 358 ILE B C 1
ATOM 7611 O O . ILE B 1 358 ? 1.258 14.023 20.031 1 94.25 358 ILE B O 1
ATOM 7615 N N . ALA B 1 359 ? -0.867 13.477 20.172 1 96.88 359 ALA B N 1
ATOM 7616 C CA . ALA B 1 359 ? -1.195 14.242 18.969 1 96.88 359 ALA B CA 1
ATOM 7617 C C . ALA B 1 359 ? -1.502 15.695 19.297 1 96.88 359 ALA B C 1
ATOM 7619 O O . ALA B 1 359 ? -2.258 15.977 20.234 1 96.88 359 ALA B O 1
ATOM 7620 N N . THR B 1 360 ? -0.944 16.609 18.562 1 96.94 360 THR B N 1
ATOM 7621 C CA . THR B 1 360 ? -1.124 18.016 18.844 1 96.94 360 THR B CA 1
ATOM 7622 C C . THR B 1 360 ? -1.533 18.781 17.594 1 96.94 360 THR B C 1
ATOM 7624 O O . THR B 1 360 ? -0.924 18.609 16.531 1 96.94 360 THR B O 1
ATOM 7627 N N . TRP B 1 361 ? -2.543 19.547 17.719 1 97.5 361 TRP B N 1
ATOM 7628 C CA . TRP B 1 361 ? -2.984 20.469 16.672 1 97.5 361 TRP B CA 1
ATOM 7629 C C . TRP B 1 361 ? -3.088 21.891 17.203 1 97.5 361 TRP B C 1
ATOM 7631 O O . TRP B 1 361 ? -3.232 22.094 18.406 1 97.5 361 TRP B O 1
ATOM 7641 N N . MET B 1 362 ? -2.941 22.797 16.281 1 97.06 362 MET B N 1
ATOM 7642 C CA . MET B 1 362 ? -3.221 24.203 16.578 1 97.06 362 MET B CA 1
ATOM 7643 C C . MET B 1 362 ? -4.434 24.688 15.781 1 97.06 362 MET B C 1
ATOM 7645 O O . MET B 1 362 ? -4.609 24.328 14.617 1 97.06 362 MET B O 1
ATOM 7649 N N . VAL B 1 363 ? -5.242 25.438 16.516 1 96.06 363 VAL B N 1
ATOM 7650 C CA . VAL B 1 363 ? -6.445 25.938 15.859 1 96.06 363 VAL B CA 1
ATOM 7651 C C . VAL B 1 363 ? -6.754 27.344 16.359 1 96.06 363 VAL B C 1
ATOM 7653 O O . VAL B 1 363 ? -6.406 27.703 17.484 1 96.06 363 VAL B O 1
ATOM 7656 N N . PRO B 1 364 ? -7.367 28.141 15.461 1 94.44 364 PRO B N 1
ATOM 7657 C CA . PRO B 1 364 ? -7.91 29.391 15.977 1 94.44 364 PRO B CA 1
ATOM 7658 C C . PRO B 1 364 ? -9.016 29.172 17 1 94.44 364 PRO B C 1
ATOM 7660 O O . PRO B 1 364 ? -9.867 28.312 16.828 1 94.44 364 PRO B O 1
ATOM 7663 N N . ALA B 1 365 ? -8.961 29.891 18.047 1 92.5 365 ALA B N 1
ATOM 7664 C CA . ALA B 1 365 ? -9.938 29.766 19.125 1 92.5 365 ALA B CA 1
ATOM 7665 C C . ALA B 1 365 ? -10.484 31.141 19.547 1 92.5 365 ALA B C 1
ATOM 7667 O O . ALA B 1 365 ? -9.758 32.125 19.516 1 92.5 365 ALA B O 1
ATOM 7668 N N . LEU B 1 366 ? -11.758 31.125 19.812 1 90.56 366 LEU B N 1
ATOM 7669 C CA . LEU B 1 366 ? -12.383 32.312 20.375 1 90.56 366 LEU B CA 1
ATOM 7670 C C . LEU B 1 366 ? -12.594 32.188 21.875 1 90.56 366 LEU B C 1
ATOM 7672 O O . LEU B 1 366 ? -13.289 31.266 22.328 1 90.56 366 LEU B O 1
ATOM 7676 N N . VAL B 1 367 ? -11.953 33.094 22.594 1 87.5 367 VAL B N 1
ATOM 7677 C CA . VAL B 1 367 ? -12.016 33.031 24.047 1 87.5 367 VAL B CA 1
ATOM 7678 C C . VAL B 1 367 ? -12.836 34.219 24.578 1 87.5 367 VAL B C 1
ATOM 7680 O O . VAL B 1 367 ? -12.766 35.312 24.047 1 87.5 367 VAL B O 1
ATOM 7683 N N . SER B 1 368 ? -13.719 33.969 25.625 1 73.75 368 SER B N 1
ATOM 7684 C CA . SER B 1 368 ? -14.648 34.938 26.188 1 73.75 368 SER B CA 1
ATOM 7685 C C . SER B 1 368 ? -13.906 36.094 26.844 1 73.75 368 SER B C 1
ATOM 7687 O O . SER B 1 368 ? -14.297 37.25 26.703 1 73.75 368 SER B O 1
ATOM 7689 N N . GLU B 1 369 ? -12.953 35.938 27.703 1 66.38 369 GLU B N 1
ATOM 7690 C CA . GLU B 1 369 ? -12.414 36.906 28.641 1 66.38 369 GLU B CA 1
ATOM 7691 C C . GLU B 1 369 ? -11.531 37.938 27.922 1 66.38 369 GLU B C 1
ATOM 7693 O O . GLU B 1 369 ? -11.531 39.094 28.281 1 66.38 369 GLU B O 1
ATOM 7698 N N . LYS B 1 370 ? -10.641 37.531 26.938 1 63.31 370 LYS B N 1
ATOM 7699 C CA . LYS B 1 370 ? -9.539 38.406 26.625 1 63.31 370 LYS B CA 1
ATOM 7700 C C . LYS B 1 370 ? -9.539 38.781 25.141 1 63.31 370 LYS B C 1
ATOM 7702 O O . LYS B 1 370 ? -8.484 38.812 24.5 1 63.31 370 LYS B O 1
ATOM 7707 N N . GLN B 1 371 ? -10.664 39.125 24.625 1 71.75 371 GLN B N 1
ATOM 7708 C CA . GLN B 1 371 ? -10.789 39.656 23.266 1 71.75 371 GLN B CA 1
ATOM 7709 C C . GLN B 1 371 ? -10.195 41.062 23.172 1 71.75 371 GLN B C 1
ATOM 7711 O O . GLN B 1 371 ? -9.711 41.469 22.109 1 71.75 371 GLN B O 1
ATOM 7716 N N . GLU B 1 372 ? -9.984 41.594 24.281 1 74.62 372 GLU B N 1
ATOM 7717 C CA . GLU B 1 372 ? -9.617 43 24.312 1 74.62 372 GLU B CA 1
ATOM 7718 C C . GLU B 1 372 ? -8.141 43.188 24 1 74.62 372 GLU B C 1
ATOM 7720 O O . GLU B 1 372 ? -7.762 44.156 23.328 1 74.62 372 GLU B O 1
ATOM 7725 N N . GLU B 1 373 ? -7.355 42.219 24.359 1 76 373 GLU B N 1
ATOM 7726 C CA . GLU B 1 373 ? -5.926 42.375 24.109 1 76 373 GLU B CA 1
ATOM 7727 C C . GLU B 1 373 ? -5.617 42.375 22.625 1 76 373 GLU B C 1
ATOM 7729 O O . GLU B 1 373 ? -4.832 43.188 22.141 1 76 373 GLU B O 1
ATOM 7734 N N . GLN B 1 374 ? -6.242 41.5 21.906 1 79.94 374 GLN B N 1
ATOM 7735 C CA . GLN B 1 374 ? -6.008 41.406 20.469 1 79.94 374 GLN B CA 1
ATOM 7736 C C . GLN B 1 374 ? -6.566 42.625 19.734 1 79.94 374 GLN B C 1
ATOM 7738 O O . GLN B 1 374 ? -5.949 43.125 18.797 1 79.94 374 GLN B O 1
ATOM 7743 N N . LYS B 1 375 ? -7.605 43 20.172 1 79.44 375 LYS B N 1
ATOM 7744 C CA . LYS B 1 375 ? -8.227 44.188 19.578 1 79.44 375 LYS B CA 1
ATOM 7745 C C . LYS B 1 375 ? -7.395 45.438 19.828 1 79.44 375 LYS B C 1
ATOM 7747 O O . LYS B 1 375 ? -7.238 46.281 18.953 1 79.44 375 LYS B O 1
ATOM 7752 N N . ASN B 1 376 ? -6.902 45.5 20.984 1 79.31 376 ASN B N 1
ATOM 7753 C CA . ASN B 1 376 ? -6.074 46.656 21.328 1 79.31 376 ASN B CA 1
ATOM 7754 C C . ASN B 1 376 ? -4.793 46.688 20.5 1 79.31 376 ASN B C 1
ATOM 7756 O O . ASN B 1 376 ? -4.332 47.75 20.109 1 79.31 376 ASN B O 1
ATOM 7760 N N . CYS B 1 377 ? -4.297 45.469 20.328 1 82.06 377 CYS B N 1
ATOM 7761 C CA . CYS B 1 377 ? -3.094 45.406 19.5 1 82.06 377 CYS B CA 1
ATOM 7762 C C . CYS B 1 377 ? -3.365 45.938 18.094 1 82.06 377 CYS B C 1
ATOM 7764 O O . CYS B 1 377 ? -2.59 46.719 17.562 1 82.06 377 CYS B O 1
ATOM 7766 N N . LEU B 1 378 ? -4.434 45.562 17.531 1 83.44 378 LEU B N 1
ATOM 7767 C CA . LEU B 1 378 ? -4.789 46 16.188 1 83.44 378 LEU B CA 1
ATOM 7768 C C . LEU B 1 378 ? -5.094 47.5 16.141 1 83.44 378 LEU B C 1
ATOM 7770 O O . LEU B 1 378 ? -4.66 48.188 15.227 1 83.44 378 LEU B O 1
ATOM 7774 N N . GLU B 1 379 ? -5.758 47.938 17.109 1 81.94 379 GLU B N 1
ATOM 7775 C CA . GLU B 1 379 ? -6.141 49.344 17.141 1 81.94 379 GLU B CA 1
ATOM 7776 C C . GLU B 1 379 ? -4.922 50.219 17.344 1 81.94 379 GLU B C 1
ATOM 7778 O O . GLU B 1 379 ? -4.824 51.281 16.719 1 81.94 379 GLU B O 1
ATOM 7783 N N . SER B 1 380 ? -4.102 49.75 18.172 1 80.62 380 SER B N 1
ATOM 7784 C CA . SER B 1 380 ? -2.891 50.531 18.422 1 80.62 380 SER B CA 1
ATOM 7785 C C . SER B 1 380 ? -2.031 50.625 17.172 1 80.62 380 SER B C 1
ATOM 7787 O O . SER B 1 380 ? -1.385 51.656 16.922 1 80.62 380 SER B O 1
ATOM 7789 N N . ALA B 1 381 ? -1.969 49.531 16.484 1 81.25 381 ALA B N 1
ATOM 7790 C CA . ALA B 1 381 ? -1.18 49.531 15.25 1 81.25 381 ALA B CA 1
ATOM 7791 C C . ALA B 1 381 ? -1.809 50.406 14.188 1 81.25 381 ALA B C 1
ATOM 7793 O O . ALA B 1 381 ? -1.101 51.031 13.383 1 81.25 381 ALA B O 1
ATOM 7794 N N . CYS B 1 382 ? -3.131 50.531 14.219 1 83.69 382 CYS B N 1
ATOM 7795 C CA . CYS B 1 382 ? -3.846 51.25 13.164 1 83.69 382 CYS B CA 1
ATOM 7796 C C . CYS B 1 382 ? -3.977 52.75 13.5 1 83.69 382 CYS B C 1
ATOM 7798 O O . CYS B 1 382 ? -4.34 53.531 12.641 1 83.69 382 CYS B O 1
ATOM 7800 N N . GLN B 1 383 ? -3.848 53.188 14.633 1 79 383 GLN B N 1
ATOM 7801 C CA . GLN B 1 383 ? -3.934 54.594 15.008 1 79 383 GLN B CA 1
ATOM 7802 C C . GLN B 1 383 ? -2.812 55.406 14.367 1 79 383 GLN B C 1
ATOM 7804 O O . GLN B 1 383 ? -3.006 56.562 14.008 1 79 383 GLN B O 1
ATOM 7809 N N . ARG B 1 384 ? -1.866 54.75 14.203 1 68.44 384 ARG B N 1
ATOM 7810 C CA . ARG B 1 384 ? -0.715 55.531 13.773 1 68.44 384 ARG B CA 1
ATOM 7811 C C . ARG B 1 384 ? -0.506 55.438 12.266 1 68.44 384 ARG B C 1
ATOM 7813 O O . ARG B 1 384 ? -0.128 56.406 11.617 1 68.44 384 ARG B O 1
ATOM 7820 N N . LYS B 1 385 ? -0.649 54.188 11.844 1 73.44 385 LYS B N 1
ATOM 7821 C CA . LYS B 1 385 ? -0.488 53.969 10.414 1 73.44 385 LYS B CA 1
ATOM 7822 C C . LYS B 1 385 ? -1.647 53.156 9.852 1 73.44 385 LYS B C 1
ATOM 7824 O O . LYS B 1 385 ? -2.088 52.188 10.477 1 73.44 385 LYS B O 1
ATOM 7829 N N . SER B 1 386 ? -2.057 53.688 8.805 1 72.62 386 SER B N 1
ATOM 7830 C CA . SER B 1 386 ? -3.166 52.969 8.18 1 72.62 386 SER B CA 1
ATOM 7831 C C . SER B 1 386 ? -2.666 51.781 7.34 1 72.62 386 SER B C 1
ATOM 7833 O O . SER B 1 386 ? -2.277 51.969 6.184 1 72.62 386 SER B O 1
ATOM 7835 N N . TYR B 1 387 ? -2.662 50.688 8.023 1 74.5 387 TYR B N 1
ATOM 7836 C CA . TYR B 1 387 ? -2.35 49.469 7.289 1 74.5 387 TYR B CA 1
ATOM 7837 C C . TYR B 1 387 ? -3.596 48.906 6.621 1 74.5 387 TYR B C 1
ATOM 7839 O O . TYR B 1 387 ? -4.719 49.156 7.066 1 74.5 387 TYR B O 1
ATOM 7847 N N . PRO B 1 388 ? -3.449 48.156 5.551 1 74.44 388 PRO B N 1
ATOM 7848 C CA . PRO B 1 388 ? -4.609 47.531 4.898 1 74.44 388 PRO B CA 1
ATOM 7849 C C . PRO B 1 388 ? -5.449 46.688 5.863 1 74.44 388 PRO B C 1
ATOM 7851 O O . PRO B 1 388 ? -6.672 46.625 5.715 1 74.44 388 PRO B O 1
ATOM 7854 N N . MET B 1 389 ? -4.863 46.219 6.875 1 76.38 389 MET B N 1
ATOM 7855 C CA . MET B 1 389 ? -5.539 45.312 7.809 1 76.38 389 MET B CA 1
ATOM 7856 C C . MET B 1 389 ? -6.402 46.094 8.789 1 76.38 389 MET B C 1
ATOM 7858 O O . MET B 1 389 ? -7.289 45.531 9.43 1 76.38 389 MET B O 1
ATOM 7862 N N . CYS B 1 390 ? -6.18 47.344 8.812 1 77.5 390 CYS B N 1
ATOM 7863 C CA . CYS B 1 390 ? -6.895 48.156 9.789 1 77.5 390 CYS B CA 1
ATOM 7864 C C . CYS B 1 390 ? -8.391 48.156 9.5 1 77.5 390 CYS B C 1
ATOM 7866 O O . CYS B 1 390 ? -9.195 48.438 10.391 1 77.5 390 CYS B O 1
ATOM 7868 N N . ASN B 1 391 ? -8.664 47.781 8.258 1 73.5 391 ASN B N 1
ATOM 7869 C CA . ASN B 1 391 ? -10.078 47.719 7.891 1 73.5 391 ASN B CA 1
ATOM 7870 C C . ASN B 1 391 ? -10.688 46.344 8.227 1 73.5 391 ASN B C 1
ATOM 7872 O O . ASN B 1 391 ? -11.898 46.156 8.094 1 73.5 391 ASN B O 1
ATOM 7876 N N . GLN B 1 392 ? -9.781 45.469 8.609 1 72.38 392 GLN B N 1
ATOM 7877 C CA . GLN B 1 392 ? -10.266 44.156 8.977 1 72.38 392 GLN B CA 1
ATOM 7878 C C . GLN B 1 392 ? -10.602 44.094 10.469 1 72.38 392 GLN B C 1
ATOM 7880 O O . GLN B 1 392 ? -9.727 44.281 11.312 1 72.38 392 GLN B O 1
ATOM 7885 N N . THR B 1 393 ? -11.898 44.031 10.758 1 67 393 THR B N 1
ATOM 7886 C CA . THR B 1 393 ? -12.32 44.094 12.156 1 67 393 THR B CA 1
ATOM 7887 C C . THR B 1 393 ? -12.656 42.688 12.68 1 67 393 THR B C 1
ATOM 7889 O O . THR B 1 393 ? -12.867 42.5 13.883 1 67 393 THR B O 1
ATOM 7892 N N . SER B 1 394 ? -12.664 41.656 11.836 1 76.88 394 SER B N 1
ATOM 7893 C CA . SER B 1 394 ? -13.055 40.344 12.312 1 76.88 394 SER B CA 1
ATOM 7894 C C . SER B 1 394 ? -12.383 39.25 11.5 1 76.88 394 SER B C 1
ATOM 7896 O O . SER B 1 394 ? -11.922 39.5 10.383 1 76.88 394 SER B O 1
ATOM 7898 N N . TRP B 1 395 ? -12.242 38.188 12.227 1 82.88 395 TRP B N 1
ATOM 7899 C CA . TRP B 1 395 ? -11.875 36.969 11.508 1 82.88 395 TRP B CA 1
ATOM 7900 C C . TRP B 1 395 ? -13.109 36.281 10.922 1 82.88 395 TRP B C 1
ATOM 7902 O O . TRP B 1 395 ? -14.047 35.969 11.648 1 82.88 395 TRP B O 1
ATOM 7912 N N . GLU B 1 396 ? -13.203 36.094 9.727 1 80.62 396 GLU B N 1
ATOM 7913 C CA . GLU B 1 396 ? -14.391 35.75 8.953 1 80.62 396 GLU B CA 1
ATOM 7914 C C . GLU B 1 396 ? -15.086 34.531 9.539 1 80.62 396 GLU B C 1
ATOM 7916 O O . GLU B 1 396 ? -16.312 34.5 9.664 1 80.62 396 GLU B O 1
ATOM 7921 N N . PRO B 1 397 ? -14.359 33.594 9.977 1 84.81 397 PRO B N 1
ATOM 7922 C CA . PRO B 1 397 ? -15.047 32.406 10.492 1 84.81 397 PRO B CA 1
ATOM 7923 C C . PRO B 1 397 ? -15.789 32.688 11.797 1 84.81 397 PRO B C 1
ATOM 7925 O O . PRO B 1 397 ? -16.75 31.984 12.125 1 84.81 397 PRO B O 1
ATOM 7928 N N . PHE B 1 398 ? -15.367 33.531 12.617 1 84.88 398 PHE B N 1
ATOM 7929 C CA . PHE B 1 398 ? -16.016 33.812 13.891 1 84.88 398 PHE B CA 1
ATOM 7930 C C . PHE B 1 398 ? -16.953 35.031 13.773 1 84.88 398 PHE B C 1
ATOM 7932 O O . PHE B 1 398 ? -17.906 35.156 14.555 1 84.88 398 PHE B O 1
ATOM 7939 N N . GLY B 1 399 ? -16.719 35.812 12.789 1 78.19 399 GLY B N 1
ATOM 7940 C CA . GLY B 1 399 ? -17.578 36.969 12.57 1 78.19 399 GLY B CA 1
ATOM 7941 C C . GLY B 1 399 ? -17.688 37.844 13.797 1 78.19 399 GLY B C 1
ATOM 7942 O O . GLY B 1 399 ? -16.953 37.688 14.766 1 78.19 399 GLY B O 1
ATOM 7943 N N . GLY B 1 400 ? -18.5 38.969 13.766 1 76.12 400 GLY B N 1
ATOM 7944 C CA . GLY B 1 400 ? -18.922 39.812 14.859 1 76.12 400 GLY B CA 1
ATOM 7945 C C . GLY B 1 400 ? -17.781 40.625 15.453 1 76.12 400 GLY B C 1
ATOM 7946 O O . GLY B 1 400 ? -17.766 40.906 16.656 1 76.12 400 GLY B O 1
ATOM 7947 N N . GLY B 1 401 ? -16.781 40.875 14.672 1 77.44 401 GLY B N 1
ATOM 7948 C CA . GLY B 1 401 ? -15.672 41.656 15.164 1 77.44 401 GLY B CA 1
ATOM 7949 C C . GLY B 1 401 ? -14.773 40.906 16.125 1 77.44 401 GLY B C 1
ATOM 7950 O O . GLY B 1 401 ? -14.055 41.5 16.922 1 77.44 401 GLY B O 1
ATOM 7951 N N . GLN B 1 402 ? -14.859 39.688 16.078 1 84.88 402 GLN B N 1
ATOM 7952 C CA . GLN B 1 402 ? -14.086 38.844 16.984 1 84.88 402 GLN B CA 1
ATOM 7953 C C . GLN B 1 402 ? -12.789 38.375 16.328 1 84.88 402 GLN B C 1
ATOM 7955 O O . GLN B 1 402 ? -12.789 37.969 15.164 1 84.88 402 GLN B O 1
ATOM 7960 N N . LEU B 1 403 ? -11.641 38.562 17.094 1 86.56 403 LEU B N 1
ATOM 7961 C CA . LEU B 1 403 ? -10.344 38.062 16.656 1 86.56 403 LEU B CA 1
ATOM 7962 C C . LEU B 1 403 ? -9.945 36.812 17.406 1 86.56 403 LEU B C 1
ATOM 7964 O O . LEU B 1 403 ? -10.164 36.719 18.609 1 86.56 403 LEU B O 1
ATOM 7968 N N . PRO B 1 404 ? -9.438 35.906 16.688 1 89.88 404 PRO B N 1
ATOM 7969 C CA . PRO B 1 404 ? -9.141 34.625 17.344 1 89.88 404 PRO B CA 1
ATOM 7970 C C . PRO B 1 404 ? -7.867 34.688 18.172 1 89.88 404 PRO B C 1
ATOM 7972 O O . PRO B 1 404 ? -6.988 35.5 17.922 1 89.88 404 PRO B O 1
ATOM 7975 N N . SER B 1 405 ? -7.844 33.844 19.156 1 90.62 405 SER B N 1
ATOM 7976 C CA . SER B 1 405 ? -6.637 33.438 19.859 1 90.62 405 SER B CA 1
ATOM 7977 C C . SER B 1 405 ? -6.125 32.094 19.359 1 90.62 405 SER B C 1
ATOM 7979 O O . SER B 1 405 ? -6.73 31.469 18.469 1 90.62 405 SER B O 1
ATOM 7981 N N . TYR B 1 406 ? -4.949 31.781 19.922 1 93.81 406 TYR B N 1
ATOM 7982 C CA . TYR B 1 406 ? -4.383 30.484 19.547 1 93.81 406 TYR B CA 1
ATOM 7983 C C . TYR B 1 406 ? -4.895 29.375 20.469 1 93.81 406 TYR B C 1
ATOM 7985 O O . TYR B 1 406 ? -4.793 29.484 21.688 1 93.81 406 TYR B O 1
ATOM 7993 N N . GLY B 1 407 ? -5.469 28.375 19.828 1 94.88 407 GLY B N 1
ATOM 7994 C CA . GLY B 1 407 ? -5.867 27.172 20.562 1 94.88 407 GLY B CA 1
ATOM 7995 C C . GLY B 1 407 ? -4.969 25.984 20.281 1 94.88 407 GLY B C 1
ATOM 7996 O O . GLY B 1 407 ? -4.551 25.766 19.141 1 94.88 407 GLY B O 1
ATOM 7997 N N . ARG B 1 408 ? -4.695 25.266 21.312 1 96.69 408 ARG B N 1
ATOM 7998 C CA . ARG B 1 408 ? -3.938 24.031 21.188 1 96.69 408 ARG B CA 1
ATOM 7999 C C . ARG B 1 408 ? -4.789 22.828 21.594 1 96.69 408 ARG B C 1
ATOM 8001 O O . ARG B 1 408 ? -5.367 22.812 22.688 1 96.69 408 ARG B O 1
ATOM 8008 N N . LEU B 1 409 ? -4.875 21.938 20.688 1 96.75 409 LEU B N 1
ATOM 8009 C CA . LEU B 1 409 ? -5.578 20.688 20.938 1 96.75 409 LEU B CA 1
ATOM 8010 C C . LEU B 1 409 ? -4.59 19.531 21.125 1 96.75 409 LEU B C 1
ATOM 8012 O O . LEU B 1 409 ? -3.725 19.312 20.281 1 96.75 409 LEU B O 1
ATOM 8016 N N . THR B 1 410 ? -4.688 18.828 22.234 1 96.25 410 THR B N 1
ATOM 8017 C CA . THR B 1 410 ? -3.826 17.672 22.484 1 96.25 410 THR B CA 1
ATOM 8018 C C . THR B 1 410 ? -4.66 16.422 22.766 1 96.25 410 THR B C 1
ATOM 8020 O O . THR B 1 410 ? -5.66 16.5 23.484 1 96.25 410 THR B O 1
ATOM 8023 N N . LEU B 1 411 ? -4.242 15.344 22.141 1 95.75 411 LEU B N 1
ATOM 8024 C CA . LEU B 1 411 ? -4.898 14.055 22.297 1 95.75 411 LEU B CA 1
ATOM 8025 C C . LEU B 1 411 ? -3.883 12.977 22.656 1 95.75 411 LEU B C 1
ATOM 8027 O O . LEU B 1 411 ? -3.125 12.516 21.797 1 95.75 411 LEU B O 1
ATOM 8031 N N . PRO B 1 412 ? -3.875 12.57 23.922 1 92.75 412 PRO B N 1
ATOM 8032 C CA . PRO B 1 412 ? -3.014 11.438 24.281 1 92.75 412 PRO B CA 1
ATOM 8033 C C . PRO B 1 412 ? -3.445 10.133 23.625 1 92.75 412 PRO B C 1
ATOM 8035 O O . PRO B 1 412 ? -4.633 9.805 23.609 1 92.75 412 PRO B O 1
ATOM 8038 N N . LEU B 1 413 ? -2.488 9.398 23.062 1 89.5 413 LEU B N 1
ATOM 8039 C CA . LEU B 1 413 ? -2.791 8.188 22.297 1 89.5 413 LEU B CA 1
ATOM 8040 C C . LEU B 1 413 ? -2.371 6.945 23.078 1 89.5 413 LEU B C 1
ATOM 8042 O O . LEU B 1 413 ? -2.361 5.84 22.531 1 89.5 413 LEU B O 1
ATOM 8046 N N . ASP B 1 414 ? -2.127 7.109 24.266 1 76.06 414 ASP B N 1
ATOM 8047 C CA . ASP B 1 414 ? -1.83 5.965 25.109 1 76.06 414 ASP B CA 1
ATOM 8048 C C . ASP B 1 414 ? -3.07 5.098 25.312 1 76.06 414 ASP B C 1
ATOM 8050 O O . ASP B 1 414 ? -4.102 5.582 25.781 1 76.06 414 ASP B O 1
ATOM 8054 N N . PRO B 1 415 ? -2.91 3.85 24.938 1 71.62 415 PRO B N 1
ATOM 8055 C CA . PRO B 1 415 ? -4.078 2.973 25.031 1 71.62 415 PRO B CA 1
ATOM 8056 C C . PRO B 1 415 ? -4.562 2.768 26.469 1 71.62 415 PRO B C 1
ATOM 8058 O O . PRO B 1 415 ? -5.676 2.285 26.688 1 71.62 415 PRO B O 1
ATOM 8061 N N . SER B 1 416 ? -3.738 3.156 27.406 1 67.06 416 SER B N 1
ATOM 8062 C CA . SER B 1 416 ? -4.109 2.945 28.812 1 67.06 416 SER B CA 1
ATOM 8063 C C . SER B 1 416 ? -5.039 4.047 29.297 1 67.06 416 SER B C 1
ATOM 8065 O O . SER B 1 416 ? -5.664 3.912 30.359 1 67.06 416 SER B O 1
ATOM 8067 N N . ILE B 1 417 ? -5.18 5.027 28.547 1 72.38 417 ILE B N 1
ATOM 8068 C CA . ILE B 1 417 ? -5.969 6.18 28.984 1 72.38 417 ILE B CA 1
ATOM 8069 C C . ILE B 1 417 ? -7.152 6.371 28.047 1 72.38 417 ILE B C 1
ATOM 8071 O O . ILE B 1 417 ? -7.051 6.102 26.844 1 72.38 417 ILE B O 1
ATOM 8075 N N . ASP B 1 418 ? -8.227 6.738 28.641 1 76.56 418 ASP B N 1
ATOM 8076 C CA . ASP B 1 418 ? -9.383 7.074 27.812 1 76.56 418 ASP B CA 1
ATOM 8077 C C . ASP B 1 418 ? -9.078 8.266 26.891 1 76.56 418 ASP B C 1
ATOM 8079 O O . ASP B 1 418 ? -8.344 9.172 27.281 1 76.56 418 ASP B O 1
ATOM 8083 N N . LEU B 1 419 ? -9.664 8.172 25.781 1 85.19 419 LEU B N 1
ATOM 8084 C CA . LEU B 1 419 ? -9.469 9.266 24.844 1 85.19 419 LEU B CA 1
ATOM 8085 C C . LEU B 1 419 ? -10.117 10.547 25.344 1 85.19 419 LEU B C 1
ATOM 8087 O O . LEU B 1 419 ? -11.32 10.57 25.609 1 85.19 419 LEU B O 1
ATOM 8091 N N . GLN B 1 420 ? -9.273 11.547 25.547 1 87.19 420 GLN B N 1
ATOM 8092 C CA . GLN B 1 420 ? -9.742 12.859 25.969 1 87.19 420 GLN B CA 1
ATOM 8093 C C . GLN B 1 420 ? -8.992 13.969 25.234 1 87.19 420 GLN B C 1
ATOM 8095 O O . GLN B 1 420 ? -7.762 13.992 25.219 1 87.19 420 GLN B O 1
ATOM 8100 N N . LEU B 1 421 ? -9.781 14.805 24.672 1 94.06 421 LEU B N 1
ATOM 8101 C CA . LEU B 1 421 ? -9.188 15.945 23.984 1 94.06 421 LEU B CA 1
ATOM 8102 C C . LEU B 1 421 ? -8.984 17.109 24.938 1 94.06 421 LEU B C 1
ATOM 8104 O O . LEU B 1 421 ? -9.938 17.578 25.578 1 94.06 421 LEU B O 1
ATOM 8108 N N . ASN B 1 422 ? -7.77 17.531 25.047 1 92.56 422 ASN B N 1
ATOM 8109 C CA . ASN B 1 422 ? -7.441 18.688 25.875 1 92.56 422 ASN B CA 1
ATOM 8110 C C . ASN B 1 422 ? -7.316 19.969 25.047 1 92.56 422 ASN B C 1
ATOM 8112 O O . ASN B 1 422 ? -6.68 19.953 23.984 1 92.56 422 ASN B O 1
ATOM 8116 N N . ILE B 1 423 ? -7.93 21.016 25.594 1 93.62 423 ILE B N 1
ATOM 8117 C CA . ILE B 1 423 ? -7.902 22.281 24.875 1 93.62 423 ILE B CA 1
ATOM 8118 C C . ILE B 1 423 ? -7.25 23.359 25.75 1 93.62 423 ILE B C 1
ATOM 8120 O O . ILE B 1 423 ? -7.648 23.547 26.906 1 93.62 423 ILE B O 1
ATOM 8124 N N . SER B 1 424 ? -6.215 23.906 25.266 1 93.38 424 SER B N 1
ATOM 8125 C CA . SER B 1 424 ? -5.57 25.062 25.875 1 93.38 424 SER B CA 1
ATOM 8126 C C . SER B 1 424 ? -5.543 26.25 24.922 1 93.38 424 SER B C 1
ATOM 8128 O O . SER B 1 424 ? -5.73 26.094 23.719 1 93.38 424 SER B O 1
ATOM 8130 N N . PHE B 1 425 ? -5.43 27.422 25.484 1 92.38 425 PHE B N 1
ATOM 8131 C CA . PHE B 1 425 ? -5.383 28.594 24.625 1 92.38 425 PHE B CA 1
ATOM 8132 C C . PHE B 1 425 ? -4.324 29.578 25.125 1 92.38 425 PHE B C 1
ATOM 8134 O O . PHE B 1 425 ? -3.896 29.516 26.266 1 92.38 425 PHE B O 1
ATOM 8141 N N . THR B 1 426 ? -3.836 30.359 24.203 1 91.75 426 THR B N 1
ATOM 8142 C CA . THR B 1 426 ? -2.906 31.438 24.531 1 91.75 426 THR B CA 1
ATOM 8143 C C . THR B 1 426 ? -3.068 32.594 23.562 1 91.75 426 THR B C 1
ATOM 8145 O O . THR B 1 426 ? -3.846 32.531 22.609 1 91.75 426 THR B O 1
ATOM 8148 N N . TYR B 1 427 ? -2.414 33.656 23.984 1 88 427 TYR B N 1
ATOM 8149 C CA . TYR B 1 427 ? -2.369 34.812 23.094 1 88 427 TYR B CA 1
ATOM 8150 C C . TYR B 1 427 ? -1.009 34.938 22.422 1 88 427 TYR B C 1
ATOM 8152 O O . TYR B 1 427 ? -0.006 34.438 22.938 1 88 427 TYR B O 1
ATOM 8160 N N . GLY B 1 428 ? -1.102 35.438 21.234 1 88.5 428 GLY B N 1
ATOM 8161 C CA . GLY B 1 428 ? 0.092 35.656 20.422 1 88.5 428 GLY B CA 1
ATOM 8162 C C . GLY B 1 428 ? -0.106 36.656 19.328 1 88.5 428 GLY B C 1
ATOM 8163 O O . GLY B 1 428 ? -0.895 37.594 19.469 1 88.5 428 GLY B O 1
ATOM 8164 N N . PRO B 1 429 ? 0.776 36.562 18.359 1 89.44 429 PRO B N 1
ATOM 8165 C CA . PRO B 1 429 ? 0.58 37.469 17.234 1 89.44 429 PRO B CA 1
ATOM 8166 C C . PRO B 1 429 ? -0.857 37.469 16.719 1 89.44 429 PRO B C 1
ATOM 8168 O O . PRO B 1 429 ? -1.506 36.438 16.688 1 89.44 429 PRO B O 1
ATOM 8171 N N . VAL B 1 430 ? -1.206 38.656 16.219 1 87.5 430 VAL B N 1
ATOM 8172 C CA . VAL B 1 430 ? -2.6 38.812 15.82 1 87.5 430 VAL B CA 1
ATOM 8173 C C . VAL B 1 430 ? -2.883 38 14.57 1 87.5 430 VAL B C 1
ATOM 8175 O O . VAL B 1 430 ? -2.082 37.969 13.633 1 87.5 430 VAL B O 1
ATOM 8178 N N . ILE B 1 431 ? -4.035 37.312 14.641 1 88.62 431 ILE B N 1
ATOM 8179 C CA . ILE B 1 431 ? -4.5 36.531 13.5 1 88.62 431 ILE B CA 1
ATOM 8180 C C . ILE B 1 431 ? -5.555 37.312 12.727 1 88.62 431 ILE B C 1
ATOM 8182 O O . ILE B 1 431 ? -6.656 37.531 13.234 1 88.62 431 ILE B O 1
ATOM 8186 N N . LEU B 1 432 ? -5.242 37.656 11.5 1 80.38 432 LEU B N 1
ATOM 8187 C CA . LEU B 1 432 ? -6.152 38.5 10.734 1 80.38 432 LEU B CA 1
ATOM 8188 C C . LEU B 1 432 ? -6.812 37.719 9.609 1 80.38 432 LEU B C 1
ATOM 8190 O O . LEU B 1 432 ? -7.879 38.094 9.125 1 80.38 432 LEU B O 1
ATOM 8194 N N . ASN B 1 433 ? -6.039 36.656 9.156 1 75.44 433 ASN B N 1
ATOM 8195 C CA . ASN B 1 433 ? -6.551 35.844 8.047 1 75.44 433 ASN B CA 1
ATOM 8196 C C . ASN B 1 433 ? -6.043 34.406 8.117 1 75.44 433 ASN B C 1
ATOM 8198 O O . ASN B 1 433 ? -5.367 34.031 9.07 1 75.44 433 ASN B O 1
ATOM 8202 N N . GLY B 1 434 ? -6.703 33.688 7.18 1 75 434 GLY B N 1
ATOM 8203 C CA . GLY B 1 434 ? -6.289 32.312 7.035 1 75 434 GLY B CA 1
ATOM 8204 C C . GLY B 1 434 ? -7.414 31.312 7.27 1 75 434 GLY B C 1
ATOM 8205 O O . GLY B 1 434 ? -8.461 31.672 7.816 1 75 434 GLY B O 1
ATOM 8206 N N . ASP B 1 435 ? -7.262 30.172 6.676 1 76.06 435 ASP B N 1
ATOM 8207 C CA . ASP B 1 435 ? -8.305 29.156 6.828 1 76.06 435 ASP B CA 1
ATOM 8208 C C . ASP B 1 435 ? -7.973 28.203 7.973 1 76.06 435 ASP B C 1
ATOM 8210 O O . ASP B 1 435 ? -8.852 27.484 8.461 1 76.06 435 ASP B O 1
ATOM 8214 N N . GLY B 1 436 ? -6.734 28.297 8.383 1 88.81 436 GLY B N 1
ATOM 8215 C CA . GLY B 1 436 ? -6.32 27.359 9.422 1 88.81 436 GLY B CA 1
ATOM 8216 C C . GLY B 1 436 ? -4.84 27.438 9.742 1 88.81 436 GLY B C 1
ATOM 8217 O O . GLY B 1 436 ? -4.172 28.406 9.391 1 88.81 436 GLY B O 1
ATOM 8218 N N . MET B 1 437 ? -4.453 26.484 10.57 1 94.94 437 MET B N 1
ATOM 8219 C CA . MET B 1 437 ? -3.08 26.484 11.062 1 94.94 437 MET B CA 1
ATOM 8220 C C . MET B 1 437 ? -2.443 25.109 10.914 1 94.94 437 MET B C 1
ATOM 8222 O O . MET B 1 437 ? -3.062 24.094 11.242 1 94.94 437 MET B O 1
ATOM 8226 N N . ASP B 1 438 ? -1.239 25.156 10.328 1 96.75 438 ASP B N 1
ATOM 8227 C CA . ASP B 1 438 ? -0.436 23.938 10.312 1 96.75 438 ASP B CA 1
ATOM 8228 C C . ASP B 1 438 ? 0.62 23.953 11.414 1 96.75 438 ASP B C 1
ATOM 8230 O O . ASP B 1 438 ? 1.214 25 11.695 1 96.75 438 ASP B O 1
ATOM 8234 N N . TYR B 1 439 ? 0.764 22.891 12.008 1 96.94 439 TYR B N 1
ATOM 8235 C CA . TYR B 1 439 ? 1.754 22.734 13.07 1 96.94 439 TYR B CA 1
ATOM 8236 C C . TYR B 1 439 ? 2.799 21.688 12.695 1 96.94 439 TYR B C 1
ATOM 8238 O O . TYR B 1 439 ? 2.467 20.516 12.484 1 96.94 439 TYR B O 1
ATOM 8246 N N . TYR B 1 440 ? 4.059 22.141 12.57 1 95.38 440 TYR B N 1
ATOM 8247 C CA . TYR B 1 440 ? 5.16 21.266 12.156 1 95.38 440 TYR B CA 1
ATOM 8248 C C . TYR B 1 440 ? 6.105 21 13.32 1 95.38 440 TYR B C 1
ATOM 8250 O O . TYR B 1 440 ? 6.25 21.844 14.219 1 95.38 440 TYR B O 1
ATOM 8258 N N . GLU B 1 441 ? 6.742 19.922 13.234 1 90 441 GLU B N 1
ATOM 8259 C CA . GLU B 1 441 ? 7.754 19.594 14.234 1 90 441 GLU B CA 1
ATOM 8260 C C . GLU B 1 441 ? 9 20.453 14.055 1 90 441 GLU B C 1
ATOM 8262 O O . GLU B 1 441 ? 9.406 20.75 12.93 1 90 441 GLU B O 1
ATOM 8267 N N . SER B 1 442 ? 9.5 20.828 15.148 1 86.31 442 SER B N 1
ATOM 8268 C CA . SER B 1 442 ? 10.766 21.562 15.172 1 86.31 442 SER B CA 1
ATOM 8269 C C . SER B 1 442 ? 11.875 20.719 15.797 1 86.31 442 SER B C 1
ATOM 8271 O O . SER B 1 442 ? 11.625 19.906 16.672 1 86.31 442 SER B O 1
ATOM 8273 N N . PRO B 1 443 ? 13.094 20.906 15.211 1 78.5 443 PRO B N 1
ATOM 8274 C CA . PRO B 1 443 ? 14.203 20.188 15.844 1 78.5 443 PRO B CA 1
ATOM 8275 C C . PRO B 1 443 ? 14.492 20.672 17.266 1 78.5 443 PRO B C 1
ATOM 8277 O O . PRO B 1 443 ? 15.18 20 18.016 1 78.5 443 PRO B O 1
ATOM 8280 N N . LEU B 1 444 ? 13.938 21.797 17.578 1 74.31 444 LEU B N 1
ATOM 8281 C CA . LEU B 1 444 ? 14.133 22.344 18.906 1 74.31 444 LEU B CA 1
ATOM 8282 C C . LEU B 1 444 ? 13.242 21.641 19.922 1 74.31 444 LEU B C 1
ATOM 8284 O O . LEU B 1 444 ? 12.109 21.266 19.609 1 74.31 444 LEU B O 1
ATOM 8288 N N . LEU B 1 445 ? 13.812 21.453 20.969 1 75.19 445 LEU B N 1
ATOM 8289 C CA . LEU B 1 445 ? 13.117 20.688 21.984 1 75.19 445 LEU B CA 1
ATOM 8290 C C . LEU B 1 445 ? 11.828 21.375 22.406 1 75.19 445 LEU B C 1
ATOM 8292 O O . LEU B 1 445 ? 11.805 22.594 22.609 1 75.19 445 LEU B O 1
ATOM 8296 N N . ASP B 1 446 ? 10.734 20.797 22.484 1 81.62 446 ASP B N 1
ATOM 8297 C CA . ASP B 1 446 ? 9.43 21.094 23.062 1 81.62 446 ASP B CA 1
ATOM 8298 C C . ASP B 1 446 ? 8.742 22.234 22.312 1 81.62 446 ASP B C 1
ATOM 8300 O O . ASP B 1 446 ? 8.078 23.078 22.922 1 81.62 446 ASP B O 1
ATOM 8304 N N . SER B 1 447 ? 9.117 22.406 21.125 1 88.75 447 SER B N 1
ATOM 8305 C CA . SER B 1 447 ? 8.438 23.422 20.328 1 88.75 447 SER B CA 1
ATOM 8306 C C . SER B 1 447 ? 8.188 22.938 18.906 1 88.75 447 SER B C 1
ATOM 8308 O O . SER B 1 447 ? 8.758 21.938 18.484 1 88.75 447 SER B O 1
ATOM 8310 N N . GLY B 1 448 ? 7.207 23.625 18.281 1 93.31 448 GLY B N 1
ATOM 8311 C CA . GLY B 1 448 ? 6.918 23.391 16.875 1 93.31 448 GLY B CA 1
ATOM 8312 C C . GLY B 1 448 ? 6.734 24.672 16.078 1 93.31 448 GLY B C 1
ATOM 8313 O O . GLY B 1 448 ? 6.707 25.766 16.656 1 93.31 448 GLY B O 1
ATOM 8314 N N . TRP B 1 449 ? 6.82 24.453 14.812 1 94.88 449 TRP B N 1
ATOM 8315 C CA . TRP B 1 449 ? 6.566 25.578 13.914 1 94.88 449 TRP B CA 1
ATOM 8316 C C . TRP B 1 449 ? 5.082 25.688 13.578 1 94.88 449 TRP B C 1
ATOM 8318 O O . TRP B 1 449 ? 4.496 24.75 13.031 1 94.88 449 TRP B O 1
ATOM 8328 N N . LEU B 1 450 ? 4.547 26.812 13.898 1 96.31 450 LEU B N 1
ATOM 8329 C CA . LEU B 1 450 ? 3.141 27.094 13.617 1 96.31 450 LEU B CA 1
ATOM 8330 C C . LEU B 1 450 ? 2.996 28.031 12.43 1 96.31 450 LEU B C 1
ATOM 8332 O O . LEU B 1 450 ? 3.531 29.141 12.438 1 96.31 450 LEU B O 1
ATOM 8336 N N . THR B 1 451 ? 2.223 27.531 11.469 1 96.06 451 THR B N 1
ATOM 8337 C CA . THR B 1 451 ? 2.113 28.344 10.258 1 96.06 451 THR B CA 1
ATOM 8338 C C . THR B 1 451 ? 0.652 28.672 9.961 1 96.06 451 THR B C 1
ATOM 8340 O O . THR B 1 451 ? -0.233 27.844 10.18 1 96.06 451 THR B O 1
ATOM 8343 N N . ILE B 1 452 ? 0.418 29.828 9.492 1 93.81 452 ILE B N 1
ATOM 8344 C CA . ILE B 1 452 ? -0.845 30.266 8.914 1 93.81 452 ILE B CA 1
ATOM 8345 C C . ILE B 1 452 ? -0.646 30.594 7.434 1 93.81 452 ILE B C 1
ATOM 8347 O O . ILE B 1 452 ? 0.206 31.406 7.082 1 93.81 452 ILE B O 1
ATOM 8351 N N . PRO B 1 453 ? -1.352 29.906 6.637 1 92 453 PRO B N 1
ATOM 8352 C CA . PRO B 1 453 ? -1.116 30.062 5.203 1 92 453 PRO B CA 1
ATOM 8353 C C . PRO B 1 453 ? -1.431 31.469 4.711 1 92 453 PRO B C 1
ATOM 8355 O O . PRO B 1 453 ? -2.143 32.219 5.387 1 92 453 PRO B O 1
ATOM 8358 N N . PRO B 1 454 ? -0.815 31.781 3.512 1 88.56 454 PRO B N 1
ATOM 8359 C CA . PRO B 1 454 ? -1.172 33.031 2.875 1 88.56 454 PRO B CA 1
ATOM 8360 C C . PRO B 1 454 ? -2.596 33.062 2.322 1 88.56 454 PRO B C 1
ATOM 8362 O O . PRO B 1 454 ? -3.205 31.984 2.168 1 88.56 454 PRO B O 1
ATOM 8365 N N . LYS B 1 455 ? -3.014 34.281 2.131 1 81 455 LYS B N 1
ATOM 8366 C CA . LYS B 1 455 ? -4.352 34.406 1.557 1 81 455 LYS B CA 1
ATOM 8367 C C . LYS B 1 455 ? -4.43 35.594 0.611 1 81 455 LYS B C 1
ATOM 8369 O O . LYS B 1 455 ? -3.961 36.688 0.94 1 81 455 LYS B O 1
ATOM 8374 N N . ASN B 1 456 ? -5.062 35.438 -0.449 1 71.81 456 ASN B N 1
ATOM 8375 C CA . ASN B 1 456 ? -5.5 36.469 -1.399 1 71.81 456 ASN B CA 1
ATOM 8376 C C . ASN B 1 456 ? -4.324 37.281 -1.907 1 71.81 456 ASN B C 1
ATOM 8378 O O . ASN B 1 456 ? -4.48 38.469 -2.211 1 71.81 456 ASN B O 1
ATOM 8382 N N . GLY B 1 457 ? -3.135 36.781 -1.768 1 71.44 457 GLY B N 1
ATOM 8383 C CA . GLY B 1 457 ? -1.983 37.5 -2.316 1 71.44 457 GLY B CA 1
ATOM 8384 C C . GLY B 1 457 ? -1.585 38.719 -1.508 1 71.44 457 GLY B C 1
ATOM 8385 O O . GLY B 1 457 ? -0.613 39.406 -1.841 1 71.44 457 GLY B O 1
ATOM 8386 N N . THR B 1 458 ? -2.312 39 -0.484 1 75.38 458 THR B N 1
ATOM 8387 C CA . THR B 1 458 ? -2.027 40.219 0.284 1 75.38 458 THR B CA 1
ATOM 8388 C C . THR B 1 458 ? -1.342 39.875 1.603 1 75.38 458 THR B C 1
ATOM 8390 O O . THR B 1 458 ? -0.537 40.656 2.113 1 75.38 458 THR B O 1
ATOM 8393 N N . VAL B 1 459 ? -1.72 38.812 2.074 1 80.88 459 VAL B N 1
ATOM 8394 C CA . VAL B 1 459 ? -1.096 38.375 3.318 1 80.88 459 VAL B CA 1
ATOM 8395 C C . VAL B 1 459 ? -0.1 37.25 3.033 1 80.88 459 VAL B C 1
ATOM 8397 O O . VAL B 1 459 ? -0.459 36.25 2.445 1 80.88 459 VAL B O 1
ATOM 8400 N N . LEU B 1 460 ? 1.07 37.406 3.416 1 84.81 460 LEU B N 1
ATOM 8401 C CA . LEU B 1 460 ? 2.139 36.469 3.09 1 84.81 460 LEU B CA 1
ATOM 8402 C C . LEU B 1 460 ? 2.088 35.25 4 1 84.81 460 LEU B C 1
ATOM 8404 O O . LEU B 1 460 ? 2.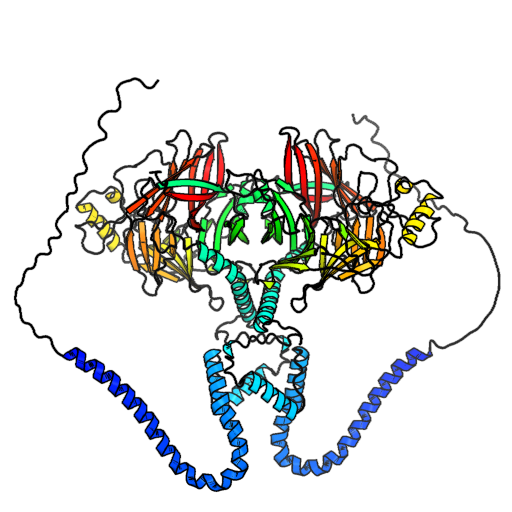811 34.25 3.779 1 84.81 460 LEU B O 1
ATOM 8408 N N . GLY B 1 461 ? 1.248 35.25 4.953 1 88.62 461 GLY B N 1
ATOM 8409 C CA . GLY B 1 461 ? 1.222 34.156 5.934 1 88.62 461 GLY B CA 1
ATOM 8410 C C . GLY B 1 461 ? 1.981 34.5 7.203 1 88.62 461 GLY B C 1
ATOM 8411 O O . GLY B 1 461 ? 2.391 35.656 7.406 1 88.62 461 GLY B O 1
ATOM 8412 N N . LEU B 1 462 ? 2.027 33.531 8.125 1 92.62 462 LEU B N 1
ATOM 8413 C CA . LEU B 1 462 ? 2.715 33.688 9.406 1 92.62 462 LEU B CA 1
ATOM 8414 C C . LEU B 1 462 ? 3.436 32.406 9.789 1 92.62 462 LEU B C 1
ATOM 8416 O O . LEU B 1 462 ? 2.904 31.297 9.586 1 92.62 462 LEU B O 1
ATOM 8420 N N . ILE B 1 463 ? 4.629 32.594 10.266 1 94.44 463 ILE B N 1
ATOM 8421 C CA . ILE B 1 463 ? 5.332 31.484 10.883 1 94.44 463 ILE B CA 1
ATOM 8422 C C . ILE B 1 463 ? 5.711 31.844 12.32 1 94.44 463 ILE B C 1
ATOM 8424 O O . ILE B 1 463 ? 6.496 32.781 12.547 1 94.44 463 ILE B O 1
ATOM 8428 N N . ASN B 1 464 ? 5.152 31.125 13.219 1 94.69 464 ASN B N 1
ATOM 8429 C CA . ASN B 1 464 ? 5.414 31.297 14.641 1 94.69 464 ASN B CA 1
ATOM 8430 C C . ASN B 1 464 ? 6.043 30.047 15.25 1 94.69 464 ASN B C 1
ATOM 8432 O O . ASN B 1 464 ? 6.039 28.984 14.641 1 94.69 464 ASN B O 1
ATOM 8436 N N . LYS B 1 465 ? 6.605 30.297 16.391 1 93.88 465 LYS B N 1
ATOM 8437 C CA . LYS B 1 465 ? 7.035 29.188 17.234 1 93.88 465 LYS B CA 1
ATOM 8438 C C . LYS B 1 465 ? 6.035 28.953 18.359 1 93.88 465 LYS B C 1
ATOM 8440 O O . LYS B 1 465 ? 5.664 29.875 19.078 1 93.88 465 LYS B O 1
ATOM 8445 N N . ALA B 1 466 ? 5.559 27.719 18.406 1 95.69 466 ALA B N 1
ATOM 8446 C CA . ALA B 1 466 ? 4.594 27.375 19.453 1 95.69 466 ALA B CA 1
ATOM 8447 C C . ALA B 1 466 ? 5.125 26.25 20.344 1 95.69 466 ALA B C 1
ATOM 8449 O O . ALA B 1 466 ? 5.66 25.266 19.844 1 95.69 466 ALA B O 1
ATOM 8450 N N . SER B 1 467 ? 4.895 26.406 21.594 1 93.62 467 SER B N 1
ATOM 8451 C CA . SER B 1 467 ? 5.414 25.438 22.562 1 93.62 467 SER B CA 1
ATOM 8452 C C . SER B 1 467 ? 4.488 24.234 22.672 1 93.62 467 SER B C 1
ATOM 8454 O O . SER B 1 467 ? 3.271 24.359 22.547 1 93.62 467 SER B O 1
ATOM 8456 N N . ARG B 1 468 ? 5.07 23.062 22.984 1 88.31 468 ARG B N 1
ATOM 8457 C CA . ARG B 1 468 ? 4.328 21.828 23.219 1 88.31 468 ARG B CA 1
ATOM 8458 C C . ARG B 1 468 ? 4.277 21.484 24.703 1 88.31 468 ARG B C 1
ATOM 8460 O O . ARG B 1 468 ? 3.504 20.625 25.125 1 88.31 468 ARG B O 1
ATOM 8467 N N . GLY B 1 469 ? 5.039 22.156 25.422 1 79.88 469 GLY B N 1
ATOM 8468 C CA . GLY B 1 469 ? 5.156 21.828 26.844 1 79.88 469 GLY B CA 1
ATOM 8469 C C . GLY B 1 469 ? 3.965 22.281 27.656 1 79.88 469 GLY B C 1
ATOM 8470 O O . GLY B 1 469 ? 2.881 22.516 27.109 1 79.88 469 GLY B O 1
ATOM 8471 N N . ASP B 1 470 ? 4.203 22.312 28.938 1 83.25 470 ASP B N 1
ATOM 8472 C CA . ASP B 1 470 ? 3.133 22.609 29.875 1 83.25 470 ASP B CA 1
ATOM 8473 C C . ASP B 1 470 ? 2.629 24.047 29.703 1 83.25 470 ASP B C 1
ATOM 8475 O O . ASP B 1 470 ? 1.423 24.297 29.734 1 83.25 470 ASP B O 1
ATOM 8479 N N . GLN B 1 471 ? 3.598 24.859 29.422 1 88.62 471 GLN B N 1
ATOM 8480 C CA . GLN B 1 471 ? 3.197 26.25 29.172 1 88.62 471 GLN B CA 1
ATOM 8481 C C . GLN B 1 471 ? 3.008 26.516 27.688 1 88.62 471 GLN B C 1
ATOM 8483 O O . GLN B 1 471 ? 3.963 26.438 26.906 1 88.62 471 GLN B O 1
ATOM 8488 N N . PHE B 1 472 ? 1.763 26.891 27.391 1 93.75 472 PHE B N 1
ATOM 8489 C CA . PHE B 1 472 ? 1.431 27.141 25.984 1 93.75 472 PHE B CA 1
ATOM 8490 C C . PHE B 1 472 ? 1.707 28.594 25.609 1 93.75 472 PHE B C 1
ATOM 8492 O O . PHE B 1 472 ? 1.055 29.5 26.125 1 93.75 472 PHE B O 1
ATOM 8499 N N . THR B 1 473 ? 2.756 28.703 24.734 1 93.25 473 THR B N 1
ATOM 8500 C CA . THR B 1 473 ? 3.119 30.047 24.281 1 93.25 473 THR B CA 1
ATOM 8501 C C . THR B 1 473 ? 3.303 30.047 22.766 1 93.25 473 THR B C 1
ATOM 8503 O O . THR B 1 473 ? 3.682 29.047 22.172 1 93.25 473 THR B O 1
ATOM 8506 N N . VAL B 1 474 ? 2.961 31.172 22.188 1 94.5 474 VAL B N 1
ATOM 8507 C CA . VAL B 1 474 ? 3.186 31.391 20.766 1 94.5 474 VAL B CA 1
ATOM 8508 C C . VAL B 1 474 ? 4.031 32.656 20.562 1 94.5 474 VAL B C 1
ATOM 8510 O O . VAL B 1 474 ? 3.631 33.75 20.969 1 94.5 474 VAL B O 1
ATOM 8513 N N . ILE B 1 475 ? 5.219 32.406 19.922 1 92.31 475 ILE B N 1
ATOM 8514 C CA . ILE B 1 475 ? 6.168 33.5 19.719 1 92.31 475 ILE B CA 1
ATOM 8515 C C . ILE B 1 475 ? 6.34 33.75 18.219 1 92.31 475 ILE B C 1
ATOM 8517 O O . ILE B 1 475 ? 6.523 32.812 17.438 1 92.31 475 ILE B O 1
ATOM 8521 N N . PRO B 1 476 ? 6.246 35.031 17.891 1 93.44 476 PRO B N 1
ATOM 8522 C CA . PRO B 1 476 ? 6.461 35.312 16.469 1 93.44 476 PRO B CA 1
ATOM 8523 C C . PRO B 1 476 ? 7.863 34.938 15.992 1 93.44 476 PRO B C 1
ATOM 8525 O O . PRO B 1 476 ? 8.828 35.062 16.75 1 93.44 476 PRO B O 1
ATOM 8528 N N . HIS B 1 477 ? 7.988 34.5 14.695 1 91.06 477 HIS B N 1
ATOM 8529 C CA . HIS B 1 477 ? 9.289 34.125 14.156 1 91.06 477 HIS B CA 1
ATOM 8530 C C . HIS B 1 477 ? 9.562 34.844 12.82 1 91.06 477 HIS B C 1
ATOM 8532 O O . HIS B 1 477 ? 10.391 35.75 12.742 1 91.06 477 HIS B O 1
ATOM 8538 N N . VAL B 1 478 ? 8.805 34.344 11.789 1 90.81 478 VAL B N 1
ATOM 8539 C CA . VAL B 1 478 ? 9.016 34.938 10.469 1 90.81 478 VAL B CA 1
ATOM 8540 C C . VAL B 1 478 ? 7.684 35.469 9.922 1 90.81 478 VAL B C 1
ATOM 8542 O O . VAL B 1 478 ? 6.617 35 10.328 1 90.81 478 VAL B O 1
ATOM 8545 N N . LEU B 1 479 ? 7.715 36.594 9.07 1 90.31 479 LEU B N 1
ATOM 8546 C CA . LEU B 1 479 ? 6.59 37.156 8.336 1 90.31 479 LEU B CA 1
ATOM 8547 C C . LEU B 1 479 ? 5.672 37.969 9.258 1 90.31 479 LEU B C 1
ATOM 8549 O O . LEU B 1 479 ? 4.457 38 9.055 1 90.31 479 LEU B O 1
ATOM 8553 N N . THR B 1 480 ? 6.223 38.312 10.297 1 88.88 480 THR B N 1
ATOM 8554 C CA . THR B 1 480 ? 5.539 39.188 11.266 1 88.88 480 THR B CA 1
ATOM 8555 C C . THR B 1 480 ? 6.348 40.438 11.547 1 88.88 480 THR B C 1
ATOM 8557 O O . THR B 1 480 ? 7.555 40.469 11.297 1 88.88 480 THR B O 1
ATOM 8560 N N . PHE B 1 481 ? 5.648 41.406 11.969 1 85.56 481 PHE B N 1
ATOM 8561 C CA . PHE B 1 481 ? 6.355 42.625 12.352 1 85.56 481 PHE B CA 1
ATOM 8562 C C . PHE B 1 481 ? 5.715 43.281 13.586 1 85.56 481 PHE B C 1
ATOM 8564 O O . PHE B 1 481 ? 4.523 43.062 13.836 1 85.56 481 PHE B O 1
ATOM 8571 N N . ALA B 1 482 ? 6.578 43.938 14.359 1 85.69 482 ALA B N 1
ATOM 8572 C CA . ALA B 1 482 ? 6.109 44.688 15.531 1 85.69 482 ALA B CA 1
ATOM 8573 C C . ALA B 1 482 ? 5.957 46.188 15.203 1 85.69 482 ALA B C 1
ATOM 8575 O O . ALA B 1 482 ? 6.938 46.844 14.883 1 85.69 482 ALA B O 1
ATOM 8576 N N . PRO B 1 483 ? 4.672 46.531 15.227 1 77.56 483 PRO B N 1
ATOM 8577 C CA . PRO B 1 483 ? 4.543 47.969 14.992 1 77.56 483 PRO B CA 1
ATOM 8578 C C . PRO B 1 483 ? 5.219 48.812 16.062 1 77.56 483 PRO B C 1
ATOM 8580 O O . PRO B 1 483 ? 5.16 48.469 17.25 1 77.56 483 PRO B O 1
ATOM 8583 N N . ARG B 1 484 ? 6.18 49.75 15.805 1 64.31 484 ARG B N 1
ATOM 8584 C CA . ARG B 1 484 ? 6.977 50.594 16.688 1 64.31 484 ARG B CA 1
ATOM 8585 C C . ARG B 1 484 ? 6.109 51.219 17.781 1 64.31 484 ARG B C 1
ATOM 8587 O O . ARG B 1 484 ? 6.547 51.344 18.922 1 64.31 484 ARG B O 1
ATOM 8594 N N . GLU B 1 485 ? 5.012 51.656 17.422 1 57.41 485 GLU B N 1
ATOM 8595 C CA . GLU B 1 485 ? 4.23 52.469 18.359 1 57.41 485 GLU B CA 1
ATOM 8596 C C . GLU B 1 485 ? 3.375 51.594 19.266 1 57.41 485 GLU B C 1
ATOM 8598 O O . GLU B 1 485 ? 2.656 52.125 20.125 1 57.41 485 GLU B O 1
ATOM 8603 N N . SER B 1 486 ? 3.4 50.375 18.859 1 59.31 486 SER B N 1
ATOM 8604 C CA . SER B 1 486 ? 2.486 49.594 19.688 1 59.31 486 SER B CA 1
ATOM 8605 C C . SER B 1 486 ? 3.145 49.156 21 1 59.31 486 SER B C 1
ATOM 8607 O O . SER B 1 486 ? 4.363 49 21.062 1 59.31 486 SER B O 1
ATOM 8609 N N . SER B 1 487 ? 2.566 49.469 22.125 1 56.44 487 SER B N 1
ATOM 8610 C CA . SER B 1 487 ? 2.959 49.031 23.453 1 56.44 487 SER B CA 1
ATOM 8611 C C . SER B 1 487 ? 2.846 47.5 23.562 1 56.44 487 SER B C 1
ATOM 8613 O O . SER B 1 487 ? 1.967 46.875 22.953 1 56.44 487 SER B O 1
ATOM 8615 N N . GLY B 1 488 ? 3.904 46.844 24.094 1 60.75 488 GLY B N 1
ATOM 8616 C CA . GLY B 1 488 ? 3.91 45.438 24.531 1 60.75 488 GLY B CA 1
ATOM 8617 C C . GLY B 1 488 ? 4.32 44.469 23.453 1 60.75 488 GLY B C 1
ATOM 8618 O O . GLY B 1 488 ? 5.07 44.812 22.547 1 60.75 488 GLY B O 1
ATOM 8619 N N . ASN B 1 489 ? 3.893 43.281 23.531 1 71.69 489 ASN B N 1
ATOM 8620 C CA . ASN B 1 489 ? 4.242 42.156 22.688 1 71.69 489 ASN B CA 1
ATOM 8621 C C . ASN B 1 489 ? 3.254 41.969 21.531 1 71.69 489 ASN B C 1
ATOM 8623 O O . ASN B 1 489 ? 2.787 40.875 21.266 1 71.69 489 ASN B O 1
ATOM 8627 N N . CYS B 1 490 ? 2.967 43.219 20.844 1 82 490 CYS B N 1
ATOM 8628 C CA . CYS B 1 490 ? 2.02 43.188 19.734 1 82 490 CYS B CA 1
ATOM 8629 C C . CYS B 1 490 ? 2.73 42.875 18.422 1 82 490 CYS B C 1
ATOM 8631 O O . CYS B 1 490 ? 3.654 43.594 18.031 1 82 490 CYS B O 1
ATOM 8633 N N . TYR B 1 491 ? 2.352 41.781 17.766 1 88.44 491 TYR B N 1
ATOM 8634 C CA . TYR B 1 491 ? 2.895 41.375 16.469 1 88.44 491 TYR B CA 1
ATOM 8635 C C . TYR B 1 491 ? 1.781 41.188 15.445 1 88.44 491 TYR B C 1
ATOM 8637 O O . TYR B 1 491 ? 0.729 40.625 15.766 1 88.44 491 TYR B O 1
ATOM 8645 N N . LEU B 1 492 ? 2.055 41.781 14.266 1 87 492 LEU B N 1
ATOM 8646 C CA . LEU B 1 492 ? 1.082 41.719 13.18 1 87 492 LEU B CA 1
ATOM 8647 C C . LEU B 1 492 ? 1.686 41.031 11.961 1 87 492 LEU B C 1
ATOM 8649 O O . LEU B 1 492 ? 2.9 41.062 11.758 1 87 492 LEU B O 1
ATOM 8653 N N . PRO B 1 493 ? 0.796 40.344 11.172 1 87 493 PRO B N 1
ATOM 8654 C CA . PRO B 1 493 ? 1.307 39.75 9.93 1 87 493 PRO B CA 1
ATOM 8655 C C . PRO B 1 493 ? 1.719 40.812 8.906 1 87 493 PRO B C 1
ATOM 8657 O O . PRO B 1 493 ? 1.093 41.844 8.82 1 87 493 PRO B O 1
ATOM 8660 N N . ILE B 1 494 ? 2.729 40.438 8.102 1 84.5 494 ILE B N 1
ATOM 8661 C CA . ILE B 1 494 ? 3.162 41.312 7.023 1 84.5 494 ILE B CA 1
ATOM 8662 C C . ILE B 1 494 ? 2.154 41.25 5.879 1 84.5 494 ILE B C 1
ATOM 8664 O O . ILE B 1 494 ? 1.766 40.188 5.434 1 84.5 494 ILE B O 1
ATOM 8668 N N . GLN B 1 495 ? 1.687 42.406 5.504 1 81.69 495 GLN B N 1
ATOM 8669 C CA . GLN B 1 495 ? 0.748 42.5 4.391 1 81.69 495 GLN B CA 1
ATOM 8670 C C . GLN B 1 495 ? 1.3 43.406 3.281 1 81.69 495 GLN B C 1
ATOM 8672 O O . GLN B 1 495 ? 1.998 44.375 3.553 1 81.69 495 GLN B O 1
ATOM 8677 N N . THR B 1 496 ? 0.96 42.906 2.119 1 76.19 496 THR B N 1
ATOM 8678 C CA . THR B 1 496 ? 1.291 43.781 0.991 1 76.19 496 THR B CA 1
ATOM 8679 C C . THR B 1 496 ? 0.151 44.75 0.702 1 76.19 496 THR B C 1
ATOM 8681 O O . THR B 1 496 ? -1.001 44.469 1.052 1 76.19 496 THR B O 1
ATOM 8684 N N . SER B 1 497 ? 0.504 46 0.275 1 68.75 497 SER B N 1
ATOM 8685 C CA . SER B 1 497 ? -0.49 47.062 0.027 1 68.75 497 SER B CA 1
ATOM 8686 C C . SER B 1 497 ? -1.43 46.656 -1.107 1 68.75 497 SER B C 1
ATOM 8688 O O . SER B 1 497 ? -2.594 47.062 -1.126 1 68.75 497 SER B O 1
ATOM 8690 N N . GLN B 1 498 ? -1.003 45.938 -2.084 1 67.12 498 GLN B N 1
ATOM 8691 C CA . GLN B 1 498 ? -1.81 45.5 -3.221 1 67.12 498 GLN B CA 1
ATOM 8692 C C . GLN B 1 498 ? -1.523 44.031 -3.57 1 67.12 498 GLN B C 1
ATOM 8694 O O . GLN B 1 498 ? -0.537 43.469 -3.105 1 67.12 498 GLN B O 1
ATOM 8699 N N . ILE B 1 499 ? -2.641 43.531 -4.168 1 68.81 499 ILE B N 1
ATOM 8700 C CA . ILE B 1 499 ? -2.4 42.219 -4.719 1 68.81 499 ILE B CA 1
ATOM 8701 C C . ILE B 1 499 ? -1.174 42.25 -5.625 1 68.81 499 ILE B C 1
ATOM 8703 O O . ILE B 1 499 ? -1.133 43 -6.598 1 68.81 499 ILE B O 1
ATOM 8707 N N . MET B 1 500 ? -0.147 41.594 -5.184 1 66.19 500 MET B N 1
ATOM 8708 C CA . MET B 1 500 ? 1.153 41.688 -5.844 1 66.19 500 MET B CA 1
ATOM 8709 C C . MET B 1 500 ? 1.082 41.094 -7.254 1 66.19 500 MET B C 1
ATOM 8711 O O . MET B 1 500 ? 1.7 41.625 -8.18 1 66.19 500 MET B O 1
ATOM 8715 N N . ASP B 1 501 ? 0.415 40.062 -7.395 1 74.5 501 ASP B N 1
ATOM 8716 C CA . ASP B 1 501 ? 0.39 39.375 -8.688 1 74.5 501 ASP B CA 1
ATOM 8717 C C . ASP B 1 501 ? -1.017 38.875 -9.023 1 74.5 501 ASP B C 1
ATOM 8719 O O . ASP B 1 501 ? -1.528 37.969 -8.391 1 74.5 501 ASP B O 1
ATOM 8723 N N . LYS B 1 502 ? -1.644 39.5 -9.922 1 79.69 502 LYS B N 1
ATOM 8724 C CA . LYS B 1 502 ? -3.012 39.156 -10.312 1 79.69 502 LYS B CA 1
ATOM 8725 C C . LYS B 1 502 ? -3.066 37.812 -11.039 1 79.69 502 LYS B C 1
ATOM 8727 O O . LYS B 1 502 ? -4.137 37.219 -11.18 1 79.69 502 LYS B O 1
ATOM 8732 N N . ASP B 1 503 ? -1.962 37.406 -11.445 1 83.5 503 ASP B N 1
ATOM 8733 C CA . ASP B 1 503 ? -1.927 36.156 -12.203 1 83.5 503 ASP B CA 1
ATOM 8734 C C . ASP B 1 503 ? -1.873 34.969 -11.266 1 83.5 503 ASP B C 1
ATOM 8736 O O . ASP B 1 503 ? -1.996 33.812 -11.719 1 83.5 503 ASP B O 1
ATOM 8740 N N . VAL B 1 504 ? -1.688 35.281 -10.008 1 85.38 504 VAL B N 1
ATOM 8741 C CA . VAL B 1 504 ? -1.726 34.188 -9.031 1 85.38 504 VAL B CA 1
ATOM 8742 C C . VAL B 1 504 ? -3.166 33.938 -8.594 1 85.38 504 VAL B C 1
ATOM 8744 O O . VAL B 1 504 ? -3.789 34.812 -7.961 1 85.38 504 VAL B O 1
ATOM 8747 N N . LEU B 1 505 ? -3.67 32.781 -8.906 1 85.25 505 LEU B N 1
ATOM 8748 C CA . LEU B 1 505 ? -5.082 32.5 -8.664 1 85.25 505 LEU B CA 1
ATOM 8749 C C . LEU B 1 505 ? -5.27 31.781 -7.332 1 85.25 505 LEU B C 1
ATOM 8751 O O . LEU B 1 505 ? -6.328 31.906 -6.707 1 85.25 505 LEU B O 1
ATOM 8755 N N . THR B 1 506 ? -4.32 30.953 -7.008 1 90.19 506 THR B N 1
ATOM 8756 C CA . THR B 1 506 ? -4.41 30.219 -5.758 1 90.19 506 THR B CA 1
ATOM 8757 C C . THR B 1 506 ? -3.023 30 -5.156 1 90.19 506 THR B C 1
ATOM 8759 O O . THR B 1 506 ? -2.025 29.969 -5.879 1 90.19 506 THR B O 1
ATOM 8762 N N . GLU B 1 507 ? -3.068 30.031 -3.807 1 90.5 507 GLU B N 1
ATOM 8763 C CA . GLU B 1 507 ? -1.841 29.781 -3.059 1 90.5 507 GLU B CA 1
ATOM 8764 C C . GLU B 1 507 ? -1.962 28.531 -2.195 1 90.5 507 GLU B C 1
ATOM 8766 O O . GLU B 1 507 ? -3.057 28.188 -1.747 1 90.5 507 GLU B O 1
ATOM 8771 N N . SER B 1 508 ? -0.839 27.938 -2.055 1 93.88 508 SER B N 1
ATOM 8772 C CA . SER B 1 508 ? -0.8 26.766 -1.193 1 93.88 508 SER B CA 1
ATOM 8773 C C . SER B 1 508 ? -0.639 27.156 0.271 1 93.88 508 SER B C 1
ATOM 8775 O O . SER B 1 508 ? -0.556 28.344 0.597 1 93.88 508 SER B O 1
ATOM 8777 N N . ASN B 1 509 ? -0.612 26.141 1.092 1 93.62 509 ASN B N 1
ATOM 8778 C CA . ASN B 1 509 ? -0.191 26.328 2.477 1 93.62 509 ASN B CA 1
ATOM 8779 C C . ASN B 1 509 ? 1.303 26.625 2.574 1 93.62 509 ASN B C 1
ATOM 8781 O O . ASN B 1 509 ? 1.989 26.719 1.555 1 93.62 509 ASN B O 1
ATOM 8785 N N . LEU B 1 510 ? 1.677 26.891 3.762 1 95.38 510 LEU B N 1
ATOM 8786 C CA . LEU B 1 510 ? 3.082 27.125 4.07 1 95.38 510 LEU B CA 1
ATOM 8787 C C . LEU B 1 510 ? 3.701 25.922 4.758 1 95.38 510 LEU B C 1
ATOM 8789 O O . LEU B 1 510 ? 3.285 25.547 5.855 1 95.38 510 LEU B O 1
ATOM 8793 N N . VAL B 1 511 ? 4.738 25.375 4.051 1 96.69 511 VAL B N 1
ATOM 8794 C CA . VAL B 1 511 ? 5.344 24.172 4.598 1 96.69 511 VAL B CA 1
ATOM 8795 C C . VAL B 1 511 ? 6.711 24.5 5.191 1 96.69 511 VAL B C 1
ATOM 8797 O O . VAL B 1 511 ? 7.547 25.125 4.535 1 96.69 511 VAL B O 1
ATOM 8800 N N . VAL B 1 512 ? 6.879 24.109 6.418 1 94.56 512 VAL B N 1
ATOM 8801 C CA . VAL B 1 512 ? 8.195 24.219 7.043 1 94.56 512 VAL B CA 1
ATOM 8802 C C . VAL B 1 512 ? 8.891 22.859 7.016 1 94.56 512 VAL B C 1
ATOM 8804 O O . VAL B 1 512 ? 8.336 21.859 7.477 1 94.56 512 VAL B O 1
ATOM 8807 N N . LEU B 1 513 ? 10.102 22.828 6.488 1 91.44 513 LEU B N 1
ATOM 8808 C CA . LEU B 1 513 ? 10.852 21.578 6.402 1 91.44 513 LEU B CA 1
ATOM 8809 C C . LEU B 1 513 ? 11.477 21.219 7.75 1 91.44 513 LEU B C 1
ATOM 8811 O O . LEU B 1 513 ? 11.953 22.109 8.469 1 91.44 513 LEU B O 1
ATOM 8815 N N . PRO B 1 514 ? 11.406 19.938 8.047 1 78.62 514 PRO B N 1
ATOM 8816 C CA . PRO B 1 514 ? 11.984 19.516 9.32 1 78.62 514 PRO B CA 1
ATOM 8817 C C . PRO B 1 514 ? 13.508 19.422 9.273 1 78.62 514 PRO B C 1
ATOM 8819 O O . PRO B 1 514 ? 14.07 18.344 9.531 1 78.62 514 PRO B O 1
ATOM 8822 N N . THR B 1 515 ? 14.141 20.344 8.906 1 78.19 515 THR B N 1
ATOM 8823 C CA . THR B 1 515 ? 15.602 20.344 8.805 1 78.19 515 THR B CA 1
ATOM 8824 C C . THR B 1 515 ? 16.219 21.234 9.883 1 78.19 515 THR B C 1
ATOM 8826 O O . THR B 1 515 ? 15.492 21.953 10.586 1 78.19 515 THR B O 1
ATOM 8829 N N . GLN B 1 516 ? 17.484 21.078 9.992 1 75.06 516 GLN B N 1
ATOM 8830 C CA . GLN B 1 516 ? 18.188 21.922 10.945 1 75.06 516 GLN B CA 1
ATOM 8831 C C . GLN B 1 516 ? 18.094 23.391 10.555 1 75.06 516 GLN B C 1
ATOM 8833 O O . GLN B 1 516 ? 17.953 24.25 11.414 1 75.06 516 GLN B O 1
ATOM 8838 N N . ASN B 1 517 ? 18.125 23.453 9.211 1 78.62 517 ASN B N 1
ATOM 8839 C CA . ASN B 1 517 ? 17.938 24.812 8.719 1 78.62 517 ASN B CA 1
ATOM 8840 C C . ASN B 1 517 ? 16.453 25.141 8.508 1 78.62 517 ASN B C 1
ATOM 8842 O O . ASN B 1 517 ? 15.695 24.297 8.031 1 78.62 517 ASN B O 1
ATOM 8846 N N . PHE B 1 518 ? 16.172 26.297 9.039 1 86.38 518 PHE B N 1
ATOM 8847 C CA . PHE B 1 518 ? 14.789 26.719 8.883 1 86.38 518 PHE B CA 1
ATOM 8848 C C . PHE B 1 518 ? 14.508 27.109 7.438 1 86.38 518 PHE B C 1
ATOM 8850 O O . PHE B 1 518 ? 14.969 28.156 6.969 1 86.38 518 PHE B O 1
ATOM 8857 N N . ILE B 1 519 ? 13.852 26.203 6.742 1 92 519 ILE B N 1
ATOM 8858 C CA . ILE B 1 519 ? 13.453 26.406 5.352 1 92 519 ILE B CA 1
ATOM 8859 C C . ILE B 1 519 ? 11.938 26.25 5.223 1 92 519 ILE B C 1
ATOM 8861 O O . ILE B 1 519 ? 11.344 25.359 5.832 1 92 519 ILE B O 1
ATOM 8865 N N . TYR B 1 520 ? 11.328 27.156 4.555 1 94.69 520 TYR B N 1
ATOM 8866 C CA . TYR B 1 520 ? 9.898 26.984 4.316 1 94.69 520 TYR B CA 1
ATOM 8867 C C . TYR B 1 520 ? 9.57 27.125 2.838 1 94.69 520 TYR B C 1
ATOM 8869 O O . TYR B 1 520 ? 10.336 27.75 2.086 1 94.69 520 TYR B O 1
ATOM 8877 N N . VAL B 1 521 ? 8.539 26.484 2.436 1 96.38 521 VAL B N 1
ATOM 8878 C CA . VAL B 1 521 ? 8.188 26.359 1.026 1 96.38 521 VAL B CA 1
ATOM 8879 C C . VAL B 1 521 ? 6.73 26.781 0.817 1 96.38 521 VAL B C 1
ATOM 8881 O O . VAL B 1 521 ? 5.863 26.469 1.635 1 96.38 521 VAL B O 1
ATOM 8884 N N . ILE B 1 522 ? 6.461 27.547 -0.263 1 95.19 522 ILE B N 1
ATOM 8885 C CA . ILE B 1 522 ? 5.121 27.891 -0.717 1 95.19 522 ILE B CA 1
ATOM 8886 C C . ILE B 1 522 ? 4.996 27.625 -2.215 1 95.19 522 ILE B C 1
ATOM 8888 O O . ILE B 1 522 ? 5.996 27.594 -2.932 1 95.19 522 ILE B O 1
ATOM 8892 N N . ALA B 1 523 ? 3.799 27.328 -2.613 1 96.38 523 ALA B N 1
ATOM 8893 C CA . ALA B 1 523 ? 3.529 27.156 -4.039 1 96.38 523 ALA B CA 1
ATOM 8894 C C . ALA B 1 523 ? 2.318 27.984 -4.469 1 96.38 523 ALA B C 1
ATOM 8896 O O . ALA B 1 523 ? 1.406 28.219 -3.676 1 96.38 523 ALA B O 1
ATOM 8897 N N . THR B 1 524 ? 2.33 28.438 -5.723 1 93.5 524 THR B N 1
ATOM 8898 C CA . THR B 1 524 ? 1.223 29.203 -6.273 1 93.5 524 THR B CA 1
ATOM 8899 C C . THR B 1 524 ? 0.811 28.656 -7.641 1 93.5 524 THR B C 1
ATOM 8901 O O . THR B 1 524 ? 1.635 28.094 -8.359 1 93.5 524 THR B O 1
ATOM 8904 N N . TYR B 1 525 ? -0.46 28.734 -7.91 1 94.44 525 TYR B N 1
ATOM 8905 C CA . TYR B 1 525 ? -0.982 28.469 -9.242 1 94.44 525 TYR B CA 1
ATOM 8906 C C . TYR B 1 525 ? -1 29.734 -10.086 1 94.44 525 TYR B C 1
ATOM 8908 O O . TYR B 1 525 ? -1.833 30.625 -9.867 1 94.44 525 TYR B O 1
ATOM 8916 N N . ASP B 1 526 ? -0.162 29.766 -11.125 1 91.12 526 ASP B N 1
ATOM 8917 C CA . ASP B 1 526 ? 0.084 30.969 -11.906 1 91.12 526 ASP B CA 1
ATOM 8918 C C . ASP B 1 526 ? -0.383 30.797 -13.352 1 91.12 526 ASP B C 1
ATOM 8920 O O . ASP B 1 526 ? -0.071 29.797 -13.984 1 91.12 526 ASP B O 1
ATOM 8924 N N . ILE B 1 527 ? -1.084 31.812 -13.836 1 89.44 527 ILE B N 1
ATOM 8925 C CA . ILE B 1 527 ? -1.582 31.734 -15.203 1 89.44 527 ILE B CA 1
ATOM 8926 C C . ILE B 1 527 ? -0.854 32.75 -16.078 1 89.44 527 ILE B C 1
ATOM 8928 O O . ILE B 1 527 ? -1.266 33.031 -17.203 1 89.44 527 ILE B O 1
ATOM 8932 N N . SER B 1 528 ? 0.112 33.438 -15.594 1 79.94 528 SER B N 1
ATOM 8933 C CA . SER B 1 528 ? 0.785 34.531 -16.297 1 79.94 528 SER B CA 1
ATOM 8934 C C . SER B 1 528 ? 1.582 34 -17.484 1 79.94 528 SER B C 1
ATOM 8936 O O . SER B 1 528 ? 1.873 34.781 -18.422 1 79.94 528 SER B O 1
ATOM 8938 N N . ARG B 1 529 ? 1.814 32.875 -17.359 1 75.12 529 ARG B N 1
ATOM 8939 C CA . ARG B 1 529 ? 2.639 32.312 -18.438 1 75.12 529 ARG B CA 1
ATOM 8940 C C . ARG B 1 529 ? 1.773 31.703 -19.531 1 75.12 529 ARG B C 1
ATOM 8942 O O . ARG B 1 529 ? 0.546 31.672 -19.422 1 75.12 529 ARG B O 1
ATOM 8949 N N . GLY B 1 530 ? 2.312 31.641 -20.844 1 76 530 GLY B N 1
ATOM 8950 C CA . GLY B 1 530 ? 1.577 30.953 -21.891 1 76 530 GLY B CA 1
ATOM 8951 C C . GLY B 1 530 ? 0.878 29.703 -21.422 1 76 530 GLY B C 1
ATOM 8952 O O . GLY B 1 530 ? -0.303 29.5 -21.703 1 76 530 GLY B O 1
ATOM 8953 N N . ASP B 1 531 ? 1.622 29.016 -20.578 1 87.06 531 ASP B N 1
ATOM 8954 C CA . ASP B 1 531 ? 1.062 27.844 -19.906 1 87.06 531 ASP B CA 1
ATOM 8955 C C . ASP B 1 531 ? 0.905 28.094 -18.406 1 87.06 531 ASP B C 1
ATOM 8957 O O . ASP B 1 531 ? 1.7 28.812 -17.812 1 87.06 531 ASP B O 1
ATOM 8961 N N . HIS B 1 532 ? -0.184 27.594 -17.938 1 93.19 532 HIS B N 1
ATOM 8962 C CA . HIS B 1 532 ? -0.318 27.641 -16.484 1 93.19 532 HIS B CA 1
ATOM 8963 C C . HIS B 1 532 ? 0.83 26.906 -15.797 1 93.19 532 HIS B C 1
ATOM 8965 O O . HIS B 1 532 ? 1.49 26.062 -16.422 1 93.19 532 HIS B O 1
ATOM 8971 N N . ALA B 1 533 ? 1.159 27.312 -14.625 1 94.94 533 ALA B N 1
ATOM 8972 C CA . ALA B 1 533 ? 2.26 26.672 -13.914 1 94.94 533 ALA B CA 1
ATOM 8973 C C . ALA B 1 533 ? 2.018 26.672 -12.406 1 94.94 533 ALA B C 1
ATOM 8975 O O . ALA B 1 533 ? 1.34 27.562 -11.883 1 94.94 533 ALA B O 1
ATOM 8976 N N . ILE B 1 534 ? 2.461 25.656 -11.797 1 96.12 534 ILE B N 1
ATOM 8977 C CA . ILE B 1 534 ? 2.633 25.703 -10.352 1 96.12 534 ILE B CA 1
ATOM 8978 C C . ILE B 1 534 ? 4.047 26.172 -10.016 1 96.12 534 ILE B C 1
ATOM 8980 O O . ILE B 1 534 ? 5.027 25.5 -10.352 1 96.12 534 ILE B O 1
ATOM 8984 N N . VAL B 1 535 ? 4.082 27.266 -9.32 1 94.25 535 VAL B N 1
ATOM 8985 C CA . VAL B 1 535 ? 5.383 27.859 -9.031 1 94.25 535 VAL B CA 1
ATOM 8986 C C . VAL B 1 535 ? 5.73 27.656 -7.559 1 94.25 535 VAL B C 1
ATOM 8988 O O . VAL B 1 535 ? 4.965 28.047 -6.672 1 94.25 535 VAL B O 1
ATOM 8991 N N . TYR B 1 536 ? 6.898 27.094 -7.359 1 96.56 536 TYR B N 1
ATOM 8992 C CA . TYR B 1 536 ? 7.391 26.859 -6.004 1 96.56 536 TYR B CA 1
ATOM 8993 C C . TYR B 1 536 ? 8.352 27.953 -5.574 1 96.56 536 TYR B C 1
ATOM 8995 O O . TYR B 1 536 ? 9.18 28.406 -6.367 1 96.56 536 TYR B O 1
ATOM 9003 N N . TYR B 1 537 ? 8.141 28.391 -4.367 1 93.62 537 TYR B N 1
ATOM 9004 C CA . TYR B 1 537 ? 9.031 29.328 -3.709 1 93.62 537 TYR B CA 1
ATOM 9005 C C . TYR B 1 537 ? 9.672 28.703 -2.475 1 93.62 537 TYR B C 1
ATOM 9007 O O . TYR B 1 537 ? 8.977 28.312 -1.536 1 93.62 537 TYR B O 1
ATOM 9015 N N . VAL B 1 538 ? 10.977 28.594 -2.545 1 94.56 538 VAL B N 1
ATOM 9016 C CA . VAL B 1 538 ? 11.727 28.016 -1.437 1 94.56 538 VAL B CA 1
ATOM 9017 C C . VAL B 1 538 ? 12.57 29.078 -0.755 1 94.56 538 VAL B C 1
ATOM 9019 O O . VAL B 1 538 ? 13.438 29.688 -1.384 1 94.56 538 VAL B O 1
ATOM 9022 N N . TYR B 1 539 ? 12.281 29.219 0.612 1 92 539 TYR B N 1
ATOM 9023 C CA . TYR B 1 539 ? 12.914 30.312 1.331 1 92 539 TYR B CA 1
ATOM 9024 C C . TYR B 1 539 ? 13.844 29.797 2.422 1 92 539 TYR B C 1
ATOM 9026 O O . TYR B 1 539 ? 13.477 28.891 3.174 1 92 539 TYR B O 1
ATOM 9034 N N . ASP B 1 540 ? 14.969 30.359 2.424 1 87.38 540 ASP B N 1
ATOM 9035 C CA . ASP B 1 540 ? 15.906 30.234 3.535 1 87.38 540 ASP B CA 1
ATOM 9036 C C . ASP B 1 540 ? 16.156 31.578 4.203 1 87.38 540 ASP B C 1
ATOM 9038 O O . ASP B 1 540 ? 17.094 32.281 3.842 1 87.38 540 ASP B O 1
ATOM 9042 N N . PRO B 1 541 ? 15.414 31.797 5.246 1 83.81 541 PRO B N 1
ATOM 9043 C CA . PRO B 1 541 ? 15.523 33.125 5.855 1 83.81 541 PRO B CA 1
ATOM 9044 C C . PRO B 1 541 ? 16.859 33.344 6.566 1 83.81 541 PRO B C 1
ATOM 9046 O O . PRO B 1 541 ? 17.312 34.469 6.707 1 83.81 541 PRO B O 1
ATOM 9049 N N . ILE B 1 542 ? 17.391 32.344 7.047 1 76.94 542 ILE B N 1
ATOM 9050 C CA . ILE B 1 542 ? 18.672 32.5 7.742 1 76.94 542 ILE B CA 1
ATOM 9051 C C . ILE B 1 542 ? 19.75 32.938 6.758 1 76.94 542 ILE B C 1
ATOM 9053 O O . ILE B 1 542 ? 20.531 33.844 7.047 1 76.94 542 ILE B O 1
ATOM 9057 N N . ARG B 1 543 ? 19.688 32.375 5.617 1 74.62 543 ARG B N 1
ATOM 9058 C CA . ARG B 1 543 ? 20.672 32.719 4.598 1 74.62 543 ARG B CA 1
ATOM 9059 C C . ARG B 1 543 ? 20.156 33.844 3.693 1 74.62 543 ARG B C 1
ATOM 9061 O O . ARG B 1 543 ? 20.891 34.312 2.812 1 74.62 543 ARG B O 1
ATOM 9068 N N . THR B 1 544 ? 19.078 34.281 3.9 1 78.06 544 THR B N 1
ATOM 9069 C CA . THR B 1 544 ? 18.422 35.312 3.104 1 78.06 544 THR B CA 1
ATOM 9070 C C . THR B 1 544 ? 18.438 34.938 1.622 1 78.06 544 THR B C 1
ATOM 9072 O O . THR B 1 544 ? 18.797 35.75 0.775 1 78.06 544 THR B O 1
ATOM 9075 N N . ILE B 1 545 ? 18.172 33.656 1.389 1 78.69 545 ILE B N 1
ATOM 9076 C CA . ILE B 1 545 ? 18.141 33.156 0.018 1 78.69 545 ILE B CA 1
ATOM 9077 C C . ILE B 1 545 ? 16.75 32.625 -0.297 1 78.69 545 ILE B C 1
ATOM 9079 O O . ILE B 1 545 ? 16.062 32.094 0.588 1 78.69 545 ILE B O 1
ATOM 9083 N N . SER B 1 546 ? 16.297 32.906 -1.523 1 84.12 546 SER B N 1
ATOM 9084 C CA . SER B 1 546 ? 15.055 32.312 -2.018 1 84.12 546 SER B CA 1
ATOM 9085 C C . SER B 1 546 ? 15.203 31.828 -3.451 1 84.12 546 SER B C 1
ATOM 9087 O O . SER B 1 546 ? 15.961 32.406 -4.238 1 84.12 546 SER B O 1
ATOM 9089 N N . TYR B 1 547 ? 14.641 30.703 -3.668 1 88.12 547 TYR B N 1
ATOM 9090 C CA . TYR B 1 547 ? 14.648 30.141 -5.012 1 88.12 547 TYR B CA 1
ATOM 9091 C C . TYR B 1 547 ? 13.227 29.906 -5.512 1 88.12 547 TYR B C 1
ATOM 9093 O O . TYR B 1 547 ? 12.297 29.734 -4.711 1 88.12 547 TYR B O 1
ATOM 9101 N N . THR B 1 548 ? 13.148 30 -6.82 1 90.81 548 THR B N 1
ATOM 9102 C CA . THR B 1 548 ? 11.852 29.766 -7.441 1 90.81 548 THR B CA 1
ATOM 9103 C C . THR B 1 548 ? 11.969 28.734 -8.555 1 90.81 548 THR B C 1
ATOM 9105 O O . THR B 1 548 ? 12.977 28.672 -9.258 1 90.81 548 THR B O 1
ATOM 9108 N N . HIS B 1 549 ? 11.008 27.875 -8.602 1 94.31 549 HIS B N 1
ATOM 9109 C CA . HIS B 1 549 ? 10.914 26.906 -9.695 1 94.31 549 HIS B CA 1
ATOM 9110 C C . HIS B 1 549 ? 9.477 26.75 -10.156 1 94.31 549 HIS B C 1
ATOM 9112 O O . HIS B 1 549 ? 8.57 26.562 -9.336 1 94.31 549 HIS B O 1
ATOM 9118 N N . ALA B 1 550 ? 9.328 26.703 -11.5 1 94.19 550 ALA B N 1
ATOM 9119 C CA . ALA B 1 550 ? 7.98 26.594 -12.055 1 94.19 550 ALA B CA 1
ATOM 9120 C C . ALA B 1 550 ? 7.777 25.25 -12.734 1 94.19 550 ALA B C 1
ATOM 9122 O O . ALA B 1 550 ? 8.641 24.781 -13.484 1 94.19 550 ALA B O 1
ATOM 9123 N N . PHE B 1 551 ? 6.664 24.609 -12.406 1 94.88 551 PHE B N 1
ATOM 9124 C CA . PHE B 1 551 ? 6.215 23.406 -13.109 1 94.88 551 PHE B CA 1
ATOM 9125 C C . PHE B 1 551 ? 5.086 23.734 -14.07 1 94.88 551 PHE B C 1
ATOM 9127 O O . PHE B 1 551 ? 3.971 24.047 -13.648 1 94.88 551 PHE B O 1
ATOM 9134 N N . ARG B 1 552 ? 5.363 23.516 -15.32 1 93.25 552 ARG B N 1
ATOM 9135 C CA . ARG B 1 552 ? 4.371 23.844 -16.344 1 93.25 552 ARG B CA 1
ATOM 9136 C C . ARG B 1 552 ? 3.279 22.781 -16.406 1 93.25 552 ARG B C 1
ATOM 9138 O O . ARG B 1 552 ? 3.562 21.578 -16.297 1 93.25 552 ARG B O 1
ATOM 9145 N N . LEU B 1 553 ? 2.156 23.297 -16.562 1 91.75 553 LEU B N 1
ATOM 9146 C CA . LEU B 1 553 ? 1.015 22.391 -16.656 1 91.75 553 LEU B CA 1
ATOM 9147 C C . LEU B 1 553 ? 0.573 22.219 -18.109 1 91.75 553 LEU B C 1
ATOM 9149 O O . LEU B 1 553 ? 0.665 23.156 -18.906 1 91.75 553 LEU B O 1
ATOM 9153 N N . THR B 1 554 ? 0.122 21.047 -18.422 1 85.06 554 THR B N 1
ATOM 9154 C CA . THR B 1 554 ? -0.332 20.75 -19.781 1 85.06 554 THR B CA 1
ATOM 9155 C C . THR B 1 554 ? -1.793 21.156 -19.953 1 85.06 554 THR B C 1
ATOM 9157 O O . THR B 1 554 ? -2.281 21.266 -21.078 1 85.06 554 THR B O 1
ATOM 9160 N N . THR B 1 555 ? -2.418 21.375 -18.906 1 84.38 555 THR B N 1
ATOM 9161 C CA . THR B 1 555 ? -3.832 21.719 -18.984 1 84.38 555 THR B CA 1
ATOM 9162 C C . THR B 1 555 ? -4.082 23.094 -18.359 1 84.38 555 THR B C 1
ATOM 9164 O O . THR B 1 555 ? -3.383 23.5 -17.438 1 84.38 555 THR B O 1
ATOM 9167 N N . LYS B 1 556 ? -5.059 23.734 -19.062 1 87.56 556 LYS B N 1
ATOM 9168 C CA . LYS B 1 556 ? -5.43 25.062 -18.562 1 87.56 556 LYS B CA 1
ATOM 9169 C C . LYS B 1 556 ? -6.789 25.031 -17.875 1 87.56 556 LYS B C 1
ATOM 9171 O O . LYS B 1 556 ? -7.656 24.234 -18.234 1 87.56 556 LYS B O 1
ATOM 9176 N N . GLY B 1 557 ? -6.84 25.797 -16.812 1 91.12 557 GLY B N 1
ATOM 9177 C CA . GLY B 1 557 ? -8.094 25.875 -16.094 1 91.12 557 GLY B CA 1
ATOM 9178 C C . GLY B 1 557 ? -8.047 26.812 -14.898 1 91.12 557 GLY B C 1
ATOM 9179 O O . GLY B 1 557 ? -7.066 27.531 -14.719 1 91.12 557 GLY B O 1
ATOM 9180 N N . ARG B 1 558 ? -9.141 26.922 -14.219 1 91.56 558 ARG B N 1
ATOM 9181 C CA . ARG B 1 558 ? -9.242 27.75 -13.016 1 91.56 558 ARG B CA 1
ATOM 9182 C C . ARG B 1 558 ? -9.078 26.906 -11.758 1 91.56 558 ARG B C 1
ATOM 9184 O O . ARG B 1 558 ? -9.922 26.062 -11.461 1 91.56 558 ARG B O 1
ATOM 9191 N N . PRO B 1 559 ? -8.016 27.203 -11.047 1 92.31 559 PRO B N 1
ATOM 9192 C CA . PRO B 1 559 ? -7.797 26.391 -9.844 1 92.31 559 PRO B CA 1
ATOM 9193 C C . PRO B 1 559 ? -8.742 26.75 -8.703 1 92.31 559 PRO B C 1
ATOM 9195 O O . PRO B 1 559 ? -9.141 27.922 -8.57 1 92.31 559 PRO B O 1
ATOM 9198 N N . ASP B 1 560 ? -9.094 25.797 -7.852 1 90.31 560 ASP B N 1
ATOM 9199 C CA . ASP B 1 560 ? -9.922 26.047 -6.672 1 90.31 560 ASP B CA 1
ATOM 9200 C C . ASP B 1 560 ? -9.219 25.578 -5.398 1 90.31 560 ASP B C 1
ATOM 9202 O O . ASP B 1 560 ? -9.641 25.922 -4.293 1 90.31 560 ASP B O 1
ATOM 9206 N N . PHE B 1 561 ? -8.25 24.797 -5.648 1 92.75 561 PHE B N 1
ATOM 9207 C CA . PHE B 1 561 ? -7.586 24.266 -4.469 1 92.75 561 PHE B CA 1
ATOM 9208 C C . PHE B 1 561 ? -6.141 23.891 -4.785 1 92.75 561 PHE B C 1
ATOM 9210 O O . PHE B 1 561 ? -5.848 23.375 -5.867 1 92.75 561 PHE B O 1
ATOM 9217 N N . LEU B 1 562 ? -5.203 24.219 -3.898 1 95.12 562 LEU B N 1
ATOM 9218 C CA . LEU B 1 562 ? -3.803 23.828 -3.992 1 95.12 562 LEU B CA 1
ATOM 9219 C C . LEU B 1 562 ? -3.223 23.547 -2.609 1 95.12 562 LEU B C 1
ATOM 9221 O O . LEU B 1 562 ? -3.295 24.391 -1.718 1 95.12 562 LEU B O 1
ATOM 9225 N N . ARG B 1 563 ? -2.734 22.375 -2.428 1 96.25 563 ARG B N 1
ATOM 9226 C CA . ARG B 1 563 ? -2.105 21.969 -1.172 1 96.25 563 ARG B CA 1
ATOM 9227 C C . ARG B 1 563 ? -0.808 21.203 -1.426 1 96.25 563 ARG B C 1
ATOM 9229 O O . ARG B 1 563 ? -0.725 20.406 -2.355 1 96.25 563 ARG B O 1
ATOM 9236 N N . ILE B 1 564 ? 0.196 21.516 -0.574 1 96.88 564 ILE B N 1
ATOM 9237 C CA . ILE B 1 564 ? 1.474 20.828 -0.733 1 96.88 564 ILE B CA 1
ATOM 9238 C C . ILE B 1 564 ? 1.962 20.328 0.624 1 96.88 564 ILE B C 1
ATOM 9240 O O . ILE B 1 564 ? 1.526 20.812 1.668 1 96.88 564 ILE B O 1
ATOM 9244 N N . GLU B 1 565 ? 2.703 19.312 0.663 1 97.19 565 GLU B N 1
ATOM 9245 C CA . GLU B 1 565 ? 3.504 18.781 1.764 1 97.19 565 GLU B CA 1
ATOM 9246 C C . GLU B 1 565 ? 4.895 18.375 1.287 1 97.19 565 GLU B C 1
ATOM 9248 O O . GLU B 1 565 ? 5.031 17.625 0.323 1 97.19 565 GLU B O 1
ATOM 9253 N N . CYS B 1 566 ? 5.891 18.938 1.932 1 96.56 566 CYS B N 1
ATOM 9254 C CA . CYS B 1 566 ? 7.238 18.766 1.404 1 96.56 566 CYS B CA 1
ATOM 9255 C C . CYS B 1 566 ? 8.141 18.094 2.434 1 96.56 566 CYS B C 1
ATOM 9257 O O . CYS B 1 566 ? 7.887 18.172 3.637 1 96.56 566 CYS B O 1
ATOM 9259 N N . PHE B 1 567 ? 9.148 17.438 1.95 1 94.12 567 PHE B N 1
ATOM 9260 C CA . PHE B 1 567 ? 10.164 16.781 2.762 1 94.12 567 PHE B CA 1
ATOM 9261 C C . PHE B 1 567 ? 11.484 16.672 2.004 1 94.12 567 PHE B C 1
ATOM 9263 O O . PHE B 1 567 ? 11.523 16.891 0.792 1 94.12 567 PHE B O 1
ATOM 9270 N N . VAL B 1 568 ? 12.492 16.438 2.738 1 94 568 VAL B N 1
ATOM 9271 C CA . VAL B 1 568 ? 13.812 16.266 2.139 1 94 568 VAL B CA 1
ATOM 9272 C C . VAL B 1 568 ? 14.133 14.781 1.983 1 94 568 VAL B C 1
ATOM 9274 O O . VAL B 1 568 ? 13.844 13.984 2.877 1 94 568 VAL B O 1
ATOM 9277 N N . TRP B 1 569 ? 14.617 14.461 0.833 1 93.69 569 TRP B N 1
ATOM 9278 C CA . TRP B 1 569 ? 15.047 13.094 0.549 1 93.69 569 TRP B CA 1
ATOM 9279 C C . TRP B 1 569 ? 16.297 13.094 -0.328 1 93.69 569 TRP B C 1
ATOM 9281 O O . TRP B 1 569 ? 16.266 13.555 -1.472 1 93.69 569 TRP B O 1
ATOM 9291 N N . ASP B 1 570 ? 17.469 12.602 0.164 1 90.38 570 ASP B N 1
ATOM 9292 C CA . ASP B 1 570 ? 18.75 12.531 -0.518 1 90.38 570 ASP B CA 1
ATOM 9293 C C . ASP B 1 570 ? 19.172 13.898 -1.052 1 90.38 570 ASP B C 1
ATOM 9295 O O . ASP B 1 570 ? 19.469 14.047 -2.238 1 90.38 570 ASP B O 1
ATOM 9299 N N . ASP B 1 571 ? 19.016 14.914 -0.35 1 89.62 571 ASP B N 1
ATOM 9300 C CA . ASP B 1 571 ? 19.531 16.266 -0.582 1 89.62 571 ASP B CA 1
ATOM 9301 C C . ASP B 1 571 ? 18.672 17 -1.604 1 89.62 571 ASP B C 1
ATOM 9303 O O . ASP B 1 571 ? 19.078 18.047 -2.135 1 89.62 571 ASP B O 1
ATOM 9307 N N . ASP B 1 572 ? 17.562 16.422 -1.929 1 93 572 ASP B N 1
ATOM 9308 C CA . ASP B 1 572 ? 16.625 17.094 -2.824 1 93 572 ASP B CA 1
ATOM 9309 C C . ASP B 1 572 ? 15.328 17.453 -2.092 1 93 572 ASP B C 1
ATOM 9311 O O . ASP B 1 572 ? 14.984 16.844 -1.086 1 93 572 ASP B O 1
ATOM 9315 N N . LEU B 1 573 ? 14.688 18.469 -2.635 1 95.56 573 LEU B N 1
ATOM 9316 C CA . LEU B 1 573 ? 13.367 18.828 -2.117 1 95.56 573 LEU B CA 1
ATOM 9317 C C . LEU B 1 573 ? 12.273 18.047 -2.832 1 95.56 573 LEU B C 1
ATOM 9319 O O . LEU B 1 573 ? 12.172 18.094 -4.059 1 95.56 573 LEU B O 1
ATOM 9323 N N . TRP B 1 574 ? 11.578 17.266 -2.07 1 95.44 574 TRP B N 1
ATOM 9324 C CA . TRP B 1 574 ? 10.422 16.547 -2.58 1 95.44 574 TRP B CA 1
ATOM 9325 C C . TRP B 1 574 ? 9.133 17.109 -2.002 1 95.44 574 TRP B C 1
ATOM 9327 O O . TRP B 1 574 ? 9.055 17.391 -0.806 1 95.44 574 TRP B O 1
ATOM 9337 N N . CYS B 1 575 ? 8.102 17.281 -2.848 1 96.75 575 CYS B N 1
ATOM 9338 C CA . CYS B 1 575 ? 6.816 17.781 -2.371 1 96.75 575 CYS B CA 1
ATOM 9339 C C . CYS B 1 575 ? 5.664 16.953 -2.945 1 96.75 575 CYS B C 1
ATOM 9341 O O . CYS B 1 575 ? 5.656 16.641 -4.137 1 96.75 575 CYS B O 1
ATOM 9343 N N . HIS B 1 576 ? 4.832 16.5 -2.076 1 96.31 576 HIS B N 1
ATOM 9344 C CA . HIS B 1 576 ? 3.523 16.016 -2.508 1 96.31 576 HIS B CA 1
ATOM 9345 C C . HIS B 1 576 ? 2.602 17.188 -2.865 1 96.31 576 HIS B C 1
ATOM 9347 O O . HIS B 1 576 ? 2.395 18.094 -2.057 1 96.31 576 HIS B O 1
ATOM 9353 N N . GLN B 1 577 ? 2.086 17.141 -4.047 1 95.19 577 GLN B N 1
ATOM 9354 C CA . GLN B 1 577 ? 1.24 18.25 -4.504 1 95.19 577 GLN B CA 1
ATOM 9355 C C . GLN B 1 577 ? -0.136 17.734 -4.926 1 95.19 577 GLN B C 1
ATOM 9357 O O . GLN B 1 577 ? -0.246 16.719 -5.598 1 95.19 577 GLN B O 1
ATOM 9362 N N . PHE B 1 578 ? -1.132 18.375 -4.426 1 94.69 578 PHE B N 1
ATOM 9363 C CA . PHE B 1 578 ? -2.51 18.125 -4.828 1 94.69 578 PHE B CA 1
ATOM 9364 C C . PHE B 1 578 ? -3.203 19.422 -5.227 1 94.69 578 PHE B C 1
ATOM 9366 O O . PHE B 1 578 ? -3.195 20.391 -4.469 1 94.69 578 PHE B O 1
ATOM 9373 N N . TYR B 1 579 ? -3.744 19.422 -6.43 1 93.5 579 TYR B N 1
ATOM 9374 C CA . TYR B 1 579 ? -4.523 20.594 -6.832 1 93.5 579 TYR B CA 1
ATOM 9375 C C . TYR B 1 579 ? -5.742 20.188 -7.648 1 93.5 579 TYR B C 1
ATOM 9377 O O . TYR B 1 579 ? -5.754 19.109 -8.258 1 93.5 579 TYR B O 1
ATOM 9385 N N . ARG B 1 580 ? -6.695 20.984 -7.531 1 92.56 580 ARG B N 1
ATOM 9386 C CA . ARG B 1 580 ? -7.945 20.812 -8.266 1 92.56 580 ARG B CA 1
ATOM 9387 C C . ARG B 1 580 ? -8.242 22.047 -9.117 1 92.56 580 ARG B C 1
ATOM 9389 O O . ARG B 1 580 ? -7.957 23.172 -8.711 1 92.56 580 ARG B O 1
ATOM 9396 N N . PHE B 1 581 ? -8.781 21.781 -10.312 1 90.81 581 PHE B N 1
ATOM 9397 C CA . PHE B 1 581 ? -9.109 22.891 -11.195 1 90.81 581 PHE B CA 1
ATOM 9398 C C . PHE B 1 581 ? -10.258 22.531 -12.133 1 90.81 581 PHE B C 1
ATOM 9400 O O . PHE B 1 581 ? -10.516 21.344 -12.367 1 90.81 581 PHE B O 1
ATOM 9407 N N . GLU B 1 582 ? -10.945 23.5 -12.484 1 91.62 582 GLU B N 1
ATOM 9408 C CA . GLU B 1 582 ? -11.953 23.344 -13.531 1 91.62 582 GLU B CA 1
ATOM 9409 C C . GLU B 1 582 ? -11.344 23.531 -14.914 1 91.62 582 GLU B C 1
ATOM 9411 O O . GLU B 1 582 ? -10.945 24.641 -15.281 1 91.62 582 GLU B O 1
ATOM 9416 N N . ALA B 1 583 ? -11.359 22.422 -15.594 1 88.81 583 ALA B N 1
ATOM 9417 C CA . ALA B 1 583 ? -10.719 22.453 -16.906 1 88.81 583 ALA B CA 1
ATOM 9418 C C . ALA B 1 583 ? -11.531 23.281 -17.891 1 88.81 583 ALA B C 1
ATOM 9420 O O . ALA B 1 583 ? -12.758 23.156 -17.953 1 88.81 583 ALA B O 1
ATOM 9421 N N . ASP B 1 584 ? -10.789 24.047 -18.656 1 85.06 584 ASP B N 1
ATOM 9422 C CA . ASP B 1 584 ? -11.453 24.891 -19.656 1 85.06 584 ASP B CA 1
ATOM 9423 C C . ASP B 1 584 ? -12.07 24.047 -20.766 1 85.06 584 ASP B C 1
ATOM 9425 O O . ASP B 1 584 ? -13.141 24.375 -21.281 1 85.06 584 ASP B O 1
ATOM 9429 N N . SER B 1 585 ? -11.469 22.969 -21.141 1 83.38 585 SER B N 1
ATOM 9430 C CA . SER B 1 585 ? -11.875 22.141 -22.281 1 83.38 585 SER B CA 1
ATOM 9431 C C . SER B 1 585 ? -13.133 21.344 -21.969 1 83.38 585 SER B C 1
ATOM 9433 O O . SER B 1 585 ? -14.023 21.219 -22.812 1 83.38 585 SER B O 1
ATOM 9435 N N . THR B 1 586 ? -13.25 20.812 -20.781 1 80.12 586 THR B N 1
ATOM 9436 C CA . THR B 1 586 ? -14.336 19.891 -20.484 1 80.12 586 THR B CA 1
ATOM 9437 C C . THR B 1 586 ? -15.289 20.5 -19.469 1 80.12 586 THR B C 1
ATOM 9439 O O . THR B 1 586 ? -16.359 19.938 -19.203 1 80.12 586 THR B O 1
ATOM 9442 N N . ASN B 1 587 ? -15.016 21.578 -18.906 1 82.69 587 ASN B N 1
ATOM 9443 C CA . ASN B 1 587 ? -15.805 22.188 -17.844 1 82.69 587 ASN B CA 1
ATOM 9444 C C . ASN B 1 587 ? -16.047 21.219 -16.703 1 82.69 587 ASN B C 1
ATOM 9446 O O . ASN B 1 587 ? -17.141 21.188 -16.125 1 82.69 587 ASN B O 1
ATOM 9450 N N . SER B 1 588 ? -15.117 20.328 -16.578 1 84.44 588 SER B N 1
ATOM 9451 C CA . SER B 1 588 ? -15.188 19.375 -15.477 1 84.44 588 SER B CA 1
ATOM 9452 C C . SER B 1 588 ? -14.07 19.594 -14.469 1 84.44 588 SER B C 1
ATOM 9454 O O . SER B 1 588 ? -13.008 20.109 -14.82 1 84.44 588 SER B O 1
ATOM 9456 N N . THR B 1 589 ? -14.445 19.312 -13.242 1 87.19 589 THR B N 1
ATOM 9457 C CA . THR B 1 589 ? -13.453 19.438 -12.18 1 87.19 589 THR B CA 1
ATOM 9458 C C . THR B 1 589 ? -12.461 18.281 -12.234 1 87.19 589 THR B C 1
ATOM 9460 O O . THR B 1 589 ? -12.859 17.125 -12.273 1 87.19 589 THR B O 1
ATOM 9463 N N . THR B 1 590 ? -11.227 18.641 -12.352 1 85.75 590 THR B N 1
ATOM 9464 C CA . THR B 1 590 ? -10.164 17.641 -12.406 1 85.75 590 THR B CA 1
ATOM 9465 C C . THR B 1 590 ? -9.227 17.781 -11.219 1 85.75 590 THR B C 1
ATOM 9467 O O . THR B 1 590 ? -8.945 18.891 -10.766 1 85.75 590 THR B O 1
ATOM 9470 N N . SER B 1 591 ? -8.844 16.641 -10.695 1 89.25 591 SER B N 1
ATOM 9471 C CA . SER B 1 591 ? -7.875 16.609 -9.609 1 89.25 591 SER B CA 1
ATOM 9472 C C . SER B 1 591 ? -6.559 15.992 -10.062 1 89.25 591 SER B C 1
ATOM 9474 O O . SER B 1 591 ? -6.547 15.047 -10.852 1 89.25 591 SER B O 1
ATOM 9476 N N . VAL B 1 592 ? -5.457 16.562 -9.578 1 88.81 592 VAL B N 1
ATOM 9477 C CA . VAL B 1 592 ? -4.129 16.047 -9.898 1 88.81 592 VAL B CA 1
ATOM 9478 C C . VAL B 1 592 ? -3.336 15.836 -8.609 1 88.81 592 VAL B C 1
ATOM 9480 O O . VAL B 1 592 ? -3.344 16.688 -7.719 1 88.81 592 VAL B O 1
ATOM 9483 N N . GLU B 1 593 ? -2.785 14.672 -8.43 1 90.75 593 GLU B N 1
ATOM 9484 C CA . GLU B 1 593 ? -1.903 14.305 -7.324 1 90.75 593 GLU B CA 1
ATOM 9485 C C . GLU B 1 593 ? -0.563 13.781 -7.832 1 90.75 593 GLU B C 1
ATOM 9487 O O . GLU B 1 593 ? -0.518 12.812 -8.586 1 90.75 593 GLU B O 1
ATOM 9492 N N . ASN B 1 594 ? 0.537 14.461 -7.387 1 89.81 594 ASN B N 1
ATOM 9493 C CA . ASN B 1 594 ? 1.863 14.039 -7.824 1 89.81 594 ASN B CA 1
ATOM 9494 C C . ASN B 1 594 ? 2.924 14.344 -6.77 1 89.81 594 ASN B C 1
ATOM 9496 O O . ASN B 1 594 ? 2.66 15.07 -5.809 1 89.81 594 ASN B O 1
ATOM 9500 N N . LEU B 1 595 ? 4.027 13.68 -6.977 1 91.75 595 LEU B N 1
ATOM 9501 C CA . LEU B 1 595 ? 5.254 14.047 -6.273 1 91.75 595 LEU B CA 1
ATOM 9502 C C . LEU B 1 595 ? 6.172 14.867 -7.18 1 91.75 595 LEU B C 1
ATOM 9504 O O . LEU B 1 595 ? 6.355 14.531 -8.352 1 91.75 595 LEU B O 1
ATOM 9508 N N . VAL B 1 596 ? 6.645 15.945 -6.629 1 94.81 596 VAL B N 1
ATOM 9509 C CA . VAL B 1 596 ? 7.578 16.766 -7.395 1 94.81 596 VAL B CA 1
ATOM 9510 C C . VAL B 1 596 ? 8.93 16.812 -6.684 1 94.81 596 VAL B C 1
ATOM 9512 O O . VAL B 1 596 ? 8.984 16.812 -5.449 1 94.81 596 VAL B O 1
ATOM 9515 N N . ARG B 1 597 ? 9.914 16.828 -7.48 1 94.56 597 ARG B N 1
ATOM 9516 C CA . ARG B 1 597 ? 11.289 16.953 -7 1 94.56 597 ARG B CA 1
ATOM 9517 C C . ARG B 1 597 ? 11.938 18.234 -7.504 1 94.56 597 ARG B C 1
ATOM 9519 O O . ARG B 1 597 ? 11.82 18.562 -8.688 1 94.56 597 ARG B O 1
ATOM 9526 N N . ILE B 1 598 ? 12.523 18.953 -6.648 1 95.25 598 ILE B N 1
ATOM 9527 C CA . ILE B 1 598 ? 13.336 20.109 -7.031 1 95.25 598 ILE B CA 1
ATOM 9528 C C . ILE B 1 598 ? 14.773 19.922 -6.551 1 95.25 598 ILE B C 1
ATOM 9530 O O . ILE B 1 598 ? 15.016 19.797 -5.352 1 95.25 598 ILE B O 1
ATOM 9534 N N . ARG B 1 599 ? 15.688 19.938 -7.469 1 92.88 599 ARG B N 1
ATOM 9535 C CA . ARG B 1 599 ? 17.109 19.812 -7.191 1 92.88 599 ARG B CA 1
ATOM 9536 C C . ARG B 1 599 ? 17.828 21.141 -7.449 1 92.88 599 ARG B C 1
ATOM 9538 O O . ARG B 1 599 ? 17.672 21.75 -8.508 1 92.88 599 ARG B O 1
ATOM 9545 N N . PHE B 1 600 ? 18.547 21.469 -6.477 1 89.5 600 PHE B N 1
ATOM 9546 C CA . PHE B 1 600 ? 19.359 22.672 -6.617 1 89.5 600 PHE B CA 1
ATOM 9547 C C . PHE B 1 600 ? 20.828 22.312 -6.805 1 89.5 600 PHE B C 1
ATOM 9549 O O . PHE B 1 600 ? 21.359 21.484 -6.062 1 89.5 600 PHE B O 1
ATOM 9556 N N . SER B 1 601 ? 21.359 22.781 -7.875 1 86 601 SER B N 1
ATOM 9557 C CA . SER B 1 601 ? 22.766 22.516 -8.117 1 86 601 SER B CA 1
ATOM 9558 C C . SER B 1 601 ? 23.516 23.781 -8.5 1 86 601 SER B C 1
ATOM 9560 O O . SER B 1 601 ? 22.906 24.766 -8.914 1 86 601 SER B O 1
ATOM 9562 N N . CYS B 1 602 ? 24.922 23.734 -8.18 1 81.12 602 CYS B N 1
ATOM 9563 C CA . CYS B 1 602 ? 25.781 24.844 -8.555 1 81.12 602 CYS B CA 1
ATOM 9564 C C . CYS B 1 602 ? 26.375 24.641 -9.945 1 81.12 602 CYS B C 1
ATOM 9566 O O . CYS B 1 602 ? 26.875 23.547 -10.258 1 81.12 602 CYS B O 1
ATOM 9568 N N . ASN B 1 603 ? 25.969 25.359 -10.992 1 69.56 603 ASN B N 1
ATOM 9569 C CA . ASN B 1 603 ? 26.625 25.266 -12.289 1 69.56 603 ASN B CA 1
ATOM 9570 C C . ASN B 1 603 ? 28.078 25.734 -12.219 1 69.56 603 ASN B C 1
ATOM 9572 O O . ASN B 1 603 ? 28.344 26.828 -11.719 1 69.56 603 ASN B O 1
ATOM 9576 N N . ARG B 1 604 ? 29.109 24.875 -12.109 1 55.41 604 ARG B N 1
ATOM 9577 C CA . ARG B 1 604 ? 30.516 25.266 -12.211 1 55.41 604 ARG B CA 1
ATOM 9578 C C . ARG B 1 604 ? 30.781 26.047 -13.492 1 55.41 604 ARG B C 1
ATOM 9580 O O . ARG B 1 604 ? 30.375 25.625 -14.578 1 55.41 604 ARG B O 1
ATOM 9587 N N . SER B 1 605 ? 30.922 27.344 -13.422 1 45.41 605 SER B N 1
ATOM 9588 C CA . SER B 1 605 ? 31.594 27.969 -14.555 1 45.41 605 SER B CA 1
ATOM 9589 C C . SER B 1 605 ? 32.906 27.266 -14.891 1 45.41 605 SER B C 1
ATOM 9591 O O . SER B 1 605 ? 33.688 26.938 -13.992 1 45.41 605 SER B O 1
ATOM 9593 N N . LYS B 1 606 ? 33.062 26.578 -15.961 1 40.78 606 LYS B N 1
ATOM 9594 C CA . LYS B 1 606 ? 34.406 26.359 -16.484 1 40.78 606 LYS B CA 1
ATOM 9595 C C . LYS B 1 606 ? 35.25 27.609 -16.359 1 40.78 606 LYS B C 1
ATOM 9597 O O . LYS B 1 606 ? 34.812 28.703 -16.719 1 40.78 606 LYS B O 1
ATOM 9602 N N . PRO B 1 607 ? 36.5 27.375 -15.641 1 34.47 607 PRO B N 1
ATOM 9603 C CA . PRO B 1 607 ? 37.375 28.5 -15.977 1 34.47 607 PRO B CA 1
ATOM 9604 C C . PRO B 1 607 ? 37.562 28.656 -17.484 1 34.47 607 PRO B C 1
ATOM 9606 O O . PRO B 1 607 ? 37.5 27.688 -18.234 1 34.47 607 PRO B O 1
#